Protein AF-A0A2D8K5C8-F1 (afdb_monomer_lite)

Sequence (898 aa):
MTMFRTVSGALTIYAGDPRPVHFPFFDAAGAPQSLSGRSFVFAVRREILTQAIFDPIPMILSNDGYYVTAPITADQATAIYEAGVGYPIVYDVIETTAGASTTRWTGRIAAQPSTALPSDAPPRWIDLPVAELVSDGPVVRVSERGAAGPGVEQRLKDLGDIAEADPALMRDKIREWGGEGGAPFAEAAEAAAQQAAGLVEPVQAIADFGGNAVQSAGRDFSFNPSSFKLQGMQRLVGAVNFKSSWEGTLDELMAAIDDPVAEAQLVDDAPRFVAAVHGAAALGCRLVYDEPIYFRTTADVNCGVNYPAKILYVQCQGDGKIVGAPTLPVQLLYFRNSSTQPGAMSNSVELWLDGVDATTEKVPGDPFSAHDCVYATGFSRKRFIGCKLKVADHYLDATGDSCLFTVGDDVAIIDCEFRGSRDLGVYLSGNAAGNANDSTYLMMANKYYYCRNAWKGSRNSRNIISVGDHLIGCVNGPACPAPSSNWDGMVGFNVVCIGTIFENMVSRCFDTRNSRNWDCSGFIVYGTLGIEKNGNIDPAATVVSLTGTTNSRFQGVVNVTGSHSNNSIIRIAALNSIIGAGNKVDIVATNSNIGYGVLEVAGNDNDISLKCGPDVAIPYSTVGANTRVEWSKNGERGVILGGIDVTPGRVQFGAIRTASTVLTAVPLARMIRVQTSSSVLDMTLPEGRPGDRVGFMKWPGSTDKFVNIRNPAGTTMIRLRDIGDYVWFTCEVAGAWTIENRYLSTFDRLVPDSTIVTASGSLSGTLTGRIIDVQPPSTSTIDAVLWNGAAAGDTAIVRKAAGSGSGAVAVKNGAGTTIQLLRDIGDIIILVSDGANGWSVVSTMTARLSAVVNGRLILQEMTAAQAGTAPAGCQILFIDSVDHVPKRKDSSGAVAVV

Foldseek 3Di:
DDDDDDDADAQEFEALAWAKEKEFEAEQVRHFDAQPPWWKWKFKDFPPDPDGLDDTFTWDAFPVRRMTIGGQHNVNSNSNLVSLVVGWMKMFIWIDDDPDIDGQDIHTHNRDYDPDDRDNDGHDDDRDPPVPPDPPGNYHYRYDNDDDDQDVLRVCCVVVVAVGSDPVSVVVSVVVVVVPPCVVVVVVVVVVVVVVVVPPPPVVVVVVPPPPPPDPDPDDDDDDPPPDDDDDDPDPDAAAEDDAPDPDAPVVVVVLLVDPVSVVVHDACLVVVLVSLLVQQLVQHEYEYEGEHEHAEANANECAPPHPGQERHYEYDHRYEYEYHLNYQAENYEAYDHPPDFQAADQRHEYYYYLYHYEDCNHDADQAGRHEPYEYGRYNAYYAYNYEFEQHQALVSGHHAENYEYEAAHYEHENYEFHHHVHEHYEYEYDPVLPGDAHEYHYEQYEYGRHQEHYEWDRRNAAYEHEQYEYEQYQEYYAFAADPDDRGPHTHHHHEHEAYEAYNYQAEDDHQHLHENYEAEAYEYEEAWQAHPVRHGDLRHEHEEQELYELHEHYYEYEHEDHDLNYEPYEFHYDPNRGYANYEYAYEYAHYQYNEDYHYPGHEHYEYEYEHHQNHNYDYDDQYQAHWYWYHYPNDTWIDGHNQTPGPPPDSEDDEAAAADEDQDAPAPHEHHYAYDPEEHEYEYHQDAAFGKYKYFDAPNHAQHKYFYHFNVRHGPDIAGDHGWMWMWGARHGSDIDTPDTDHPDPPPPADDEDEDAAADEDDLVQFPHEYAYADQEQAEHEHEYDPQHAFFTKYKYFPAGNHYQYWYFYHYNVRHGPDIQGDHGWMWMWGARRPPTIDTPDTDHPVVVPPDPPDDDAEEEALVVDDADPAPDKDWHQHNVPRAIWIAYNVSDIDGD

pLDDT: mean 73.76, std 18.02, range [21.86, 97.5]

Radius of gyration: 41.72 Å; chains: 1; bounding box: 99×87×117 Å

Secondary structure (DSSP, 8-state):
----------EEE-TT--EEEEEEEE-TTSPBPP-TT-EEEEEEEETT-SSBSSSPEEPEEPTTSSEEEEEE-HHHHHHHHHHHHHS-EEEEEEEEETTEEEEEEEEEEEE----SPP--SPPP-----GGG--TTS-B--EE--SPPPPPHHHHHHHTTSSSS--HHHHHHHHHHHHHHHSHHHHHHHHHHHHHHHTTSHHHHHHHHHHTTSSSS-SS-----TTS----S--S---PEEEPPS--S-HHHHHHHHHSHHHHTTS---HHHHHHHHHHHHHTTS-EEE-SEEEESS-EEEE-TTT---SEEEEEE-TT-EEEE-TT--S-SEEEES-SS-TT---TT-EEEEES-EEE-TT----BT-S--SEEEES-SEEEEES-EEES-SSTTS--BSEEEEEESSSEEEES-EEE--SSEEEEEE--TTS-S--EEEEEES-EEES-SEEEEEESSEEEEEEES-EEES-SEEEE-PPPSSSS-S-SSEEEEEES-EEEEESSEEEE-TT-EEEEEEEEEEEEEESB-TTS-B-TT-EEEEEES-BS-EEEEEEEEES--TT-EEEEEE-BTTB-EES-EEEEEESS--EEEEEEESSEES-EEEEEE-TTEEEEEE---TT-EEEEEETTEEEEEETTEE--TTS---PPPB-S-EE-SS--TT-EEEE--SSS-EEEEPP---TT-EEEEEE-TT--S--EEEE-TTS-EEEEE-STT-EEEEEEEETTEEEEEEEE--TTTTS-S-EEEE-SSEE--GGGTTSEEEE--SSSS-EEEEPPTTPPTT-EEEEEE-TT--S--EEEE-TTS-EEEEE-STT-EEEEEE-SSS-EEEEEEE-TTTT---SS---PPEE-TTTSPPPPTT--EEEEETTT--EEEE-TT--EEE-

Structure (mmCIF, N/CA/C/O backbone):
data_AF-A0A2D8K5C8-F1
#
_entry.id   AF-A0A2D8K5C8-F1
#
loop_
_atom_site.group_PDB
_atom_site.id
_atom_site.type_symbol
_atom_site.label_atom_id
_atom_site.label_alt_id
_atom_site.label_comp_id
_atom_site.label_asym_id
_atom_site.label_entity_id
_atom_site.label_seq_id
_atom_site.pdbx_PDB_ins_code
_atom_site.Cartn_x
_atom_site.Cartn_y
_atom_site.Cartn_z
_atom_site.occupancy
_atom_site.B_iso_or_equiv
_atom_site.auth_seq_id
_atom_site.auth_comp_id
_atom_site.auth_asym_id
_atom_site.auth_atom_id
_atom_site.pdbx_PDB_model_num
ATOM 1 N N . MET A 1 1 ? -4.471 -18.049 -25.615 1.00 24.97 1 MET A N 1
ATOM 2 C CA . MET A 1 1 ? -3.842 -19.306 -25.160 1.00 24.97 1 MET A CA 1
ATOM 3 C C . MET A 1 1 ? -2.732 -18.911 -24.200 1.00 24.97 1 MET A C 1
ATOM 5 O O . MET A 1 1 ? -1.665 -18.492 -24.630 1.00 24.97 1 MET A O 1
ATOM 9 N N . THR A 1 2 ? -3.068 -18.821 -22.916 1.00 25.44 2 THR A N 1
ATOM 10 C CA . THR A 1 2 ? -2.286 -18.085 -21.914 1.00 25.44 2 THR A CA 1
ATOM 11 C C . THR A 1 2 ? -1.414 -19.062 -21.137 1.00 25.44 2 THR A C 1
ATOM 13 O O . THR A 1 2 ? -1.906 -20.015 -20.543 1.00 25.44 2 THR A O 1
ATOM 16 N N . MET A 1 3 ? -0.106 -18.835 -21.201 1.00 21.86 3 MET A N 1
ATOM 17 C CA . MET A 1 3 ? 0.929 -19.616 -20.535 1.00 21.86 3 MET A CA 1
ATOM 18 C C . MET A 1 3 ? 0.869 -19.324 -19.023 1.00 21.86 3 MET A C 1
ATOM 20 O O . MET A 1 3 ? 1.181 -18.213 -18.598 1.00 21.86 3 MET A O 1
ATOM 24 N N . PHE A 1 4 ? 0.449 -20.298 -18.212 1.00 24.59 4 PHE A N 1
ATOM 25 C CA . PHE A 1 4 ? 0.515 -20.206 -16.752 1.00 24.59 4 PHE A CA 1
ATOM 26 C C . PHE A 1 4 ? 1.964 -20.404 -16.290 1.00 24.59 4 PHE A C 1
ATOM 28 O O . PHE A 1 4 ? 2.502 -21.508 -16.335 1.00 24.59 4 PHE A O 1
ATOM 35 N N . ARG A 1 5 ? 2.595 -19.328 -15.814 1.00 23.11 5 ARG A N 1
ATOM 36 C CA . ARG A 1 5 ? 3.684 -19.404 -14.833 1.00 23.11 5 ARG A CA 1
ATOM 37 C C . ARG A 1 5 ? 3.127 -18.934 -13.493 1.00 23.11 5 ARG A C 1
ATOM 39 O O . ARG A 1 5 ? 3.076 -17.735 -13.243 1.00 23.11 5 ARG A O 1
ATOM 46 N N . THR A 1 6 ? 2.726 -19.866 -12.635 1.00 27.12 6 THR A N 1
ATOM 47 C CA . THR A 1 6 ? 2.640 -19.606 -11.197 1.00 27.12 6 THR A CA 1
ATOM 48 C C . THR A 1 6 ? 4.044 -19.714 -10.612 1.00 27.12 6 THR A C 1
ATOM 50 O O . THR A 1 6 ? 4.731 -20.728 -10.732 1.00 27.12 6 THR A O 1
ATOM 53 N N . VAL A 1 7 ? 4.500 -18.604 -10.044 1.00 29.55 7 VAL A N 1
ATOM 54 C CA . VAL A 1 7 ? 5.716 -18.509 -9.240 1.00 29.55 7 VAL A CA 1
ATOM 55 C C . VAL A 1 7 ? 5.472 -19.302 -7.948 1.00 29.55 7 VAL A C 1
ATOM 57 O O . VAL A 1 7 ? 4.421 -19.132 -7.343 1.00 29.55 7 VAL A O 1
ATOM 60 N N . SER A 1 8 ? 6.411 -20.186 -7.586 1.00 33.16 8 SER A N 1
ATOM 61 C CA . SER A 1 8 ? 6.579 -20.880 -6.291 1.00 33.16 8 SER A CA 1
ATOM 62 C C . SER A 1 8 ? 5.535 -20.532 -5.215 1.00 33.16 8 SER A C 1
ATOM 64 O O . SER A 1 8 ? 5.677 -19.528 -4.517 1.00 33.16 8 SER A O 1
ATOM 66 N N . GLY A 1 9 ? 4.510 -21.379 -5.078 1.00 43.31 9 GLY A N 1
ATOM 67 C CA . GLY A 1 9 ? 3.399 -21.195 -4.146 1.00 43.31 9 GLY A CA 1
ATOM 68 C C . GLY A 1 9 ? 3.837 -21.259 -2.683 1.00 43.31 9 GLY A C 1
ATOM 69 O O . GLY A 1 9 ? 4.255 -22.309 -2.197 1.00 43.31 9 GLY A O 1
ATOM 70 N N . ALA A 1 10 ? 3.713 -20.141 -1.968 1.00 53.19 10 ALA A N 1
ATOM 71 C CA . ALA A 1 10 ? 3.572 -20.200 -0.521 1.00 53.19 10 ALA A CA 1
ATOM 72 C C . ALA A 1 10 ? 2.235 -20.890 -0.221 1.00 53.19 10 ALA A C 1
ATOM 74 O O . ALA A 1 10 ? 1.214 -20.545 -0.816 1.00 53.19 10 ALA A O 1
ATOM 75 N N . LEU A 1 11 ? 2.247 -21.887 0.663 1.00 59.62 11 LEU A N 1
ATOM 76 C CA . LEU A 1 11 ? 1.015 -22.514 1.122 1.00 59.62 11 LEU A CA 1
ATOM 77 C C . LEU A 1 11 ? 0.259 -21.493 1.982 1.00 59.62 11 LEU A C 1
ATOM 79 O O . LEU A 1 11 ? 0.746 -21.112 3.047 1.00 59.62 11 LEU A O 1
ATOM 83 N N . THR A 1 12 ? -0.899 -21.037 1.501 1.00 60.91 12 THR A N 1
ATOM 84 C CA . THR A 1 12 ? -1.775 -20.109 2.227 1.00 60.91 12 THR A CA 1
ATOM 85 C C . THR A 1 12 ? -2.821 -20.901 3.003 1.00 60.91 12 THR A C 1
ATOM 87 O O . THR A 1 12 ? -3.675 -21.575 2.421 1.00 60.91 12 THR A O 1
ATOM 90 N N . ILE A 1 13 ? -2.753 -20.813 4.328 1.00 64.12 13 ILE A N 1
ATOM 91 C CA . ILE A 1 13 ? -3.708 -21.417 5.261 1.00 64.12 13 ILE A CA 1
ATOM 92 C C . ILE A 1 13 ? -4.340 -20.271 6.044 1.00 64.12 13 ILE A C 1
ATOM 94 O O . ILE A 1 13 ? -3.616 -19.422 6.568 1.00 64.12 13 ILE A O 1
ATOM 98 N N . TYR A 1 14 ? -5.670 -20.231 6.094 1.00 65.44 14 TYR A N 1
ATOM 99 C CA . TYR A 1 14 ? -6.409 -19.244 6.878 1.00 65.44 14 TYR A CA 1
ATOM 100 C C . TYR A 1 14 ? -6.779 -19.842 8.235 1.00 65.44 14 TYR A C 1
ATOM 102 O O . TYR A 1 14 ? -7.126 -21.018 8.314 1.00 65.44 14 TYR A O 1
ATOM 110 N N . ALA A 1 15 ? -6.694 -19.044 9.299 1.00 66.69 15 ALA A N 1
ATOM 111 C CA . ALA A 1 15 ? -7.108 -19.475 10.631 1.00 66.69 15 ALA A CA 1
ATOM 112 C C . ALA A 1 15 ? -8.584 -19.895 10.627 1.00 66.69 15 ALA A C 1
ATOM 114 O O . ALA A 1 15 ? -9.411 -19.218 10.018 1.00 66.69 15 ALA A O 1
ATOM 115 N N . GLY A 1 16 ? -8.907 -21.002 11.296 1.00 66.31 16 GLY A N 1
ATOM 116 C CA . GLY A 1 16 ? -10.279 -21.496 11.399 1.00 66.31 16 GLY A CA 1
ATOM 117 C C . GLY A 1 16 ? -10.916 -21.971 10.088 1.00 66.31 16 GLY A C 1
ATOM 118 O O . GLY A 1 16 ? -12.110 -22.255 10.086 1.00 66.31 16 GLY A O 1
ATOM 119 N N . ASP A 1 17 ? -10.160 -22.067 8.987 1.00 72.06 17 ASP A N 1
ATOM 120 C CA . ASP A 1 17 ? -10.675 -22.530 7.697 1.00 72.06 17 ASP A CA 1
ATOM 121 C C . ASP A 1 17 ? -10.190 -23.958 7.373 1.00 72.06 17 ASP A C 1
ATOM 123 O O . ASP A 1 17 ? -9.057 -24.140 6.901 1.00 72.06 17 ASP A O 1
ATOM 127 N N . PRO A 1 18 ? -11.015 -24.986 7.643 1.00 74.81 18 PRO A N 1
ATOM 128 C CA . PRO A 1 18 ? -10.673 -26.371 7.366 1.00 74.81 18 PRO A CA 1
ATOM 129 C C . PRO A 1 18 ? -10.590 -26.617 5.858 1.00 74.81 18 PRO A C 1
ATOM 131 O O . PRO A 1 18 ? -11.566 -26.452 5.126 1.00 74.81 18 PRO A O 1
ATOM 134 N N . ARG A 1 19 ? -9.430 -27.073 5.377 1.00 75.94 19 ARG A N 1
ATOM 135 C CA . ARG A 1 19 ? -9.182 -27.260 3.940 1.00 75.94 19 ARG A CA 1
ATOM 136 C C . ARG A 1 19 ? -8.263 -28.447 3.641 1.00 75.94 19 ARG A C 1
ATOM 138 O O . ARG A 1 19 ? -7.286 -28.667 4.362 1.00 75.94 19 ARG A O 1
ATOM 145 N N . PRO A 1 20 ? -8.522 -29.195 2.557 1.00 79.25 20 PRO A N 1
ATOM 146 C CA . PRO A 1 20 ? -7.548 -30.127 2.008 1.00 79.25 20 PRO A CA 1
ATOM 147 C C . PRO A 1 20 ? -6.406 -29.363 1.317 1.00 79.25 20 PRO A C 1
ATOM 149 O O . PRO A 1 20 ? -6.640 -28.393 0.596 1.00 79.25 20 PRO A O 1
ATOM 152 N N . VAL A 1 21 ? -5.167 -29.816 1.503 1.00 82.25 21 VAL A N 1
ATOM 153 C CA . VAL A 1 21 ? -4.004 -29.342 0.733 1.00 82.25 21 VAL A CA 1
ATOM 154 C C . VAL A 1 21 ? -3.458 -30.486 -0.103 1.00 82.25 21 VAL A C 1
ATOM 156 O O . VAL A 1 21 ? -3.151 -31.550 0.438 1.00 82.25 21 VAL A O 1
ATOM 159 N N . HIS A 1 22 ? -3.316 -30.264 -1.409 1.00 84.88 22 HIS A N 1
ATOM 160 C CA . HIS A 1 22 ? -2.909 -31.301 -2.356 1.00 84.88 22 HIS A CA 1
ATOM 161 C C . HIS A 1 22 ? -1.425 -31.197 -2.713 1.00 84.88 22 HIS A C 1
ATOM 163 O O . HIS A 1 22 ? -0.927 -30.122 -3.066 1.00 84.88 22 HIS A O 1
ATOM 169 N N . PHE A 1 23 ? -0.740 -32.340 -2.688 1.00 85.38 23 PHE A N 1
ATOM 170 C CA . PHE A 1 23 ? 0.684 -32.466 -2.993 1.00 85.38 23 PHE A CA 1
ATOM 171 C C . PHE A 1 23 ? 0.912 -33.501 -4.101 1.00 85.38 23 PHE A C 1
ATOM 173 O O . PHE A 1 23 ? 1.154 -34.677 -3.817 1.00 85.38 23 PHE A O 1
ATOM 180 N N . PRO A 1 24 ? 0.817 -33.093 -5.378 1.00 85.56 24 PRO A N 1
ATOM 181 C CA . PRO A 1 24 ? 1.280 -33.911 -6.491 1.00 85.56 24 PRO A CA 1
ATOM 182 C C . PRO A 1 24 ? 2.814 -33.933 -6.558 1.00 85.56 24 PRO A C 1
ATOM 184 O O . PRO A 1 24 ? 3.475 -32.890 -6.452 1.00 85.56 24 PRO A O 1
ATOM 187 N N . PHE A 1 25 ? 3.367 -35.126 -6.778 1.00 82.00 25 PHE A N 1
ATOM 188 C CA . PHE A 1 25 ? 4.802 -35.353 -6.944 1.00 82.00 25 PHE A CA 1
ATOM 189 C C . PHE A 1 25 ? 5.130 -35.534 -8.417 1.00 82.00 25 PHE A C 1
ATOM 191 O O . PHE A 1 25 ? 4.508 -36.343 -9.101 1.00 82.00 25 PHE A O 1
ATOM 198 N N . PHE A 1 26 ? 6.130 -34.803 -8.896 1.00 78.75 26 PHE A N 1
ATOM 199 C CA . PHE A 1 26 ? 6.588 -34.876 -10.277 1.00 78.75 26 PHE A CA 1
ATOM 200 C C . PHE A 1 26 ? 8.035 -35.350 -10.335 1.00 78.75 26 PHE A C 1
ATOM 202 O O . PHE A 1 26 ? 8.868 -34.975 -9.502 1.00 78.75 26 PHE A O 1
ATOM 209 N N . ASP A 1 27 ? 8.337 -36.183 -11.323 1.00 72.06 27 ASP A N 1
ATOM 210 C CA . ASP A 1 27 ? 9.700 -36.587 -11.641 1.00 72.06 27 ASP A CA 1
ATOM 211 C C . ASP A 1 27 ? 10.495 -35.451 -12.314 1.00 72.06 27 ASP A C 1
ATOM 213 O O . ASP A 1 27 ? 9.990 -34.352 -12.575 1.00 72.06 27 ASP A O 1
ATOM 217 N N . ALA A 1 28 ? 11.770 -35.715 -12.602 1.00 64.31 28 ALA A N 1
ATOM 218 C CA . ALA A 1 28 ? 12.655 -34.755 -13.256 1.00 64.31 28 ALA A CA 1
ATOM 219 C C . ALA A 1 28 ? 12.221 -34.391 -14.693 1.00 64.31 28 ALA A C 1
ATOM 221 O O . ALA A 1 28 ? 12.616 -33.338 -15.197 1.00 64.31 28 ALA A O 1
ATOM 222 N N . ALA A 1 29 ? 11.418 -35.236 -15.348 1.00 64.19 29 ALA A N 1
ATOM 223 C CA . ALA A 1 29 ? 10.836 -34.980 -16.665 1.00 64.19 29 ALA A CA 1
ATOM 224 C C . ALA A 1 29 ? 9.510 -34.196 -16.580 1.00 64.19 29 ALA A C 1
ATOM 226 O O . ALA A 1 29 ? 8.969 -33.787 -17.608 1.00 64.19 29 ALA A O 1
ATOM 227 N N . GLY A 1 30 ? 9.010 -33.937 -15.367 1.00 64.62 30 GLY A N 1
ATOM 228 C CA . GLY A 1 30 ? 7.751 -33.246 -15.114 1.00 64.62 30 GLY A CA 1
ATOM 229 C C . GLY A 1 30 ? 6.515 -34.144 -15.203 1.00 64.62 30 GLY A C 1
ATOM 230 O O . GLY A 1 30 ? 5.407 -33.609 -15.252 1.00 64.62 30 GLY A O 1
ATOM 231 N N . ALA A 1 31 ? 6.671 -35.472 -15.225 1.00 70.31 31 ALA A N 1
ATOM 232 C CA . ALA A 1 31 ? 5.562 -36.425 -15.202 1.00 70.31 31 ALA A CA 1
ATOM 233 C C . ALA A 1 31 ? 5.139 -36.760 -13.753 1.00 70.31 31 ALA A C 1
ATOM 235 O O . ALA A 1 31 ? 6.000 -36.822 -12.870 1.00 70.31 31 ALA A O 1
ATOM 236 N N . PRO A 1 32 ? 3.833 -36.964 -13.471 1.00 72.94 32 PRO A N 1
ATOM 237 C CA . PRO A 1 32 ? 3.365 -37.385 -12.149 1.00 72.94 32 PRO A CA 1
ATOM 238 C C . PRO A 1 32 ? 3.964 -38.733 -11.720 1.00 72.94 32 PRO A C 1
ATOM 240 O O . PRO A 1 32 ? 3.940 -39.701 -12.480 1.00 72.94 32 PRO A O 1
ATOM 243 N N . GLN A 1 33 ? 4.474 -38.811 -10.491 1.00 76.81 33 GLN A N 1
ATOM 244 C CA . GLN A 1 33 ? 4.996 -40.045 -9.902 1.00 76.81 33 GLN A CA 1
ATOM 245 C C . GLN A 1 33 ? 3.873 -40.864 -9.255 1.00 76.81 33 GLN A C 1
ATOM 247 O O . GLN A 1 33 ? 3.026 -40.302 -8.563 1.00 76.81 33 GLN A O 1
ATOM 252 N N . SER A 1 34 ? 3.903 -42.193 -9.403 1.00 76.50 34 SER A N 1
ATOM 253 C CA . SER A 1 34 ? 3.019 -43.078 -8.631 1.00 76.50 34 SER A CA 1
ATOM 254 C C . SER A 1 34 ? 3.412 -43.071 -7.151 1.00 76.50 34 SER A C 1
ATOM 256 O O . SER A 1 34 ? 4.571 -43.288 -6.781 1.00 76.50 34 SER A O 1
ATOM 258 N N . LEU A 1 35 ? 2.425 -42.825 -6.298 1.00 76.62 35 LEU A N 1
ATOM 259 C CA . LEU A 1 35 ? 2.514 -42.801 -4.841 1.00 76.62 35 LEU A CA 1
ATOM 260 C C . LEU A 1 35 ? 1.792 -43.991 -4.189 1.00 76.62 35 LEU A C 1
ATOM 262 O O . LEU A 1 35 ? 1.805 -44.114 -2.965 1.00 76.62 35 LEU A O 1
ATOM 266 N N . SER A 1 36 ? 1.184 -44.872 -4.989 1.00 72.75 36 SER A N 1
ATOM 267 C CA . SER A 1 36 ? 0.509 -46.088 -4.515 1.00 72.75 36 SER A CA 1
ATOM 268 C C . SER A 1 36 ? 1.415 -46.890 -3.590 1.00 72.75 36 SER A C 1
ATOM 270 O O . SER A 1 36 ? 2.552 -47.136 -3.959 1.00 72.75 36 SER A O 1
ATOM 272 N N . GLY A 1 37 ? 0.928 -47.273 -2.402 1.00 62.00 37 GLY A N 1
ATOM 273 C CA . GLY A 1 37 ? 1.673 -48.040 -1.389 1.00 62.00 37 GLY A CA 1
ATOM 274 C C . GLY A 1 37 ? 2.744 -47.261 -0.608 1.00 62.00 37 GLY A C 1
ATOM 275 O O . GLY A 1 37 ? 3.532 -47.863 0.122 1.00 62.00 37 GLY A O 1
ATOM 276 N N . ARG A 1 38 ? 2.796 -45.933 -0.750 1.00 71.38 38 ARG A N 1
ATOM 277 C CA . ARG A 1 38 ? 3.629 -45.042 0.069 1.00 71.38 38 ARG A CA 1
ATOM 278 C C . ARG A 1 38 ? 2.738 -44.311 1.071 1.00 71.38 38 ARG A C 1
ATOM 280 O O . ARG A 1 38 ? 1.619 -43.926 0.741 1.00 71.38 38 ARG A O 1
ATOM 287 N N . SER A 1 39 ? 3.252 -44.093 2.277 1.00 78.88 39 SER A N 1
ATOM 288 C CA . SER A 1 39 ? 2.553 -43.358 3.332 1.00 78.88 39 SER A CA 1
ATOM 289 C C . SER A 1 39 ? 3.242 -42.028 3.580 1.00 78.88 39 SER A C 1
ATOM 291 O O . SER A 1 39 ? 4.469 -41.935 3.515 1.00 78.88 39 SER A O 1
ATOM 293 N N . PHE A 1 40 ? 2.455 -40.993 3.857 1.00 87.56 40 PHE A N 1
ATOM 294 C CA . PHE A 1 40 ? 2.970 -39.648 4.070 1.00 87.56 40 PHE A CA 1
ATOM 295 C C . PHE A 1 40 ? 2.314 -38.999 5.280 1.00 87.56 40 PHE A C 1
ATOM 297 O O . PHE A 1 40 ? 1.145 -39.242 5.584 1.00 87.56 40 PHE A O 1
ATOM 304 N N . VAL A 1 41 ? 3.075 -38.142 5.952 1.00 90.00 41 VAL A N 1
ATOM 305 C CA . VAL A 1 41 ? 2.572 -37.260 7.001 1.00 90.00 41 VAL A CA 1
ATOM 306 C C . VAL A 1 41 ? 2.961 -35.820 6.699 1.00 90.00 41 VAL A C 1
ATOM 308 O O . VAL A 1 41 ? 4.047 -35.539 6.184 1.00 90.00 41 VAL A O 1
ATOM 311 N N . PHE A 1 42 ? 2.059 -34.911 7.039 1.00 91.56 42 PHE A N 1
ATOM 312 C CA . PHE A 1 42 ? 2.255 -33.476 6.964 1.00 91.56 42 PHE A CA 1
ATOM 313 C C . PHE A 1 42 ? 2.522 -32.948 8.372 1.00 91.56 42 PHE A C 1
ATOM 315 O O . PHE A 1 42 ? 1.663 -33.021 9.251 1.00 91.56 42 PHE A O 1
ATOM 322 N N . ALA A 1 43 ? 3.725 -32.431 8.601 1.00 91.19 43 ALA A N 1
ATOM 323 C CA . ALA A 1 43 ? 4.123 -31.871 9.886 1.00 91.19 43 ALA A CA 1
ATOM 324 C C . ALA A 1 43 ? 4.362 -30.370 9.748 1.00 91.19 43 ALA A C 1
ATOM 326 O O . ALA A 1 43 ? 5.009 -29.931 8.802 1.00 91.19 43 ALA A O 1
ATOM 327 N N . VAL A 1 44 ? 3.881 -29.582 10.707 1.00 90.62 44 VAL A N 1
ATOM 328 C CA . VAL A 1 44 ? 4.123 -28.134 10.751 1.00 90.62 44 VAL A CA 1
ATOM 329 C C . VAL A 1 44 ? 4.917 -27.814 11.998 1.00 90.62 44 VAL A C 1
ATOM 331 O O . VAL A 1 44 ? 4.541 -28.220 13.094 1.00 90.62 44 VAL A O 1
ATOM 334 N N . ARG A 1 45 ? 6.020 -27.087 11.845 1.00 91.69 45 ARG A N 1
ATOM 335 C CA . ARG A 1 45 ? 6.911 -26.717 12.949 1.00 91.69 45 ARG A CA 1
ATOM 336 C C . ARG A 1 45 ? 7.421 -25.296 12.788 1.00 91.69 45 ARG A C 1
ATOM 338 O O . ARG A 1 45 ? 7.429 -24.729 11.697 1.00 91.69 45 ARG A O 1
ATOM 345 N N . ARG A 1 46 ? 7.898 -24.721 13.887 1.00 86.00 46 ARG A N 1
ATOM 346 C CA . ARG A 1 46 ? 8.645 -23.456 13.843 1.00 86.00 46 ARG A CA 1
ATOM 347 C C . ARG A 1 46 ? 9.979 -23.710 13.147 1.00 86.00 46 ARG A C 1
ATOM 349 O O . ARG A 1 46 ? 10.610 -24.723 13.412 1.00 86.00 46 ARG A O 1
ATOM 356 N N . GLU A 1 47 ? 10.431 -22.807 12.284 1.00 82.81 47 GLU A N 1
ATOM 357 C CA . GLU A 1 47 ? 11.651 -22.985 11.477 1.00 82.81 47 GLU A CA 1
ATOM 358 C C . GLU A 1 47 ? 12.880 -23.286 12.351 1.00 82.81 47 GLU A C 1
ATOM 360 O O . GLU A 1 47 ? 13.716 -24.112 11.989 1.00 82.81 47 GLU A O 1
ATOM 365 N N . ILE A 1 48 ? 12.929 -22.674 13.538 1.00 72.75 48 ILE A N 1
ATOM 366 C CA . ILE A 1 48 ? 14.010 -22.807 14.523 1.00 72.75 48 ILE A CA 1
ATOM 367 C C . ILE A 1 48 ? 13.874 -24.018 15.463 1.00 72.75 48 ILE A C 1
ATOM 369 O O . ILE A 1 48 ? 14.797 -24.286 16.228 1.00 72.75 48 ILE A O 1
ATOM 373 N N . LEU A 1 49 ? 12.742 -24.732 15.448 1.00 72.69 49 LEU A N 1
ATOM 374 C CA . LEU A 1 49 ? 12.496 -25.908 16.290 1.00 72.69 49 LEU A CA 1
ATOM 375 C C . LEU A 1 49 ? 12.283 -27.152 15.421 1.00 72.69 49 LEU A C 1
ATOM 377 O O . LEU A 1 49 ? 11.786 -27.086 14.299 1.00 72.69 49 LEU A O 1
ATOM 381 N N . THR A 1 50 ? 12.640 -28.317 15.953 1.00 71.19 50 THR A N 1
ATOM 382 C CA . THR A 1 50 ? 12.365 -29.614 15.313 1.00 71.19 50 THR A CA 1
ATOM 383 C C . THR A 1 50 ? 11.014 -30.199 15.727 1.00 71.19 50 THR A C 1
ATOM 385 O O . THR A 1 50 ? 10.511 -31.097 15.061 1.00 71.19 50 THR A O 1
ATOM 388 N N . GLN A 1 51 ? 10.411 -29.684 16.801 1.00 82.12 51 GLN A N 1
ATOM 389 C CA . GLN A 1 51 ? 9.125 -30.145 17.317 1.00 82.12 51 GLN A CA 1
ATOM 390 C C . GLN A 1 51 ? 7.957 -29.576 16.500 1.00 82.12 51 GLN A C 1
ATOM 392 O O . GLN A 1 51 ? 7.905 -28.370 16.240 1.00 82.12 51 GLN A O 1
ATOM 397 N N . ALA A 1 52 ? 7.016 -30.445 16.126 1.00 86.12 52 ALA A N 1
ATOM 398 C CA . ALA A 1 52 ? 5.784 -30.048 15.458 1.00 86.12 52 ALA A CA 1
ATOM 399 C C . ALA A 1 52 ? 4.857 -29.262 16.405 1.00 86.12 52 ALA A C 1
ATOM 401 O O . ALA A 1 52 ? 4.860 -29.472 17.617 1.00 86.12 52 ALA A O 1
ATOM 402 N N . ILE A 1 53 ? 4.084 -28.332 15.845 1.00 86.81 53 ILE A N 1
ATOM 403 C CA . ILE A 1 53 ? 3.139 -27.471 16.576 1.00 86.81 53 ILE A CA 1
ATOM 404 C C . ILE A 1 53 ? 1.925 -28.279 17.066 1.00 86.81 53 ILE A C 1
ATOM 406 O O . ILE A 1 53 ? 1.359 -27.962 18.105 1.00 86.81 53 ILE A O 1
ATOM 410 N N . PHE A 1 54 ? 1.576 -29.344 16.347 1.00 89.44 54 PHE A N 1
ATOM 411 C CA . PHE A 1 54 ? 0.587 -30.365 16.696 1.00 89.44 54 PHE A CA 1
ATOM 412 C C . PHE A 1 54 ? 1.038 -31.709 16.105 1.00 89.44 54 PHE A C 1
ATOM 414 O O . PHE A 1 54 ? 2.003 -31.756 15.333 1.00 89.44 54 PHE A O 1
ATOM 421 N N . ASP A 1 55 ? 0.355 -32.795 16.466 1.00 89.00 55 ASP A N 1
ATOM 422 C CA . ASP A 1 55 ? 0.672 -34.136 15.968 1.00 89.00 55 ASP A CA 1
ATOM 423 C C . ASP A 1 55 ? 0.623 -34.191 14.426 1.00 89.00 55 ASP A C 1
ATOM 425 O O . ASP A 1 55 ? -0.326 -33.671 13.834 1.00 89.00 55 ASP A O 1
ATOM 429 N N . PRO A 1 56 ? 1.622 -34.796 13.745 1.00 89.31 56 PRO A N 1
ATOM 430 C CA . PRO A 1 56 ? 1.666 -34.844 12.285 1.00 89.31 56 PRO A CA 1
ATOM 431 C C . PRO A 1 56 ? 0.373 -35.387 11.668 1.00 89.31 56 PRO A C 1
ATOM 433 O O . PRO A 1 56 ? -0.135 -36.427 12.083 1.00 89.31 56 PRO A O 1
ATOM 436 N N . ILE A 1 57 ? -0.131 -34.701 10.643 1.00 90.25 57 ILE A N 1
ATOM 437 C CA . ILE A 1 57 ? -1.390 -35.034 9.975 1.00 90.25 57 ILE A CA 1
ATOM 438 C C . ILE A 1 57 ? -1.135 -36.180 8.991 1.00 90.25 57 ILE A C 1
ATOM 440 O O . ILE A 1 57 ? -0.341 -35.999 8.059 1.00 90.25 57 ILE A O 1
ATOM 444 N N . PRO A 1 58 ? -1.797 -37.342 9.133 1.00 88.69 58 PRO A N 1
ATOM 445 C CA . PRO A 1 58 ? -1.743 -38.393 8.126 1.00 88.69 58 PRO A CA 1
ATOM 446 C C . PRO A 1 58 ? -2.297 -37.882 6.796 1.00 88.69 58 PRO A C 1
ATOM 448 O O . PRO A 1 58 ? -3.394 -37.325 6.742 1.00 88.69 58 PRO A O 1
ATOM 451 N N . MET A 1 59 ? -1.537 -38.060 5.720 1.00 89.81 59 MET A N 1
ATOM 452 C CA . MET A 1 59 ? -1.975 -37.654 4.390 1.00 89.81 59 MET A CA 1
ATOM 453 C C . MET A 1 59 ? -2.699 -38.806 3.698 1.00 89.81 59 MET A C 1
ATOM 455 O O . MET A 1 59 ? -2.281 -39.961 3.779 1.00 89.81 59 MET A O 1
ATOM 459 N N . ILE A 1 60 ? -3.775 -38.479 2.992 1.00 86.00 60 ILE A N 1
ATOM 460 C CA . ILE A 1 60 ? -4.631 -39.437 2.294 1.00 86.00 60 ILE A CA 1
ATOM 461 C C . ILE A 1 60 ? -4.183 -39.519 0.835 1.00 86.00 60 ILE A C 1
ATOM 463 O O . ILE A 1 60 ? -4.091 -38.495 0.156 1.00 86.00 60 ILE A O 1
ATOM 467 N N . LEU A 1 61 ? -3.890 -40.729 0.360 1.00 82.06 61 LEU A N 1
ATOM 468 C CA . LEU A 1 61 ? -3.558 -40.996 -1.038 1.00 82.06 61 LEU A CA 1
ATOM 469 C C . LEU A 1 61 ? -4.803 -40.863 -1.924 1.00 82.06 61 LEU A C 1
ATOM 471 O O . LEU A 1 61 ? -5.875 -41.342 -1.558 1.00 82.06 61 LEU A O 1
ATOM 475 N N . SER A 1 62 ? -4.650 -40.227 -3.083 1.00 79.44 62 SER A N 1
ATOM 476 C CA . SER A 1 62 ? -5.704 -40.145 -4.093 1.00 79.44 62 SER A CA 1
ATOM 477 C C . SER A 1 62 ? -6.041 -41.502 -4.706 1.00 79.44 62 SER A C 1
ATOM 479 O O . SER A 1 62 ? -5.192 -42.394 -4.773 1.00 79.44 62 SER A O 1
ATOM 481 N N . ASN A 1 63 ? -7.259 -41.660 -5.228 1.00 72.81 63 ASN A N 1
ATOM 482 C CA . ASN A 1 63 ? -7.668 -42.918 -5.863 1.00 72.81 63 ASN A CA 1
ATOM 483 C C . ASN A 1 63 ? -6.853 -43.246 -7.126 1.00 72.81 63 ASN A C 1
ATOM 485 O O . ASN A 1 63 ? -6.664 -44.418 -7.445 1.00 72.81 63 ASN A O 1
ATOM 489 N N . ASP A 1 64 ? -6.361 -42.231 -7.847 1.00 68.56 64 ASP A N 1
ATOM 490 C CA . ASP A 1 64 ? -5.462 -42.415 -8.996 1.00 68.56 64 ASP A CA 1
ATOM 491 C C . ASP A 1 64 ? -4.001 -42.681 -8.584 1.00 68.56 64 ASP A C 1
ATOM 493 O O . ASP A 1 64 ? -3.183 -43.082 -9.410 1.00 68.56 64 ASP A O 1
ATOM 497 N N . GLY A 1 65 ? -3.683 -42.502 -7.299 1.00 74.06 65 GLY A N 1
ATOM 498 C CA . GLY A 1 65 ? -2.380 -42.765 -6.715 1.00 74.06 65 GLY A CA 1
ATOM 499 C C . GLY A 1 65 ? -1.295 -41.755 -7.085 1.00 74.06 65 GLY A C 1
ATOM 500 O O . GLY A 1 65 ? -0.129 -42.066 -6.866 1.00 74.06 65 GLY A O 1
ATOM 501 N N . TYR A 1 66 ? -1.617 -40.585 -7.645 1.00 77.44 66 TYR A N 1
ATOM 502 C CA . TYR A 1 66 ? -0.617 -39.618 -8.134 1.00 77.44 66 TYR A CA 1
ATOM 503 C C . TYR A 1 66 ? -0.439 -38.370 -7.254 1.00 77.44 66 TYR A C 1
ATOM 505 O O . TYR A 1 66 ? 0.464 -37.560 -7.494 1.00 77.44 66 TYR A O 1
ATOM 513 N N . TYR A 1 67 ? -1.260 -38.193 -6.219 1.00 84.38 67 TYR A N 1
ATOM 514 C CA . TYR A 1 67 ? -1.074 -37.134 -5.230 1.00 84.38 67 TYR A CA 1
ATOM 515 C C . TYR A 1 67 ? -1.531 -37.575 -3.840 1.00 84.38 67 TYR A C 1
ATOM 517 O O . TYR A 1 67 ? -2.265 -38.545 -3.670 1.00 84.38 67 TYR A O 1
ATOM 525 N N . VAL A 1 68 ? -1.071 -36.853 -2.823 1.00 85.50 68 VAL A N 1
ATOM 526 C CA . VAL A 1 68 ? -1.515 -37.035 -1.438 1.00 85.50 68 VAL A CA 1
ATOM 527 C C . VAL A 1 68 ? -2.123 -35.747 -0.911 1.00 85.50 68 VAL A C 1
ATOM 529 O O . VAL A 1 68 ? -1.723 -34.647 -1.301 1.00 85.50 68 VAL A O 1
ATOM 532 N N . THR A 1 69 ? -3.097 -35.884 -0.020 1.00 85.81 69 THR A N 1
ATOM 533 C CA . THR A 1 69 ? -3.873 -34.771 0.524 1.00 85.81 69 THR A CA 1
ATOM 534 C C . THR A 1 69 ? -3.715 -34.698 2.031 1.00 85.81 69 THR A C 1
ATOM 536 O O . THR A 1 69 ? -3.940 -35.687 2.721 1.00 85.81 69 THR A O 1
ATOM 539 N N . ALA A 1 70 ? -3.364 -33.526 2.554 1.00 89.38 70 ALA A N 1
ATOM 540 C CA . ALA A 1 70 ? -3.397 -33.252 3.988 1.00 89.38 70 ALA A CA 1
ATOM 541 C C . ALA A 1 70 ? -4.742 -32.594 4.353 1.00 89.38 70 ALA A C 1
ATOM 543 O O . ALA A 1 70 ? -4.976 -31.460 3.923 1.00 89.38 70 ALA A O 1
ATOM 544 N N . PRO A 1 71 ? -5.637 -33.264 5.104 1.00 87.81 71 PRO A N 1
ATOM 545 C CA . PRO A 1 71 ? -6.866 -32.650 5.597 1.00 87.81 71 PRO A CA 1
ATOM 546 C C . PRO A 1 71 ? -6.555 -31.794 6.830 1.00 87.81 71 PRO A C 1
ATOM 548 O O . PRO A 1 71 ? -6.372 -32.317 7.926 1.00 87.81 71 PRO A O 1
ATOM 551 N N . ILE A 1 72 ? -6.476 -30.476 6.656 1.00 86.06 72 ILE A N 1
ATOM 552 C CA . ILE A 1 72 ? -6.211 -29.552 7.764 1.00 86.06 72 ILE A CA 1
ATOM 553 C C . ILE A 1 72 ? -7.544 -29.179 8.413 1.00 86.06 72 ILE A C 1
ATOM 555 O O . ILE A 1 72 ? -8.434 -28.670 7.731 1.00 86.06 72 ILE A O 1
ATOM 559 N N . THR A 1 73 ? -7.694 -29.430 9.715 1.00 84.62 73 THR A N 1
ATOM 560 C CA . THR A 1 73 ? -8.892 -29.031 10.476 1.00 84.62 73 THR A CA 1
ATOM 561 C C . THR A 1 73 ? -8.880 -27.540 10.820 1.00 84.62 73 THR A C 1
ATOM 563 O O . THR A 1 73 ? -7.836 -26.893 10.757 1.00 84.62 73 THR A O 1
ATOM 566 N N . ALA A 1 74 ? -10.028 -26.992 11.232 1.00 77.56 74 ALA A N 1
ATOM 567 C CA . ALA A 1 74 ? -10.130 -25.603 11.682 1.00 77.56 74 ALA A CA 1
ATOM 568 C C . ALA A 1 74 ? -9.181 -25.316 12.865 1.00 77.56 74 ALA A C 1
ATOM 570 O O . ALA A 1 74 ? -8.446 -24.330 12.840 1.00 77.56 74 ALA A O 1
ATOM 571 N N . ASP A 1 75 ? -9.119 -26.222 13.847 1.00 81.25 75 ASP A N 1
ATOM 572 C CA . ASP A 1 75 ? -8.224 -26.109 15.008 1.00 81.25 75 ASP A CA 1
ATOM 573 C C . ASP A 1 75 ? -6.749 -26.150 14.605 1.00 81.25 75 ASP A C 1
ATOM 575 O O . ASP A 1 75 ? -5.944 -25.347 15.076 1.00 81.25 75 ASP A O 1
ATOM 579 N N . GLN A 1 76 ? -6.382 -27.051 13.690 1.00 87.62 76 GLN A N 1
ATOM 580 C CA . GLN A 1 76 ? -5.017 -27.131 13.176 1.00 87.62 76 GLN A CA 1
ATOM 581 C C . GLN A 1 76 ? -4.664 -25.880 12.373 1.00 87.62 76 GLN A C 1
ATOM 583 O O . GLN A 1 76 ? -3.588 -25.325 12.564 1.00 87.62 76 GLN A O 1
ATOM 588 N N . ALA A 1 77 ? -5.563 -25.388 11.521 1.00 83.56 77 ALA A N 1
ATOM 589 C CA . ALA A 1 77 ? -5.359 -24.161 10.760 1.00 83.56 77 ALA A CA 1
ATOM 590 C C . ALA A 1 77 ? -5.170 -22.942 11.682 1.00 83.56 77 ALA A C 1
ATOM 592 O O . ALA A 1 77 ? -4.283 -22.118 11.448 1.00 83.56 77 ALA A O 1
ATOM 593 N N . THR A 1 78 ? -5.936 -22.871 12.774 1.00 81.81 78 THR A N 1
ATOM 594 C CA . THR A 1 78 ? -5.767 -21.868 13.836 1.00 81.81 78 THR A CA 1
ATOM 595 C C . THR A 1 78 ? -4.421 -22.021 14.543 1.00 81.81 78 THR A C 1
ATOM 597 O O . THR A 1 78 ? -3.691 -21.042 14.658 1.00 81.81 78 THR A O 1
ATOM 600 N N . ALA A 1 79 ? -4.017 -23.237 14.920 1.00 85.38 79 ALA A N 1
ATOM 601 C CA . ALA A 1 79 ? -2.725 -23.486 15.565 1.00 85.38 79 ALA A CA 1
ATOM 602 C C . ALA A 1 79 ? -1.526 -23.141 14.655 1.00 85.38 79 ALA A C 1
ATOM 604 O O . ALA A 1 79 ? -0.524 -22.589 15.119 1.00 85.38 79 ALA A O 1
ATOM 605 N N . ILE A 1 80 ? -1.624 -23.424 13.348 1.00 85.50 80 ILE A N 1
ATOM 606 C CA . ILE A 1 80 ? -0.641 -22.996 12.339 1.00 85.50 80 ILE A CA 1
ATOM 607 C C . ILE A 1 80 ? -0.555 -21.471 12.316 1.00 85.50 80 ILE A C 1
ATOM 609 O O . ILE A 1 80 ? 0.547 -20.923 12.348 1.00 85.50 80 ILE A O 1
ATOM 613 N N . TYR A 1 81 ? -1.699 -20.787 12.263 1.00 81.50 81 TYR A N 1
ATOM 614 C CA . TYR A 1 81 ? -1.749 -19.331 12.240 1.00 81.50 81 TYR A CA 1
ATOM 615 C C . TYR A 1 81 ? -1.142 -18.721 13.508 1.00 81.50 81 TYR A C 1
ATOM 617 O O . TYR A 1 81 ? -0.224 -17.910 13.407 1.00 81.50 81 TYR A O 1
ATOM 625 N N . GLU A 1 82 ? -1.571 -19.154 14.693 1.00 84.12 82 GLU A N 1
ATOM 626 C CA . GLU A 1 82 ? -1.055 -18.661 15.976 1.00 84.12 82 GLU A CA 1
ATOM 627 C C . GLU A 1 82 ? 0.464 -18.834 16.090 1.00 84.12 82 GLU A C 1
ATOM 629 O O . GLU A 1 82 ? 1.179 -17.920 16.511 1.00 84.12 82 GLU A O 1
ATOM 634 N N . ALA A 1 83 ? 0.987 -19.987 15.661 1.00 83.00 83 ALA A N 1
ATOM 635 C CA . ALA A 1 83 ? 2.423 -20.222 15.645 1.00 83.00 83 ALA A CA 1
ATOM 636 C C . ALA A 1 83 ? 3.150 -19.364 14.596 1.00 83.00 83 ALA A C 1
ATOM 638 O O . ALA A 1 83 ? 4.243 -18.868 14.877 1.00 83.00 83 ALA A O 1
ATOM 639 N N . GLY A 1 84 ? 2.548 -19.184 13.417 1.00 77.44 84 GLY A N 1
ATOM 640 C CA . GLY A 1 84 ? 3.092 -18.414 12.299 1.00 77.44 84 GLY A CA 1
ATOM 641 C C . GLY A 1 84 ? 3.087 -16.898 12.503 1.00 77.44 84 GLY A C 1
ATOM 642 O O . GLY A 1 84 ? 3.917 -16.208 11.916 1.00 77.44 84 GLY A O 1
ATOM 643 N N . VAL A 1 85 ? 2.209 -16.379 13.367 1.00 73.12 85 VAL A N 1
ATOM 644 C CA . VAL A 1 85 ? 2.217 -14.971 13.806 1.00 73.12 85 VAL A CA 1
ATOM 645 C C . VAL A 1 85 ? 3.449 -14.673 14.664 1.00 73.12 85 VAL A C 1
ATOM 647 O O . VAL A 1 85 ? 4.040 -13.602 14.550 1.00 73.12 85 VAL A O 1
ATOM 650 N N . GLY A 1 86 ? 3.847 -15.613 15.527 1.00 72.00 86 GLY A N 1
ATOM 651 C CA . GLY A 1 86 ? 4.973 -15.418 16.444 1.00 72.00 86 GLY A CA 1
ATOM 652 C C . GLY A 1 86 ? 6.336 -15.807 15.871 1.00 72.00 86 GLY A C 1
ATOM 653 O O . GLY A 1 86 ? 7.357 -15.265 16.295 1.00 72.00 86 GLY A O 1
ATOM 654 N N . TYR A 1 87 ? 6.376 -16.761 14.939 1.00 78.31 87 TYR A N 1
ATOM 655 C CA . TYR A 1 87 ? 7.617 -17.352 14.443 1.00 78.31 87 TYR A CA 1
ATOM 656 C C . TYR A 1 87 ? 7.505 -17.728 12.963 1.00 78.31 87 TYR A C 1
ATOM 658 O O . TYR A 1 87 ? 6.446 -18.178 12.531 1.00 78.31 87 TYR A O 1
ATOM 666 N N . PRO A 1 88 ? 8.603 -17.667 12.188 1.00 79.75 88 PRO A N 1
ATOM 667 C CA . PRO A 1 88 ? 8.656 -18.331 10.893 1.00 79.75 88 PRO A CA 1
ATOM 668 C C . PRO A 1 88 ? 8.332 -19.817 11.062 1.00 79.75 88 PRO A C 1
ATOM 670 O O . PRO A 1 88 ? 8.924 -20.496 11.907 1.00 79.75 88 PRO A O 1
ATOM 673 N N . ILE A 1 89 ? 7.386 -20.320 10.276 1.00 85.56 89 ILE A N 1
ATOM 674 C CA . ILE A 1 89 ? 6.950 -21.715 10.308 1.00 85.56 89 ILE A CA 1
ATOM 675 C C . ILE A 1 89 ? 7.195 -22.385 8.960 1.00 85.56 89 ILE A C 1
ATOM 677 O O . ILE A 1 89 ? 7.063 -21.791 7.885 1.00 85.56 89 ILE A O 1
ATOM 681 N N . VAL A 1 90 ? 7.563 -23.654 9.034 1.00 87.38 90 VAL A N 1
ATOM 682 C CA . VAL A 1 90 ? 7.778 -24.522 7.883 1.00 87.38 90 VAL A CA 1
ATOM 683 C C . VAL A 1 90 ? 6.865 -25.729 7.997 1.00 87.38 90 VAL A C 1
ATOM 685 O O . VAL A 1 90 ? 6.529 -26.166 9.100 1.00 87.38 90 VAL A O 1
ATOM 688 N N . TYR A 1 91 ? 6.465 -26.259 6.851 1.00 89.31 91 TYR A N 1
ATOM 689 C CA . TYR A 1 91 ? 5.835 -27.563 6.767 1.00 89.31 91 TYR A CA 1
ATOM 690 C C . TYR A 1 91 ? 6.783 -28.548 6.109 1.00 89.31 91 TYR A C 1
ATOM 692 O O . TYR A 1 91 ? 7.470 -28.213 5.142 1.00 89.31 91 TYR A O 1
ATOM 700 N N . ASP A 1 92 ? 6.769 -29.768 6.619 1.00 88.12 92 ASP A N 1
ATOM 701 C CA . ASP A 1 92 ? 7.490 -30.901 6.081 1.00 88.12 92 ASP A CA 1
ATOM 702 C C . ASP A 1 92 ? 6.478 -31.921 5.547 1.00 88.12 92 ASP A C 1
ATOM 704 O O . ASP A 1 92 ? 5.528 -32.297 6.237 1.00 88.12 92 ASP A O 1
ATOM 708 N N . VAL A 1 93 ? 6.692 -32.376 4.313 1.00 88.56 93 VAL A N 1
ATOM 709 C CA . VAL A 1 93 ? 6.024 -33.559 3.758 1.00 88.56 93 VAL A CA 1
ATOM 710 C C . VAL A 1 93 ? 6.983 -34.726 3.926 1.00 88.56 93 VAL A C 1
ATOM 712 O O . VAL A 1 93 ? 8.050 -34.760 3.304 1.00 88.56 93 VAL A O 1
ATOM 715 N N . ILE A 1 94 ? 6.627 -35.661 4.799 1.00 85.81 94 ILE A N 1
ATOM 716 C CA . ILE A 1 94 ? 7.503 -36.747 5.235 1.00 85.81 94 ILE A CA 1
ATOM 717 C C . ILE A 1 94 ? 6.920 -38.064 4.736 1.00 85.81 94 ILE A C 1
ATOM 719 O O . ILE A 1 94 ? 5.801 -38.420 5.088 1.00 85.81 94 ILE A O 1
ATOM 723 N N . GLU A 1 95 ? 7.685 -38.797 3.932 1.00 85.12 95 GLU A N 1
ATOM 724 C CA . GLU A 1 95 ? 7.360 -40.175 3.568 1.00 85.12 95 GLU A CA 1
ATOM 725 C C . GLU A 1 95 ? 7.713 -41.094 4.740 1.00 85.12 95 GLU A C 1
ATOM 727 O O . GLU A 1 95 ? 8.846 -41.075 5.233 1.00 85.12 95 GLU A O 1
ATOM 732 N N . THR A 1 96 ? 6.752 -41.900 5.181 1.00 78.94 96 THR A N 1
ATOM 733 C CA . THR A 1 96 ? 6.913 -42.889 6.245 1.00 78.94 96 THR A CA 1
ATOM 734 C C . THR A 1 96 ? 6.938 -44.290 5.633 1.00 78.94 96 THR A C 1
ATOM 736 O O . THR A 1 96 ? 6.000 -44.732 4.976 1.00 78.94 96 THR A O 1
ATOM 739 N N . THR A 1 97 ? 8.043 -45.008 5.824 1.00 61.47 97 THR A N 1
ATOM 740 C CA . THR A 1 97 ? 8.256 -46.361 5.284 1.00 61.47 97 THR A CA 1
ATOM 741 C C . THR A 1 97 ? 8.795 -47.268 6.373 1.00 61.47 97 THR A C 1
ATOM 743 O O . THR A 1 97 ? 9.926 -47.064 6.797 1.00 61.47 97 THR A O 1
ATOM 746 N N . ALA A 1 98 ? 8.013 -48.261 6.813 1.00 48.62 98 ALA A N 1
ATOM 747 C CA . ALA A 1 98 ? 8.461 -49.417 7.608 1.00 48.62 98 ALA A CA 1
ATOM 748 C C . ALA A 1 98 ? 9.563 -49.130 8.664 1.00 48.62 98 ALA A C 1
ATOM 750 O O . ALA A 1 98 ? 10.555 -49.849 8.750 1.00 48.62 98 ALA A O 1
ATOM 751 N N . GLY A 1 99 ? 9.405 -48.060 9.457 1.00 46.19 99 GLY A N 1
ATOM 752 C CA . GLY A 1 99 ? 10.334 -47.681 10.535 1.00 46.19 99 GLY A CA 1
ATOM 753 C C . GLY A 1 99 ? 11.353 -46.577 10.209 1.00 46.19 99 GLY A C 1
ATOM 754 O O . GLY A 1 99 ? 12.073 -46.150 11.107 1.00 46.19 99 GLY A O 1
ATOM 755 N N . ALA A 1 100 ? 11.393 -46.070 8.976 1.00 47.59 100 ALA A N 1
ATOM 756 C CA . ALA A 1 100 ? 12.195 -44.917 8.567 1.00 47.59 100 ALA A CA 1
ATOM 757 C C . ALA A 1 100 ? 11.311 -43.783 8.020 1.00 47.59 100 ALA A C 1
ATOM 759 O O . ALA A 1 100 ? 10.283 -44.022 7.383 1.00 47.59 100 ALA A O 1
ATOM 760 N N . SER A 1 101 ? 11.728 -42.538 8.255 1.00 74.12 101 SER A N 1
ATOM 761 C CA . SER A 1 101 ? 11.052 -41.329 7.776 1.00 74.12 101 SER A CA 1
ATOM 762 C C . SER A 1 101 ? 11.993 -40.505 6.903 1.00 74.12 101 SER A C 1
ATOM 764 O O . SER A 1 101 ? 13.095 -40.173 7.342 1.00 74.12 101 SER A O 1
ATOM 766 N N . THR A 1 102 ? 11.560 -40.141 5.696 1.00 78.06 102 THR A N 1
ATOM 767 C CA . THR A 1 102 ? 12.327 -39.276 4.785 1.00 78.06 102 THR A CA 1
ATOM 768 C C . THR A 1 102 ? 11.536 -38.013 4.473 1.00 78.06 102 THR A C 1
ATOM 770 O O . THR A 1 102 ? 10.452 -38.086 3.897 1.00 78.06 102 THR A O 1
ATOM 773 N N . THR A 1 103 ? 12.081 -36.840 4.802 1.00 83.12 103 THR A N 1
ATOM 774 C CA . THR A 1 103 ? 11.491 -35.557 4.396 1.00 83.12 103 THR A CA 1
ATOM 775 C C . THR A 1 103 ? 11.659 -35.369 2.891 1.00 83.12 103 THR A C 1
ATOM 777 O O . THR A 1 103 ? 12.779 -35.258 2.395 1.00 83.12 103 THR A O 1
ATOM 780 N N . ARG A 1 104 ? 10.545 -35.349 2.155 1.00 79.88 104 ARG A N 1
ATOM 781 C CA . ARG A 1 104 ? 10.519 -35.184 0.692 1.00 79.88 104 ARG A CA 1
ATOM 782 C C . ARG A 1 104 ? 10.447 -33.723 0.273 1.00 79.88 104 ARG A C 1
ATOM 784 O O . ARG A 1 104 ? 10.940 -33.351 -0.787 1.00 79.88 104 ARG A O 1
ATOM 791 N N . TRP A 1 105 ? 9.831 -32.898 1.110 1.00 84.12 105 TRP A N 1
ATOM 792 C CA . TRP A 1 105 ? 9.670 -31.477 0.861 1.00 84.12 105 TRP A CA 1
ATOM 793 C C . TRP A 1 105 ? 9.644 -30.717 2.175 1.00 84.12 105 TRP A C 1
ATOM 795 O O . TRP A 1 105 ? 8.971 -31.138 3.113 1.00 84.12 105 TRP A O 1
ATOM 805 N N . THR A 1 106 ? 10.324 -29.577 2.199 1.00 82.06 106 THR A N 1
ATOM 806 C CA . THR A 1 106 ? 10.159 -28.566 3.238 1.00 82.06 106 THR A CA 1
ATOM 807 C C . THR A 1 106 ? 9.752 -27.278 2.550 1.00 82.06 106 THR A C 1
ATOM 809 O O . THR A 1 106 ? 10.498 -26.738 1.730 1.00 82.06 106 THR A O 1
ATOM 812 N N . GLY A 1 107 ? 8.565 -26.784 2.876 1.00 80.19 107 GLY A N 1
ATOM 813 C CA . GLY A 1 107 ? 8.070 -25.507 2.389 1.00 80.19 107 GLY A CA 1
ATOM 814 C C . GLY A 1 107 ? 7.875 -24.529 3.534 1.00 80.19 107 GLY A C 1
ATOM 815 O O . GLY A 1 107 ? 7.712 -24.910 4.690 1.00 80.19 107 GLY A O 1
ATOM 816 N N . ARG A 1 108 ? 7.874 -23.237 3.218 1.00 78.44 108 ARG A N 1
ATOM 817 C CA . ARG A 1 108 ? 7.490 -22.203 4.183 1.00 78.44 108 ARG A CA 1
ATOM 818 C C . ARG A 1 108 ? 5.979 -22.016 4.151 1.00 78.44 108 ARG A C 1
ATOM 820 O O . ARG A 1 108 ? 5.393 -21.975 3.067 1.00 78.44 108 ARG A O 1
ATOM 827 N N . ILE A 1 109 ? 5.368 -21.892 5.326 1.00 75.56 109 ILE A N 1
ATOM 828 C CA . ILE A 1 109 ? 3.979 -21.440 5.435 1.00 75.56 109 ILE A CA 1
ATOM 829 C C . ILE A 1 109 ? 4.022 -19.938 5.662 1.00 75.56 109 ILE A C 1
ATOM 831 O O . ILE A 1 109 ? 4.661 -19.458 6.598 1.00 75.56 109 ILE A O 1
ATOM 835 N N . ALA A 1 110 ? 3.336 -19.199 4.799 1.00 68.25 110 ALA A N 1
ATOM 836 C CA . ALA A 1 110 ? 3.037 -17.804 5.060 1.00 68.25 110 ALA A CA 1
ATOM 837 C C . ALA A 1 110 ? 1.680 -17.760 5.766 1.00 68.25 110 ALA A C 1
ATOM 839 O O . ALA A 1 110 ? 0.638 -17.858 5.119 1.00 68.25 110 ALA A O 1
ATOM 840 N N . ALA A 1 111 ? 1.701 -17.664 7.095 1.00 65.88 111 ALA A N 1
ATOM 841 C CA . ALA A 1 111 ? 0.494 -17.391 7.861 1.00 65.88 111 ALA A CA 1
ATOM 842 C C . ALA A 1 111 ? 0.097 -15.930 7.622 1.00 65.88 111 ALA A C 1
ATOM 844 O O . ALA A 1 111 ? 0.892 -15.019 7.856 1.00 65.88 111 ALA A O 1
ATOM 845 N N . GLN A 1 112 ? -1.111 -15.710 7.113 1.00 58.69 112 GLN A N 1
ATOM 846 C CA . GLN A 1 112 ? -1.660 -14.377 6.895 1.00 58.69 112 GLN A CA 1
ATOM 847 C C . GLN A 1 112 ? -3.087 -14.330 7.443 1.00 58.69 112 GLN A C 1
ATOM 849 O O . GLN A 1 112 ? -3.838 -15.290 7.252 1.00 58.69 112 GLN A O 1
ATOM 854 N N . PRO A 1 113 ? -3.473 -13.239 8.122 1.00 54.41 113 PRO A N 1
ATOM 855 C CA . PRO A 1 113 ? -4.855 -13.043 8.526 1.00 54.41 113 PRO A CA 1
ATOM 856 C C . PRO A 1 113 ? -5.757 -12.961 7.287 1.00 54.41 113 PRO A C 1
ATOM 858 O O . PRO A 1 113 ? -5.357 -12.438 6.247 1.00 54.41 113 PRO A O 1
ATOM 861 N N . SER A 1 114 ? -6.974 -13.486 7.398 1.00 51.50 114 SER A N 1
ATOM 862 C CA . SER A 1 114 ? -7.979 -13.495 6.333 1.00 51.50 114 SER A CA 1
ATOM 863 C C . SER A 1 114 ? -9.319 -13.020 6.866 1.00 51.50 114 SER A C 1
ATOM 865 O O . SER A 1 114 ? -9.597 -13.144 8.055 1.00 51.50 114 SER A O 1
ATOM 867 N N . THR A 1 115 ? -10.133 -12.460 5.975 1.00 44.00 115 THR A N 1
ATOM 868 C CA . THR A 1 115 ? -11.495 -11.989 6.251 1.00 44.00 115 THR A CA 1
ATOM 869 C C . THR A 1 115 ? -12.551 -13.086 6.089 1.00 44.00 115 THR A C 1
ATOM 871 O O . THR A 1 115 ? -13.735 -12.823 6.293 1.00 44.00 115 THR A O 1
ATOM 874 N N . ALA A 1 116 ? -12.157 -14.306 5.704 1.00 47.75 116 ALA A N 1
ATOM 875 C CA . ALA A 1 116 ? -13.068 -15.444 5.623 1.00 47.75 116 ALA A CA 1
ATOM 876 C C . ALA A 1 116 ? -13.528 -15.862 7.030 1.00 47.75 116 ALA A C 1
ATOM 878 O O . ALA A 1 116 ? -12.708 -16.022 7.932 1.00 47.75 116 ALA A O 1
ATOM 879 N N . LEU A 1 117 ? -14.840 -16.028 7.213 1.00 41.19 117 LEU A N 1
ATOM 880 C CA . LEU A 1 117 ? -15.408 -16.507 8.473 1.00 41.19 117 LEU A CA 1
ATOM 881 C C . LEU A 1 117 ? -14.948 -17.956 8.725 1.00 41.19 117 LEU A C 1
ATOM 883 O O . LEU A 1 117 ? -15.040 -18.763 7.794 1.00 41.19 117 LEU A O 1
ATOM 887 N N . PRO A 1 118 ? -14.490 -18.304 9.946 1.00 49.34 118 PRO A N 1
ATOM 888 C CA . PRO A 1 118 ? -14.207 -19.685 10.315 1.00 49.34 118 PRO A CA 1
ATOM 889 C C . PRO A 1 118 ? -15.421 -20.562 10.020 1.00 49.34 118 PRO A C 1
ATOM 891 O O . PRO A 1 118 ? -16.556 -20.186 10.324 1.00 49.34 118 PRO A O 1
ATOM 894 N N . SER A 1 119 ? -15.190 -21.714 9.403 1.00 47.06 119 SER A N 1
ATOM 895 C CA . SER A 1 119 ? -16.244 -22.689 9.160 1.00 47.06 119 SER A CA 1
ATOM 896 C C . SER A 1 119 ? -16.070 -23.850 10.124 1.00 47.06 119 SER A C 1
ATOM 898 O O . SER A 1 119 ? -15.038 -24.512 10.110 1.00 47.06 119 SER A O 1
ATOM 900 N N . ASP A 1 120 ? -17.112 -24.155 10.897 1.00 51.53 120 ASP A N 1
ATOM 901 C CA . ASP A 1 120 ? -17.156 -25.362 11.736 1.00 51.53 120 ASP A CA 1
ATOM 902 C C . ASP A 1 120 ? -17.430 -26.637 10.909 1.00 51.53 120 ASP A C 1
ATOM 904 O O . ASP A 1 120 ? -17.603 -27.730 11.452 1.00 51.53 120 ASP A O 1
ATOM 908 N N . ALA A 1 121 ? -17.522 -26.526 9.577 1.00 49.56 121 ALA A N 1
ATOM 909 C CA . ALA A 1 121 ? -17.721 -27.678 8.713 1.00 49.56 121 ALA A CA 1
ATOM 910 C C . ALA A 1 121 ? -16.440 -28.534 8.662 1.00 49.56 121 ALA A C 1
ATOM 912 O O . ALA A 1 121 ? -15.350 -27.987 8.529 1.00 49.56 121 ALA A O 1
ATOM 913 N N . PRO A 1 122 ? -16.524 -29.878 8.699 1.00 55.12 122 PRO A N 1
ATOM 914 C CA . PRO A 1 122 ? -15.348 -30.713 8.466 1.00 55.12 122 PRO A CA 1
ATOM 915 C C . PRO A 1 122 ? -14.759 -30.410 7.077 1.00 55.12 122 PRO A C 1
ATOM 917 O O . PRO A 1 122 ? -15.528 -30.040 6.180 1.00 55.12 122 PRO A O 1
ATOM 920 N N . PRO A 1 123 ? -13.439 -30.593 6.861 1.00 53.97 123 PRO A N 1
ATOM 921 C CA . PRO A 1 123 ? -12.831 -30.391 5.550 1.00 53.97 123 PRO A CA 1
ATOM 922 C C . PRO A 1 123 ? -13.625 -31.167 4.496 1.00 53.97 123 PRO A C 1
ATOM 924 O O . PRO A 1 123 ? -13.737 -32.389 4.574 1.00 53.97 123 PRO A O 1
ATOM 927 N N . ARG A 1 124 ? -14.223 -30.463 3.533 1.00 52.50 124 ARG A N 1
ATOM 928 C CA . ARG A 1 124 ? -14.933 -31.093 2.415 1.00 52.50 124 ARG A CA 1
ATOM 929 C C . ARG A 1 124 ? -13.975 -31.166 1.241 1.00 52.50 124 ARG A C 1
ATOM 931 O O . ARG A 1 124 ? -13.427 -30.144 0.839 1.00 52.50 124 ARG A O 1
ATOM 938 N N . TRP A 1 125 ? -13.774 -32.355 0.687 1.00 61.16 125 TRP A N 1
ATOM 939 C CA . TRP A 1 125 ? -12.978 -32.520 -0.523 1.00 61.16 125 TRP A CA 1
ATOM 940 C C . TRP A 1 125 ? -13.668 -33.450 -1.508 1.00 61.16 125 TRP A C 1
ATOM 942 O O . TRP A 1 125 ? -14.460 -34.316 -1.137 1.00 61.16 125 TRP A O 1
ATOM 952 N N . ILE A 1 126 ? -13.350 -33.232 -2.777 1.00 53.19 126 ILE A N 1
ATOM 953 C CA . ILE A 1 126 ? -13.694 -34.110 -3.886 1.00 53.19 126 ILE A CA 1
ATOM 954 C C . ILE A 1 126 ? -12.354 -34.633 -4.393 1.00 53.19 126 ILE A C 1
ATOM 956 O O . ILE A 1 126 ? -11.464 -33.839 -4.690 1.00 53.19 126 ILE A O 1
ATOM 960 N N . ASP A 1 127 ? -12.185 -35.953 -4.424 1.00 58.78 127 ASP A N 1
ATOM 961 C CA . ASP A 1 127 ? -11.003 -36.564 -5.029 1.00 58.78 127 ASP A CA 1
ATOM 962 C C . ASP A 1 127 ? -11.092 -36.392 -6.551 1.00 58.78 127 ASP A C 1
ATOM 964 O O . ASP A 1 127 ? -12.019 -36.904 -7.182 1.00 58.78 127 ASP A O 1
ATOM 968 N N . LEU A 1 128 ? -10.169 -35.616 -7.118 1.00 60.12 128 LEU A N 1
ATOM 969 C CA . LEU A 1 128 ? -10.083 -35.338 -8.551 1.00 60.12 128 LEU A CA 1
ATOM 970 C C . LEU A 1 128 ? -8.786 -35.933 -9.105 1.00 60.12 128 LEU A C 1
ATOM 972 O O . LEU A 1 128 ? -7.756 -35.833 -8.440 1.00 60.12 128 LEU A O 1
ATOM 976 N N . PRO A 1 129 ? -8.779 -36.506 -10.321 1.00 64.38 129 PRO A N 1
ATOM 977 C CA . PRO A 1 129 ? -7.546 -36.997 -10.925 1.00 64.38 129 PRO A CA 1
ATOM 978 C C . PRO A 1 129 ? -6.539 -35.854 -11.131 1.00 64.38 129 PRO A C 1
ATOM 980 O O . PRO A 1 129 ? -6.927 -34.708 -11.368 1.00 64.38 129 PRO A O 1
ATOM 983 N N . VAL A 1 130 ? -5.233 -36.148 -11.107 1.00 69.56 130 VAL A N 1
ATOM 984 C CA . VAL A 1 130 ? -4.169 -35.112 -11.166 1.00 69.56 130 VAL A CA 1
ATOM 985 C C . VAL A 1 130 ? -4.285 -34.172 -12.372 1.00 69.56 130 VAL A C 1
ATOM 987 O O . VAL A 1 130 ? -3.925 -32.998 -12.277 1.00 69.56 130 VAL A O 1
ATOM 990 N N . ALA A 1 131 ? -4.808 -34.660 -13.498 1.00 52.78 131 ALA A N 1
ATOM 991 C CA . ALA A 1 131 ? -5.033 -33.857 -14.701 1.00 52.78 131 ALA A CA 1
ATOM 992 C C . ALA A 1 131 ? -6.160 -32.808 -14.554 1.00 52.78 131 ALA A C 1
ATOM 994 O O . ALA A 1 131 ? -6.182 -31.838 -15.310 1.00 52.78 131 ALA A O 1
ATOM 995 N N . GLU A 1 132 ? -7.067 -32.985 -13.590 1.00 45.91 132 GLU A N 1
ATOM 996 C CA . GLU A 1 132 ? -8.271 -32.172 -13.367 1.00 45.91 132 GLU A CA 1
ATOM 997 C C . GLU A 1 132 ? -8.196 -31.298 -12.104 1.00 45.91 132 GLU A C 1
ATOM 999 O O . GLU A 1 132 ? -9.160 -30.609 -11.778 1.00 45.91 132 GLU A O 1
ATOM 1004 N N . LEU A 1 133 ? -7.054 -31.263 -11.406 1.00 57.59 133 LEU A N 1
ATOM 1005 C CA . LEU A 1 133 ? -6.807 -30.322 -10.305 1.00 57.59 133 LEU A CA 1
ATOM 1006 C C . LEU A 1 133 ? -6.751 -28.872 -10.847 1.00 57.59 133 LEU A C 1
ATOM 1008 O O . LEU A 1 133 ? -5.682 -28.336 -11.154 1.00 57.59 133 LEU A O 1
ATOM 1012 N N . VAL A 1 134 ? -7.921 -28.243 -11.013 1.00 46.59 134 VAL A N 1
ATOM 1013 C CA . VAL A 1 134 ? -8.106 -26.835 -11.415 1.00 46.59 134 VAL A CA 1
ATOM 1014 C C . VAL A 1 134 ? -7.772 -25.900 -10.239 1.00 46.59 134 VAL A C 1
ATOM 1016 O O . VAL A 1 134 ? -7.901 -26.272 -9.078 1.00 46.59 134 VAL A O 1
ATOM 1019 N N . SER A 1 135 ? -7.312 -24.681 -10.547 1.00 44.00 135 SER A N 1
ATOM 1020 C CA . SER A 1 135 ? -6.680 -23.680 -9.664 1.00 44.00 135 SER A CA 1
ATOM 1021 C C . SER A 1 135 ? -7.524 -23.097 -8.516 1.00 44.00 135 SER A C 1
ATOM 1023 O O . SER A 1 135 ? -7.231 -21.987 -8.078 1.00 44.00 135 SER A O 1
ATOM 1025 N N . ASP A 1 136 ? -8.556 -23.790 -8.046 1.00 39.91 136 ASP A N 1
ATOM 1026 C CA . ASP A 1 136 ? -9.477 -23.298 -7.010 1.00 39.91 136 ASP A CA 1
ATOM 1027 C C . ASP A 1 136 ? -9.156 -23.839 -5.599 1.00 39.91 136 ASP A C 1
ATOM 1029 O O . ASP A 1 136 ? -9.865 -23.556 -4.639 1.00 39.91 136 ASP A O 1
ATOM 1033 N N . GLY A 1 137 ? -8.058 -24.596 -5.450 1.00 55.16 137 GLY A N 1
ATOM 1034 C CA . GLY A 1 137 ? -7.563 -25.107 -4.166 1.00 55.16 137 GLY A CA 1
ATOM 1035 C C . GLY A 1 137 ? -6.052 -24.899 -3.961 1.00 55.16 137 GLY A C 1
ATOM 1036 O O . GLY A 1 137 ? -5.314 -24.672 -4.926 1.00 55.16 137 GLY A O 1
ATOM 1037 N N . PRO A 1 138 ? -5.549 -24.974 -2.712 1.00 65.44 138 PRO A N 1
ATOM 1038 C CA . PRO A 1 138 ? -4.123 -24.861 -2.417 1.00 65.44 138 PRO A CA 1
ATOM 1039 C C . PRO A 1 138 ? -3.372 -26.114 -2.899 1.00 65.44 138 PRO A C 1
ATOM 1041 O O . PRO A 1 138 ? -3.360 -27.154 -2.239 1.00 65.44 138 PRO A O 1
ATOM 1044 N N . VAL A 1 139 ? -2.728 -26.010 -4.064 1.00 68.44 139 VAL A N 1
ATOM 1045 C CA . VAL A 1 139 ? -1.893 -27.074 -4.645 1.00 68.44 139 VAL A CA 1
ATOM 1046 C C . VAL A 1 139 ? -0.416 -26.713 -4.510 1.00 68.44 139 VAL A C 1
ATOM 1048 O O . VAL A 1 139 ? 0.029 -25.678 -5.014 1.00 68.44 139 VAL A O 1
ATOM 1051 N N . VAL A 1 140 ? 0.370 -27.600 -3.899 1.00 70.81 140 VAL A N 1
ATOM 1052 C CA . VAL A 1 140 ? 1.832 -27.477 -3.815 1.00 70.81 140 VAL A CA 1
ATOM 1053 C C . VAL A 1 140 ? 2.473 -28.540 -4.697 1.00 70.81 140 VAL A C 1
ATOM 1055 O O . VAL A 1 140 ? 2.417 -29.730 -4.404 1.00 70.81 140 VAL A O 1
ATOM 1058 N N . ARG A 1 141 ? 3.125 -28.111 -5.781 1.00 73.31 141 ARG A N 1
ATOM 1059 C CA . ARG A 1 141 ? 3.844 -29.027 -6.676 1.00 73.31 141 ARG A CA 1
ATOM 1060 C C . ARG A 1 141 ? 5.211 -29.372 -6.097 1.00 73.31 141 ARG A C 1
ATOM 1062 O O . ARG A 1 141 ? 6.061 -28.489 -5.979 1.00 73.31 141 ARG A O 1
ATOM 1069 N N . VAL A 1 142 ? 5.441 -30.651 -5.808 1.00 70.81 142 VAL A N 1
ATOM 1070 C CA . VAL A 1 142 ? 6.743 -31.158 -5.361 1.00 70.81 142 VAL A CA 1
ATOM 1071 C C . VAL A 1 142 ? 7.482 -31.719 -6.575 1.00 70.81 142 VAL A C 1
ATOM 1073 O O . VAL A 1 142 ? 7.090 -32.742 -7.130 1.00 70.81 142 VAL A O 1
ATOM 1076 N N . SER A 1 143 ? 8.529 -31.023 -7.028 1.00 73.19 143 SER A N 1
ATOM 1077 C CA . SER A 1 143 ? 9.388 -31.481 -8.130 1.00 73.19 143 SER A CA 1
ATOM 1078 C C . SER A 1 143 ? 10.717 -31.973 -7.574 1.00 73.19 143 SER A C 1
ATOM 1080 O O . SER A 1 143 ? 11.489 -31.203 -6.997 1.00 73.19 143 SER A O 1
ATOM 1082 N N . GLU A 1 144 ? 10.982 -33.262 -7.743 1.00 63.06 144 GLU A N 1
ATOM 1083 C CA . GLU A 1 144 ? 12.191 -33.898 -7.234 1.00 63.06 144 GLU A CA 1
ATOM 1084 C C . GLU A 1 144 ? 13.270 -33.923 -8.322 1.00 63.06 144 GLU A C 1
ATOM 1086 O O . GLU A 1 144 ? 13.062 -34.428 -9.422 1.00 63.06 144 GLU A O 1
ATOM 1091 N N . ARG A 1 145 ? 14.452 -33.368 -8.022 1.00 46.81 145 ARG A N 1
ATOM 1092 C CA . ARG A 1 145 ? 15.592 -33.315 -8.962 1.00 46.81 145 ARG A CA 1
ATOM 1093 C C . ARG A 1 145 ? 16.466 -34.582 -8.955 1.00 46.81 145 ARG A C 1
ATOM 1095 O O . ARG A 1 145 ? 17.552 -34.566 -9.528 1.00 46.81 145 ARG A O 1
ATOM 1102 N N . GLY A 1 146 ? 16.034 -35.644 -8.278 1.00 48.28 146 GLY A N 1
ATOM 1103 C CA . GLY A 1 146 ? 16.773 -36.901 -8.115 1.00 48.28 146 GLY A CA 1
ATOM 1104 C C . GLY A 1 146 ? 16.131 -38.072 -8.861 1.00 48.28 146 GLY A C 1
ATOM 1105 O O . GLY A 1 146 ? 14.993 -37.975 -9.312 1.00 48.28 146 GLY A O 1
ATOM 1106 N N . ALA A 1 147 ? 16.871 -39.179 -8.988 1.00 41.88 147 ALA A N 1
ATOM 1107 C CA . ALA A 1 147 ? 16.338 -40.425 -9.536 1.00 41.88 147 ALA A CA 1
ATOM 1108 C C . ALA A 1 147 ? 15.126 -40.893 -8.714 1.00 41.88 147 ALA A C 1
ATOM 1110 O O . ALA A 1 147 ? 15.145 -40.789 -7.485 1.00 41.88 147 ALA A O 1
ATOM 1111 N N . ALA A 1 148 ? 14.090 -41.388 -9.402 1.00 47.22 148 ALA A N 1
ATOM 1112 C CA . ALA A 1 148 ? 12.883 -41.926 -8.787 1.00 47.22 148 ALA A CA 1
ATOM 1113 C C . ALA A 1 148 ? 13.264 -42.881 -7.645 1.00 47.22 148 ALA A C 1
ATOM 1115 O O . ALA A 1 148 ? 14.042 -43.816 -7.844 1.00 47.22 148 ALA A O 1
ATOM 1116 N N . GLY A 1 149 ? 12.746 -42.631 -6.438 1.00 49.28 149 GLY A N 1
ATOM 1117 C CA . GLY A 1 149 ? 12.823 -43.639 -5.383 1.00 49.28 149 GLY A CA 1
ATOM 1118 C C . GLY A 1 149 ? 12.174 -44.931 -5.895 1.00 49.28 149 GLY A C 1
ATOM 1119 O O . GLY A 1 149 ? 11.257 -44.833 -6.712 1.00 49.28 149 GLY A O 1
ATOM 1120 N N . PRO A 1 150 ? 12.626 -46.122 -5.463 1.00 52.81 150 PRO A N 1
ATOM 1121 C CA . PRO A 1 150 ? 12.071 -47.375 -5.962 1.00 52.81 150 PRO A CA 1
ATOM 1122 C C . PRO A 1 150 ? 10.552 -47.352 -5.771 1.00 52.81 150 PRO A C 1
ATOM 1124 O O . PRO A 1 150 ? 10.082 -47.164 -4.640 1.00 52.81 150 PRO A O 1
ATOM 1127 N N . GLY A 1 151 ? 9.821 -47.460 -6.887 1.00 54.88 151 GLY A N 1
ATOM 1128 C CA . GLY A 1 151 ? 8.361 -47.522 -6.917 1.00 54.88 151 GLY A CA 1
ATOM 1129 C C . GLY A 1 151 ? 7.858 -48.708 -6.104 1.00 54.88 151 GLY A C 1
ATOM 1130 O O . GLY A 1 151 ? 8.631 -49.596 -5.738 1.00 54.88 151 GLY A O 1
ATOM 1131 N N . VAL A 1 152 ? 6.576 -48.734 -5.759 1.00 56.66 152 VAL A N 1
ATOM 1132 C CA . VAL A 1 152 ? 6.050 -49.805 -4.900 1.00 56.66 152 VAL A CA 1
ATOM 1133 C C . VAL A 1 152 ? 6.079 -51.153 -5.595 1.00 56.66 152 VAL A C 1
ATOM 1135 O O . VAL A 1 152 ? 6.376 -52.148 -4.950 1.00 56.66 152 VAL A O 1
ATOM 1138 N N . GLU A 1 153 ? 5.943 -51.183 -6.911 1.00 62.72 153 GLU A N 1
ATOM 1139 C CA . GLU A 1 153 ? 6.235 -52.347 -7.735 1.00 62.72 153 GLU A CA 1
ATOM 1140 C C . GLU A 1 153 ? 7.687 -52.835 -7.566 1.00 62.72 153 GLU A C 1
ATOM 1142 O O . GLU A 1 153 ? 7.936 -54.029 -7.423 1.00 62.72 153 GLU A O 1
ATOM 1147 N N . GLN A 1 154 ? 8.656 -51.922 -7.472 1.00 62.06 154 GLN A N 1
ATOM 1148 C CA . GLN A 1 154 ? 10.054 -52.276 -7.234 1.00 62.06 154 GLN A CA 1
ATOM 1149 C C . GLN A 1 154 ? 10.275 -52.747 -5.790 1.00 62.06 154 GLN A C 1
ATOM 1151 O O . GLN A 1 154 ? 10.964 -53.736 -5.582 1.00 62.06 154 GLN A O 1
ATOM 1156 N N . ARG A 1 155 ? 9.639 -52.116 -4.796 1.00 63.62 155 ARG A N 1
ATOM 1157 C CA . ARG A 1 155 ? 9.737 -52.530 -3.384 1.00 63.62 155 ARG A CA 1
ATOM 1158 C C . ARG A 1 155 ? 9.065 -53.877 -3.124 1.00 63.62 155 ARG A C 1
ATOM 1160 O O . ARG A 1 155 ? 9.629 -54.689 -2.407 1.00 63.62 155 ARG A O 1
ATOM 1167 N N . LEU A 1 156 ? 7.898 -54.135 -3.714 1.00 66.81 156 LEU A N 1
ATOM 1168 C CA . LEU A 1 156 ? 7.204 -55.423 -3.619 1.00 66.81 156 LEU A CA 1
ATOM 1169 C C . LEU A 1 156 ? 7.991 -56.527 -4.329 1.00 66.81 156 LEU A C 1
ATOM 1171 O O . LEU A 1 156 ? 8.047 -57.647 -3.831 1.00 66.81 156 LEU A O 1
ATOM 1175 N N . LYS A 1 157 ? 8.648 -56.209 -5.453 1.00 68.25 157 LYS A N 1
ATOM 1176 C CA . LYS A 1 157 ? 9.600 -57.123 -6.091 1.00 68.25 157 LYS A CA 1
ATOM 1177 C C . LYS A 1 157 ? 10.782 -57.420 -5.172 1.00 68.25 157 LYS A C 1
ATOM 1179 O O . LYS A 1 157 ? 11.145 -58.578 -4.993 1.00 68.25 157 LYS A O 1
ATOM 1184 N N . ASP A 1 158 ? 11.368 -56.385 -4.580 1.00 65.62 158 ASP A N 1
ATOM 1185 C CA . ASP A 1 158 ? 12.532 -56.510 -3.699 1.00 65.62 158 ASP A CA 1
ATOM 1186 C C . ASP A 1 158 ? 12.186 -57.235 -2.378 1.00 65.62 158 ASP A C 1
ATOM 1188 O O . ASP A 1 158 ? 13.050 -57.886 -1.792 1.00 65.62 158 ASP A O 1
ATOM 1192 N N . LEU A 1 159 ? 10.921 -57.178 -1.937 1.00 69.81 159 LEU A N 1
ATOM 1193 C CA . LEU A 1 159 ? 10.359 -57.955 -0.820 1.00 69.81 159 LEU A CA 1
ATOM 1194 C C . LEU A 1 159 ? 9.973 -59.395 -1.208 1.00 69.81 159 LEU A C 1
ATOM 1196 O O . LEU A 1 159 ? 9.727 -60.216 -0.327 1.00 69.81 159 LEU A O 1
ATOM 1200 N N . GLY A 1 160 ? 9.945 -59.719 -2.505 1.00 73.81 160 GLY A N 1
ATOM 1201 C CA . GLY A 1 160 ? 9.537 -61.026 -3.030 1.00 73.81 160 GLY A CA 1
ATOM 1202 C C . GLY A 1 160 ? 8.022 -61.252 -3.090 1.00 73.81 160 GLY A C 1
ATOM 1203 O O . GLY A 1 160 ? 7.592 -62.360 -3.405 1.00 73.81 160 GLY A O 1
ATOM 1204 N N . ASP A 1 161 ? 7.216 -60.223 -2.818 1.00 75.19 161 ASP A N 1
ATOM 1205 C CA . ASP A 1 161 ? 5.749 -60.289 -2.821 1.00 75.19 161 ASP A CA 1
ATOM 1206 C C . ASP A 1 161 ? 5.156 -60.299 -4.237 1.00 75.19 161 ASP A C 1
ATOM 1208 O O . ASP A 1 161 ? 4.045 -60.792 -4.444 1.00 75.19 161 ASP A O 1
ATOM 1212 N N . ILE A 1 162 ? 5.898 -59.779 -5.221 1.00 72.62 162 ILE A N 1
ATOM 1213 C CA . ILE A 1 162 ? 5.596 -59.904 -6.652 1.00 72.62 162 ILE A CA 1
ATOM 1214 C C . ILE A 1 162 ? 6.860 -60.306 -7.422 1.00 72.62 162 ILE A C 1
ATOM 1216 O O . ILE A 1 162 ? 7.975 -59.974 -7.030 1.00 72.62 162 ILE A O 1
ATOM 1220 N N . ALA A 1 163 ? 6.705 -61.039 -8.526 1.00 68.25 163 ALA A N 1
ATOM 1221 C CA . ALA A 1 163 ? 7.842 -61.618 -9.252 1.00 68.25 163 ALA A CA 1
ATOM 1222 C C . ALA A 1 163 ? 8.700 -60.572 -9.993 1.00 68.25 163 ALA A C 1
ATOM 1224 O O . ALA A 1 163 ? 9.903 -60.755 -10.192 1.00 68.25 163 ALA A O 1
ATOM 1225 N N . GLU A 1 164 ? 8.090 -59.465 -10.403 1.00 69.69 164 GLU A N 1
ATOM 1226 C CA . GLU A 1 164 ? 8.747 -58.376 -11.110 1.00 69.69 164 GLU A CA 1
ATOM 1227 C C . GLU A 1 164 ? 8.061 -57.041 -10.819 1.00 69.69 164 GLU A C 1
ATOM 1229 O O . GLU A 1 164 ? 6.936 -57.003 -10.328 1.00 69.69 164 GLU A O 1
ATOM 1234 N N . ALA A 1 165 ? 8.771 -55.945 -11.089 1.00 67.00 165 ALA A N 1
ATOM 1235 C CA . ALA A 1 165 ? 8.336 -54.591 -10.783 1.00 67.00 165 ALA A CA 1
ATOM 1236 C C . ALA A 1 165 ? 7.301 -54.134 -11.823 1.00 67.00 165 ALA A C 1
ATOM 1238 O O . ALA A 1 165 ? 7.598 -53.325 -12.699 1.00 67.00 165 ALA A O 1
ATOM 1239 N N . ASP A 1 166 ? 6.104 -54.717 -11.735 1.00 70.25 166 ASP A N 1
ATOM 1240 C CA . ASP A 1 166 ? 4.962 -54.473 -12.612 1.00 70.25 166 ASP A CA 1
ATOM 1241 C C . ASP A 1 166 ? 3.797 -53.816 -11.830 1.00 70.25 166 ASP A C 1
ATOM 1243 O O . ASP A 1 166 ? 3.279 -54.399 -10.868 1.00 70.25 166 ASP A O 1
ATOM 1247 N N . PRO A 1 167 ? 3.331 -52.621 -12.245 1.00 57.38 167 PRO A N 1
ATOM 1248 C CA . PRO A 1 167 ? 2.152 -51.958 -11.683 1.00 57.38 167 PRO A CA 1
ATOM 1249 C C . PRO A 1 167 ? 0.847 -52.776 -11.721 1.00 57.38 167 PRO A C 1
ATOM 1251 O O . PRO A 1 167 ? -0.069 -52.506 -10.938 1.00 57.38 167 PRO A O 1
ATOM 1254 N N . ALA A 1 168 ? 0.700 -53.741 -12.634 1.00 64.88 168 ALA A N 1
ATOM 1255 C CA . ALA A 1 168 ? -0.433 -54.669 -12.645 1.00 64.88 168 ALA A CA 1
ATOM 1256 C C . ALA A 1 168 ? -0.357 -55.643 -11.461 1.00 64.88 168 ALA A C 1
ATOM 1258 O O . ALA A 1 168 ? -1.294 -55.700 -10.667 1.00 64.88 168 ALA A O 1
ATOM 1259 N N . LEU A 1 169 ? 0.793 -56.295 -11.274 1.00 63.16 169 LEU A N 1
ATOM 1260 C CA . LEU A 1 169 ? 1.033 -57.216 -10.157 1.00 63.16 169 LEU A CA 1
ATOM 1261 C C . LEU A 1 169 ? 0.941 -56.508 -8.796 1.00 63.16 169 LEU A C 1
ATOM 1263 O O . LEU A 1 169 ? 0.382 -57.051 -7.845 1.00 63.16 169 LEU A O 1
ATOM 1267 N N . MET A 1 170 ? 1.422 -55.262 -8.710 1.00 69.94 170 MET A N 1
ATOM 1268 C CA . MET A 1 170 ? 1.258 -54.413 -7.525 1.00 69.94 170 MET A CA 1
ATOM 1269 C C . MET A 1 170 ? -0.223 -54.191 -7.178 1.00 69.94 170 MET A C 1
ATOM 1271 O O . MET A 1 170 ? -0.611 -54.324 -6.017 1.00 69.94 170 MET A O 1
ATOM 1275 N N . ARG A 1 171 ? -1.060 -53.834 -8.163 1.00 58.47 171 ARG A N 1
ATOM 1276 C CA . ARG A 1 171 ? -2.492 -53.580 -7.930 1.00 58.47 171 ARG A CA 1
ATOM 1277 C C . ARG A 1 171 ? -3.222 -54.829 -7.455 1.00 58.47 171 ARG A C 1
ATOM 1279 O O . ARG A 1 171 ? -4.048 -54.721 -6.552 1.00 58.47 171 ARG A O 1
ATOM 1286 N N . ASP A 1 172 ? -2.888 -55.988 -8.011 1.00 68.06 172 ASP A N 1
ATOM 1287 C CA . ASP A 1 172 ? -3.469 -57.262 -7.587 1.00 68.06 172 ASP A CA 1
ATOM 1288 C C . ASP A 1 172 ? -3.096 -57.587 -6.131 1.00 68.06 172 ASP A C 1
ATOM 1290 O O . ASP A 1 172 ? -3.972 -57.941 -5.339 1.00 68.06 172 ASP A O 1
ATOM 1294 N N . LYS A 1 173 ? -1.839 -57.342 -5.733 1.00 63.53 173 LYS A N 1
ATOM 1295 C CA . LYS A 1 173 ? -1.368 -57.553 -4.354 1.00 63.53 173 LYS A CA 1
ATOM 1296 C C . LYS A 1 173 ? -1.995 -56.591 -3.341 1.00 63.53 173 LYS A C 1
ATOM 1298 O O . LYS A 1 173 ? -2.388 -56.996 -2.250 1.00 63.53 173 LYS A O 1
ATOM 1303 N N . ILE A 1 174 ? -2.150 -55.317 -3.702 1.00 57.31 174 ILE A N 1
ATOM 1304 C CA . ILE A 1 174 ? -2.821 -54.320 -2.848 1.00 57.31 174 ILE A CA 1
ATOM 1305 C C . ILE A 1 174 ? -4.304 -54.676 -2.657 1.00 57.31 174 ILE A C 1
ATOM 1307 O O . ILE A 1 174 ? -4.853 -54.486 -1.571 1.00 57.31 174 ILE A O 1
ATOM 1311 N N . ARG A 1 175 ? -4.954 -55.230 -3.687 1.00 59.62 175 ARG A N 1
ATOM 1312 C CA . ARG A 1 175 ? -6.352 -55.677 -3.621 1.00 59.62 175 ARG A CA 1
ATOM 1313 C C . ARG A 1 175 ? -6.531 -56.899 -2.719 1.00 59.62 175 ARG A C 1
ATOM 1315 O O . ARG A 1 175 ? -7.524 -56.967 -2.002 1.00 59.62 175 ARG A O 1
ATOM 1322 N N . GLU A 1 176 ? -5.564 -57.815 -2.731 1.00 65.88 176 GLU A N 1
ATOM 1323 C CA . GLU A 1 176 ? -5.482 -58.953 -1.807 1.00 65.88 176 GLU A CA 1
ATOM 1324 C C . GLU A 1 176 ? -5.393 -58.471 -0.346 1.00 65.88 176 GLU A C 1
ATOM 1326 O O . GLU A 1 176 ? -6.190 -58.888 0.491 1.00 65.88 176 GLU A O 1
ATOM 1331 N N . TRP A 1 177 ? -4.515 -57.506 -0.044 1.00 54.66 177 TRP A N 1
ATOM 1332 C CA . TRP A 1 177 ? -4.355 -56.959 1.313 1.00 54.66 177 TRP A CA 1
ATOM 1333 C C . TRP A 1 177 ? -5.536 -56.105 1.800 1.00 54.66 177 TRP A C 1
ATOM 1335 O O . TRP A 1 177 ? -5.867 -56.122 2.987 1.00 54.66 177 TRP A O 1
ATOM 1345 N N . GLY A 1 178 ? -6.199 -55.374 0.900 1.00 41.88 178 GLY A N 1
ATOM 1346 C CA . GLY A 1 178 ? -7.372 -54.556 1.228 1.00 41.88 178 GLY A CA 1
ATOM 1347 C C . GLY A 1 178 ? -8.626 -55.366 1.581 1.00 41.88 178 GLY A C 1
ATOM 1348 O O . GLY A 1 178 ? -9.498 -54.855 2.282 1.00 41.88 178 GLY A O 1
ATOM 1349 N N . GLY A 1 179 ? -8.715 -56.624 1.133 1.00 44.81 179 GLY A N 1
ATOM 1350 C CA . GLY A 1 179 ? -9.851 -57.507 1.411 1.00 44.81 179 GLY A CA 1
ATOM 1351 C C . GLY A 1 179 ? -9.874 -58.084 2.830 1.00 44.81 179 GLY A C 1
ATOM 1352 O O . GLY A 1 179 ? -10.953 -58.303 3.373 1.00 44.81 179 GLY A O 1
ATOM 1353 N N . GLU A 1 180 ? -8.711 -58.294 3.455 1.00 46.16 180 GLU A N 1
ATOM 1354 C CA . GLU A 1 180 ? -8.611 -58.991 4.750 1.00 46.16 180 GLU A CA 1
ATOM 1355 C C . GLU A 1 180 ? -8.402 -58.049 5.954 1.00 46.16 180 GLU A C 1
ATOM 1357 O O . GLU A 1 180 ? -8.768 -58.396 7.075 1.00 46.16 180 GLU A O 1
ATOM 1362 N N . GLY A 1 181 ? -7.880 -56.831 5.752 1.00 42.91 181 GLY A N 1
ATOM 1363 C CA . GLY A 1 181 ? -7.548 -55.907 6.852 1.00 42.91 181 GLY A CA 1
ATOM 1364 C C . GLY A 1 181 ? -8.683 -55.002 7.361 1.00 42.91 181 GLY A C 1
ATOM 1365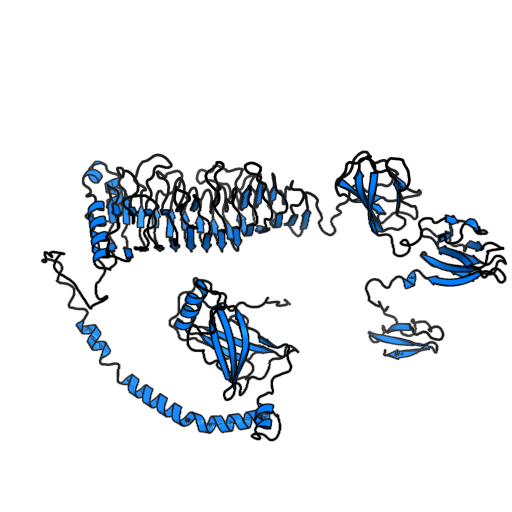 O O . GLY A 1 181 ? -8.590 -54.476 8.469 1.00 42.91 181 GLY A O 1
ATOM 1366 N N . GLY A 1 182 ? -9.745 -54.786 6.572 1.00 37.88 182 GLY A N 1
ATOM 1367 C CA . GLY A 1 182 ? -10.772 -53.766 6.853 1.00 37.88 182 GLY A CA 1
ATOM 1368 C C . GLY A 1 182 ? -12.002 -54.238 7.639 1.00 37.88 182 GLY A C 1
ATOM 1369 O O . GLY A 1 182 ? -12.691 -53.419 8.248 1.00 37.88 182 GLY A O 1
ATOM 1370 N N . ALA A 1 183 ? -12.278 -55.544 7.659 1.00 42.59 183 ALA A N 1
ATOM 1371 C CA . ALA A 1 183 ? -13.495 -56.099 8.260 1.00 42.59 183 ALA A CA 1
ATOM 1372 C C . ALA A 1 183 ? -13.659 -55.808 9.774 1.00 42.59 183 ALA A C 1
ATOM 1374 O O . ALA A 1 183 ? -14.752 -55.405 10.173 1.00 42.59 183 ALA A O 1
ATOM 1375 N N . PRO A 1 184 ? -12.610 -55.893 10.621 1.00 44.19 184 PRO A N 1
ATOM 1376 C CA . PRO A 1 184 ? -12.767 -55.677 12.065 1.00 44.19 184 PRO A CA 1
ATOM 1377 C C . PRO A 1 184 ? -13.079 -54.219 12.444 1.00 44.19 184 PRO A C 1
ATOM 1379 O O . PRO A 1 184 ? -13.684 -53.954 13.481 1.00 44.19 184 PRO A O 1
ATOM 1382 N N . PHE A 1 185 ? -12.662 -53.256 11.615 1.00 43.00 185 PHE A N 1
ATOM 1383 C CA . PHE A 1 185 ? -12.836 -51.825 11.888 1.00 43.00 185 PHE A CA 1
ATOM 1384 C C . PHE A 1 185 ? -14.215 -51.309 11.463 1.00 43.00 185 PHE A C 1
ATOM 1386 O O . PHE A 1 185 ? -14.741 -50.394 12.095 1.00 43.00 185 PHE A O 1
ATOM 1393 N N . ALA A 1 186 ? -14.819 -51.920 10.440 1.00 41.81 186 ALA A N 1
ATOM 1394 C CA . ALA A 1 186 ? -16.192 -51.632 10.035 1.00 41.81 186 ALA A CA 1
ATOM 1395 C C . ALA A 1 186 ? -17.197 -52.077 11.114 1.00 41.81 186 ALA A C 1
ATOM 1397 O O . ALA A 1 186 ? -18.067 -51.296 11.496 1.00 41.81 186 ALA A O 1
ATOM 1398 N N . GLU A 1 187 ? -17.011 -53.270 11.689 1.00 45.62 187 GLU A N 1
ATOM 1399 C CA . GLU A 1 187 ? -17.857 -53.770 12.785 1.00 45.62 187 GLU A CA 1
ATOM 1400 C C . GLU A 1 187 ? -17.724 -52.918 14.063 1.00 45.62 187 GLU A C 1
ATOM 1402 O O . GLU A 1 187 ? -18.718 -52.630 14.733 1.00 45.62 187 GLU A O 1
ATOM 1407 N N . ALA A 1 188 ? -16.515 -52.440 14.385 1.00 42.72 188 ALA A N 1
ATOM 1408 C CA . ALA A 1 188 ? -16.286 -51.560 15.534 1.00 42.72 188 ALA A CA 1
ATOM 1409 C C . ALA A 1 188 ? -16.908 -50.159 15.356 1.00 42.72 188 ALA A C 1
ATOM 1411 O O . ALA A 1 188 ? -17.407 -49.574 16.321 1.00 42.72 188 ALA A O 1
ATOM 1412 N N . ALA A 1 189 ? -16.909 -49.625 14.131 1.00 38.50 189 ALA A N 1
ATOM 1413 C CA . ALA A 1 189 ? -17.520 -48.334 13.816 1.00 38.50 189 ALA A CA 1
ATOM 1414 C C . ALA A 1 189 ? -19.057 -48.389 13.876 1.00 38.50 189 ALA A C 1
ATOM 1416 O O . ALA A 1 189 ? -19.693 -47.451 14.360 1.00 38.50 189 ALA A O 1
ATOM 1417 N N . GLU A 1 190 ? -19.657 -49.501 13.451 1.00 40.31 190 GLU A N 1
ATOM 1418 C CA . GLU A 1 190 ? -21.109 -49.698 13.484 1.00 40.31 190 GLU A CA 1
ATOM 1419 C C . GLU A 1 190 ? -21.626 -49.901 14.922 1.00 40.31 190 GLU A C 1
ATOM 1421 O O . GLU A 1 190 ? -22.658 -49.340 15.305 1.00 40.31 190 GLU A O 1
ATOM 1426 N N . ALA A 1 191 ? -20.845 -50.577 15.773 1.00 44.75 191 ALA A N 1
ATOM 1427 C CA . ALA A 1 191 ? -21.116 -50.679 17.209 1.00 44.75 191 ALA A CA 1
ATOM 1428 C C . ALA A 1 191 ? -21.015 -49.320 17.935 1.00 44.75 191 ALA A C 1
ATOM 1430 O O . ALA A 1 191 ? -21.855 -49.004 18.782 1.00 44.75 191 ALA A O 1
ATOM 1431 N N . ALA A 1 192 ? -20.035 -48.479 17.581 1.00 40.94 192 ALA A N 1
ATOM 1432 C CA . ALA A 1 192 ? -19.876 -47.137 18.151 1.00 40.94 192 ALA A CA 1
ATOM 1433 C C . ALA A 1 192 ? -21.004 -46.176 17.727 1.00 40.94 192 ALA A C 1
ATOM 1435 O O . ALA A 1 192 ? -21.475 -45.370 18.534 1.00 40.94 192 ALA A O 1
ATOM 1436 N N . ALA A 1 193 ? -21.495 -46.298 16.490 1.00 37.22 193 ALA A N 1
ATOM 1437 C CA . ALA A 1 193 ? -22.628 -45.519 15.990 1.00 37.22 193 ALA A CA 1
ATOM 1438 C C . ALA A 1 193 ? -23.942 -45.856 16.723 1.00 37.22 193 ALA A C 1
ATOM 1440 O O . ALA A 1 193 ? -24.715 -44.955 17.054 1.00 37.22 193 ALA A O 1
ATOM 1441 N N . GLN A 1 194 ? -24.174 -47.132 17.054 1.00 42.75 194 GLN A N 1
ATOM 1442 C CA . GLN A 1 194 ? -25.334 -47.549 17.856 1.00 42.75 194 GLN A CA 1
ATOM 1443 C C . GLN A 1 194 ? -25.248 -47.065 19.313 1.00 42.75 194 GLN A C 1
ATOM 1445 O O . GLN A 1 194 ? -26.270 -46.732 19.913 1.00 42.75 194 GLN A O 1
ATOM 1450 N N . GLN A 1 195 ? -24.039 -46.957 19.869 1.00 40.16 195 GLN A N 1
ATOM 1451 C CA . GLN A 1 195 ? -23.814 -46.442 21.223 1.00 40.16 195 GLN A CA 1
ATOM 1452 C C . GLN A 1 195 ? -24.022 -44.919 21.315 1.00 40.16 195 GLN A C 1
ATOM 1454 O O . GLN A 1 195 ? -24.568 -44.428 22.303 1.00 40.16 195 GLN A O 1
ATOM 1459 N N . ALA A 1 196 ? -23.655 -44.175 20.266 1.00 37.47 196 ALA A N 1
ATOM 1460 C CA . ALA A 1 196 ? -23.867 -42.730 20.170 1.00 37.47 196 ALA A CA 1
ATOM 1461 C C . ALA A 1 196 ? -25.354 -42.347 20.032 1.00 37.47 196 ALA A C 1
ATOM 1463 O O . ALA A 1 196 ? -25.783 -41.333 20.581 1.00 37.47 196 ALA A O 1
ATOM 1464 N N . ALA A 1 197 ? -26.165 -43.181 19.371 1.00 38.25 197 ALA A N 1
ATOM 1465 C CA . ALA A 1 197 ? -27.606 -42.955 19.235 1.00 38.25 197 ALA A CA 1
ATOM 1466 C C . ALA A 1 197 ? -28.376 -43.065 20.571 1.00 38.25 197 ALA A C 1
ATOM 1468 O O . ALA A 1 197 ? -29.438 -42.464 20.716 1.00 38.25 197 ALA A O 1
ATOM 1469 N N . GLY A 1 198 ? -27.835 -43.779 21.567 1.00 39.28 198 GLY A N 1
ATOM 1470 C CA . GLY A 1 198 ? -28.440 -43.935 22.898 1.00 39.28 198 GLY A CA 1
ATOM 1471 C C . GLY A 1 198 ? -28.157 -42.800 23.896 1.00 39.28 198 GLY A C 1
ATOM 1472 O O . GLY A 1 198 ? -28.701 -42.819 24.996 1.00 39.28 198 GLY A O 1
ATOM 1473 N N . LEU A 1 199 ? -27.317 -41.816 23.546 1.00 36.75 199 LEU A N 1
ATOM 1474 C CA . LEU A 1 199 ? -26.849 -40.753 24.457 1.00 36.75 199 LEU A CA 1
ATOM 1475 C C . LEU A 1 199 ? -27.553 -39.395 24.264 1.00 36.75 199 LEU A C 1
ATOM 1477 O O . LEU A 1 199 ? -27.157 -38.407 24.880 1.00 36.75 199 LEU A O 1
ATOM 1481 N N . VAL A 1 200 ? -28.600 -39.331 23.436 1.00 35.59 200 VAL A N 1
ATOM 1482 C CA . VAL A 1 200 ? -29.294 -38.075 23.086 1.00 35.59 200 VAL A CA 1
ATOM 1483 C C . VAL A 1 200 ? -30.322 -37.632 24.149 1.00 35.59 200 VAL A C 1
ATOM 1485 O O . VAL A 1 200 ? -30.607 -36.444 24.256 1.00 35.59 200 VAL A O 1
ATOM 1488 N N . GLU A 1 201 ? -30.828 -38.523 25.008 1.00 33.38 201 GLU A N 1
ATOM 1489 C CA . GLU A 1 201 ? -31.846 -38.154 26.017 1.00 33.38 201 GLU A CA 1
ATOM 1490 C C . GLU A 1 201 ? -31.348 -37.387 27.273 1.00 33.38 201 GLU A C 1
ATOM 1492 O O . GLU A 1 201 ? -32.095 -36.537 27.759 1.00 33.38 201 GLU A O 1
ATOM 1497 N N . PRO A 1 202 ? -30.125 -37.568 27.822 1.00 31.38 202 PRO A N 1
ATOM 1498 C CA . PRO A 1 202 ? -29.732 -36.882 29.066 1.00 31.38 202 PRO A CA 1
ATOM 1499 C C . PRO A 1 202 ? -29.293 -35.418 28.897 1.00 31.38 202 PRO A C 1
ATOM 1501 O O . PRO A 1 202 ? -29.316 -34.657 29.864 1.00 31.38 202 PRO A O 1
ATOM 1504 N N . VAL A 1 203 ? -28.882 -35.003 27.692 1.00 36.66 203 VAL A N 1
ATOM 1505 C CA . VAL A 1 203 ? -28.376 -33.636 27.439 1.00 36.66 203 VAL A CA 1
ATOM 1506 C C . VAL A 1 203 ? -29.523 -32.620 27.365 1.00 36.66 203 VAL A C 1
ATOM 1508 O O . VAL A 1 203 ? -29.362 -31.479 27.799 1.00 36.66 203 VAL A O 1
ATOM 1511 N N . GLN A 1 204 ? -30.714 -33.051 26.937 1.00 31.48 204 GLN A N 1
ATOM 1512 C CA . GLN A 1 204 ? -31.915 -32.211 26.923 1.00 31.48 204 GLN A CA 1
ATOM 1513 C C . GLN A 1 204 ? -32.388 -31.854 28.350 1.00 31.48 204 GLN A C 1
ATOM 1515 O O . GLN A 1 204 ? -32.821 -30.732 28.595 1.00 31.48 204 GLN A O 1
ATOM 1520 N N . ALA A 1 205 ? -32.205 -32.751 29.329 1.00 31.09 205 ALA A N 1
ATOM 1521 C CA . ALA A 1 205 ? -32.620 -32.525 30.719 1.00 31.09 205 ALA A CA 1
ATOM 1522 C C . ALA A 1 205 ? -31.761 -31.486 31.478 1.00 31.09 205 ALA A C 1
ATOM 1524 O O . ALA A 1 205 ? -32.212 -30.923 32.477 1.00 31.09 205 ALA A O 1
ATOM 1525 N N . ILE A 1 206 ? -30.533 -31.208 31.018 1.00 33.69 206 ILE A N 1
ATOM 1526 C CA . ILE A 1 206 ? -29.628 -30.222 31.642 1.00 33.69 206 ILE A CA 1
ATOM 1527 C C . ILE A 1 206 ? -29.948 -28.797 31.162 1.00 33.69 206 ILE A C 1
ATOM 1529 O O . ILE A 1 206 ? -29.834 -27.847 31.940 1.00 33.69 206 ILE A O 1
ATOM 1533 N N . ALA A 1 207 ? -30.414 -28.645 29.918 1.00 35.09 207 ALA A N 1
ATOM 1534 C CA . ALA A 1 207 ? -30.860 -27.358 29.384 1.00 35.09 207 ALA A CA 1
ATOM 1535 C C . ALA A 1 207 ? -32.141 -26.851 30.080 1.00 35.09 207 ALA A C 1
ATOM 1537 O O . ALA A 1 207 ? -32.255 -25.657 30.360 1.00 35.09 207 ALA A O 1
ATOM 1538 N N . ASP A 1 208 ? -33.049 -27.757 30.458 1.00 31.31 208 ASP A N 1
ATOM 1539 C CA . ASP A 1 208 ? -34.345 -27.396 31.050 1.00 31.31 208 ASP A CA 1
ATOM 1540 C C . ASP A 1 208 ? -34.269 -26.982 32.539 1.00 31.31 208 ASP A C 1
ATOM 1542 O O . ASP A 1 208 ? -35.149 -26.270 33.027 1.00 31.31 208 ASP A O 1
ATOM 1546 N N . PHE A 1 209 ? -33.207 -27.351 33.273 1.00 30.88 209 PHE A N 1
ATOM 1547 C CA . PHE A 1 209 ? -33.055 -27.003 34.700 1.00 30.88 209 PHE A CA 1
ATOM 1548 C C . PHE A 1 209 ? -32.267 -25.705 34.966 1.00 30.88 209 PHE A C 1
ATOM 1550 O O . PHE A 1 209 ? -32.450 -25.083 36.013 1.00 30.88 209 PHE A O 1
ATOM 1557 N N . GLY A 1 210 ? -31.402 -25.268 34.042 1.00 30.86 210 GLY A N 1
ATOM 1558 C CA . GLY A 1 210 ? -30.524 -24.102 34.240 1.00 30.86 210 GLY A CA 1
ATOM 1559 C C . GLY A 1 210 ? -31.133 -22.748 33.855 1.00 30.86 210 GLY A C 1
ATOM 1560 O O . GLY A 1 210 ? -30.713 -21.716 34.378 1.00 30.86 210 GLY A O 1
ATOM 1561 N N . GLY A 1 211 ? -32.135 -22.736 32.969 1.00 29.58 211 GLY A N 1
ATOM 1562 C CA . GLY A 1 211 ? -32.712 -21.503 32.414 1.00 29.58 211 GLY A CA 1
ATOM 1563 C C . GLY A 1 211 ? -33.636 -20.719 33.355 1.00 29.58 211 GLY A C 1
ATOM 1564 O O . GLY A 1 211 ? -33.822 -19.523 33.160 1.00 29.58 211 GLY A O 1
ATOM 1565 N N . ASN A 1 212 ? -34.183 -21.347 34.403 1.00 27.98 212 ASN A N 1
ATOM 1566 C CA . ASN A 1 212 ? -35.259 -20.757 35.218 1.00 27.98 212 ASN A CA 1
ATOM 1567 C C . ASN A 1 212 ? -34.833 -20.224 36.604 1.00 27.98 212 ASN A C 1
ATOM 1569 O O . ASN A 1 212 ? -35.691 -19.798 37.373 1.00 27.98 212 ASN A O 1
ATOM 1573 N N . ALA A 1 213 ? -33.538 -20.212 36.951 1.00 30.03 213 ALA A N 1
ATOM 1574 C CA . ALA A 1 213 ? -33.083 -19.843 38.304 1.00 30.03 213 ALA A CA 1
ATOM 1575 C C . ALA A 1 213 ? -32.451 -18.439 38.443 1.00 30.03 213 ALA A C 1
ATOM 1577 O O . ALA A 1 213 ? -32.143 -18.025 39.560 1.00 30.03 213 ALA A O 1
ATOM 1578 N N . VAL A 1 214 ? -32.261 -17.677 37.357 1.00 32.97 214 VAL A N 1
ATOM 1579 C CA . VAL A 1 214 ? -31.499 -16.406 37.387 1.00 32.97 214 VAL A CA 1
ATOM 1580 C C . VAL A 1 214 ? -32.327 -15.219 36.879 1.00 32.97 214 VAL A C 1
ATOM 1582 O O . VAL A 1 214 ? -31.914 -14.485 35.989 1.00 32.97 214 VAL A O 1
ATOM 1585 N N . GLN A 1 215 ? -33.516 -15.006 37.449 1.00 28.95 215 GLN A N 1
ATOM 1586 C CA . GLN A 1 215 ? -34.291 -13.769 37.235 1.00 28.95 215 GLN A CA 1
ATOM 1587 C C . GLN A 1 215 ? -34.733 -13.054 38.527 1.00 28.95 215 GLN A C 1
ATOM 1589 O O . GLN A 1 215 ? -35.495 -12.096 38.458 1.00 28.95 215 GLN A O 1
ATOM 1594 N N . SER A 1 216 ? -34.246 -13.430 39.718 1.00 29.50 216 SER A N 1
ATOM 1595 C CA . SER A 1 216 ? -34.826 -12.897 40.970 1.00 29.50 216 SER A CA 1
ATOM 1596 C C . SER A 1 216 ? -33.855 -12.543 42.107 1.00 29.50 216 SER A C 1
ATOM 1598 O O . SER A 1 216 ? -34.229 -12.674 43.269 1.00 29.50 216 SER A O 1
ATOM 1600 N N . ALA A 1 217 ? -32.632 -12.075 41.833 1.00 28.53 217 ALA A N 1
ATOM 1601 C CA . ALA A 1 217 ? -31.662 -11.762 42.903 1.00 28.53 217 ALA A CA 1
ATOM 1602 C C . ALA A 1 217 ? -31.133 -10.313 42.919 1.00 28.53 217 ALA A C 1
ATOM 1604 O O . ALA A 1 217 ? -30.123 -10.031 43.554 1.00 28.53 217 ALA A O 1
ATOM 1605 N N . GLY A 1 218 ? -31.803 -9.379 42.238 1.00 28.30 218 GLY A N 1
ATOM 1606 C CA . GLY A 1 218 ? -31.309 -8.009 42.055 1.00 28.30 218 GLY A CA 1
ATOM 1607 C C . GLY A 1 218 ? -31.727 -6.963 43.097 1.00 28.30 218 GLY A C 1
ATOM 1608 O O . GLY A 1 218 ? -31.522 -5.785 42.822 1.00 28.30 218 GLY A O 1
ATOM 1609 N N . ARG A 1 219 ? -32.348 -7.318 44.238 1.00 25.16 219 ARG A N 1
ATOM 1610 C CA . ARG A 1 219 ? -32.943 -6.298 45.134 1.00 25.16 219 ARG A CA 1
ATOM 1611 C C . ARG A 1 219 ? -32.341 -6.097 46.527 1.00 25.16 219 ARG A C 1
ATOM 1613 O O . ARG A 1 219 ? -32.467 -4.983 47.007 1.00 25.16 219 ARG A O 1
ATOM 1620 N N . ASP A 1 220 ? -31.643 -7.051 47.149 1.00 28.27 220 ASP A N 1
ATOM 1621 C CA . ASP A 1 220 ? -31.300 -6.909 48.582 1.00 28.27 220 ASP A CA 1
ATOM 1622 C C . ASP A 1 220 ? -29.971 -7.564 49.006 1.00 28.27 220 ASP A C 1
ATOM 1624 O O . ASP A 1 220 ? -29.976 -8.520 49.777 1.00 28.27 220 ASP A O 1
ATOM 1628 N N . PHE A 1 221 ? -28.808 -7.054 48.579 1.00 26.95 221 PHE A N 1
ATOM 1629 C CA . PHE A 1 221 ? -27.548 -7.435 49.242 1.00 26.95 221 PHE A CA 1
ATOM 1630 C C . PHE A 1 221 ? -26.535 -6.288 49.359 1.00 26.95 221 PHE A C 1
ATOM 1632 O O . PHE A 1 221 ? -25.935 -5.849 48.382 1.00 26.95 221 PHE A O 1
ATOM 1639 N N . SER A 1 222 ? -26.280 -5.857 50.598 1.00 25.25 222 SER A N 1
ATOM 1640 C CA . SER A 1 222 ? -25.107 -5.067 50.983 1.00 25.25 222 SER A CA 1
ATOM 1641 C C . SER A 1 222 ? -23.909 -6.001 51.211 1.00 25.25 222 SER A C 1
ATOM 1643 O O . SER A 1 222 ? -23.926 -6.782 52.164 1.00 25.25 222 SER A O 1
ATOM 1645 N N . PHE A 1 223 ? -22.864 -5.934 50.381 1.00 33.81 223 PHE A N 1
ATOM 1646 C CA . PHE A 1 223 ? -21.640 -6.733 50.559 1.00 33.81 223 PHE A CA 1
ATOM 1647 C C . PHE A 1 223 ? -20.446 -5.883 51.020 1.00 33.81 223 PHE A C 1
ATOM 1649 O O . PHE A 1 223 ? -20.151 -4.835 50.452 1.00 33.81 223 PHE A O 1
ATOM 1656 N N . ASN A 1 224 ? -19.739 -6.366 52.051 1.00 27.83 224 ASN A N 1
ATOM 1657 C CA . ASN A 1 224 ? -18.478 -5.808 52.547 1.00 27.83 224 ASN A CA 1
ATOM 1658 C C . ASN A 1 224 ? -17.288 -6.503 51.831 1.00 27.83 224 ASN A C 1
ATOM 1660 O O . ASN A 1 224 ? -17.132 -7.714 51.997 1.00 27.83 224 ASN A O 1
ATOM 1664 N N . PRO A 1 225 ? -16.434 -5.788 51.070 1.00 31.92 225 PRO A N 1
ATOM 1665 C CA . PRO A 1 225 ? -15.421 -6.386 50.181 1.00 31.92 225 PRO A CA 1
ATOM 1666 C C . PRO A 1 225 ? -14.214 -7.041 50.873 1.00 31.92 225 PRO A C 1
ATOM 1668 O O . PRO A 1 225 ? -13.368 -7.633 50.209 1.00 31.92 225 PRO A O 1
ATOM 1671 N N . SER A 1 226 ? -14.076 -6.906 52.193 1.00 29.98 226 SER A N 1
ATOM 1672 C CA . SER A 1 226 ? -12.829 -7.231 52.902 1.00 29.98 226 SER A CA 1
ATOM 1673 C C . SER A 1 226 ? -12.708 -8.681 53.396 1.00 29.98 226 SER A C 1
ATOM 1675 O O . SER A 1 226 ? -11.638 -9.069 53.866 1.00 29.98 226 SER A O 1
ATOM 1677 N N . SER A 1 227 ? -13.756 -9.505 53.280 1.00 25.98 227 SER A N 1
ATOM 1678 C CA . SER A 1 227 ? -13.805 -10.829 53.924 1.00 25.98 227 SER A CA 1
ATOM 1679 C C . SER A 1 227 ? -13.874 -12.040 52.987 1.00 25.98 227 SER A C 1
ATOM 1681 O O . SER A 1 227 ? -13.832 -13.166 53.481 1.00 25.98 227 SER A O 1
ATOM 1683 N N . PHE A 1 228 ? -13.931 -11.870 51.661 1.00 29.77 228 PHE A N 1
ATOM 1684 C CA . PHE A 1 228 ? -14.116 -13.004 50.746 1.00 29.77 228 PHE A CA 1
ATOM 1685 C C . PHE A 1 228 ? -12.876 -13.291 49.891 1.00 29.77 228 PHE A C 1
ATOM 1687 O O . PHE A 1 228 ? -12.528 -12.539 48.985 1.00 29.77 228 PHE A O 1
ATOM 1694 N N . LYS A 1 229 ? -12.217 -14.424 50.161 1.00 29.22 229 LYS A N 1
ATOM 1695 C CA . LYS A 1 229 ? -11.247 -15.048 49.252 1.00 29.22 229 LYS A CA 1
ATOM 1696 C C . LYS A 1 229 ? -11.906 -16.262 48.602 1.00 29.22 229 LYS A C 1
ATOM 1698 O O . LYS A 1 229 ? -11.977 -17.321 49.216 1.00 29.22 229 LYS A O 1
ATOM 1703 N N . LEU A 1 230 ? -12.354 -16.123 47.356 1.00 30.84 230 LEU A N 1
ATOM 1704 C CA . LEU A 1 230 ? -12.724 -17.269 46.524 1.00 30.84 230 LEU A CA 1
ATOM 1705 C C . LEU A 1 230 ? -11.447 -17.927 45.993 1.00 30.84 230 LEU A C 1
ATOM 1707 O O . LEU A 1 230 ? -10.856 -17.482 45.012 1.00 30.84 230 LEU A O 1
ATOM 1711 N N . GLN A 1 231 ? -11.005 -18.985 46.669 1.00 28.19 231 GLN A N 1
ATOM 1712 C CA . GLN A 1 231 ? -10.087 -19.960 46.088 1.00 28.19 231 GLN A CA 1
ATOM 1713 C C . GLN A 1 231 ? -10.917 -21.032 45.373 1.00 28.19 231 GLN A C 1
ATOM 1715 O O . GLN A 1 231 ? -11.760 -21.669 45.995 1.00 28.19 231 GLN A O 1
ATOM 1720 N N . GLY A 1 232 ? -10.665 -21.247 44.078 1.00 27.44 232 GLY A N 1
ATOM 1721 C CA . GLY A 1 232 ? -11.016 -22.511 43.417 1.00 27.44 232 GLY A CA 1
ATOM 1722 C C . GLY A 1 232 ? -12.199 -22.542 42.443 1.00 27.44 232 GLY A C 1
ATOM 1723 O O . GLY A 1 232 ? -12.506 -23.622 41.958 1.00 27.44 232 GLY A O 1
ATOM 1724 N N . MET A 1 233 ? -12.824 -21.418 42.076 1.00 26.98 233 MET A N 1
ATOM 1725 C CA . MET A 1 233 ? -13.769 -21.379 40.944 1.00 26.98 233 MET A CA 1
ATOM 1726 C C . MET A 1 233 ? -13.383 -20.269 39.967 1.00 26.98 233 MET A C 1
ATOM 1728 O O . MET A 1 233 ? -13.700 -19.103 40.189 1.00 26.98 233 MET A O 1
ATOM 1732 N N . GLN A 1 234 ? -12.689 -20.610 38.881 1.00 32.03 234 GLN A N 1
ATOM 1733 C CA . GLN A 1 234 ? -12.503 -19.680 37.770 1.00 32.03 234 GLN A CA 1
ATOM 1734 C C . GLN A 1 234 ? -13.616 -19.867 36.732 1.00 32.03 234 GLN A C 1
ATOM 1736 O O . GLN A 1 234 ? -13.686 -20.890 36.062 1.00 32.03 234 GLN A O 1
ATOM 1741 N N . ARG A 1 235 ? -14.402 -18.787 36.595 1.00 34.31 235 ARG A N 1
ATOM 1742 C CA . ARG A 1 235 ? -15.245 -18.382 35.454 1.00 34.31 235 ARG A CA 1
ATOM 1743 C C . ARG A 1 235 ? -16.618 -19.046 35.294 1.00 34.31 235 ARG A C 1
ATOM 1745 O O . ARG A 1 235 ? -16.942 -19.602 34.257 1.00 34.31 235 ARG A O 1
ATOM 1752 N N . LEU A 1 236 ? -17.474 -18.812 36.286 1.00 33.09 236 LEU A N 1
ATOM 1753 C CA . LEU A 1 236 ? -18.938 -18.752 36.127 1.00 33.09 236 LEU A CA 1
ATOM 1754 C C . LEU A 1 236 ? -19.473 -17.385 36.608 1.00 33.09 236 LEU A C 1
ATOM 1756 O O . LEU A 1 236 ? -20.577 -17.271 37.125 1.00 33.09 236 LEU A O 1
ATOM 1760 N N . VAL A 1 237 ? -18.644 -16.339 36.501 1.00 42.19 237 VAL A N 1
ATOM 1761 C CA . VAL A 1 237 ? -19.002 -14.965 36.879 1.00 42.19 237 VAL A CA 1
ATOM 1762 C C . VAL A 1 237 ? -19.351 -14.220 35.595 1.00 42.19 237 VAL A C 1
ATOM 1764 O O . VAL A 1 237 ? -18.508 -14.105 34.705 1.00 42.19 237 VAL A O 1
ATOM 1767 N N . GLY A 1 238 ? -20.612 -13.794 35.487 1.00 57.56 238 GLY A N 1
ATOM 1768 C CA . GLY A 1 238 ? -21.137 -13.028 34.358 1.00 57.56 238 GLY A CA 1
ATOM 1769 C C . GLY A 1 238 ? -20.465 -11.661 34.184 1.00 57.56 238 GLY A C 1
ATOM 1770 O O . GLY A 1 238 ? -19.555 -11.289 34.922 1.00 57.56 238 GLY A O 1
ATOM 1771 N N . ALA A 1 239 ? -20.910 -10.912 33.177 1.00 72.56 239 ALA A N 1
ATOM 1772 C CA . ALA A 1 239 ? -20.519 -9.516 33.011 1.00 72.56 239 ALA A CA 1
ATOM 1773 C C . ALA A 1 239 ? -21.075 -8.650 34.153 1.00 72.56 239 ALA A C 1
ATOM 1775 O O . ALA A 1 239 ? -22.153 -8.932 34.680 1.00 72.56 239 ALA A O 1
ATOM 1776 N N . VAL A 1 240 ? -20.370 -7.574 34.503 1.00 81.25 240 VAL A N 1
ATOM 1777 C CA . VAL A 1 240 ? -20.966 -6.467 35.262 1.00 81.25 240 VAL A CA 1
ATOM 1778 C C . VAL A 1 240 ? -21.647 -5.557 34.252 1.00 81.25 240 VAL A C 1
ATOM 1780 O O . VAL A 1 240 ? -20.967 -5.006 33.394 1.00 81.25 240 VAL A O 1
ATOM 1783 N N . ASN A 1 241 ? -22.966 -5.399 34.346 1.00 87.25 241 ASN A N 1
ATOM 1784 C CA . ASN A 1 241 ? -23.706 -4.468 33.495 1.00 87.25 241 ASN A CA 1
ATOM 1785 C C . ASN A 1 241 ? -23.758 -3.090 34.166 1.00 87.25 241 ASN A C 1
ATOM 1787 O O . ASN A 1 241 ? -24.179 -2.972 35.320 1.00 87.25 241 ASN A O 1
ATOM 1791 N N . PHE A 1 242 ? -23.308 -2.060 33.460 1.00 92.31 242 PHE A N 1
ATOM 1792 C CA . PHE A 1 242 ? -23.460 -0.670 33.856 1.00 92.31 242 PHE A CA 1
ATOM 1793 C C . PHE A 1 242 ? -24.840 -0.177 33.432 1.00 92.31 242 PHE A C 1
ATOM 1795 O O . PHE A 1 242 ? -25.192 -0.286 32.264 1.00 92.31 242 PHE A O 1
ATOM 1802 N N . LYS A 1 243 ? -25.589 0.389 34.380 1.00 91.00 243 LYS A N 1
ATOM 1803 C CA . LYS A 1 243 ? -26.878 1.029 34.119 1.00 91.00 243 LYS A CA 1
ATOM 1804 C C . LYS A 1 243 ? -26.702 2.545 34.152 1.00 91.00 243 LYS A C 1
ATOM 1806 O O . LYS A 1 243 ? -26.201 3.063 35.159 1.00 91.00 243 LYS A O 1
ATOM 1811 N N . SER A 1 244 ? -27.105 3.238 33.090 1.00 91.81 244 SER A N 1
ATOM 1812 C CA . SER A 1 244 ? -27.023 4.699 33.041 1.00 91.81 244 SER A CA 1
ATOM 1813 C C . SER A 1 244 ? -28.019 5.342 34.013 1.00 91.81 244 SER A C 1
ATOM 1815 O O . SER A 1 244 ? -29.018 4.745 34.419 1.00 91.81 244 SER A O 1
ATOM 1817 N N . SER A 1 245 ? -27.755 6.587 34.422 1.00 93.31 245 SER A N 1
ATOM 1818 C CA . SER A 1 245 ? -28.821 7.437 34.981 1.00 93.31 245 SER A CA 1
ATOM 1819 C C . SER A 1 245 ? -29.873 7.867 33.962 1.00 93.31 245 SER A C 1
ATOM 1821 O O . SER A 1 245 ? -30.941 8.317 34.372 1.00 93.31 245 SER A O 1
ATOM 1823 N N . TRP A 1 246 ? -29.558 7.815 32.671 1.00 93.38 246 TRP A N 1
ATOM 1824 C CA . TRP A 1 246 ? -30.475 8.168 31.602 1.00 93.38 246 TRP A CA 1
ATOM 1825 C C . TRP A 1 246 ? -31.298 6.944 31.201 1.00 93.38 246 TRP A C 1
ATOM 1827 O O . TRP A 1 246 ? -30.741 5.907 30.863 1.00 93.38 246 TRP A O 1
ATOM 1837 N N . GLU A 1 247 ? -32.624 7.065 31.238 1.00 89.31 247 GLU A N 1
ATOM 1838 C CA . GLU A 1 247 ? -33.544 5.971 30.878 1.00 89.31 247 GLU A CA 1
ATOM 1839 C C . GLU A 1 247 ? -34.189 6.165 29.492 1.00 89.31 247 GLU A C 1
ATOM 1841 O O . GLU A 1 247 ? -34.988 5.335 29.060 1.00 89.31 247 GLU A O 1
ATOM 1846 N N . GLY A 1 248 ? -33.883 7.273 28.808 1.00 88.81 248 GLY A N 1
ATOM 1847 C CA . GLY A 1 248 ? -34.408 7.587 27.479 1.00 88.81 248 GLY A CA 1
ATOM 1848 C C . GLY A 1 248 ? -33.542 7.044 26.340 1.00 88.81 248 GLY A C 1
ATOM 1849 O O . GLY A 1 248 ? -32.502 6.416 26.536 1.00 88.81 248 GLY A O 1
ATOM 1850 N N . THR A 1 249 ? -33.947 7.352 25.115 1.00 93.19 249 THR A N 1
ATOM 1851 C CA . THR A 1 249 ? -33.193 7.024 23.898 1.00 93.19 249 THR A CA 1
ATOM 1852 C C . THR A 1 249 ? -31.966 7.924 23.720 1.00 93.19 249 THR A C 1
ATOM 1854 O O . THR A 1 249 ? -31.838 8.973 24.360 1.00 93.19 249 THR A O 1
ATOM 1857 N N . LEU A 1 250 ? -31.059 7.533 22.819 1.00 92.06 250 LEU A N 1
ATOM 1858 C CA . LEU A 1 250 ? -29.907 8.356 22.446 1.00 92.06 250 LEU A CA 1
ATOM 1859 C C . LEU A 1 250 ? -30.341 9.702 21.845 1.00 92.06 250 LEU A C 1
ATOM 1861 O O . LEU A 1 250 ? -29.774 10.730 22.199 1.00 92.06 250 LEU A O 1
ATOM 1865 N N . ASP A 1 251 ? -31.351 9.712 20.976 1.00 93.25 251 ASP A N 1
ATOM 1866 C CA . ASP A 1 251 ? -31.833 10.940 20.332 1.00 93.25 251 ASP A CA 1
ATOM 1867 C C . ASP A 1 251 ? -32.406 11.929 21.355 1.00 93.25 251 ASP A C 1
ATOM 1869 O O . ASP A 1 251 ? -32.138 13.129 21.285 1.00 93.25 251 ASP A O 1
ATOM 1873 N N . GLU A 1 252 ? -33.141 11.426 22.349 1.00 94.38 252 GLU A N 1
ATOM 1874 C CA . GLU A 1 252 ? -33.648 12.244 23.452 1.00 94.38 252 GLU A CA 1
ATOM 1875 C C . GLU A 1 252 ? -32.509 12.774 24.334 1.00 94.38 252 GLU A C 1
ATOM 1877 O O . GLU A 1 252 ? -32.558 13.937 24.737 1.00 94.38 252 GLU A O 1
ATOM 1882 N N . LEU A 1 253 ? -31.462 11.973 24.592 1.00 94.69 253 LEU A N 1
ATOM 1883 C CA . LEU A 1 253 ? -30.274 12.438 25.319 1.00 94.69 253 LEU A CA 1
ATOM 1884 C C . LEU A 1 253 ? -29.573 13.564 24.553 1.00 94.69 253 LEU A C 1
ATOM 1886 O O . LEU A 1 253 ? -29.256 14.605 25.123 1.00 94.69 253 LEU A O 1
ATOM 1890 N N . MET A 1 254 ? -29.352 13.374 23.252 1.00 93.44 254 MET A N 1
ATOM 1891 C CA . MET A 1 254 ? -28.698 14.363 22.394 1.00 93.44 254 MET A CA 1
ATOM 1892 C C . MET A 1 254 ? -29.501 15.666 22.319 1.00 93.44 254 MET A C 1
ATOM 1894 O O . MET A 1 254 ? -28.912 16.744 22.387 1.00 93.44 254 MET A O 1
ATOM 1898 N N . ALA A 1 255 ? -30.833 15.579 22.249 1.00 93.56 255 ALA A N 1
ATOM 1899 C CA . ALA A 1 255 ? -31.715 16.742 22.297 1.00 93.56 255 ALA A CA 1
ATOM 1900 C C . ALA A 1 255 ? -31.680 17.450 23.663 1.00 93.56 255 ALA A C 1
ATOM 1902 O O . ALA A 1 255 ? -31.676 18.678 23.713 1.00 93.56 255 ALA A O 1
ATOM 1903 N N . ALA A 1 256 ? -31.617 16.696 24.766 1.00 93.94 256 ALA A N 1
ATOM 1904 C CA . ALA A 1 256 ? -31.495 17.260 26.110 1.00 93.94 256 ALA A CA 1
ATOM 1905 C C . ALA A 1 256 ? -30.156 17.985 26.320 1.00 93.94 256 ALA A C 1
ATOM 1907 O O . ALA A 1 256 ? -30.116 18.996 27.012 1.00 93.94 256 ALA A O 1
ATOM 1908 N N . ILE A 1 257 ? -29.070 17.509 25.703 1.00 93.62 257 ILE A N 1
ATOM 1909 C CA . ILE A 1 257 ? -27.757 18.171 25.752 1.00 93.62 257 ILE A CA 1
ATOM 1910 C C . ILE A 1 257 ? -27.770 19.522 25.016 1.00 93.62 257 ILE A C 1
ATOM 1912 O O . ILE A 1 257 ? -27.083 20.453 25.435 1.00 93.62 257 ILE A O 1
ATOM 1916 N N . ASP A 1 258 ? -28.553 19.645 23.942 1.00 90.94 258 ASP A N 1
ATOM 1917 C CA . ASP A 1 258 ? -28.667 20.887 23.164 1.00 90.94 258 ASP A CA 1
ATOM 1918 C C . ASP A 1 258 ? -29.511 21.975 23.862 1.00 90.94 258 ASP A C 1
ATOM 1920 O O . ASP A 1 258 ? -29.422 23.149 23.493 1.00 90.94 258 ASP A O 1
ATOM 1924 N N . ASP A 1 259 ? -30.303 21.620 24.880 1.00 92.00 259 ASP A N 1
ATOM 1925 C CA . ASP A 1 259 ? -31.039 22.564 25.729 1.00 92.00 259 ASP A CA 1
ATOM 1926 C C . ASP A 1 259 ? -30.268 22.822 27.041 1.00 92.00 259 ASP A C 1
ATOM 1928 O O . ASP A 1 259 ? -30.219 21.945 27.904 1.00 92.00 259 ASP A O 1
ATOM 1932 N N . PRO A 1 260 ? -29.726 24.036 27.272 1.00 87.81 260 PRO A N 1
ATOM 1933 C CA . PRO A 1 260 ? -28.966 24.353 28.484 1.00 87.81 260 PRO A CA 1
ATOM 1934 C C . PRO A 1 260 ? -29.718 24.112 29.801 1.00 87.81 260 PRO A C 1
ATOM 1936 O O . PRO A 1 260 ? -29.092 23.879 30.836 1.00 87.81 260 PRO A O 1
ATOM 1939 N N . VAL A 1 261 ? -31.052 24.205 29.801 1.00 90.12 261 VAL A N 1
ATOM 1940 C CA . VAL A 1 261 ? -31.867 23.961 31.001 1.00 90.12 261 VAL A CA 1
ATOM 1941 C C . VAL A 1 261 ? -32.008 22.464 31.258 1.00 90.12 261 VAL A C 1
ATOM 1943 O O . VAL A 1 261 ? -31.932 22.042 32.414 1.00 90.12 261 VAL A O 1
ATOM 1946 N N . ALA A 1 262 ? -32.196 21.668 30.203 1.00 90.50 262 ALA A N 1
ATOM 1947 C CA . ALA A 1 262 ? -32.291 20.216 30.302 1.00 90.50 262 ALA A CA 1
ATOM 1948 C C . ALA A 1 262 ? -30.922 19.581 30.595 1.00 90.50 262 ALA A C 1
ATOM 1950 O O . ALA A 1 262 ? -30.829 18.737 31.487 1.00 90.50 262 ALA A O 1
ATOM 1951 N N . GLU A 1 263 ? -29.848 20.045 29.946 1.00 92.31 263 GLU A N 1
ATOM 1952 C CA . GLU A 1 263 ? -28.474 19.590 30.191 1.00 92.31 263 GLU A CA 1
ATOM 1953 C C . GLU A 1 263 ? -28.104 19.733 31.664 1.00 92.31 263 GLU A C 1
ATOM 1955 O O . GLU A 1 263 ? -27.581 18.791 32.261 1.00 92.31 263 GLU A O 1
ATOM 1960 N N . ALA A 1 264 ? -28.435 20.869 32.286 1.00 88.94 264 ALA A N 1
ATOM 1961 C CA . ALA A 1 264 ? -28.124 21.124 33.689 1.00 88.94 264 ALA A CA 1
ATOM 1962 C C . ALA A 1 264 ? -28.735 20.076 34.642 1.00 88.94 264 ALA A C 1
ATOM 1964 O O . ALA A 1 264 ? -28.192 19.855 35.730 1.00 88.94 264 ALA A O 1
ATOM 1965 N N . GLN A 1 265 ? -29.828 19.419 34.235 1.00 91.81 265 GLN A N 1
ATOM 1966 C CA . GLN A 1 265 ? -30.531 18.383 35.000 1.00 91.81 265 GLN A CA 1
ATOM 1967 C C . GLN A 1 265 ? -29.993 16.966 34.756 1.00 91.81 265 GLN A C 1
ATOM 1969 O O . GLN A 1 265 ? -30.293 16.071 35.550 1.00 91.81 265 GLN A O 1
ATOM 1974 N N . LEU A 1 266 ? -29.197 16.748 33.704 1.00 94.94 266 LEU A N 1
ATOM 1975 C CA . LEU A 1 266 ? -28.578 15.452 33.434 1.00 94.94 266 LEU A CA 1
ATOM 1976 C C . LEU A 1 266 ? -27.570 15.097 34.534 1.00 94.94 266 LEU A C 1
ATOM 1978 O O . LEU A 1 266 ? -26.807 15.941 35.019 1.00 94.94 266 LEU A O 1
ATOM 1982 N N . VAL A 1 267 ? -27.560 13.824 34.927 1.00 95.44 267 VAL A N 1
ATOM 1983 C CA . VAL A 1 267 ? -26.642 13.312 35.947 1.00 95.44 267 VAL A CA 1
ATOM 1984 C C . VAL A 1 267 ? -25.362 12.835 35.273 1.00 95.44 267 VAL A C 1
ATOM 1986 O O . VAL A 1 267 ? -25.403 12.034 34.346 1.00 95.44 267 VAL A O 1
ATOM 1989 N N . ASP A 1 268 ? -24.219 13.292 35.777 1.00 96.25 268 ASP A N 1
ATOM 1990 C CA . ASP A 1 268 ? -22.912 12.830 35.319 1.00 96.25 268 ASP A CA 1
ATOM 1991 C C . ASP A 1 268 ? -22.680 11.363 35.727 1.00 96.25 268 ASP A C 1
ATOM 1993 O O . ASP A 1 268 ? -22.611 11.016 36.914 1.00 96.25 268 ASP A O 1
ATOM 1997 N N . ASP A 1 269 ? -22.600 10.473 34.742 1.00 96.94 269 ASP A N 1
ATOM 1998 C CA . ASP A 1 269 ? -22.328 9.049 34.931 1.00 96.94 269 ASP A CA 1
ATOM 1999 C C . ASP A 1 269 ? -20.830 8.754 35.125 1.00 96.94 269 ASP A C 1
ATOM 2001 O O . ASP A 1 269 ? -20.497 7.668 35.607 1.00 96.94 269 ASP A O 1
ATOM 2005 N N . ALA A 1 270 ? -19.914 9.689 34.827 1.00 95.81 270 ALA A N 1
ATOM 2006 C CA . ALA A 1 270 ? -18.474 9.404 34.785 1.00 95.81 270 ALA A CA 1
ATOM 2007 C C . ALA A 1 270 ? -17.917 8.793 36.092 1.00 95.81 270 ALA A C 1
ATOM 2009 O O . ALA A 1 270 ? -17.264 7.745 36.023 1.00 95.81 270 ALA A O 1
ATOM 2010 N N . PRO A 1 271 ? -18.215 9.317 37.302 1.00 94.94 271 PRO A N 1
ATOM 2011 C CA . PRO A 1 271 ? -17.734 8.706 38.546 1.00 94.94 271 PRO A CA 1
ATOM 2012 C C . PRO A 1 271 ? -18.294 7.297 38.797 1.00 94.94 271 PRO A C 1
ATOM 2014 O O . PRO A 1 271 ? -17.590 6.431 39.323 1.00 94.94 271 PRO A O 1
ATOM 2017 N N . ARG A 1 272 ? -19.557 7.050 38.415 1.00 94.06 272 ARG A N 1
ATOM 2018 C CA . ARG A 1 272 ? -20.207 5.736 38.555 1.00 94.06 272 ARG A CA 1
ATOM 2019 C C . ARG A 1 272 ? -19.616 4.733 37.577 1.00 94.06 272 ARG A C 1
ATOM 2021 O O . ARG A 1 272 ? -19.360 3.593 37.961 1.00 94.06 272 ARG A O 1
ATOM 2028 N N . PHE A 1 273 ? -19.349 5.169 36.351 1.00 95.50 273 PHE A N 1
ATOM 2029 C CA . PHE A 1 273 ? -18.704 4.355 35.333 1.00 95.50 273 PHE A CA 1
ATOM 2030 C C . PHE A 1 273 ? -17.298 3.937 35.770 1.00 95.50 273 PHE A C 1
ATOM 2032 O O . PHE A 1 273 ? -16.989 2.749 35.769 1.00 95.50 273 PHE A O 1
ATOM 2039 N N . VAL A 1 274 ? -16.472 4.873 36.256 1.00 93.19 274 VAL A N 1
ATOM 2040 C CA . VAL A 1 274 ? -15.127 4.569 36.786 1.00 93.19 274 VAL A CA 1
ATOM 2041 C C . VAL A 1 274 ? -15.193 3.544 37.925 1.00 93.19 274 VAL A C 1
ATOM 2043 O O . VAL A 1 274 ? -14.426 2.578 37.940 1.00 93.19 274 VAL A O 1
ATOM 2046 N N . ALA A 1 275 ? -16.126 3.708 38.867 1.00 88.94 275 ALA A N 1
ATOM 2047 C CA . ALA A 1 275 ? -16.316 2.749 39.954 1.00 88.94 275 ALA A CA 1
ATOM 2048 C C . ALA A 1 275 ? -16.722 1.355 39.439 1.00 88.94 275 ALA A C 1
ATOM 2050 O O . ALA A 1 275 ? -16.205 0.348 39.928 1.00 88.94 275 ALA A O 1
ATOM 2051 N N . ALA A 1 276 ? -17.596 1.290 38.431 1.00 89.31 276 ALA A N 1
ATOM 2052 C CA . ALA A 1 276 ? -18.032 0.040 37.818 1.00 89.31 276 ALA A CA 1
ATOM 2053 C C . ALA A 1 276 ? -16.899 -0.659 37.051 1.00 89.31 276 ALA A C 1
ATOM 2055 O O . ALA A 1 276 ? -16.724 -1.867 37.207 1.00 89.31 276 ALA A O 1
ATOM 2056 N N . VAL A 1 277 ? -16.074 0.090 36.309 1.00 91.00 277 VAL A N 1
ATOM 2057 C CA . VAL A 1 277 ? -14.858 -0.434 35.664 1.00 91.00 277 VAL A CA 1
ATOM 2058 C C . VAL A 1 277 ? -13.938 -1.057 36.712 1.00 91.00 277 VAL A C 1
ATOM 2060 O O . VAL A 1 277 ? -13.508 -2.203 36.562 1.00 91.00 277 VAL A O 1
ATOM 2063 N N . HIS A 1 278 ? -13.671 -0.336 37.806 1.00 85.62 278 HIS A N 1
ATOM 2064 C CA . HIS A 1 278 ? -12.811 -0.847 38.867 1.00 85.62 278 HIS A CA 1
ATOM 2065 C C . HIS A 1 278 ? -13.387 -2.095 39.548 1.00 85.62 278 HIS A C 1
ATOM 2067 O O . HIS A 1 278 ? -12.626 -3.011 39.868 1.00 85.62 278 HIS A O 1
ATOM 2073 N N . GLY A 1 279 ? -14.706 -2.144 39.751 1.00 82.06 279 GLY A N 1
ATOM 2074 C CA . GLY A 1 279 ? -15.405 -3.302 40.305 1.00 82.06 279 GLY A CA 1
ATOM 2075 C C . GLY A 1 279 ? -15.343 -4.524 39.388 1.00 82.06 279 GLY A C 1
ATOM 2076 O O . GLY A 1 279 ? -14.975 -5.608 39.841 1.00 82.06 279 GLY A O 1
ATOM 2077 N N . ALA A 1 280 ? -15.629 -4.352 38.095 1.00 83.94 280 ALA A N 1
ATOM 2078 C CA . ALA A 1 280 ? -15.597 -5.428 37.105 1.00 83.94 280 ALA A CA 1
ATOM 2079 C C . ALA A 1 280 ? -14.205 -6.061 37.000 1.00 83.94 280 ALA A C 1
ATOM 2081 O O . ALA A 1 280 ? -14.056 -7.285 37.088 1.00 83.94 280 ALA A O 1
ATOM 2082 N N . ALA A 1 281 ? -13.168 -5.229 36.908 1.00 81.81 281 ALA A N 1
ATOM 2083 C CA . ALA A 1 281 ? -11.804 -5.722 36.821 1.00 81.81 281 ALA A CA 1
ATOM 2084 C C . ALA A 1 281 ? -11.308 -6.335 38.148 1.00 81.81 281 ALA A C 1
ATOM 2086 O O . ALA A 1 281 ? -10.625 -7.359 38.106 1.00 81.81 281 ALA A O 1
ATOM 2087 N N . ALA A 1 282 ? -11.728 -5.841 39.322 1.00 78.31 282 ALA A N 1
ATOM 2088 C CA . ALA A 1 282 ? -11.454 -6.513 40.602 1.00 78.31 282 ALA A CA 1
ATOM 2089 C C . ALA A 1 282 ? -12.079 -7.922 40.688 1.00 78.31 282 ALA A C 1
ATOM 2091 O O . ALA A 1 282 ? -11.499 -8.817 41.302 1.00 78.31 282 ALA A O 1
ATOM 2092 N N . LEU A 1 283 ? -13.228 -8.133 40.040 1.00 76.19 283 LEU A N 1
ATOM 2093 C CA . LEU A 1 283 ? -13.893 -9.436 39.917 1.00 76.19 283 LEU A CA 1
ATOM 2094 C C . LEU A 1 283 ? -13.318 -10.314 38.790 1.00 76.19 283 LEU A C 1
ATOM 2096 O O . LEU A 1 283 ? -13.690 -11.481 38.668 1.00 76.19 283 LEU A O 1
ATOM 2100 N N . GLY A 1 284 ? -12.413 -9.782 37.962 1.00 75.88 284 GLY A N 1
ATOM 2101 C CA . GLY A 1 284 ? -11.852 -10.488 36.810 1.00 75.88 284 GLY A CA 1
ATOM 2102 C C . GLY A 1 284 ? -12.861 -10.740 35.684 1.00 75.88 284 GLY A C 1
ATOM 2103 O O . GLY A 1 284 ? -12.724 -11.726 34.954 1.00 75.88 284 GLY A O 1
ATOM 2104 N N . CYS A 1 285 ? -13.870 -9.877 35.555 1.00 81.38 285 CYS A N 1
ATOM 2105 C CA . CYS A 1 285 ? -14.927 -9.945 34.545 1.00 81.38 285 CYS A CA 1
ATOM 2106 C C . CYS A 1 285 ? -14.967 -8.662 33.693 1.00 81.38 285 CYS A C 1
ATOM 2108 O O . CYS A 1 285 ? -14.282 -7.682 33.991 1.00 81.38 285 CYS A O 1
ATOM 2110 N N . ARG A 1 286 ? -15.747 -8.680 32.608 1.00 86.75 286 ARG A N 1
ATOM 2111 C CA . ARG A 1 286 ? -15.948 -7.510 31.738 1.00 86.75 286 ARG A CA 1
ATOM 2112 C C . ARG A 1 286 ? -17.005 -6.567 32.308 1.00 86.75 286 ARG A C 1
ATOM 2114 O O . ARG A 1 286 ? -18.007 -7.037 32.852 1.00 86.75 286 ARG A O 1
ATOM 2121 N N . LEU A 1 287 ? -16.800 -5.265 32.124 1.00 92.62 287 LEU A N 1
ATOM 2122 C CA . LEU A 1 287 ? -17.870 -4.276 32.214 1.00 92.62 287 LEU A CA 1
ATOM 2123 C C . LEU A 1 287 ? -18.610 -4.241 30.874 1.00 92.62 287 LEU A C 1
ATOM 2125 O O . LEU A 1 287 ? -17.959 -4.129 29.840 1.00 92.62 287 LEU A O 1
ATOM 2129 N N . VAL A 1 288 ? -19.934 -4.327 30.891 1.00 91.00 288 VAL A N 1
ATOM 2130 C CA . VAL A 1 288 ? -20.806 -4.187 29.718 1.00 91.00 288 VAL A CA 1
ATOM 2131 C C . VAL A 1 288 ? -21.715 -2.983 29.931 1.00 91.00 288 VAL A C 1
ATOM 2133 O O . VAL A 1 288 ? -22.217 -2.795 31.034 1.00 91.00 288 VAL A O 1
ATOM 2136 N N . TYR A 1 289 ? -21.937 -2.183 28.897 1.00 91.81 289 TYR A N 1
ATOM 2137 C CA . TYR A 1 289 ? -23.004 -1.185 28.865 1.00 91.81 289 TYR A CA 1
ATOM 2138 C C . TYR A 1 289 ? -23.746 -1.257 27.531 1.00 91.81 289 TYR A C 1
ATOM 2140 O O . TYR A 1 289 ? -23.142 -1.564 26.503 1.00 91.81 289 TYR A O 1
ATOM 2148 N N . ASP A 1 290 ? -25.046 -0.996 27.557 1.00 90.25 290 ASP A N 1
ATOM 2149 C CA . ASP A 1 290 ? -25.940 -1.069 26.398 1.00 90.25 290 ASP A CA 1
ATOM 2150 C C . ASP A 1 290 ? -26.913 0.116 26.286 1.00 90.25 290 ASP A C 1
ATOM 2152 O O . ASP A 1 290 ? -27.674 0.210 25.325 1.00 90.25 290 ASP A O 1
ATOM 2156 N N . GLU A 1 291 ? -26.837 1.055 27.228 1.00 90.75 291 GLU A N 1
ATOM 2157 C CA . GLU A 1 291 ? -27.644 2.274 27.284 1.00 90.75 291 GLU A CA 1
ATOM 2158 C C . GLU A 1 291 ? -26.796 3.517 26.930 1.00 90.75 291 GLU A C 1
ATOM 2160 O O . GLU A 1 291 ? -25.566 3.494 27.077 1.00 90.75 291 GLU A O 1
ATOM 2165 N N . PRO A 1 292 ? -27.411 4.626 26.474 1.00 95.00 292 PRO A N 1
ATOM 2166 C CA . PRO A 1 292 ? -26.738 5.917 26.349 1.00 95.00 292 PRO A CA 1
ATOM 2167 C C . PRO A 1 292 ? -26.263 6.436 27.712 1.00 95.00 292 PRO A C 1
ATOM 2169 O O . PRO A 1 292 ? -27.006 6.395 28.684 1.00 95.00 292 PRO A O 1
ATOM 2172 N N . ILE A 1 293 ? -25.041 6.961 27.782 1.00 95.69 293 ILE A N 1
ATOM 2173 C CA . ILE A 1 293 ? -24.381 7.404 29.015 1.00 95.69 293 ILE A CA 1
ATOM 2174 C C . ILE A 1 293 ? -23.931 8.854 28.853 1.00 95.69 293 ILE A C 1
ATOM 2176 O O . ILE A 1 293 ? -23.297 9.206 27.857 1.00 95.69 293 ILE A O 1
ATOM 2180 N N . TYR A 1 294 ? -24.198 9.686 29.859 1.00 96.94 294 TYR A N 1
ATOM 2181 C CA . TYR A 1 294 ? -23.842 11.104 29.843 1.00 96.94 294 TYR A CA 1
ATOM 2182 C C . TYR A 1 294 ? -22.663 11.429 30.762 1.00 96.94 294 TYR A C 1
ATOM 2184 O O . TYR A 1 294 ? -22.753 11.219 31.972 1.00 96.94 294 TYR A O 1
ATOM 2192 N N . PHE A 1 295 ? -21.580 11.994 30.218 1.00 96.31 295 PHE A N 1
ATOM 2193 C CA . PHE A 1 295 ? -20.408 12.419 30.993 1.00 96.31 295 PHE A CA 1
ATOM 2194 C C . PHE A 1 295 ? -20.224 13.935 30.966 1.00 96.31 295 PHE A C 1
ATOM 2196 O O . PHE A 1 295 ? -19.925 14.524 29.926 1.00 96.31 295 PHE A O 1
ATOM 2203 N N . ARG A 1 296 ? -20.309 14.558 32.144 1.00 93.81 296 ARG A N 1
ATOM 2204 C CA . ARG A 1 296 ? -19.947 15.970 32.352 1.00 93.81 296 ARG A CA 1
ATOM 2205 C C . ARG A 1 296 ? -18.478 16.139 32.722 1.00 93.81 296 ARG A C 1
ATOM 2207 O O . ARG A 1 296 ? -17.864 17.153 32.399 1.00 93.81 296 ARG A O 1
ATOM 2214 N N . THR A 1 297 ? -17.904 15.141 33.381 1.00 94.19 297 THR A N 1
ATOM 2215 C CA . THR A 1 297 ? -16.489 15.106 33.750 1.00 94.19 297 THR A CA 1
ATOM 2216 C C . THR A 1 297 ? -15.764 13.961 33.049 1.00 94.19 297 THR A C 1
ATOM 2218 O O . THR A 1 297 ? -16.375 13.027 32.538 1.00 94.19 297 THR A O 1
ATOM 2221 N N . THR A 1 298 ? -14.435 14.036 32.999 1.00 93.25 298 THR A N 1
ATOM 2222 C CA . THR A 1 298 ? -13.605 12.951 32.468 1.00 93.25 298 THR A CA 1
ATOM 2223 C C . THR A 1 298 ? -13.748 11.693 33.320 1.00 93.25 298 THR A C 1
ATOM 2225 O O . THR A 1 298 ? -13.516 11.725 34.531 1.00 93.25 298 THR A O 1
ATOM 2228 N N . ALA A 1 299 ? -14.022 10.558 32.680 1.00 95.12 299 ALA A N 1
ATOM 2229 C CA . ALA A 1 299 ? -13.922 9.250 33.315 1.00 95.12 299 ALA A CA 1
ATOM 2230 C C . ALA A 1 299 ? -12.442 8.827 33.411 1.00 95.12 299 ALA A C 1
ATOM 2232 O O . ALA A 1 299 ? -11.904 8.165 32.522 1.00 95.12 299 ALA A O 1
ATOM 2233 N N . ASP A 1 300 ? -11.770 9.254 34.486 1.00 92.19 300 ASP A N 1
ATOM 2234 C CA . ASP A 1 300 ? -10.364 8.934 34.783 1.00 92.19 300 ASP A CA 1
ATOM 2235 C C . ASP A 1 300 ? -10.239 7.577 35.492 1.00 92.19 300 ASP A C 1
ATOM 2237 O O . ASP A 1 300 ? -10.444 7.442 36.702 1.00 92.19 300 ASP A O 1
ATOM 2241 N N . VAL A 1 301 ? -9.899 6.556 34.711 1.00 90.38 301 VAL A N 1
ATOM 2242 C CA . VAL A 1 301 ? -9.678 5.181 35.150 1.00 90.38 301 VAL A CA 1
ATOM 2243 C C . VAL A 1 301 ? -8.182 4.960 35.366 1.00 90.38 301 VAL A C 1
ATOM 2245 O O . VAL A 1 301 ? -7.404 4.808 34.417 1.00 90.38 301 VAL A O 1
ATOM 2248 N N . ASN A 1 302 ? -7.774 4.900 36.634 1.00 86.50 302 ASN A N 1
ATOM 2249 C CA . ASN A 1 302 ? -6.376 4.752 37.029 1.00 86.50 302 ASN A CA 1
ATOM 2250 C C . ASN A 1 302 ? -6.109 3.415 37.733 1.00 86.50 302 ASN A C 1
ATOM 2252 O O . ASN A 1 302 ? -6.517 3.210 38.875 1.00 86.50 302 ASN A O 1
ATOM 2256 N N . CYS A 1 303 ? -5.346 2.541 37.074 1.00 76.88 303 CYS A N 1
ATOM 2257 C CA . CYS A 1 303 ? -4.992 1.217 37.585 1.00 76.88 303 CYS A CA 1
ATOM 2258 C C . CYS A 1 303 ? -3.764 1.211 38.518 1.00 76.88 303 CYS A C 1
ATOM 2260 O O . CYS A 1 303 ? -3.541 0.218 39.180 1.00 76.88 303 CYS A O 1
ATOM 2262 N N . GLY A 1 304 ? -2.980 2.286 38.670 1.00 66.06 304 GLY A N 1
ATOM 2263 C CA . GLY A 1 304 ? -1.892 2.363 39.670 1.00 66.06 304 GLY A CA 1
ATOM 2264 C C . GLY A 1 304 ? -0.934 1.145 39.794 1.00 66.06 304 GLY A C 1
ATOM 2265 O O . GLY A 1 304 ? -0.852 0.272 38.940 1.00 66.06 304 GLY A O 1
ATOM 2266 N N . VAL A 1 305 ? -0.155 1.082 40.884 1.00 56.31 305 VAL A N 1
ATOM 2267 C CA . VAL A 1 305 ? 0.854 0.011 41.114 1.00 56.31 305 VAL A CA 1
ATOM 2268 C C . VAL A 1 305 ? 0.284 -1.189 41.895 1.00 56.31 305 VAL A C 1
ATOM 2270 O O . VAL A 1 305 ? 0.877 -2.261 41.916 1.00 56.31 305 VAL A O 1
ATOM 2273 N N . ASN A 1 306 ? -0.883 -1.022 42.528 1.00 55.34 306 ASN A N 1
ATOM 2274 C CA . ASN A 1 306 ? -1.463 -1.983 43.480 1.00 55.34 306 ASN A CA 1
ATOM 2275 C C . ASN A 1 306 ? -2.768 -2.631 42.986 1.00 55.34 306 ASN A C 1
ATOM 2277 O O . ASN A 1 306 ? -3.527 -3.172 43.791 1.00 55.34 306 ASN A O 1
ATOM 2281 N N . TYR A 1 307 ? -3.071 -2.544 41.692 1.00 65.12 307 TYR A N 1
ATOM 2282 C CA . TYR A 1 307 ? -4.319 -3.075 41.155 1.00 65.12 307 TYR A CA 1
ATOM 2283 C C . TYR A 1 307 ? -4.193 -4.572 40.851 1.00 65.12 307 TYR A C 1
ATOM 2285 O O . TYR A 1 307 ? -3.273 -4.978 40.142 1.00 65.12 307 TYR A O 1
ATOM 2293 N N . PRO A 1 308 ? -5.076 -5.416 41.419 1.00 58.53 308 PRO A N 1
ATOM 2294 C CA . PRO A 1 308 ? -4.908 -6.868 41.390 1.00 58.53 308 PRO A CA 1
ATOM 2295 C C . PRO A 1 308 ? -5.320 -7.512 40.058 1.00 58.53 308 PRO A C 1
ATOM 2297 O O . PRO A 1 308 ? -5.036 -8.692 39.842 1.00 58.53 308 PRO A O 1
ATOM 2300 N N . ALA A 1 309 ? -6.005 -6.779 39.175 1.00 64.75 309 ALA A N 1
ATOM 2301 C CA . ALA A 1 309 ? -6.502 -7.317 37.915 1.00 64.75 309 ALA A CA 1
ATOM 2302 C C . ALA A 1 309 ? -5.397 -7.390 36.854 1.00 64.75 309 ALA A C 1
ATOM 2304 O O . ALA A 1 309 ? -4.626 -6.451 36.682 1.00 64.75 309 ALA A O 1
ATOM 2305 N N . LYS A 1 310 ? -5.373 -8.485 36.087 1.00 74.81 310 LYS A N 1
ATOM 2306 C CA . LYS A 1 310 ? -4.479 -8.630 34.924 1.00 74.81 310 LYS A CA 1
ATOM 2307 C C . LYS A 1 310 ? -5.014 -7.943 33.664 1.00 74.81 310 LYS A C 1
ATOM 2309 O O . LYS A 1 310 ? -4.235 -7.621 32.774 1.00 74.81 310 LYS A O 1
ATOM 2314 N N . ILE A 1 311 ? -6.332 -7.759 33.575 1.00 82.38 311 ILE A N 1
ATOM 2315 C CA . ILE A 1 311 ? -7.018 -7.233 32.391 1.00 82.38 311 ILE A CA 1
ATOM 2316 C C . ILE A 1 311 ? -8.112 -6.268 32.844 1.00 82.38 311 ILE A C 1
ATOM 2318 O O . ILE A 1 311 ? -8.915 -6.611 33.714 1.00 82.38 311 ILE A O 1
ATOM 2322 N N . LEU A 1 312 ? -8.152 -5.093 32.223 1.00 89.50 312 LEU A N 1
ATOM 2323 C CA . LEU A 1 312 ? -9.277 -4.169 32.259 1.00 89.50 312 LEU A CA 1
ATOM 2324 C C . LEU A 1 312 ? -10.061 -4.318 30.957 1.00 89.50 312 LEU A C 1
ATOM 2326 O O . LEU A 1 312 ? -9.515 -4.053 29.889 1.00 89.50 312 LEU A O 1
ATOM 2330 N N . TYR A 1 313 ? -11.318 -4.756 31.050 1.00 91.69 313 TYR A N 1
ATOM 2331 C CA . TYR A 1 313 ? -12.163 -5.043 29.890 1.00 91.69 313 TYR A CA 1
ATOM 2332 C C . TYR A 1 313 ? -13.461 -4.237 29.965 1.00 91.69 313 TYR A C 1
ATOM 2334 O O . TYR A 1 313 ? -14.265 -4.447 30.877 1.00 91.69 313 TYR A O 1
ATOM 2342 N N . VAL A 1 314 ? -13.684 -3.373 28.975 1.00 95.38 314 VAL A N 1
ATOM 2343 C CA . VAL A 1 314 ? -14.939 -2.635 28.774 1.00 95.38 314 VAL A CA 1
ATOM 2344 C C . VAL A 1 314 ? -15.544 -3.025 27.431 1.00 95.38 314 VAL A C 1
ATOM 2346 O O . VAL A 1 314 ? -14.847 -3.015 26.419 1.00 95.38 314 VAL A O 1
ATOM 2349 N N . GLN A 1 315 ? -16.831 -3.359 27.436 1.00 93.69 315 GLN A N 1
ATOM 2350 C CA . GLN A 1 315 ? -17.598 -3.738 26.260 1.00 93.69 315 GLN A CA 1
ATOM 2351 C C . GLN A 1 315 ? -18.849 -2.869 26.115 1.00 93.69 315 GLN A C 1
ATOM 2353 O O . GLN A 1 315 ? -19.570 -2.663 27.090 1.00 93.69 315 GLN A O 1
ATOM 2358 N N . CYS A 1 316 ? -19.141 -2.431 24.897 1.00 90.19 316 CYS A N 1
ATOM 2359 C CA . CYS A 1 316 ? -20.450 -1.895 24.538 1.00 90.19 316 CYS A CA 1
ATOM 2360 C C . CYS A 1 316 ? -21.290 -2.961 23.827 1.00 90.19 316 CYS A C 1
ATOM 2362 O O . CYS A 1 316 ? -20.762 -3.743 23.034 1.00 90.19 316 CYS A O 1
ATOM 2364 N N . GLN A 1 317 ? -22.594 -2.987 24.081 1.00 85.44 317 GLN A N 1
ATOM 2365 C CA . GLN A 1 317 ? -23.568 -3.814 23.365 1.00 85.44 317 GLN A CA 1
ATOM 2366 C C . GLN A 1 317 ? -24.741 -2.953 22.886 1.00 85.44 317 GLN A C 1
ATOM 2368 O O . GLN A 1 317 ? -24.963 -1.865 23.404 1.00 85.44 317 GLN A O 1
ATOM 2373 N N . GLY A 1 318 ? -25.491 -3.437 21.893 1.00 80.88 318 GLY A N 1
ATOM 2374 C CA . GLY A 1 318 ? -26.700 -2.759 21.417 1.00 80.88 318 GLY A CA 1
ATOM 2375 C C . GLY A 1 318 ? -26.466 -1.296 21.022 1.00 80.88 318 GLY A C 1
ATOM 2376 O O . GLY A 1 318 ? -25.531 -0.998 20.279 1.00 80.88 318 GLY A O 1
ATOM 2377 N N . ASP A 1 319 ? -27.319 -0.413 21.543 1.00 77.50 319 ASP A N 1
ATOM 2378 C CA . ASP A 1 319 ? -27.341 1.027 21.249 1.00 77.50 319 ASP A CA 1
ATOM 2379 C C . ASP A 1 319 ? -26.575 1.865 22.293 1.00 77.50 319 ASP A C 1
ATOM 2381 O O . ASP A 1 319 ? -26.731 3.089 22.361 1.00 77.50 319 ASP A O 1
ATOM 2385 N N . GLY A 1 320 ? -25.747 1.217 23.121 1.00 89.50 320 GLY A N 1
ATOM 2386 C CA . GLY A 1 320 ? -24.957 1.891 24.142 1.00 89.50 320 GLY A CA 1
ATOM 2387 C C . GLY A 1 320 ? -24.022 2.932 23.532 1.00 89.50 320 GLY A C 1
ATOM 2388 O O . GLY A 1 320 ? -23.348 2.676 22.535 1.00 89.50 320 GLY A O 1
ATOM 2389 N N . LYS A 1 321 ? -23.959 4.128 24.127 1.00 95.94 321 LYS A N 1
ATOM 2390 C CA . LYS A 1 321 ? -23.074 5.199 23.646 1.00 95.94 321 LYS A CA 1
ATOM 2391 C C . LYS A 1 321 ? -22.721 6.191 24.738 1.00 95.94 321 LYS A C 1
ATOM 2393 O O . LYS A 1 321 ? -23.602 6.689 25.426 1.00 95.94 321 LYS A O 1
ATOM 2398 N N . ILE A 1 322 ? -21.442 6.530 24.862 1.00 97.50 322 ILE A N 1
ATOM 2399 C CA . ILE A 1 322 ? -20.958 7.519 25.832 1.00 97.50 322 ILE A CA 1
ATOM 2400 C C . ILE A 1 322 ? -20.886 8.894 25.164 1.00 97.50 322 ILE A C 1
ATOM 2402 O O . ILE A 1 322 ? -20.205 9.064 24.153 1.00 97.50 322 ILE A O 1
ATOM 2406 N N . VAL A 1 323 ? -21.559 9.889 25.735 1.00 96.06 323 VAL A N 1
ATOM 2407 C CA . VAL A 1 323 ? -21.651 11.245 25.183 1.00 96.06 323 VAL A CA 1
ATOM 2408 C C . VAL A 1 323 ? -21.017 12.252 26.140 1.00 96.06 323 VAL A C 1
ATOM 2410 O O . VAL A 1 323 ? -21.376 12.321 27.317 1.00 96.06 323 VAL A O 1
ATOM 2413 N N . GLY A 1 324 ? -20.072 13.041 25.629 1.00 94.00 324 GLY A N 1
ATOM 2414 C CA . GLY A 1 324 ? -19.444 14.139 26.359 1.00 94.00 324 GLY A CA 1
ATOM 2415 C C . GLY A 1 324 ? -20.298 15.406 26.390 1.00 94.00 324 GLY A C 1
ATOM 2416 O O . GLY A 1 324 ? -20.841 15.831 25.372 1.00 94.00 324 GLY A O 1
ATOM 2417 N N . ALA A 1 325 ? -20.372 16.031 27.560 1.00 91.69 325 ALA A N 1
ATOM 2418 C CA . ALA A 1 325 ? -21.049 17.300 27.787 1.00 91.69 325 ALA A CA 1
ATOM 2419 C C . ALA A 1 325 ? -20.372 18.491 27.089 1.00 91.69 325 ALA A C 1
ATOM 2421 O O . ALA A 1 325 ? -19.144 18.529 27.005 1.00 91.69 325 ALA A O 1
ATOM 2422 N N . PRO A 1 326 ? -21.114 19.573 26.794 1.00 89.25 326 PRO A N 1
ATOM 2423 C CA . PRO A 1 326 ? -20.533 20.853 26.390 1.00 89.25 326 PRO A CA 1
ATOM 2424 C C . PRO A 1 326 ? -19.595 21.493 27.426 1.00 89.25 326 PRO A C 1
ATOM 2426 O O . PRO A 1 326 ? -18.915 22.474 27.147 1.00 89.25 326 PRO A O 1
ATOM 2429 N N . THR A 1 327 ? -19.568 20.978 28.653 1.00 88.06 327 THR A N 1
ATOM 2430 C CA . THR A 1 327 ? -18.692 21.459 29.730 1.00 88.06 327 THR A CA 1
ATOM 2431 C C . THR A 1 327 ? -17.542 20.497 30.041 1.00 88.06 327 THR A C 1
ATOM 2433 O O . THR A 1 327 ? -16.811 20.725 31.007 1.00 88.06 327 THR A O 1
ATOM 2436 N N . LEU A 1 328 ? -17.354 19.443 29.233 1.00 88.44 328 LEU A N 1
ATOM 2437 C CA . LEU A 1 328 ? -16.279 18.467 29.413 1.00 88.44 328 LEU A CA 1
ATOM 2438 C C . LEU A 1 328 ? -14.905 19.169 29.370 1.00 88.44 328 LEU A C 1
ATOM 2440 O O . LEU A 1 328 ? -14.588 19.838 28.387 1.00 88.44 328 LEU A O 1
ATOM 2444 N N . PRO A 1 329 ? -14.054 19.018 30.402 1.00 84.19 329 PRO A N 1
ATOM 2445 C CA . PRO A 1 329 ? -12.835 19.815 30.513 1.00 84.19 329 PRO A CA 1
ATOM 2446 C C . PRO A 1 329 ? -11.694 19.348 29.599 1.00 84.19 329 PRO A C 1
ATOM 2448 O O . PRO A 1 329 ? -10.892 20.176 29.178 1.00 84.19 329 PRO A O 1
ATOM 2451 N N . VAL A 1 330 ? -11.585 18.040 29.333 1.00 85.25 330 VAL A N 1
ATOM 2452 C CA . VAL A 1 330 ? -10.500 17.412 28.547 1.00 85.25 330 VAL A CA 1
ATOM 2453 C C . VAL A 1 330 ? -11.026 16.146 27.842 1.00 85.25 330 VAL A C 1
ATOM 2455 O O . VAL A 1 330 ? -12.115 16.191 27.274 1.00 85.25 330 VAL A O 1
ATOM 2458 N N . GLN A 1 331 ? -10.282 15.034 27.879 1.00 89.31 331 GLN A N 1
ATOM 2459 C CA . GLN A 1 331 ? -10.661 13.714 27.369 1.00 89.31 331 GLN A CA 1
ATOM 2460 C C . GLN A 1 331 ? -11.960 13.206 27.999 1.00 89.31 331 GLN A C 1
ATOM 2462 O O . GLN A 1 331 ? -12.211 13.415 29.189 1.00 89.31 331 GLN A O 1
ATOM 2467 N N . LEU A 1 332 ? -12.737 12.458 27.221 1.00 93.62 332 LEU A N 1
ATOM 2468 C CA . LEU A 1 332 ? -13.954 11.799 27.686 1.00 93.62 332 LEU A CA 1
ATOM 2469 C C . LEU A 1 332 ? -13.622 10.565 28.537 1.00 93.62 332 LEU A C 1
ATOM 2471 O O . LEU A 1 332 ? -13.991 10.495 29.710 1.00 93.62 332 LEU A O 1
ATOM 2475 N N . LEU A 1 333 ? -12.862 9.626 27.967 1.00 95.44 333 LEU A N 1
ATOM 2476 C CA . LEU A 1 333 ? -12.362 8.428 28.641 1.00 95.44 333 LEU A CA 1
ATOM 2477 C C . LEU A 1 333 ? -10.844 8.515 28.796 1.00 95.44 333 LEU A C 1
ATOM 2479 O O . LEU A 1 333 ? -10.119 8.546 27.800 1.00 95.44 333 LEU A O 1
ATOM 2483 N N . TYR A 1 334 ? -10.347 8.500 30.033 1.00 93.06 334 TYR A N 1
ATOM 2484 C CA . TYR A 1 334 ? -8.911 8.516 30.305 1.00 93.06 334 TYR A CA 1
ATOM 2485 C C . TYR A 1 334 ? -8.484 7.258 31.059 1.00 93.06 334 TYR A C 1
ATOM 2487 O O . TYR A 1 334 ? -8.696 7.130 32.259 1.00 93.06 334 TYR A O 1
ATOM 2495 N N . PHE A 1 335 ? -7.842 6.331 30.351 1.00 90.94 335 PHE A N 1
ATOM 2496 C CA . PHE A 1 335 ? -7.286 5.106 30.914 1.00 90.94 335 PHE A CA 1
ATOM 2497 C C . PHE A 1 335 ? -5.783 5.256 31.148 1.00 90.94 335 PHE A C 1
ATOM 2499 O O . PHE A 1 335 ? -5.003 5.499 30.219 1.00 90.94 335 PHE A O 1
ATOM 2506 N N . ARG A 1 336 ? -5.341 5.024 32.385 1.00 85.69 336 ARG A N 1
ATOM 2507 C CA . ARG A 1 336 ? -3.917 5.042 32.738 1.00 85.69 336 ARG A CA 1
ATOM 2508 C C . ARG A 1 336 ? -3.535 3.958 33.736 1.00 85.69 336 ARG A C 1
ATOM 2510 O O . ARG A 1 336 ? -4.230 3.720 34.714 1.00 85.69 336 ARG A O 1
ATOM 2517 N N . ASN A 1 337 ? -2.376 3.339 33.522 1.00 79.25 337 ASN A N 1
ATOM 2518 C CA . ASN A 1 337 ? -1.815 2.333 34.438 1.00 79.25 337 ASN A CA 1
ATOM 2519 C C . ASN A 1 337 ? -0.708 2.882 35.364 1.00 79.25 337 ASN A C 1
ATOM 2521 O O . ASN A 1 337 ? -0.003 2.131 36.030 1.00 79.25 337 ASN A O 1
ATOM 2525 N N . SER A 1 338 ? -0.498 4.200 35.385 1.00 68.50 338 SER A N 1
ATOM 2526 C CA . SER A 1 338 ? 0.465 4.849 36.277 1.00 68.50 338 SER A CA 1
ATOM 2527 C C . SER A 1 338 ? -0.073 6.192 36.752 1.00 68.50 338 SER A C 1
ATOM 2529 O O . SER A 1 338 ? -0.585 6.990 35.964 1.00 68.50 338 SER A O 1
ATOM 2531 N N . SER A 1 339 ? 0.060 6.445 38.055 1.00 57.72 339 SER A N 1
ATOM 2532 C CA . SER A 1 339 ? -0.317 7.710 38.686 1.00 57.72 339 SER A CA 1
ATOM 2533 C C . SER A 1 339 ? 0.793 8.762 38.638 1.00 57.72 339 SER A C 1
ATOM 2535 O O . SER A 1 339 ? 0.496 9.943 38.800 1.00 57.72 339 SER A O 1
ATOM 2537 N N . THR A 1 340 ? 2.054 8.361 38.436 1.00 49.81 340 THR A N 1
ATOM 2538 C CA . THR A 1 340 ? 3.222 9.231 38.654 1.00 49.81 340 THR A CA 1
ATOM 2539 C C . THR A 1 340 ? 3.814 9.821 37.380 1.00 49.81 340 THR A C 1
ATOM 2541 O O . THR A 1 340 ? 4.377 10.910 37.456 1.00 49.81 340 THR A O 1
ATOM 2544 N N . GLN A 1 341 ? 3.673 9.175 36.215 1.00 51.88 341 GLN A N 1
ATOM 2545 C CA . GLN A 1 341 ? 4.100 9.736 34.924 1.00 51.88 341 GLN A CA 1
ATOM 2546 C C . GLN A 1 341 ? 3.247 9.209 33.753 1.00 51.88 341 GLN A C 1
ATOM 2548 O O . GLN A 1 341 ? 3.177 7.990 33.562 1.00 51.88 341 GLN A O 1
ATOM 2553 N N . PRO A 1 342 ? 2.654 10.090 32.920 1.00 48.75 342 PRO A N 1
ATOM 2554 C CA . PRO A 1 342 ? 2.115 9.705 31.616 1.00 48.75 342 PRO A CA 1
ATOM 2555 C C . PRO A 1 342 ? 3.220 9.047 30.774 1.00 48.75 342 PRO A C 1
ATOM 2557 O O . PRO A 1 342 ? 4.277 9.639 30.569 1.00 48.75 342 PRO A O 1
ATOM 2560 N N . GLY A 1 343 ? 3.001 7.818 30.300 1.00 50.75 343 GLY A N 1
ATOM 2561 C CA . GLY A 1 343 ? 3.950 7.113 29.425 1.00 50.75 343 GLY A CA 1
ATOM 2562 C C . GLY A 1 343 ? 5.022 6.250 30.108 1.00 50.75 343 GLY A C 1
ATOM 2563 O O . GLY A 1 343 ? 5.842 5.664 29.402 1.00 50.75 343 GLY A O 1
ATOM 2564 N N . ALA A 1 344 ? 5.024 6.111 31.439 1.00 53.41 344 ALA A N 1
ATOM 2565 C CA . ALA A 1 344 ? 5.809 5.066 32.104 1.00 53.41 344 ALA A CA 1
ATOM 2566 C C . ALA A 1 344 ? 5.075 3.717 31.985 1.00 53.41 344 ALA A C 1
ATOM 2568 O O . ALA A 1 344 ? 3.968 3.568 32.506 1.00 53.41 344 ALA A O 1
ATOM 2569 N N . MET A 1 345 ? 5.664 2.751 31.272 1.00 53.25 345 MET A N 1
ATOM 2570 C CA . MET A 1 345 ? 5.085 1.412 31.124 1.00 53.25 345 MET A CA 1
ATOM 2571 C C . MET A 1 345 ? 5.057 0.693 32.474 1.00 53.25 345 MET A C 1
ATOM 2573 O O . MET A 1 345 ? 6.085 0.558 33.137 1.00 53.25 345 MET A O 1
ATOM 2577 N N . SER A 1 346 ? 3.879 0.214 32.864 1.00 53.94 346 SER A N 1
ATOM 2578 C CA . SER A 1 346 ? 3.709 -0.728 33.964 1.00 53.94 346 SER A CA 1
ATOM 2579 C C . SER A 1 346 ? 3.367 -2.091 33.363 1.00 53.94 346 SER A C 1
ATOM 2581 O O . SER A 1 346 ? 2.368 -2.244 32.659 1.00 53.94 346 SER A O 1
ATOM 2583 N N . ASN A 1 347 ? 4.227 -3.083 33.608 1.00 55.75 347 ASN A N 1
ATOM 2584 C CA . ASN A 1 347 ? 4.201 -4.399 32.954 1.00 55.75 347 ASN A CA 1
ATOM 2585 C C . ASN A 1 347 ? 3.058 -5.328 33.429 1.00 55.75 347 ASN A C 1
ATOM 2587 O O . ASN A 1 347 ? 3.104 -6.525 33.156 1.00 55.75 347 ASN A O 1
ATOM 2591 N N . SER A 1 348 ? 2.071 -4.831 34.183 1.00 69.88 348 SER A N 1
ATOM 2592 C CA . SER A 1 348 ? 1.144 -5.682 34.945 1.00 69.88 348 SER A CA 1
ATOM 2593 C C . SER A 1 348 ? -0.289 -5.777 34.410 1.00 69.88 348 SER A C 1
ATOM 2595 O O . SER A 1 348 ? -0.943 -6.776 34.707 1.00 69.88 348 SER A O 1
ATOM 2597 N N . VAL A 1 349 ? -0.783 -4.792 33.645 1.00 79.94 349 VAL A N 1
ATOM 2598 C CA . VAL A 1 349 ? -2.209 -4.704 33.265 1.00 79.94 349 VAL A CA 1
ATOM 2599 C C . VAL A 1 349 ? -2.387 -4.485 31.765 1.00 79.94 349 VAL A C 1
ATOM 2601 O O . VAL A 1 349 ? -1.789 -3.571 31.187 1.00 79.94 349 VAL A O 1
ATOM 2604 N N . GLU A 1 350 ? -3.258 -5.292 31.159 1.00 86.50 350 GLU A N 1
ATOM 2605 C CA . GLU A 1 350 ? -3.737 -5.123 29.784 1.00 86.50 350 GLU A CA 1
ATOM 2606 C C . GLU A 1 350 ? -5.040 -4.304 29.732 1.00 86.50 350 GLU A C 1
ATOM 2608 O O . GLU A 1 350 ? -5.889 -4.430 30.615 1.00 86.50 350 GLU A O 1
ATOM 2613 N N . LEU A 1 351 ? -5.228 -3.512 28.672 1.00 91.25 351 LEU A N 1
ATOM 2614 C CA . LEU A 1 351 ? -6.459 -2.760 28.393 1.00 91.25 351 LEU A CA 1
ATOM 2615 C C . LEU A 1 351 ? -7.173 -3.322 27.160 1.00 91.25 351 LEU A C 1
ATOM 2617 O O . LEU A 1 351 ? -6.567 -3.417 26.092 1.00 91.25 351 LEU A O 1
ATOM 2621 N N . TRP A 1 352 ? -8.454 -3.648 27.307 1.00 93.69 352 TRP A N 1
ATOM 2622 C CA . TRP A 1 352 ? -9.326 -4.156 26.251 1.00 93.69 352 TRP A CA 1
ATOM 2623 C C . TRP A 1 352 ? -10.596 -3.300 26.189 1.00 93.69 352 TRP A C 1
ATOM 2625 O O . TRP A 1 352 ? -11.379 -3.275 27.140 1.00 93.69 352 TRP A O 1
ATOM 2635 N N . LEU A 1 353 ? -10.783 -2.594 25.076 1.00 96.94 353 LEU A N 1
ATOM 2636 C CA . LEU A 1 353 ? -12.003 -1.861 24.744 1.00 96.94 353 LEU A CA 1
ATOM 2637 C C . LEU A 1 353 ? -12.643 -2.536 23.527 1.00 96.94 353 LEU A C 1
ATOM 2639 O O . LEU A 1 353 ? -12.017 -2.590 22.468 1.00 96.94 353 LEU A O 1
ATOM 2643 N N . ASP A 1 354 ? -13.851 -3.068 23.698 1.00 92.12 354 ASP A N 1
ATOM 2644 C CA . ASP A 1 354 ? -14.587 -3.829 22.681 1.00 92.12 354 ASP A CA 1
ATOM 2645 C C . ASP A 1 354 ? -15.938 -3.167 22.376 1.00 92.12 354 ASP A C 1
ATOM 2647 O O . ASP A 1 354 ? -16.743 -2.925 23.274 1.00 92.12 354 ASP A O 1
ATOM 2651 N N . GLY A 1 355 ? -16.180 -2.817 21.118 1.00 90.12 355 GLY A N 1
ATOM 2652 C CA . GLY A 1 355 ? -17.418 -2.182 20.669 1.00 90.12 355 GLY A CA 1
ATOM 2653 C C . GLY A 1 355 ? -17.660 -0.769 21.207 1.00 90.12 355 GLY A C 1
ATOM 2654 O O . GLY A 1 355 ? -18.707 -0.206 20.916 1.00 90.12 355 GLY A O 1
ATOM 2655 N N . VAL A 1 356 ? -16.743 -0.193 21.998 1.00 97.12 356 VAL A N 1
ATOM 2656 C CA . VAL A 1 356 ? -16.949 1.082 22.711 1.00 97.12 356 VAL A CA 1
ATOM 2657 C C . VAL A 1 356 ? -17.356 2.189 21.739 1.00 97.12 356 VAL A C 1
ATOM 2659 O O . VAL A 1 356 ? -16.544 2.622 20.919 1.00 97.12 356 VAL A O 1
ATOM 2662 N N . ASP A 1 357 ? -18.602 2.653 21.854 1.00 97.12 357 ASP A N 1
ATOM 2663 C CA . ASP A 1 357 ? -19.129 3.813 21.133 1.00 97.12 357 ASP A CA 1
ATOM 2664 C C . ASP A 1 357 ? -19.071 5.049 22.037 1.00 97.12 357 ASP A C 1
ATOM 2666 O O . ASP A 1 357 ? -19.626 5.057 23.145 1.00 97.12 357 ASP A O 1
ATOM 2670 N N . ALA A 1 358 ? -18.346 6.074 21.593 1.00 96.38 358 ALA A N 1
ATOM 2671 C CA . ALA A 1 358 ? -18.140 7.298 22.349 1.00 96.38 358 ALA A CA 1
ATOM 2672 C C . ALA A 1 358 ? -18.052 8.528 21.438 1.00 96.38 358 ALA A C 1
ATOM 2674 O O . ALA A 1 358 ? -17.480 8.482 20.343 1.00 96.38 358 ALA A O 1
ATOM 2675 N N . THR A 1 359 ? -18.584 9.659 21.904 1.00 94.25 359 THR A N 1
ATOM 2676 C CA . THR A 1 359 ? -18.539 10.912 21.151 1.00 94.25 359 THR A CA 1
ATOM 2677 C C . THR A 1 359 ? -18.292 12.153 21.997 1.00 94.25 359 THR A C 1
ATOM 2679 O O . THR A 1 359 ? -18.830 12.306 23.094 1.00 94.25 359 THR A O 1
ATOM 2682 N N . THR A 1 360 ? -17.498 13.066 21.440 1.00 92.25 360 THR A N 1
ATOM 2683 C CA . THR A 1 360 ? -17.246 14.413 21.967 1.00 92.25 360 THR A CA 1
ATOM 2684 C C . THR A 1 360 ? -17.874 15.509 21.097 1.00 92.25 360 THR A C 1
ATOM 2686 O O . THR A 1 360 ? -17.533 16.675 21.244 1.00 92.25 360 THR A O 1
ATOM 2689 N N . GLU A 1 361 ? -18.840 15.179 20.230 1.00 90.12 361 GLU A N 1
ATOM 2690 C CA . GLU A 1 361 ? -19.400 16.117 19.235 1.00 90.12 361 GLU A CA 1
ATOM 2691 C C . GLU A 1 361 ? -20.128 17.338 19.797 1.00 90.12 361 GLU A C 1
ATOM 2693 O O . GLU A 1 361 ? -20.334 18.320 19.087 1.00 90.12 361 GLU A O 1
ATOM 2698 N N . LYS A 1 362 ? -20.513 17.289 21.072 1.00 88.75 362 LYS A N 1
ATOM 2699 C CA . LYS A 1 362 ? -21.146 18.405 21.780 1.00 88.75 362 LYS A CA 1
ATOM 2700 C C . LYS A 1 362 ? -20.156 19.229 22.606 1.00 88.75 362 LYS A C 1
ATOM 2702 O O . LYS A 1 362 ? -20.553 20.245 23.167 1.00 88.75 362 LYS A O 1
ATOM 2707 N N . VAL A 1 363 ? -18.888 18.817 22.685 1.00 86.19 363 VAL A N 1
ATOM 2708 C CA . VAL A 1 363 ? -17.848 19.487 23.476 1.00 86.19 363 VAL A CA 1
ATOM 2709 C C . VAL A 1 363 ? -17.318 20.693 22.688 1.00 86.19 363 VAL A C 1
ATOM 2711 O O . VAL A 1 363 ? -16.668 20.500 21.663 1.00 86.19 363 VAL A O 1
ATOM 2714 N N . PRO A 1 364 ? -17.553 21.944 23.114 1.00 77.44 364 PRO A N 1
ATOM 2715 C CA . PRO A 1 364 ? -16.973 23.117 22.479 1.00 77.44 364 PRO A CA 1
ATOM 2716 C C . PRO A 1 364 ? -15.468 23.176 22.757 1.00 77.44 364 PRO A C 1
ATOM 2718 O O . PRO A 1 364 ? -14.991 22.712 23.788 1.00 77.44 364 PRO A O 1
ATOM 2721 N N . GLY A 1 365 ? -14.707 23.813 21.873 1.00 69.56 365 GLY A N 1
ATOM 2722 C CA . GLY A 1 365 ? -13.278 23.996 22.091 1.00 69.56 365 GLY A CA 1
ATOM 2723 C C . GLY A 1 365 ? -12.572 24.603 20.892 1.00 69.56 365 GLY A C 1
ATOM 2724 O O . GLY A 1 365 ? -13.146 24.752 19.816 1.00 69.56 365 GLY A O 1
ATOM 2725 N N . ASP A 1 366 ? -11.303 24.942 21.080 1.00 66.25 366 ASP A N 1
ATOM 2726 C CA . ASP A 1 366 ? -10.439 25.340 19.976 1.00 66.25 366 ASP A CA 1
ATOM 2727 C C . ASP A 1 366 ? -9.898 24.105 19.238 1.00 66.25 366 ASP A C 1
ATOM 2729 O O . ASP A 1 366 ? -9.777 23.023 19.828 1.00 66.25 366 ASP A O 1
ATOM 2733 N N . PRO A 1 367 ? -9.505 24.244 17.959 1.00 58.56 367 PRO A N 1
ATOM 2734 C CA . PRO A 1 367 ? -8.699 23.235 17.284 1.00 58.56 367 PRO A CA 1
ATOM 2735 C C . PRO A 1 367 ? -7.502 22.832 18.165 1.00 58.56 367 PRO A C 1
ATOM 2737 O O . PRO A 1 367 ? -6.793 23.718 18.640 1.00 58.56 367 PRO A O 1
ATOM 2740 N N . PHE A 1 368 ? -7.259 21.527 18.350 1.00 62.59 368 PHE A N 1
ATOM 2741 C CA . PHE A 1 368 ? -6.145 20.967 19.148 1.00 62.59 368 PHE A CA 1
ATOM 2742 C C . PHE A 1 368 ? -6.274 21.053 20.679 1.00 62.59 368 PHE A C 1
ATOM 2744 O O . PHE A 1 368 ? -5.299 20.838 21.400 1.00 62.59 368 PHE A O 1
ATOM 2751 N N . SER A 1 369 ? -7.461 21.354 21.199 1.00 71.62 369 SER A N 1
ATOM 2752 C CA . SER A 1 369 ? -7.772 21.099 22.608 1.00 71.62 369 SER A CA 1
ATOM 2753 C C . SER A 1 369 ? -7.784 19.585 22.874 1.00 71.62 369 SER A C 1
ATOM 2755 O O . SER A 1 369 ? -8.245 18.813 22.039 1.00 71.62 369 SER A O 1
ATOM 2757 N N . ALA A 1 370 ? -7.247 19.137 24.014 1.00 70.12 370 ALA A N 1
ATOM 2758 C CA . ALA A 1 370 ? -7.158 17.715 24.369 1.00 70.12 370 ALA A CA 1
ATOM 2759 C C . ALA A 1 370 ? -8.534 17.158 24.791 1.00 70.12 370 ALA A C 1
ATOM 2761 O O . ALA A 1 370 ? -8.757 16.851 25.960 1.00 70.12 370 ALA A O 1
ATOM 2762 N N . HIS A 1 371 ? -9.477 17.116 23.850 1.00 80.62 371 HIS A N 1
ATOM 2763 C CA . HIS A 1 371 ? -10.817 16.543 23.995 1.00 80.62 371 HIS A CA 1
ATOM 2764 C C . HIS A 1 371 ? -10.909 15.217 23.238 1.00 80.62 371 HIS A C 1
ATOM 2766 O O . HIS A 1 371 ? -11.760 15.035 22.364 1.00 80.62 371 HIS A O 1
ATOM 2772 N N . ASP A 1 372 ? -9.999 14.293 23.555 1.00 87.88 372 ASP A N 1
ATOM 2773 C CA . ASP A 1 372 ? -9.997 12.974 22.931 1.00 87.88 372 ASP A CA 1
ATOM 2774 C C . ASP A 1 372 ? -11.204 12.145 23.396 1.00 87.88 372 ASP A C 1
ATOM 2776 O O . ASP A 1 372 ? -11.586 12.194 24.572 1.00 87.88 372 ASP A O 1
ATOM 2780 N N . CYS A 1 373 ? -11.792 11.326 22.514 1.00 94.00 373 CYS A N 1
ATOM 2781 C CA . CYS A 1 373 ? -12.811 10.364 22.958 1.00 94.00 373 CYS A CA 1
ATOM 2782 C C . CYS A 1 373 ? -12.180 9.337 23.909 1.00 94.00 373 CYS A C 1
ATOM 2784 O O . CYS A 1 373 ? -12.739 9.032 24.962 1.00 94.00 373 CYS A O 1
ATOM 2786 N N . VAL A 1 374 ? -10.995 8.829 23.556 1.00 95.38 374 VAL A N 1
ATOM 2787 C CA . VAL A 1 374 ? -10.233 7.879 24.372 1.00 95.38 374 VAL A CA 1
ATOM 2788 C C . VAL A 1 374 ? -8.771 8.293 24.444 1.00 95.38 374 VAL A C 1
ATOM 2790 O O . VAL A 1 374 ? -8.101 8.415 23.422 1.00 95.38 374 VAL A O 1
ATOM 2793 N N . TYR A 1 375 ? -8.252 8.399 25.663 1.00 92.25 375 TYR A N 1
ATOM 2794 C CA . TYR A 1 375 ? -6.831 8.550 25.949 1.00 92.25 375 TYR A CA 1
ATOM 2795 C C . TYR A 1 375 ? -6.342 7.338 26.749 1.00 92.25 375 TYR A C 1
ATOM 2797 O O . TYR A 1 375 ? -6.825 7.093 27.854 1.00 92.25 375 TYR A O 1
ATOM 2805 N N . ALA A 1 376 ? -5.366 6.584 26.236 1.00 89.81 376 ALA A N 1
ATOM 2806 C CA . ALA A 1 376 ? -4.879 5.352 26.864 1.00 89.81 376 ALA A CA 1
ATOM 2807 C C . ALA A 1 376 ? -3.346 5.300 27.003 1.00 89.81 376 ALA A C 1
ATOM 2809 O O . ALA A 1 376 ? -2.603 5.354 26.021 1.00 89.81 376 ALA A O 1
ATOM 2810 N N . THR A 1 377 ? -2.839 5.120 28.229 1.00 84.50 377 THR A N 1
ATOM 2811 C CA . THR A 1 377 ? -1.387 5.134 28.500 1.00 84.50 377 THR A CA 1
ATOM 2812 C C . THR A 1 377 ? -0.942 4.187 29.622 1.00 84.50 377 THR A C 1
ATOM 2814 O O . THR A 1 377 ? -1.692 3.862 30.538 1.00 84.50 377 THR A O 1
ATOM 2817 N N . GLY A 1 378 ? 0.311 3.728 29.566 1.00 78.31 378 GLY A N 1
ATOM 2818 C CA . GLY A 1 378 ? 0.966 2.968 30.644 1.00 78.31 378 GLY A CA 1
ATOM 2819 C C . GLY A 1 378 ? 0.635 1.470 30.734 1.00 78.31 378 GLY A C 1
ATOM 2820 O O . GLY A 1 378 ? 1.260 0.772 31.529 1.00 78.31 378 GLY A O 1
ATOM 2821 N N . PHE A 1 379 ? -0.308 0.960 29.938 1.00 81.25 379 PHE A N 1
ATOM 2822 C CA . PHE A 1 379 ? -0.649 -0.472 29.884 1.00 81.25 379 PHE A CA 1
ATOM 2823 C C . PHE A 1 379 ? 0.384 -1.290 29.106 1.00 81.25 379 PHE A C 1
ATOM 2825 O O . PHE A 1 379 ? 0.924 -0.783 28.116 1.00 81.25 379 PHE A O 1
ATOM 2832 N N . SER A 1 380 ? 0.583 -2.550 29.515 1.00 77.88 380 SER A N 1
ATOM 2833 C CA . SER A 1 380 ? 1.501 -3.507 28.873 1.00 77.88 380 SER A CA 1
ATOM 2834 C C . SER A 1 380 ? 1.032 -3.948 27.488 1.00 77.88 380 SER A C 1
ATOM 2836 O O . SER A 1 380 ? 1.852 -4.244 26.627 1.00 77.88 380 SER A O 1
ATOM 2838 N N . ARG A 1 381 ? -0.288 -3.976 27.286 1.00 82.06 381 ARG A N 1
ATOM 2839 C CA . ARG A 1 381 ? -0.961 -4.293 26.028 1.00 82.06 381 ARG A CA 1
ATOM 2840 C C . ARG A 1 381 ? -2.243 -3.489 25.923 1.00 82.06 381 ARG A C 1
ATOM 2842 O O . ARG A 1 381 ? -2.934 -3.303 26.928 1.00 82.06 381 ARG A O 1
ATOM 2849 N N . LYS A 1 382 ? -2.575 -3.036 24.716 1.00 89.25 382 LYS A N 1
ATOM 2850 C CA . LYS A 1 382 ? -3.829 -2.319 24.443 1.00 89.25 382 LYS A CA 1
ATOM 2851 C C . LYS A 1 382 ? -4.526 -2.934 23.236 1.00 89.25 382 LYS A C 1
ATOM 2853 O O . LYS A 1 382 ? -3.886 -3.188 22.211 1.00 89.25 382 LYS A O 1
ATOM 2858 N N . ARG A 1 383 ? -5.821 -3.194 23.370 1.00 91.56 383 ARG A N 1
ATOM 2859 C CA . ARG A 1 383 ? -6.698 -3.714 22.321 1.00 91.56 383 ARG A CA 1
ATOM 2860 C C . ARG A 1 383 ? -7.915 -2.808 22.215 1.00 91.56 383 ARG A C 1
ATOM 2862 O O . ARG A 1 383 ? -8.626 -2.624 23.197 1.00 91.56 383 ARG A O 1
ATOM 2869 N N . PHE A 1 384 ? -8.115 -2.249 21.032 1.00 96.12 384 PHE A N 1
ATOM 2870 C CA . PHE A 1 384 ? -9.303 -1.495 20.651 1.00 96.12 384 PHE A CA 1
ATOM 2871 C C . PHE A 1 384 ? -9.941 -2.273 19.506 1.00 96.12 384 PHE A C 1
ATOM 2873 O O . PHE A 1 384 ? -9.303 -2.430 18.466 1.00 96.12 384 PHE A O 1
ATOM 2880 N N . ILE A 1 385 ? -11.122 -2.838 19.729 1.00 90.69 385 ILE A N 1
ATOM 2881 C CA . ILE A 1 385 ? -11.785 -3.745 18.789 1.00 90.69 385 ILE A CA 1
ATOM 2882 C C . ILE A 1 385 ? -13.199 -3.224 18.566 1.00 90.69 385 ILE A C 1
ATOM 2884 O O . ILE A 1 385 ? -13.907 -2.996 19.539 1.00 90.69 385 ILE A O 1
ATOM 2888 N N . GLY A 1 386 ? -13.619 -2.995 17.322 1.00 86.94 386 GLY A N 1
ATOM 2889 C CA . GLY A 1 386 ? -15.004 -2.604 17.031 1.00 86.94 386 GLY A CA 1
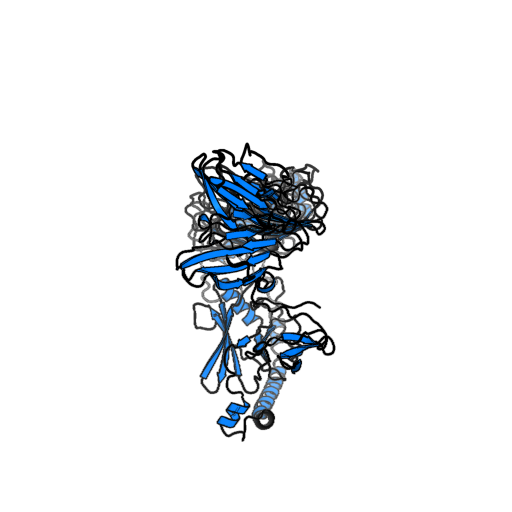ATOM 2890 C C . GLY A 1 386 ? -15.428 -1.233 17.582 1.00 86.94 386 GLY A C 1
ATOM 2891 O O . GLY A 1 386 ? -16.620 -0.931 17.602 1.00 86.94 386 GLY A O 1
ATOM 2892 N N . CYS A 1 387 ? -14.499 -0.413 18.088 1.00 96.44 387 CYS A N 1
ATOM 2893 C CA . CYS A 1 387 ? -14.832 0.857 18.735 1.00 96.44 387 CYS A CA 1
ATOM 2894 C C . CYS A 1 387 ? -15.311 1.893 17.713 1.00 96.44 387 CYS A C 1
ATOM 2896 O O . CYS A 1 387 ? -14.743 2.002 16.629 1.00 96.44 387 CYS A O 1
ATOM 2898 N N . LYS A 1 388 ? -16.285 2.725 18.087 1.00 97.00 388 LYS A N 1
ATOM 2899 C CA . LYS A 1 388 ? -16.805 3.824 17.263 1.00 97.00 388 LYS A CA 1
ATOM 2900 C C . LYS A 1 388 ? -16.570 5.146 17.980 1.00 97.00 388 LYS A C 1
ATOM 2902 O O . LYS A 1 388 ? -17.239 5.460 18.957 1.00 97.00 388 LYS A O 1
ATOM 2907 N N . LEU A 1 389 ? -15.590 5.917 17.523 1.00 97.31 389 LEU A N 1
ATOM 2908 C CA . LEU A 1 389 ? -15.160 7.148 18.184 1.00 97.31 389 LEU A CA 1
ATOM 2909 C C . LEU A 1 389 ? -15.407 8.352 17.274 1.00 97.31 389 LEU A C 1
ATOM 2911 O O . LEU A 1 389 ? -14.794 8.489 16.209 1.00 97.31 389 LEU A O 1
ATOM 2915 N N . LYS A 1 390 ? -16.302 9.244 17.701 1.00 94.19 390 LYS A N 1
ATOM 2916 C CA . LYS A 1 390 ? -16.737 10.406 16.915 1.00 94.19 390 LYS A CA 1
ATOM 2917 C C . LYS A 1 390 ? -16.413 11.712 17.630 1.00 94.19 390 LYS A C 1
ATOM 2919 O O . LYS A 1 390 ? -16.998 12.004 18.669 1.00 94.19 390 LYS A O 1
ATOM 2924 N N . VAL A 1 391 ? -15.575 12.544 17.018 1.00 91.44 391 VAL A N 1
ATOM 2925 C CA . VAL A 1 391 ? -15.352 13.923 17.487 1.00 91.44 391 VAL A CA 1
ATOM 2926 C C . VAL A 1 391 ? -16.333 14.883 16.824 1.00 91.44 391 VAL A C 1
ATOM 2928 O O . VAL A 1 391 ? -16.883 15.741 17.487 1.00 91.44 391 VAL A O 1
ATOM 2931 N N . ALA A 1 392 ? -16.592 14.734 15.527 1.00 89.62 392 ALA A N 1
ATOM 2932 C CA . ALA A 1 392 ? -17.594 15.509 14.792 1.00 89.62 392 ALA A CA 1
ATOM 2933 C C . ALA A 1 392 ? -18.003 14.740 13.531 1.00 89.62 392 ALA A C 1
ATOM 2935 O O . ALA A 1 392 ? -17.487 13.654 13.281 1.00 89.62 392 ALA A O 1
ATOM 2936 N N . ASP A 1 393 ? -18.888 15.287 12.698 1.00 90.00 393 ASP A N 1
ATOM 2937 C CA . ASP A 1 393 ? -19.165 14.710 11.372 1.00 90.00 393 ASP A CA 1
ATOM 2938 C C . ASP A 1 393 ? -18.064 15.009 10.344 1.00 90.00 393 ASP A C 1
ATOM 2940 O O . ASP A 1 393 ? -17.912 14.277 9.364 1.00 90.00 393 ASP A O 1
ATOM 2944 N N . HIS A 1 394 ? -17.287 16.075 10.556 1.00 90.12 394 HIS A N 1
ATOM 2945 C CA . HIS A 1 394 ? -16.210 16.503 9.669 1.00 90.12 394 HIS A CA 1
ATOM 2946 C C . HIS A 1 394 ? -15.129 17.257 10.450 1.00 90.12 394 HIS A C 1
ATOM 2948 O O . HIS A 1 394 ? -15.447 18.063 11.319 1.00 90.12 394 HIS A O 1
ATOM 2954 N N . TYR A 1 395 ? -13.853 17.103 10.081 1.00 88.06 395 TYR A N 1
ATOM 2955 C CA . TYR A 1 395 ? -12.733 17.803 10.734 1.00 88.06 395 TYR A CA 1
ATOM 2956 C C . TYR A 1 395 ? -12.811 19.339 10.681 1.00 88.06 395 TYR A C 1
ATOM 2958 O O . TYR A 1 395 ? -12.026 20.017 11.339 1.00 88.06 395 TYR A O 1
ATOM 2966 N N . LEU A 1 396 ? -13.676 19.921 9.845 1.00 85.31 396 LEU A N 1
ATOM 2967 C CA . LEU A 1 396 ? -13.895 21.377 9.814 1.00 85.31 396 LEU A CA 1
ATOM 2968 C C . LEU A 1 396 ? -14.814 21.845 10.938 1.00 85.31 396 LEU A C 1
ATOM 2970 O O . LEU A 1 396 ? -14.660 22.974 11.392 1.00 85.31 396 LEU A O 1
ATOM 2974 N N . ASP A 1 397 ? -15.689 20.956 11.392 1.00 83.19 397 ASP A N 1
ATOM 2975 C CA . ASP A 1 397 ? -16.713 21.216 12.400 1.00 83.19 397 ASP A CA 1
ATOM 2976 C C . ASP A 1 397 ? -16.230 20.793 13.800 1.00 83.19 397 ASP A C 1
ATOM 2978 O O . ASP A 1 397 ? -16.943 20.922 14.786 1.00 83.19 397 ASP A O 1
ATOM 2982 N N . ALA A 1 398 ? -15.011 20.258 13.874 1.00 78.06 398 ALA A N 1
ATOM 2983 C CA . ALA A 1 398 ? -14.487 19.549 15.022 1.00 78.06 398 ALA A CA 1
ATOM 2984 C C . ALA A 1 398 ? -13.696 20.423 15.989 1.00 78.06 398 ALA A C 1
ATOM 2986 O O . ALA A 1 398 ? -12.830 21.215 15.596 1.00 78.06 398 ALA A O 1
ATOM 2987 N N . THR A 1 399 ? -13.931 20.154 17.264 1.00 70.44 399 THR A N 1
ATOM 2988 C CA . THR A 1 399 ? -13.308 20.756 18.436 1.00 70.44 399 THR A CA 1
ATOM 2989 C C . THR A 1 399 ? -12.642 19.623 19.224 1.00 70.44 399 THR A C 1
ATOM 2991 O O . THR A 1 399 ? -13.303 18.742 19.760 1.00 70.44 399 THR A O 1
ATOM 2994 N N . GLY A 1 400 ? -11.309 19.549 19.189 1.00 66.88 400 GLY A N 1
ATOM 2995 C CA . GLY A 1 400 ? -10.557 18.430 19.775 1.00 66.88 400 GLY A CA 1
ATOM 2996 C C . GLY A 1 400 ? -9.259 18.098 19.033 1.00 66.88 400 GLY A C 1
ATOM 2997 O O . GLY A 1 400 ? -8.990 18.657 17.966 1.00 66.88 400 GLY A O 1
ATOM 2998 N N . ASP A 1 401 ? -8.448 17.209 19.608 1.00 75.88 401 ASP A N 1
ATOM 2999 C CA . ASP A 1 401 ? -7.168 16.747 19.055 1.00 75.88 401 ASP A CA 1
ATOM 3000 C C . ASP A 1 401 ? -7.369 15.448 18.257 1.00 75.88 401 ASP A C 1
ATOM 3002 O O . ASP A 1 401 ? -7.286 15.459 17.023 1.00 75.88 401 ASP A O 1
ATOM 3006 N N . SER A 1 402 ? -7.734 14.349 18.930 1.00 88.50 402 SER A N 1
ATOM 3007 C CA . SER A 1 402 ? -7.870 13.032 18.308 1.00 88.50 402 SER A CA 1
ATOM 3008 C C . SER A 1 402 ? -9.108 12.232 18.720 1.00 88.50 402 SER A C 1
ATOM 3010 O O . SER A 1 402 ? -9.738 12.502 19.733 1.00 88.50 402 SER A O 1
ATOM 3012 N N . CYS A 1 403 ? -9.505 11.220 17.937 1.00 94.50 403 CYS A N 1
ATOM 3013 C CA . CYS A 1 403 ? -10.523 10.278 18.423 1.00 94.50 403 CYS A CA 1
ATOM 3014 C C . CYS A 1 403 ? -9.901 9.340 19.472 1.00 94.50 403 CYS A C 1
ATOM 3016 O O . CYS A 1 403 ? -10.452 9.153 20.556 1.00 94.50 403 CYS A O 1
ATOM 3018 N N . LEU A 1 404 ? -8.738 8.770 19.146 1.00 95.06 404 LEU A N 1
A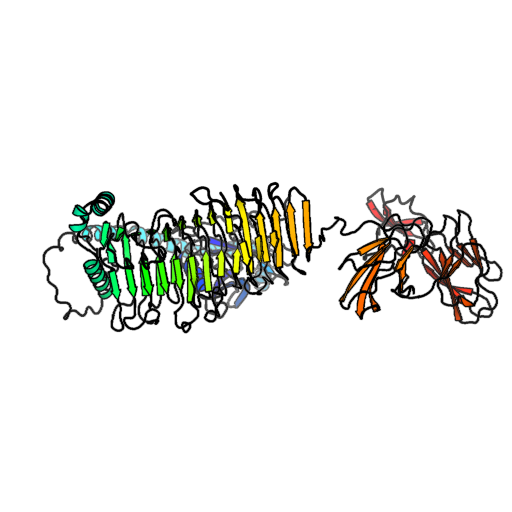TOM 3019 C CA . LEU A 1 404 ? -7.975 7.879 20.013 1.00 95.06 404 LEU A CA 1
ATOM 3020 C C . LEU A 1 404 ? -6.536 8.370 20.162 1.00 95.06 404 LEU A C 1
ATOM 3022 O O . LEU A 1 404 ? -5.774 8.352 19.197 1.00 95.06 404 LEU A O 1
ATOM 3026 N N . PHE A 1 405 ? -6.135 8.673 21.392 1.00 90.88 405 PHE A N 1
ATOM 3027 C CA . PHE A 1 405 ? -4.748 8.912 21.761 1.00 90.88 405 PHE A CA 1
ATOM 3028 C C . PHE A 1 405 ? -4.185 7.703 22.508 1.00 90.88 405 PHE A C 1
ATOM 3030 O O . PHE A 1 405 ? -4.706 7.302 23.552 1.00 90.88 405 PHE A O 1
ATOM 3037 N N . THR A 1 406 ? -3.093 7.119 22.013 1.00 88.50 406 THR A N 1
ATOM 3038 C CA . THR A 1 406 ? -2.479 5.945 22.647 1.00 88.50 406 THR A CA 1
ATOM 3039 C C . THR A 1 406 ? -0.959 6.041 22.723 1.00 88.50 406 THR A C 1
ATOM 3041 O O . THR A 1 406 ? -0.292 6.539 21.813 1.00 88.50 406 THR A O 1
ATOM 3044 N N . VAL A 1 407 ? -0.412 5.559 23.847 1.00 80.75 407 VAL A N 1
ATOM 3045 C CA . VAL A 1 407 ? 1.031 5.559 24.130 1.00 80.75 407 VAL A CA 1
ATOM 3046 C C . VAL A 1 407 ? 1.555 4.170 24.466 1.00 80.75 407 VAL A C 1
ATOM 3048 O O . VAL A 1 407 ? 1.028 3.503 25.364 1.00 80.75 407 VAL A O 1
ATOM 3051 N N . GLY A 1 408 ? 2.673 3.792 23.848 1.00 71.06 408 GLY A N 1
ATOM 3052 C CA . GLY A 1 408 ? 3.489 2.633 24.227 1.00 71.06 408 GLY A CA 1
ATOM 3053 C C . GLY A 1 408 ? 3.427 1.473 23.236 1.00 71.06 408 GLY A C 1
ATOM 3054 O O . GLY A 1 408 ? 3.028 1.646 22.088 1.00 71.06 408 GLY A O 1
ATOM 3055 N N . ASP A 1 409 ? 3.841 0.296 23.698 1.00 72.19 409 ASP A N 1
ATOM 3056 C CA . ASP A 1 409 ? 4.109 -0.866 22.844 1.00 72.19 409 ASP A CA 1
ATOM 3057 C C . ASP A 1 409 ? 2.935 -1.868 22.882 1.00 72.19 409 ASP A C 1
ATOM 3059 O O . ASP A 1 409 ? 2.089 -1.804 23.780 1.00 72.19 409 ASP A O 1
ATOM 3063 N N . ASP A 1 410 ? 2.870 -2.779 21.902 1.00 78.69 410 ASP A N 1
ATOM 3064 C CA . ASP A 1 410 ? 1.823 -3.810 21.764 1.00 78.69 410 ASP A CA 1
ATOM 3065 C C . ASP A 1 410 ? 0.393 -3.231 21.763 1.00 78.69 410 ASP A C 1
ATOM 3067 O O . ASP A 1 410 ? -0.479 -3.576 22.574 1.00 78.69 410 ASP A O 1
ATOM 3071 N N . VAL A 1 411 ? 0.153 -2.318 20.821 1.00 86.44 411 VAL A N 1
ATOM 3072 C CA . VAL A 1 411 ? -1.157 -1.705 20.585 1.00 86.44 411 VAL A CA 1
ATOM 3073 C C . VAL A 1 411 ? -1.787 -2.307 19.333 1.00 86.44 411 VAL A C 1
ATOM 3075 O O . VAL A 1 411 ? -1.197 -2.240 18.256 1.00 86.44 411 VAL A O 1
ATOM 3078 N N . ALA A 1 412 ? -3.003 -2.844 19.461 1.00 85.56 412 ALA A N 1
ATOM 3079 C CA . ALA A 1 412 ? -3.808 -3.272 18.319 1.00 85.56 412 ALA A CA 1
ATOM 3080 C C . ALA A 1 412 ? -5.129 -2.498 18.254 1.00 85.56 412 ALA A C 1
ATOM 3082 O O . ALA A 1 412 ? -5.815 -2.351 19.268 1.00 85.56 412 ALA A O 1
ATOM 3083 N N . ILE A 1 413 ? -5.461 -2.019 17.058 1.00 91.75 413 ILE A N 1
ATOM 3084 C CA . ILE A 1 413 ? -6.660 -1.247 16.731 1.00 91.75 413 ILE A CA 1
ATOM 3085 C C . ILE A 1 413 ? -7.320 -1.943 15.539 1.00 91.75 413 ILE A C 1
ATOM 3087 O O . ILE A 1 413 ? -6.756 -1.958 14.443 1.00 91.75 413 ILE A O 1
ATOM 3091 N N . ILE A 1 414 ? -8.454 -2.594 15.768 1.00 83.88 414 ILE A N 1
ATOM 3092 C CA . ILE A 1 414 ? -9.039 -3.557 14.834 1.00 83.88 414 ILE A CA 1
ATOM 3093 C C . ILE A 1 414 ? -10.520 -3.246 14.640 1.00 83.88 414 ILE A C 1
ATOM 3095 O O . ILE A 1 414 ? -11.258 -3.172 15.617 1.00 83.88 414 ILE A O 1
ATOM 3099 N N . ASP A 1 415 ? -10.956 -3.125 13.388 1.00 85.06 415 ASP A N 1
ATOM 3100 C CA . ASP A 1 415 ? -12.366 -2.921 13.020 1.00 85.06 415 ASP A CA 1
ATOM 3101 C C . ASP A 1 415 ? -13.011 -1.700 13.711 1.00 85.06 415 ASP A C 1
ATOM 3103 O O . ASP A 1 415 ? -14.194 -1.687 14.035 1.00 85.06 415 ASP A O 1
ATOM 3107 N N . CYS A 1 416 ? -12.220 -0.658 13.983 1.00 93.19 416 CYS A N 1
ATOM 3108 C CA . CYS A 1 416 ? -12.706 0.564 14.618 1.00 93.19 416 CYS A CA 1
ATOM 3109 C C . CYS A 1 416 ? -13.159 1.605 13.583 1.00 93.19 416 CYS A C 1
ATOM 3111 O O . CYS A 1 416 ? -12.608 1.699 12.484 1.00 93.19 416 CYS A O 1
ATOM 3113 N N . GLU A 1 417 ? -14.104 2.462 13.967 1.00 96.88 417 GLU A N 1
ATOM 3114 C CA . GLU A 1 417 ? -14.521 3.654 13.230 1.00 96.88 417 GLU A CA 1
ATOM 3115 C C . GLU A 1 417 ? -14.053 4.929 13.945 1.00 96.88 417 GLU A C 1
ATOM 3117 O O . GLU A 1 417 ? -14.326 5.135 15.126 1.00 96.88 417 GLU A O 1
ATOM 3122 N N . PHE A 1 418 ? -13.395 5.818 13.203 1.00 97.50 418 PHE A N 1
ATOM 3123 C CA . PHE A 1 418 ? -12.957 7.134 13.667 1.00 97.50 418 PHE A CA 1
ATOM 3124 C C . PHE A 1 418 ? -13.561 8.219 12.785 1.00 97.50 418 PHE A C 1
ATOM 3126 O O . PHE A 1 418 ? -13.458 8.143 11.556 1.00 97.50 418 PHE A O 1
ATOM 3133 N N . ARG A 1 419 ? -14.169 9.247 13.384 1.00 95.00 419 ARG A N 1
ATOM 3134 C CA . ARG A 1 419 ? -14.904 10.262 12.618 1.00 95.00 419 ARG A CA 1
ATOM 3135 C C . ARG A 1 419 ? -14.622 11.696 13.051 1.00 95.00 419 ARG A C 1
ATOM 3137 O O . ARG A 1 419 ? -14.719 12.048 14.228 1.00 95.00 419 ARG A O 1
ATOM 3144 N N . GLY A 1 420 ? -14.334 12.520 12.045 1.00 90.31 420 GLY A N 1
ATOM 3145 C CA . GLY A 1 420 ? -14.385 13.974 12.117 1.00 90.31 420 GLY A CA 1
ATOM 3146 C C . GLY A 1 420 ? -13.328 14.617 12.998 1.00 90.31 420 GLY A C 1
ATOM 3147 O O . GLY A 1 420 ? -13.568 15.702 13.490 1.00 90.31 420 GLY A O 1
ATOM 3148 N N . SER A 1 421 ? -12.174 13.999 13.236 1.00 88.94 421 SER A N 1
ATOM 3149 C CA . SER A 1 421 ? -11.149 14.611 14.092 1.00 88.94 421 SER A CA 1
ATOM 3150 C C . SER A 1 421 ? -10.398 15.773 13.413 1.00 88.94 421 SER A C 1
ATOM 3152 O O . SER A 1 421 ? -10.008 15.666 12.242 1.00 88.94 421 SER A O 1
ATOM 3154 N N . ARG A 1 422 ? -10.161 16.870 14.159 1.00 85.56 422 ARG A N 1
ATOM 3155 C CA . ARG A 1 422 ? -9.497 18.103 13.684 1.00 85.56 422 ARG A CA 1
ATOM 3156 C C . ARG A 1 422 ? -7.996 17.949 13.476 1.00 85.56 422 ARG A C 1
ATOM 3158 O O . ARG A 1 422 ? -7.485 18.571 12.540 1.00 85.56 422 ARG A O 1
ATOM 3165 N N . ASP A 1 423 ? -7.291 17.185 14.310 1.00 82.44 423 ASP A N 1
ATOM 3166 C CA . ASP A 1 423 ? -5.903 16.805 14.030 1.00 82.44 423 ASP A CA 1
ATOM 3167 C C . ASP A 1 423 ? -5.876 15.426 13.381 1.00 82.44 423 ASP A C 1
ATOM 3169 O O . ASP A 1 423 ? -5.463 15.290 12.227 1.00 82.44 423 ASP A O 1
ATOM 3173 N N . LEU A 1 424 ? -6.350 14.396 14.082 1.00 89.00 424 LEU A N 1
ATOM 3174 C CA . LEU A 1 424 ? -6.130 13.018 13.642 1.00 89.00 424 LEU A CA 1
ATOM 3175 C C . LEU A 1 424 ? -7.095 11.985 14.234 1.00 89.00 424 LEU A C 1
ATOM 3177 O O . LEU A 1 424 ? -7.502 12.088 15.383 1.00 89.00 424 LEU A O 1
ATOM 3181 N N . GLY A 1 425 ? -7.468 10.961 13.466 1.00 92.69 425 GLY A N 1
ATOM 3182 C CA . GLY A 1 425 ? -8.301 9.867 13.976 1.00 92.69 425 GLY A CA 1
ATOM 3183 C C . GLY A 1 425 ? -7.595 9.108 15.100 1.00 92.69 425 GLY A C 1
ATOM 3184 O O . GLY A 1 425 ? -8.138 8.974 16.193 1.00 92.69 425 GLY A O 1
ATOM 3185 N N . VAL A 1 426 ? -6.351 8.683 14.858 1.00 93.50 426 VAL A N 1
ATOM 3186 C CA . VAL A 1 426 ? -5.541 7.949 15.844 1.00 93.50 426 VAL A CA 1
ATOM 3187 C C . VAL A 1 426 ? -4.157 8.574 16.038 1.00 93.50 426 VAL A C 1
ATOM 3189 O O . VAL A 1 426 ? -3.375 8.680 15.086 1.00 93.50 426 VAL A O 1
ATOM 3192 N N . TYR A 1 427 ? -3.834 8.931 17.285 1.00 89.12 427 TYR A N 1
ATOM 3193 C CA . TYR A 1 427 ? -2.516 9.405 17.710 1.00 89.12 427 TYR A CA 1
ATOM 3194 C C . TYR A 1 427 ? -1.679 8.232 18.203 1.00 89.12 427 TYR A C 1
ATOM 3196 O O . TYR A 1 427 ? -1.946 7.672 19.268 1.00 89.12 427 TYR A O 1
ATOM 3204 N N . LEU A 1 428 ? -0.627 7.896 17.459 1.00 86.19 428 LEU A N 1
ATOM 3205 C CA . LEU A 1 428 ? 0.360 6.896 17.852 1.00 86.19 428 LEU A CA 1
ATOM 3206 C C . LEU A 1 428 ? 1.580 7.634 18.411 1.00 86.19 428 LEU A C 1
ATOM 3208 O O . LEU A 1 428 ? 2.309 8.305 17.674 1.00 86.19 428 LEU A O 1
ATOM 3212 N N . SER A 1 429 ? 1.794 7.562 19.723 1.00 79.31 429 SER A N 1
ATOM 3213 C CA . SER A 1 429 ? 2.904 8.254 20.384 1.00 79.31 429 SER A CA 1
ATOM 3214 C C . SER A 1 429 ? 3.772 7.279 21.166 1.00 79.31 429 SER A C 1
ATOM 3216 O O . SER A 1 429 ? 3.278 6.551 22.018 1.00 79.31 429 SER A O 1
ATOM 3218 N N . GLY A 1 430 ? 5.092 7.326 21.000 1.00 71.19 430 GLY A N 1
ATOM 3219 C CA . GLY A 1 430 ? 5.975 6.814 22.053 1.00 71.19 430 GLY A CA 1
ATOM 3220 C C . GLY A 1 430 ? 6.060 7.790 23.237 1.00 71.19 430 GLY A C 1
ATOM 3221 O O . GLY A 1 430 ? 5.372 8.818 23.289 1.00 71.19 430 GLY A O 1
ATOM 3222 N N . ASN A 1 431 ? 6.896 7.471 24.228 1.00 64.06 431 ASN A N 1
ATOM 3223 C CA . ASN A 1 431 ? 7.064 8.299 25.428 1.00 64.06 431 ASN A CA 1
ATOM 3224 C C . ASN A 1 431 ? 7.747 9.648 25.099 1.00 64.06 431 ASN A C 1
ATOM 3226 O O . ASN A 1 431 ? 8.744 9.689 24.381 1.00 64.06 431 ASN A O 1
ATOM 3230 N N . ALA A 1 432 ? 7.250 10.744 25.687 1.00 55.78 432 ALA A N 1
ATOM 3231 C CA . ALA A 1 432 ? 7.800 12.099 25.578 1.00 55.78 432 ALA A CA 1
ATOM 3232 C C . ALA A 1 432 ? 9.275 12.232 26.005 1.00 55.78 432 ALA A C 1
ATOM 3234 O O . ALA A 1 432 ? 9.958 13.141 25.543 1.00 55.78 432 ALA A O 1
ATOM 3235 N N . ALA A 1 433 ? 9.781 11.327 26.849 1.00 55.66 433 ALA A N 1
ATOM 3236 C CA . ALA A 1 433 ? 11.191 11.294 27.238 1.00 55.66 433 ALA A CA 1
ATOM 3237 C C . ALA A 1 433 ? 12.119 10.674 26.173 1.00 55.66 433 ALA A C 1
ATOM 3239 O O . ALA A 1 433 ? 13.328 10.692 26.359 1.00 55.66 433 ALA A O 1
ATOM 3240 N N . GLY A 1 434 ? 11.582 10.074 25.100 1.00 50.06 434 GLY A N 1
ATOM 3241 C CA . GLY A 1 434 ? 12.369 9.368 24.076 1.00 50.06 434 GLY A CA 1
ATOM 3242 C C . GLY A 1 434 ? 12.953 8.019 24.526 1.00 50.06 434 GLY A C 1
ATOM 3243 O O . GLY A 1 434 ? 13.608 7.346 23.738 1.00 50.06 434 GLY A O 1
ATOM 3244 N N . ASN A 1 435 ? 12.683 7.608 25.770 1.00 50.31 435 ASN A N 1
ATOM 3245 C CA . ASN A 1 435 ? 13.304 6.454 26.432 1.00 50.31 435 ASN A CA 1
ATOM 3246 C C . ASN A 1 435 ? 12.495 5.150 26.323 1.00 50.31 435 ASN A C 1
ATOM 3248 O O . ASN A 1 435 ? 12.940 4.120 26.823 1.00 50.31 435 ASN A O 1
ATOM 3252 N N . ALA A 1 436 ? 11.286 5.191 25.754 1.00 49.25 436 ALA A N 1
ATOM 3253 C CA . ALA A 1 436 ? 10.515 3.974 25.526 1.00 49.25 436 ALA A CA 1
ATOM 3254 C C . ALA A 1 436 ? 11.122 3.194 24.353 1.00 49.25 436 ALA A C 1
ATOM 3256 O O . ALA A 1 436 ? 11.453 3.780 23.319 1.00 49.25 436 ALA A O 1
ATOM 3257 N N . ASN A 1 437 ? 11.271 1.886 24.567 1.00 52.31 437 ASN A N 1
ATOM 3258 C CA . ASN A 1 437 ? 11.624 0.907 23.549 1.00 52.31 437 ASN A CA 1
ATOM 3259 C C . ASN A 1 437 ? 10.631 0.983 22.375 1.00 52.31 437 ASN A C 1
ATOM 3261 O O . ASN A 1 437 ? 9.534 1.505 22.508 1.00 52.31 437 ASN A O 1
ATOM 3265 N N . ASP A 1 438 ? 11.073 0.529 21.211 1.00 59.00 438 ASP A N 1
ATOM 3266 C CA . ASP A 1 438 ? 10.399 0.578 19.912 1.00 59.00 438 ASP A CA 1
ATOM 3267 C C . ASP A 1 438 ? 8.865 0.410 19.952 1.00 59.00 438 ASP A C 1
ATOM 3269 O O . ASP A 1 438 ? 8.360 -0.714 19.918 1.00 59.00 438 ASP A O 1
ATOM 3273 N N . SER A 1 439 ? 8.110 1.517 19.931 1.00 69.94 439 SER A N 1
ATOM 3274 C CA . SER A 1 439 ? 6.648 1.427 19.943 1.00 69.94 439 SER A CA 1
ATOM 3275 C C . SER A 1 439 ? 6.102 0.801 18.670 1.00 69.94 439 SER A C 1
ATOM 3277 O O . SER A 1 439 ? 6.460 1.197 17.552 1.00 69.94 439 SER A O 1
ATOM 3279 N N . THR A 1 440 ? 5.270 -0.221 18.884 1.00 76.19 440 THR A N 1
ATOM 3280 C CA . THR A 1 440 ? 4.740 -1.131 17.871 1.00 76.19 440 THR A CA 1
ATOM 3281 C C . THR A 1 440 ? 3.223 -1.056 17.813 1.00 76.19 440 THR A C 1
ATOM 3283 O O . THR A 1 440 ? 2.538 -1.156 18.834 1.00 76.19 440 THR A O 1
ATOM 3286 N N . TYR A 1 441 ? 2.704 -0.884 16.600 1.00 84.31 441 TYR A N 1
ATOM 3287 C CA . TYR A 1 441 ? 1.283 -0.661 16.360 1.00 84.31 441 TYR A CA 1
ATOM 3288 C C . TYR A 1 441 ? 0.774 -1.575 15.254 1.00 84.31 441 TYR A C 1
ATOM 3290 O O . TYR A 1 441 ? 1.384 -1.665 14.187 1.00 84.31 441 TYR A O 1
ATOM 3298 N N . LEU A 1 442 ? -0.368 -2.211 15.505 1.00 83.00 442 LEU A N 1
ATOM 3299 C CA . LEU A 1 442 ? -1.136 -2.972 14.531 1.00 83.00 442 LEU A CA 1
ATOM 3300 C C . LEU A 1 442 ? -2.497 -2.301 14.327 1.00 83.00 442 LEU A C 1
ATOM 3302 O O . LEU A 1 442 ? -3.272 -2.156 15.269 1.00 83.00 442 LEU A O 1
ATOM 3306 N N . MET A 1 443 ? -2.791 -1.911 13.095 1.00 86.00 443 MET A N 1
ATOM 3307 C CA . MET A 1 443 ? -4.069 -1.362 12.658 1.00 86.00 443 MET A CA 1
ATOM 3308 C C . MET A 1 443 ? -4.641 -2.288 11.591 1.00 86.00 443 MET A C 1
ATOM 3310 O O . MET A 1 443 ? -3.949 -2.625 10.630 1.00 86.00 443 MET A O 1
ATOM 3314 N N . MET A 1 444 ? -5.871 -2.758 11.774 1.00 74.75 444 MET A N 1
ATOM 3315 C CA . MET A 1 444 ? -6.510 -3.672 10.833 1.00 74.75 444 MET A CA 1
ATOM 3316 C C . MET A 1 444 ? -7.970 -3.308 10.596 1.00 74.75 444 MET A C 1
ATOM 3318 O O . MET A 1 444 ? -8.734 -3.187 11.549 1.00 74.75 444 MET A O 1
ATOM 3322 N N . ALA A 1 445 ? -8.363 -3.222 9.327 1.00 79.06 445 ALA A N 1
ATOM 3323 C CA . ALA A 1 445 ? -9.743 -3.040 8.884 1.00 79.06 445 ALA A CA 1
ATOM 3324 C C . ALA A 1 445 ? -10.458 -1.821 9.499 1.00 79.06 445 ALA A C 1
ATOM 3326 O O . ALA A 1 445 ? -11.679 -1.819 9.633 1.00 79.06 445 ALA A O 1
ATOM 3327 N N . ASN A 1 446 ? -9.721 -0.773 9.874 1.00 87.69 446 ASN A N 1
ATOM 3328 C CA . ASN A 1 446 ? -10.318 0.413 10.479 1.00 87.69 446 ASN A CA 1
ATOM 3329 C C . ASN A 1 446 ? -10.907 1.339 9.419 1.00 87.69 446 ASN A C 1
ATOM 3331 O O . ASN A 1 446 ? -10.428 1.404 8.284 1.00 87.69 446 ASN A O 1
ATOM 3335 N N . LYS A 1 447 ? -11.908 2.123 9.812 1.00 91.38 447 LYS A N 1
ATOM 3336 C CA . LYS A 1 447 ? -12.546 3.127 8.963 1.00 91.38 447 LYS A CA 1
ATOM 3337 C C . LYS A 1 447 ? -12.319 4.524 9.513 1.00 91.38 447 LYS A C 1
ATOM 3339 O O . LYS A 1 447 ? -12.560 4.791 10.687 1.00 91.38 447 LYS A O 1
ATOM 3344 N N . TYR A 1 448 ? -11.893 5.428 8.643 1.00 97.12 448 TYR A N 1
ATOM 3345 C CA . TYR A 1 448 ? -11.646 6.826 8.975 1.00 97.12 448 TYR A CA 1
ATOM 3346 C C . TYR A 1 448 ? -12.531 7.702 8.105 1.00 97.12 448 TYR A C 1
ATOM 3348 O O . TYR A 1 448 ? -12.413 7.672 6.883 1.00 97.12 448 TYR A O 1
ATOM 3356 N N . TYR A 1 449 ? -13.384 8.504 8.727 1.00 94.44 449 TYR A N 1
ATOM 3357 C CA . TYR A 1 449 ? -14.325 9.369 8.030 1.00 94.44 449 TYR A CA 1
ATOM 3358 C C . TYR A 1 449 ? -14.011 10.823 8.325 1.00 94.44 449 TYR A C 1
ATOM 3360 O O . TYR A 1 449 ? -14.133 11.276 9.464 1.00 94.44 449 TYR A O 1
ATOM 3368 N N . TYR A 1 450 ? -13.650 11.570 7.286 1.00 92.75 450 TYR A N 1
ATOM 3369 C CA . TYR A 1 450 ? -13.502 13.021 7.345 1.00 92.75 450 TYR A CA 1
ATOM 3370 C C . TYR A 1 450 ? -12.587 13.497 8.479 1.00 92.75 450 TYR A C 1
ATOM 3372 O O . TYR A 1 450 ? -12.849 14.520 9.110 1.00 92.75 450 TYR A O 1
ATOM 3380 N N . CYS A 1 451 ? -11.519 12.750 8.760 1.00 92.19 451 CYS A N 1
ATOM 3381 C CA . CYS A 1 451 ? -10.472 13.166 9.686 1.00 92.19 451 CYS A CA 1
ATOM 3382 C C . CYS A 1 451 ? -9.442 14.023 8.945 1.00 92.19 451 CYS A C 1
ATOM 3384 O O . CYS A 1 451 ? -9.150 13.787 7.768 1.00 92.19 451 CYS A O 1
ATOM 3386 N N . ARG A 1 452 ? -8.824 14.995 9.621 1.00 89.00 452 ARG A N 1
ATOM 3387 C CA . ARG A 1 452 ? -7.738 15.757 8.991 1.00 89.00 452 ARG A CA 1
ATOM 3388 C C . ARG A 1 452 ? -6.546 14.852 8.681 1.00 89.00 452 ARG A C 1
ATOM 3390 O O . ARG A 1 452 ? -6.082 14.829 7.550 1.00 89.00 452 ARG A O 1
ATOM 3397 N N . ASN A 1 453 ? -6.079 14.060 9.634 1.00 89.44 453 ASN A N 1
ATOM 3398 C CA . ASN A 1 453 ? -5.182 12.941 9.357 1.00 89.44 453 ASN A CA 1
ATOM 3399 C C . ASN A 1 453 ? -5.868 11.643 9.802 1.00 89.44 453 ASN A C 1
ATOM 3401 O O . ASN A 1 453 ? -6.515 11.622 10.844 1.00 89.44 453 ASN A O 1
ATOM 3405 N N . ALA A 1 454 ? -5.762 10.552 9.048 1.00 92.00 454 ALA A N 1
ATOM 3406 C CA . ALA A 1 454 ? -6.348 9.283 9.492 1.00 92.00 454 ALA A CA 1
ATOM 3407 C C . ALA A 1 454 ? -5.661 8.792 10.774 1.00 92.00 454 ALA A C 1
ATOM 3409 O O . ALA A 1 454 ? -6.285 8.674 11.828 1.00 92.00 454 ALA A O 1
ATOM 3410 N N . TRP A 1 455 ? -4.344 8.620 10.708 1.00 91.88 455 TRP A N 1
ATOM 3411 C CA . TRP A 1 455 ? -3.517 8.329 11.867 1.00 91.88 455 TRP A CA 1
ATOM 3412 C C . TRP A 1 455 ? -2.123 8.913 11.693 1.00 91.88 455 TRP A C 1
ATOM 3414 O O . TRP A 1 455 ? -1.652 9.124 10.568 1.00 91.88 455 TRP A O 1
ATOM 3424 N N . LYS A 1 456 ? -1.463 9.184 12.822 1.00 86.94 456 LYS A N 1
ATOM 3425 C CA . LYS A 1 456 ? -0.124 9.769 12.830 1.00 86.94 456 LYS A CA 1
ATOM 3426 C C . LYS A 1 456 ? 0.804 9.101 13.833 1.00 86.94 456 LYS A C 1
ATOM 3428 O O . LYS A 1 456 ? 0.476 9.011 15.012 1.00 86.94 456 LYS A O 1
ATOM 3433 N N . GLY A 1 457 ? 1.988 8.713 13.360 1.00 81.38 457 GLY A N 1
ATOM 3434 C CA . GLY A 1 457 ? 3.113 8.298 14.199 1.00 81.38 457 GLY A CA 1
ATOM 3435 C C . GLY A 1 457 ? 3.920 9.490 14.711 1.00 81.38 457 GLY A C 1
ATOM 3436 O O . GLY A 1 457 ? 4.259 10.391 13.944 1.00 81.38 457 GLY A O 1
ATOM 3437 N N . SER A 1 458 ? 4.254 9.492 16.001 1.00 76.56 458 SER A N 1
ATOM 3438 C CA . SER A 1 458 ? 5.056 10.528 16.666 1.00 76.56 458 SER A CA 1
ATOM 3439 C C . SER A 1 458 ? 5.973 9.925 17.741 1.00 76.56 458 SER A C 1
ATOM 3441 O O . SER A 1 458 ? 5.742 8.800 18.196 1.00 76.56 458 SER A O 1
ATOM 3443 N N . ARG A 1 459 ? 7.019 10.660 18.150 1.00 72.44 459 ARG A N 1
ATOM 3444 C CA . ARG A 1 459 ? 7.893 10.367 19.309 1.00 72.44 459 ARG A CA 1
ATOM 3445 C C . ARG A 1 459 ? 8.368 8.902 19.387 1.00 72.44 459 ARG A C 1
ATOM 3447 O O . ARG A 1 459 ? 7.930 8.171 20.260 1.00 72.44 459 ARG A O 1
ATOM 3454 N N . ASN A 1 460 ? 9.255 8.459 18.491 1.00 69.38 460 ASN A N 1
ATOM 3455 C CA . ASN A 1 460 ? 9.782 7.074 18.427 1.00 69.38 460 ASN A CA 1
ATOM 3456 C C . ASN A 1 460 ? 8.761 5.958 18.104 1.00 69.38 460 ASN A C 1
ATOM 3458 O O . ASN A 1 460 ? 9.014 4.789 18.392 1.00 69.38 460 ASN A O 1
ATOM 3462 N N . SER A 1 461 ? 7.644 6.279 17.448 1.00 73.12 461 SER A N 1
ATOM 3463 C CA . SER A 1 461 ? 6.798 5.257 16.814 1.00 73.12 461 SER A CA 1
ATOM 3464 C C . SER A 1 461 ? 7.545 4.631 15.629 1.00 73.12 461 SER A C 1
ATOM 3466 O O . SER A 1 461 ? 7.643 5.252 14.566 1.00 73.12 461 SER A O 1
ATOM 3468 N N . ARG A 1 462 ? 8.121 3.439 15.832 1.00 71.19 462 ARG A N 1
ATOM 3469 C CA . ARG A 1 462 ? 8.982 2.771 14.844 1.00 71.19 462 ARG A CA 1
ATOM 3470 C C . ARG A 1 462 ? 8.170 1.837 13.959 1.00 71.19 462 ARG A C 1
ATOM 3472 O O . ARG A 1 462 ? 7.909 2.194 12.815 1.00 71.19 462 ARG A O 1
ATOM 3479 N N . ASN A 1 463 ? 7.737 0.697 14.500 1.00 77.75 463 ASN A N 1
ATOM 3480 C CA . ASN A 1 463 ? 7.151 -0.377 13.701 1.00 77.75 463 ASN A CA 1
ATOM 3481 C C . ASN A 1 463 ? 5.629 -0.244 13.654 1.00 77.75 463 ASN A C 1
ATOM 3483 O O . ASN A 1 463 ? 4.948 -0.397 14.668 1.00 77.75 463 ASN A O 1
ATOM 3487 N N . ILE A 1 464 ? 5.094 0.035 12.473 1.00 82.81 464 ILE A N 1
ATOM 3488 C CA . ILE A 1 464 ? 3.662 0.261 12.281 1.00 82.81 464 ILE A CA 1
ATOM 3489 C C . ILE A 1 464 ? 3.183 -0.665 11.172 1.00 82.81 464 ILE A C 1
ATOM 3491 O O . ILE A 1 464 ? 3.755 -0.664 10.085 1.00 82.81 464 ILE A O 1
ATOM 3495 N N . ILE A 1 465 ? 2.137 -1.441 11.435 1.00 81.75 465 ILE A N 1
ATOM 3496 C CA . ILE A 1 465 ? 1.490 -2.307 10.451 1.00 81.75 465 ILE A CA 1
ATOM 3497 C C . ILE A 1 465 ? 0.033 -1.861 10.319 1.00 81.75 465 ILE A C 1
ATOM 3499 O O . ILE A 1 465 ? -0.689 -1.838 11.308 1.00 81.75 465 ILE A O 1
ATOM 3503 N N . SER A 1 466 ? -0.387 -1.511 9.107 1.00 82.88 466 SER A N 1
ATOM 3504 C CA . SER A 1 466 ? -1.759 -1.166 8.720 1.00 82.88 466 SER A CA 1
ATOM 3505 C C . SER A 1 466 ? -2.231 -2.145 7.644 1.00 82.88 466 SER A C 1
ATOM 3507 O O . SER A 1 466 ? -1.545 -2.337 6.638 1.00 82.88 466 SER A O 1
ATOM 3509 N N . VAL A 1 467 ? -3.381 -2.790 7.837 1.00 75.31 467 VAL A N 1
ATOM 3510 C CA . VAL A 1 467 ? -3.924 -3.777 6.889 1.00 75.31 467 VAL A CA 1
ATOM 3511 C C . VAL A 1 467 ? -5.401 -3.510 6.633 1.00 75.31 467 VAL A C 1
ATOM 3513 O O . VAL A 1 467 ? -6.218 -3.621 7.538 1.00 75.31 467 VAL A O 1
ATOM 3516 N N . GLY A 1 468 ? -5.760 -3.210 5.388 1.00 67.12 468 GLY A N 1
ATOM 3517 C CA . GLY A 1 468 ? -7.154 -3.089 4.957 1.00 67.12 468 GLY A CA 1
ATOM 3518 C C . GLY A 1 468 ? -7.902 -1.875 5.512 1.00 67.12 468 GLY A C 1
ATOM 3519 O O . GLY A 1 468 ? -9.128 -1.873 5.487 1.00 67.12 468 GLY A O 1
ATOM 3520 N N . ASP A 1 469 ? -7.201 -0.860 6.025 1.00 82.31 469 ASP A N 1
ATOM 3521 C CA . ASP A 1 469 ? -7.848 0.366 6.503 1.00 82.31 469 ASP A CA 1
ATOM 3522 C C . ASP A 1 469 ? -8.523 1.120 5.340 1.00 82.31 469 ASP A C 1
ATOM 3524 O O . ASP A 1 469 ? -7.964 1.221 4.243 1.00 82.31 469 ASP A O 1
ATOM 3528 N N . HIS A 1 470 ? -9.705 1.691 5.584 1.00 89.50 470 HIS A N 1
ATOM 3529 C CA . HIS A 1 470 ? -10.484 2.466 4.614 1.00 89.50 470 HIS A CA 1
ATOM 3530 C C . HIS A 1 470 ? -10.640 3.913 5.078 1.00 89.50 470 HIS A C 1
ATOM 3532 O O . HIS A 1 470 ? -11.177 4.202 6.145 1.00 89.50 470 HIS A O 1
ATOM 3538 N N . LEU A 1 471 ? -10.135 4.840 4.277 1.00 95.62 471 LEU A N 1
ATOM 3539 C CA . LEU A 1 471 ? -10.084 6.260 4.580 1.00 95.62 471 LEU A CA 1
ATOM 3540 C C . LEU A 1 471 ? -10.975 7.016 3.601 1.00 95.62 471 LEU A C 1
ATOM 3542 O O . LEU A 1 471 ? -10.754 6.952 2.394 1.00 95.62 471 LEU A O 1
ATOM 3546 N N . ILE A 1 472 ? -11.964 7.737 4.122 1.00 93.00 472 ILE A N 1
ATOM 3547 C CA . ILE A 1 472 ? -13.039 8.360 3.349 1.00 93.00 472 ILE A CA 1
ATOM 3548 C C . ILE A 1 472 ? -13.075 9.851 3.669 1.00 93.00 472 ILE A C 1
ATOM 3550 O O . ILE A 1 472 ? -13.375 10.251 4.794 1.00 93.00 472 ILE A O 1
ATOM 3554 N N . GLY A 1 473 ? -12.780 10.695 2.681 1.00 90.31 473 GLY A N 1
ATOM 3555 C CA . GLY A 1 473 ? -12.864 12.148 2.840 1.00 90.31 473 GLY A CA 1
ATOM 3556 C C . GLY A 1 473 ? -11.805 12.749 3.767 1.00 90.31 473 GLY A C 1
ATOM 3557 O O . GLY A 1 473 ? -11.976 13.872 4.241 1.00 90.31 473 GLY A O 1
ATOM 3558 N N . CYS A 1 474 ? -10.737 12.011 4.078 1.00 93.62 474 CYS A N 1
ATOM 3559 C CA . CYS A 1 474 ? -9.667 12.490 4.951 1.00 93.62 474 CYS A CA 1
ATOM 3560 C C . CYS A 1 474 ? -8.747 13.485 4.224 1.00 93.62 474 CYS A C 1
ATOM 3562 O O . CYS A 1 474 ? -8.552 13.393 3.006 1.00 93.62 474 CYS A O 1
ATOM 3564 N N . VAL A 1 475 ? -8.119 14.414 4.961 1.00 91.62 475 VAL A N 1
ATOM 3565 C CA . VAL A 1 475 ? -7.153 15.343 4.340 1.00 91.62 475 VAL A CA 1
ATOM 3566 C C . VAL A 1 475 ? -5.846 14.644 4.022 1.00 91.62 475 VAL A C 1
ATOM 3568 O O . VAL A 1 475 ? -5.414 14.637 2.869 1.00 91.62 475 VAL A O 1
ATOM 3571 N N . ASN A 1 476 ? -5.239 14.009 5.015 1.00 91.62 476 ASN A N 1
ATOM 3572 C CA . ASN A 1 476 ? -4.116 13.107 4.823 1.00 91.62 476 ASN A CA 1
ATOM 3573 C C . ASN A 1 476 ? -4.482 11.710 5.335 1.00 91.62 476 ASN A C 1
ATOM 3575 O O . ASN A 1 476 ? -5.214 11.565 6.316 1.00 91.62 476 ASN A O 1
ATOM 3579 N N . GLY A 1 477 ? -3.965 10.678 4.676 1.00 92.12 477 GLY A N 1
ATOM 3580 C CA . GLY A 1 477 ? -4.040 9.311 5.171 1.00 92.12 477 GLY A CA 1
ATOM 3581 C C . GLY A 1 477 ? -2.976 9.011 6.227 1.00 92.12 477 GLY A C 1
ATOM 3582 O O . GLY A 1 477 ? -2.787 9.833 7.127 1.00 92.12 477 GLY A O 1
ATOM 3583 N N . PRO A 1 478 ? -2.288 7.856 6.154 1.00 90.19 478 PRO A N 1
ATOM 3584 C CA . PRO A 1 478 ? -1.116 7.570 6.976 1.00 90.19 478 PRO A CA 1
ATOM 3585 C C . PRO A 1 478 ? -0.071 8.689 6.938 1.00 90.19 478 PRO A C 1
ATOM 3587 O O . PRO A 1 478 ? 0.426 9.041 5.861 1.00 90.19 478 PRO A O 1
ATOM 3590 N N . ALA A 1 479 ? 0.290 9.215 8.112 1.00 84.12 479 ALA A N 1
ATOM 3591 C CA . ALA A 1 479 ? 1.272 10.287 8.242 1.00 84.12 479 ALA A CA 1
ATOM 3592 C C . ALA A 1 479 ? 2.332 9.976 9.314 1.00 84.12 479 ALA A C 1
ATOM 3594 O O . ALA A 1 479 ? 2.023 9.874 10.497 1.00 84.12 479 ALA A O 1
ATOM 3595 N N . CYS A 1 480 ? 3.613 9.919 8.940 1.00 76.12 480 CYS A N 1
ATOM 3596 C CA . CYS A 1 480 ? 4.718 9.882 9.917 1.00 76.12 480 CYS A CA 1
ATOM 3597 C C . CYS A 1 480 ? 5.762 10.968 9.626 1.00 76.12 480 CYS A C 1
ATOM 3599 O O . CYS A 1 480 ? 6.923 10.637 9.382 1.00 76.12 480 CYS A O 1
ATOM 3601 N N . PRO A 1 481 ? 5.384 12.263 9.606 1.00 69.00 481 PRO A N 1
ATOM 3602 C CA . PRO A 1 481 ? 6.347 13.323 9.371 1.00 69.00 481 PRO A CA 1
ATOM 3603 C C . PRO A 1 481 ? 7.352 13.387 10.528 1.00 69.00 481 PRO A C 1
ATOM 3605 O O . PRO A 1 481 ? 6.957 13.692 11.653 1.00 69.00 481 PRO A O 1
ATOM 3608 N N . ALA A 1 482 ? 8.641 13.140 10.275 1.00 58.62 482 ALA A N 1
ATOM 3609 C CA . ALA A 1 482 ? 9.665 13.380 11.295 1.00 58.62 482 ALA A CA 1
ATOM 3610 C C . ALA A 1 482 ? 9.834 14.904 11.505 1.00 58.62 482 ALA A C 1
ATOM 3612 O O . ALA A 1 482 ? 10.102 15.615 10.525 1.00 58.62 482 ALA A O 1
ATOM 3613 N N . PRO A 1 483 ? 9.662 15.435 12.733 1.00 56.09 483 PRO A N 1
ATOM 3614 C CA . PRO A 1 483 ? 9.771 16.867 13.004 1.00 56.09 483 PRO A CA 1
ATOM 3615 C C . PRO A 1 483 ? 11.138 17.456 12.644 1.00 56.09 483 PRO A C 1
ATOM 3617 O O . PRO A 1 483 ? 12.180 16.809 12.711 1.00 56.09 483 PRO A O 1
ATOM 3620 N N . SER A 1 484 ? 11.128 18.735 12.273 1.00 49.62 484 SER A N 1
ATOM 3621 C CA . SER A 1 484 ? 12.277 19.486 11.759 1.00 49.62 484 SER A CA 1
ATOM 3622 C C . SER A 1 484 ? 13.273 19.974 12.824 1.00 49.62 484 SER A C 1
ATOM 3624 O O . SER A 1 484 ? 14.124 20.799 12.502 1.00 49.62 484 SER A O 1
ATOM 3626 N N . SER A 1 485 ? 13.193 19.531 14.083 1.00 46.16 485 SER A N 1
ATOM 3627 C CA . SER A 1 485 ? 14.048 20.070 15.152 1.00 46.16 485 SER A CA 1
ATOM 3628 C C . SER A 1 485 ? 14.335 19.071 16.274 1.00 46.16 485 SER A C 1
ATOM 3630 O O . SER A 1 485 ? 13.453 18.754 17.062 1.00 46.16 485 SER A O 1
ATOM 3632 N N . ASN A 1 486 ? 15.601 18.662 16.374 1.00 43.69 486 ASN A N 1
ATOM 3633 C CA . ASN A 1 486 ? 16.360 18.234 17.562 1.00 43.69 486 ASN A CA 1
ATOM 3634 C C . ASN A 1 486 ? 15.798 17.165 18.532 1.00 43.69 486 ASN A C 1
ATOM 3636 O O . ASN A 1 486 ? 16.519 16.819 19.462 1.00 43.69 486 ASN A O 1
ATOM 3640 N N . TRP A 1 487 ? 14.595 16.615 18.344 1.00 45.34 487 TRP A N 1
ATOM 3641 C CA . TRP A 1 487 ? 13.980 15.651 19.277 1.00 45.34 487 TRP A CA 1
ATOM 3642 C C . TRP A 1 487 ? 13.661 14.271 18.669 1.00 45.34 487 TRP A C 1
ATOM 3644 O O . TRP A 1 487 ? 13.239 13.377 19.395 1.00 45.34 487 TRP A O 1
ATOM 3654 N N . ASP A 1 488 ? 13.912 14.037 17.376 1.00 43.03 488 ASP A N 1
ATOM 3655 C CA . ASP A 1 488 ? 13.284 12.923 16.649 1.00 43.03 488 ASP A CA 1
ATOM 3656 C C . ASP A 1 488 ? 14.253 12.075 15.825 1.00 43.03 488 ASP A C 1
ATOM 3658 O O . ASP A 1 488 ? 14.431 12.257 14.622 1.00 43.03 488 ASP A O 1
ATOM 3662 N N . GLY A 1 489 ? 14.852 11.080 16.475 1.00 48.34 489 GLY A N 1
ATOM 3663 C CA . GLY A 1 489 ? 15.683 10.095 15.788 1.00 48.34 489 GLY A CA 1
ATOM 3664 C C . GLY A 1 489 ? 14.910 9.004 15.036 1.00 48.34 489 GLY A C 1
ATOM 3665 O O . GLY A 1 489 ? 15.525 8.336 14.211 1.00 48.34 489 GLY A O 1
ATOM 3666 N N . MET A 1 490 ? 13.616 8.761 15.318 1.00 54.53 490 MET A N 1
ATOM 3667 C CA . MET A 1 490 ? 12.994 7.462 14.983 1.00 54.53 490 MET A CA 1
ATOM 3668 C C . MET A 1 490 ? 11.480 7.465 14.635 1.00 54.53 490 MET A C 1
ATOM 3670 O O . MET A 1 490 ? 10.790 6.506 14.976 1.00 54.53 490 MET A O 1
ATOM 3674 N N . VAL A 1 491 ? 10.907 8.502 14.009 1.00 64.88 491 VAL A N 1
ATOM 3675 C CA . VAL A 1 491 ? 9.468 8.485 13.636 1.00 64.88 491 VAL A CA 1
ATOM 3676 C C . VAL A 1 491 ? 9.259 7.814 12.270 1.00 64.88 491 VAL A C 1
ATOM 3678 O O . VAL A 1 491 ? 9.833 8.254 11.276 1.00 64.88 491 VAL A O 1
ATOM 3681 N N . GLY A 1 492 ? 8.448 6.748 12.220 1.00 61.19 492 GLY A N 1
ATOM 3682 C CA . GLY A 1 492 ? 8.110 6.022 10.988 1.00 61.19 492 GLY A CA 1
ATOM 3683 C C . GLY A 1 492 ? 9.281 5.218 10.419 1.00 61.19 492 GLY A C 1
ATOM 3684 O O . GLY A 1 492 ? 9.730 5.484 9.304 1.00 61.19 492 GLY A O 1
ATOM 3685 N N . PHE A 1 493 ? 9.800 4.268 11.202 1.00 65.31 493 PHE A N 1
ATOM 3686 C CA . PHE A 1 493 ? 10.883 3.363 10.808 1.00 65.31 493 PHE A CA 1
ATOM 3687 C C . PHE A 1 493 ? 10.335 1.945 10.697 1.00 65.31 493 PHE A C 1
ATOM 3689 O O . PHE A 1 493 ? 10.188 1.278 11.714 1.00 65.31 493 PHE A O 1
ATOM 3696 N N . ASN A 1 494 ? 10.124 1.475 9.467 1.00 76.38 494 ASN A N 1
ATOM 3697 C CA . ASN A 1 494 ? 9.439 0.215 9.146 1.00 76.38 494 ASN A CA 1
ATOM 3698 C C . ASN A 1 494 ? 7.920 0.358 9.284 1.00 76.38 494 ASN A C 1
ATOM 3700 O O . ASN A 1 494 ? 7.303 -0.058 10.266 1.00 76.38 494 ASN A O 1
ATOM 3704 N N . VAL A 1 495 ? 7.322 0.970 8.267 1.00 82.12 495 VAL A N 1
ATOM 3705 C CA . VAL A 1 495 ? 5.871 1.111 8.169 1.00 82.12 495 VAL A CA 1
ATOM 3706 C C . VAL A 1 495 ? 5.375 0.199 7.063 1.00 82.12 495 VAL A C 1
ATOM 3708 O O . VAL A 1 495 ? 5.823 0.310 5.928 1.00 82.12 495 VAL A O 1
ATOM 3711 N N . VAL A 1 496 ? 4.453 -0.698 7.375 1.00 82.81 496 VAL A N 1
ATOM 3712 C CA . VAL A 1 496 ? 3.855 -1.620 6.412 1.00 82.81 496 VAL A CA 1
ATOM 3713 C C . VAL A 1 496 ? 2.388 -1.257 6.253 1.00 82.81 496 VAL A C 1
ATOM 3715 O O . VAL A 1 496 ? 1.656 -1.258 7.238 1.00 82.81 496 VAL A O 1
ATOM 3718 N N . CYS A 1 497 ? 1.953 -0.965 5.029 1.00 82.25 497 CYS A N 1
ATOM 3719 C CA . CYS A 1 497 ? 0.545 -0.706 4.719 1.00 82.25 497 CYS A CA 1
ATOM 3720 C C . CYS A 1 497 ? 0.081 -1.649 3.606 1.00 82.25 497 CYS A C 1
ATOM 3722 O O . CYS A 1 497 ? 0.577 -1.580 2.482 1.00 82.25 497 CYS A O 1
ATOM 3724 N N . ILE A 1 498 ? -0.870 -2.533 3.888 1.00 72.94 498 ILE A N 1
ATOM 3725 C CA . ILE A 1 498 ? -1.346 -3.535 2.926 1.00 72.94 498 ILE A CA 1
ATOM 3726 C C . ILE A 1 498 ? -2.823 -3.302 2.652 1.00 72.94 498 ILE A C 1
ATOM 3728 O O . ILE A 1 498 ? -3.628 -3.273 3.576 1.00 72.94 498 ILE A O 1
ATOM 3732 N N . GLY A 1 499 ? -3.197 -3.165 1.382 1.00 69.31 499 GLY A N 1
ATOM 3733 C CA . GLY A 1 499 ? -4.604 -3.123 0.985 1.00 69.31 499 GLY A CA 1
ATOM 3734 C C . GLY A 1 499 ? -5.372 -1.892 1.472 1.00 69.31 499 GLY A C 1
ATOM 3735 O O . GLY A 1 499 ? -6.590 -1.958 1.575 1.00 69.31 499 GLY A O 1
ATOM 3736 N N . THR A 1 500 ? -4.692 -0.788 1.803 1.00 81.00 500 THR A N 1
ATOM 3737 C CA . THR A 1 500 ? -5.355 0.449 2.243 1.00 81.00 500 THR A CA 1
ATOM 3738 C C . THR A 1 500 ? -6.232 1.018 1.128 1.00 81.00 500 THR A C 1
ATOM 3740 O O . THR A 1 500 ? -5.792 1.141 -0.019 1.00 81.00 500 THR A O 1
ATOM 3743 N N . ILE A 1 501 ? -7.456 1.402 1.470 1.00 85.19 501 ILE A N 1
ATOM 3744 C CA . ILE A 1 501 ? -8.423 1.988 0.547 1.00 85.19 501 ILE A CA 1
ATOM 3745 C C . ILE A 1 501 ? -8.558 3.477 0.855 1.00 85.19 501 ILE A C 1
ATOM 3747 O O . ILE A 1 501 ? -8.819 3.869 1.988 1.00 85.19 501 ILE A O 1
ATOM 3751 N N . PHE A 1 502 ? -8.410 4.307 -0.168 1.00 93.44 502 PHE A N 1
ATOM 3752 C CA . PHE A 1 502 ? -8.550 5.753 -0.098 1.00 93.44 502 PHE A CA 1
ATOM 3753 C C . PHE A 1 502 ? -9.704 6.195 -0.990 1.00 93.44 502 PHE A C 1
ATOM 3755 O O . PHE A 1 502 ? -9.705 5.935 -2.193 1.00 93.44 502 PHE A O 1
ATOM 3762 N N . GLU A 1 503 ? -10.657 6.904 -0.408 1.00 91.12 503 GLU A N 1
ATOM 3763 C CA . GLU A 1 503 ? -11.830 7.428 -1.088 1.00 91.12 503 GLU A CA 1
ATOM 3764 C C . GLU A 1 503 ? -11.931 8.938 -0.857 1.00 91.12 503 GLU A C 1
ATOM 3766 O O . GLU A 1 503 ? -11.947 9.399 0.283 1.00 91.12 503 GLU A O 1
ATOM 3771 N N . ASN A 1 504 ? -12.051 9.714 -1.939 1.00 90.44 504 ASN A N 1
ATOM 3772 C CA . ASN A 1 504 ? -12.313 11.161 -1.883 1.00 90.44 504 ASN A CA 1
ATOM 3773 C C . ASN A 1 504 ? -11.291 11.946 -1.030 1.00 90.44 504 ASN A C 1
ATOM 3775 O O . ASN A 1 504 ? -11.657 12.766 -0.191 1.00 90.44 504 ASN A O 1
ATOM 3779 N N . MET A 1 505 ? -9.997 11.670 -1.206 1.00 93.06 505 MET A N 1
ATOM 3780 C CA . MET A 1 505 ? -8.934 12.271 -0.391 1.00 93.06 505 MET A CA 1
ATOM 3781 C C . MET A 1 505 ? -8.699 13.748 -0.735 1.00 93.06 505 MET A C 1
ATOM 3783 O O . MET A 1 505 ? -8.601 14.118 -1.907 1.00 93.06 505 MET A O 1
ATOM 3787 N N . VAL A 1 506 ? -8.509 14.600 0.278 1.00 92.00 506 VAL A N 1
ATOM 3788 C CA . VAL A 1 506 ? -8.336 16.049 0.042 1.00 92.00 506 VAL A CA 1
ATOM 3789 C C . VAL A 1 506 ? -6.894 16.415 -0.307 1.00 92.00 506 VAL A C 1
ATOM 3791 O O . VAL A 1 506 ? -6.687 17.199 -1.220 1.00 92.00 506 VAL A O 1
ATOM 3794 N N . SER A 1 507 ? -5.885 15.865 0.378 1.00 92.00 507 SER A N 1
ATOM 3795 C CA . SER A 1 507 ? -4.479 16.264 0.196 1.00 92.00 507 SER A CA 1
ATOM 3796 C C . SER A 1 507 ? -3.561 15.084 -0.115 1.00 92.00 507 SER A C 1
ATOM 3798 O O . SER A 1 507 ? -3.053 14.983 -1.229 1.00 92.00 507 SER A O 1
ATOM 3800 N N . ARG A 1 508 ? -3.310 14.176 0.834 1.00 92.62 508 ARG A N 1
ATOM 3801 C CA . ARG A 1 508 ? -2.327 13.089 0.653 1.00 92.62 508 ARG A CA 1
ATOM 3802 C C . ARG A 1 508 ? -2.921 11.736 0.979 1.00 92.62 508 ARG A C 1
ATOM 3804 O O . ARG A 1 508 ? -3.481 11.574 2.054 1.00 92.62 508 ARG A O 1
ATOM 3811 N N . CYS A 1 509 ? -2.743 10.740 0.111 1.00 94.69 509 CYS A N 1
ATOM 3812 C CA . CYS A 1 509 ? -3.051 9.361 0.509 1.00 94.69 509 CYS A CA 1
ATOM 3813 C C . CYS A 1 509 ? -1.951 8.849 1.449 1.00 94.69 509 CYS A C 1
ATOM 3815 O O . CYS A 1 509 ? -2.246 8.448 2.565 1.00 94.69 509 CYS A O 1
ATOM 3817 N N . PHE A 1 510 ? -0.681 8.991 1.062 1.00 94.12 510 PHE A N 1
ATOM 3818 C CA . PHE A 1 510 ? 0.470 8.713 1.926 1.00 94.12 510 PHE A CA 1
ATOM 3819 C C . PHE A 1 510 ? 1.314 9.970 2.150 1.00 94.12 510 PHE A C 1
ATOM 3821 O O . PHE A 1 510 ? 1.796 10.583 1.191 1.00 94.12 510 PHE A O 1
ATOM 3828 N N . ASP A 1 511 ? 1.532 10.328 3.419 1.00 88.62 511 ASP A N 1
ATOM 3829 C CA . ASP A 1 511 ? 2.406 11.426 3.834 1.00 88.62 511 ASP A CA 1
ATOM 3830 C C . ASP A 1 511 ? 3.636 10.906 4.594 1.00 88.62 511 ASP A C 1
ATOM 3832 O O . ASP A 1 511 ? 3.658 10.760 5.818 1.00 88.62 511 ASP A O 1
ATOM 3836 N N . THR A 1 512 ? 4.695 10.632 3.836 1.00 86.50 512 THR A N 1
ATOM 3837 C CA . THR A 1 512 ? 5.893 9.929 4.315 1.00 86.50 512 THR A CA 1
ATOM 3838 C C . THR A 1 512 ? 7.042 10.888 4.620 1.00 86.50 512 THR A C 1
ATOM 3840 O O . THR A 1 512 ? 8.214 10.492 4.626 1.00 86.50 512 THR A O 1
ATOM 3843 N N . ARG A 1 513 ? 6.737 12.174 4.828 1.00 80.75 513 ARG A N 1
ATOM 3844 C CA . ARG A 1 513 ? 7.730 13.244 4.977 1.00 80.75 513 ARG A CA 1
ATOM 3845 C C . ARG A 1 513 ? 8.851 12.880 5.960 1.00 80.75 513 ARG A C 1
ATOM 3847 O O . ARG A 1 513 ? 8.597 12.646 7.132 1.00 80.75 513 ARG A O 1
ATOM 3854 N N . ASN A 1 514 ? 10.099 12.867 5.491 1.00 76.75 514 ASN A N 1
ATOM 3855 C CA . ASN A 1 514 ? 11.291 12.627 6.318 1.00 76.75 514 ASN A CA 1
ATOM 3856 C C . ASN A 1 514 ? 11.267 11.300 7.120 1.00 76.75 514 ASN A C 1
ATOM 3858 O O . ASN A 1 514 ? 11.800 11.214 8.223 1.00 76.75 514 ASN A O 1
ATOM 3862 N N . SER A 1 515 ? 10.638 10.263 6.563 1.00 79.62 515 SER A N 1
ATOM 3863 C CA . SER A 1 515 ? 10.573 8.908 7.135 1.00 79.62 515 SER A CA 1
ATOM 3864 C C . SER A 1 515 ? 11.217 7.875 6.196 1.00 79.62 515 SER A C 1
ATOM 3866 O O . SER A 1 515 ? 11.663 8.223 5.097 1.00 79.62 515 SER A O 1
ATOM 3868 N N . ARG A 1 516 ? 11.341 6.609 6.617 1.00 80.50 516 ARG A N 1
ATOM 3869 C CA . ARG A 1 516 ? 12.077 5.593 5.842 1.00 80.50 516 ARG A CA 1
ATOM 3870 C C . ARG A 1 516 ? 11.512 4.184 5.998 1.00 80.50 516 ARG A C 1
ATOM 3872 O O . ARG A 1 516 ? 10.854 3.888 6.990 1.00 80.50 516 ARG A O 1
ATOM 3879 N N . ASN A 1 517 ? 11.848 3.305 5.055 1.00 81.19 517 ASN A N 1
ATOM 3880 C CA . ASN A 1 517 ? 11.455 1.891 5.062 1.00 81.19 517 ASN A CA 1
ATOM 3881 C C . ASN A 1 517 ? 9.930 1.685 5.099 1.00 81.19 517 ASN A C 1
ATOM 3883 O O . ASN A 1 517 ? 9.430 0.881 5.886 1.00 81.19 517 ASN A O 1
ATOM 3887 N N . TRP A 1 518 ? 9.177 2.424 4.285 1.00 87.75 518 TRP A N 1
ATOM 3888 C CA . TRP A 1 518 ? 7.771 2.084 4.074 1.00 87.75 518 TRP A CA 1
ATOM 3889 C C . TRP A 1 518 ? 7.664 0.911 3.100 1.00 87.75 518 TRP A C 1
ATOM 3891 O O . TRP A 1 518 ? 8.361 0.903 2.092 1.00 87.75 518 TRP A O 1
ATOM 3901 N N . ASP A 1 519 ? 6.786 -0.049 3.360 1.00 83.75 519 ASP A N 1
ATOM 3902 C CA . ASP A 1 519 ? 6.390 -1.092 2.414 1.00 83.75 519 ASP A CA 1
ATOM 3903 C C . ASP A 1 519 ? 4.871 -1.077 2.267 1.00 83.75 519 ASP A C 1
ATOM 3905 O O . ASP A 1 519 ? 4.119 -1.610 3.085 1.00 83.75 519 ASP A O 1
ATOM 3909 N N . CYS A 1 520 ? 4.416 -0.369 1.241 1.00 86.00 520 CYS A N 1
ATOM 3910 C CA . CYS A 1 520 ? 3.008 -0.181 0.946 1.00 86.00 520 CYS A CA 1
ATOM 3911 C C . CYS A 1 520 ? 2.639 -0.995 -0.288 1.00 86.00 520 CYS A C 1
ATOM 3913 O O . CYS A 1 520 ? 3.200 -0.772 -1.362 1.00 86.00 520 CYS A O 1
ATOM 3915 N N . SER A 1 521 ? 1.677 -1.906 -0.170 1.00 71.88 521 SER A N 1
ATOM 3916 C CA . SER A 1 521 ? 1.270 -2.767 -1.281 1.00 71.88 521 SER A CA 1
ATOM 3917 C C . SER A 1 521 ? -0.240 -2.941 -1.378 1.00 71.88 521 SER A C 1
ATOM 3919 O O . SER A 1 521 ? -0.958 -2.944 -0.382 1.00 71.88 521 SER A O 1
ATOM 3921 N N . GLY A 1 522 ? -0.731 -3.070 -2.611 1.00 65.88 522 GLY A N 1
ATOM 3922 C CA . GLY A 1 522 ? -2.139 -3.330 -2.895 1.00 65.88 522 GLY A CA 1
ATOM 3923 C C . GLY A 1 522 ? -3.095 -2.195 -2.521 1.00 65.88 522 GLY A C 1
ATOM 3924 O O . GLY A 1 522 ? -4.285 -2.459 -2.392 1.00 65.88 522 GLY A O 1
ATOM 3925 N N . PHE A 1 523 ? -2.620 -0.957 -2.335 1.00 83.31 523 PHE A N 1
ATOM 3926 C CA . PHE A 1 523 ? -3.525 0.146 -2.009 1.00 83.31 523 PHE A CA 1
ATOM 3927 C C . PHE A 1 523 ? -4.411 0.520 -3.203 1.00 83.31 523 PHE A C 1
ATOM 3929 O O . PHE A 1 523 ? -4.003 0.402 -4.364 1.00 83.31 523 PHE A O 1
ATOM 3936 N N . ILE A 1 524 ? -5.614 1.010 -2.919 1.00 80.75 524 ILE A N 1
ATOM 3937 C CA . ILE A 1 524 ? -6.588 1.448 -3.922 1.00 80.75 524 ILE A CA 1
ATOM 3938 C C . ILE A 1 524 ? -6.982 2.883 -3.608 1.00 80.75 524 ILE A C 1
ATOM 3940 O O . ILE A 1 524 ? -7.321 3.195 -2.473 1.00 80.75 524 ILE A O 1
ATOM 3944 N N . VAL A 1 525 ? -6.957 3.757 -4.609 1.00 89.06 525 VAL A N 1
ATOM 3945 C CA . VAL A 1 525 ? -7.368 5.157 -4.470 1.00 89.06 525 VAL A CA 1
ATOM 3946 C C . VAL A 1 525 ? -8.449 5.447 -5.494 1.00 89.06 525 VAL A C 1
ATOM 3948 O O . VAL A 1 525 ? -8.207 5.272 -6.691 1.00 89.06 525 VAL A O 1
ATOM 3951 N N . TYR A 1 526 ? -9.619 5.902 -5.052 1.00 86.44 526 TYR A N 1
ATOM 3952 C CA . TYR A 1 526 ? -10.715 6.258 -5.946 1.00 86.44 526 TYR A CA 1
ATOM 3953 C C . TYR A 1 526 ? -11.522 7.482 -5.498 1.00 86.44 526 TYR A C 1
ATOM 3955 O O . TYR A 1 526 ? -11.360 7.999 -4.393 1.00 86.44 526 TYR A O 1
ATOM 3963 N N . GLY A 1 527 ? -12.394 7.960 -6.389 1.00 87.12 527 GLY A N 1
ATOM 3964 C CA . GLY A 1 527 ? -13.270 9.103 -6.132 1.00 87.12 527 GLY A CA 1
ATOM 3965 C C . GLY A 1 527 ? -12.632 10.421 -6.565 1.00 87.12 527 GLY A C 1
ATOM 3966 O O . GLY A 1 527 ? -12.134 10.528 -7.690 1.00 87.12 527 GLY A O 1
ATOM 3967 N N . THR A 1 528 ? -12.661 11.434 -5.704 1.00 89.25 528 THR A N 1
ATOM 3968 C CA . THR A 1 528 ? -11.978 12.716 -5.933 1.00 89.25 528 THR A CA 1
ATOM 3969 C C . THR A 1 528 ? -10.594 12.762 -5.278 1.00 89.25 528 THR A C 1
ATOM 3971 O O . THR A 1 528 ? -10.333 12.093 -4.279 1.00 89.25 528 THR A O 1
ATOM 3974 N N . LEU A 1 529 ? -9.684 13.556 -5.850 1.00 91.56 529 LEU A N 1
ATOM 3975 C CA . LEU A 1 529 ? -8.413 13.922 -5.217 1.00 91.56 529 LEU A CA 1
ATOM 3976 C C . LEU A 1 529 ? -8.228 15.435 -5.298 1.00 91.56 529 LEU A C 1
ATOM 3978 O O . LEU A 1 529 ? -8.316 15.998 -6.388 1.00 91.56 529 LEU A O 1
ATOM 3982 N N . GLY A 1 530 ? -7.897 16.077 -4.178 1.00 90.50 530 GLY A N 1
ATOM 3983 C CA . GLY A 1 530 ? -7.609 17.514 -4.174 1.00 90.50 530 GLY A CA 1
ATOM 3984 C C . GLY A 1 530 ? -8.821 18.403 -3.928 1.00 90.50 530 GLY A C 1
ATOM 3985 O O . GLY A 1 530 ? -8.669 19.614 -4.022 1.00 90.50 530 GLY A O 1
ATOM 3986 N N . ILE A 1 531 ? -9.998 17.839 -3.639 1.00 88.19 531 ILE A N 1
ATOM 3987 C CA . ILE A 1 531 ? -11.237 18.595 -3.409 1.00 88.19 531 ILE A CA 1
ATOM 3988 C C . ILE A 1 531 ? -11.684 18.402 -1.960 1.00 88.19 531 ILE A C 1
ATOM 3990 O O . ILE A 1 531 ? -11.958 17.284 -1.530 1.00 88.19 531 ILE A O 1
ATOM 3994 N N . GLU A 1 532 ? -11.782 19.499 -1.218 1.00 85.12 532 GLU A N 1
ATOM 3995 C CA . GLU A 1 532 ? -12.357 19.549 0.127 1.00 85.12 532 GLU A CA 1
ATOM 3996 C C . GLU A 1 532 ? -13.898 19.565 0.060 1.00 85.12 532 GLU A C 1
ATOM 3998 O O . GLU A 1 532 ? -14.487 19.984 -0.937 1.00 85.12 532 GLU A O 1
ATOM 4003 N N . LYS A 1 533 ? -14.586 19.162 1.139 1.00 81.12 533 LYS A N 1
ATOM 4004 C CA . LYS A 1 533 ? -16.064 19.135 1.218 1.00 81.12 533 LYS A CA 1
ATOM 4005 C C . LYS A 1 533 ? -16.731 20.476 0.870 1.00 81.12 533 LYS A C 1
ATOM 4007 O O . LYS A 1 533 ? -17.837 20.491 0.341 1.00 81.12 533 LYS A O 1
ATOM 4012 N N . ASN A 1 534 ? -16.074 21.597 1.164 1.00 82.56 534 ASN A N 1
ATOM 4013 C CA . ASN A 1 534 ? -16.556 22.952 0.863 1.00 82.56 534 ASN A CA 1
ATOM 4014 C C . ASN A 1 534 ? -16.266 23.408 -0.587 1.00 82.56 534 ASN A C 1
ATOM 4016 O O . ASN A 1 534 ? -16.591 24.539 -0.940 1.00 82.56 534 ASN A O 1
ATOM 4020 N N . GLY A 1 535 ? -15.655 22.557 -1.419 1.00 83.81 535 GLY A N 1
ATOM 4021 C CA . GLY A 1 535 ? -15.272 22.862 -2.798 1.00 83.81 535 GLY A CA 1
ATOM 4022 C C . GLY A 1 535 ? -13.897 23.515 -2.959 1.00 83.81 535 GLY A C 1
ATOM 4023 O O . GLY A 1 535 ? -13.482 23.753 -4.094 1.00 83.81 535 GLY A O 1
ATOM 4024 N N . ASN A 1 536 ? -13.169 23.790 -1.870 1.00 87.31 536 ASN A N 1
ATOM 4025 C CA . ASN A 1 536 ? -11.790 24.265 -1.959 1.00 87.31 536 ASN A CA 1
ATOM 4026 C C . ASN A 1 536 ? -10.899 23.211 -2.612 1.00 87.31 536 ASN A C 1
ATOM 4028 O O . ASN A 1 536 ? -11.063 22.008 -2.401 1.00 87.31 536 ASN A O 1
ATOM 4032 N N . ILE A 1 537 ? -9.915 23.687 -3.371 1.00 86.88 537 ILE A N 1
ATOM 4033 C CA . ILE A 1 537 ? -8.969 22.833 -4.079 1.00 86.88 537 ILE A CA 1
ATOM 4034 C C . ILE A 1 537 ? -7.609 22.899 -3.385 1.00 86.88 537 ILE A C 1
ATOM 4036 O O . ILE A 1 537 ? -7.080 23.992 -3.178 1.00 86.88 537 ILE A O 1
ATOM 4040 N N . ASP A 1 538 ? -7.014 21.744 -3.080 1.00 90.06 538 ASP A N 1
ATOM 4041 C CA . ASP A 1 538 ? -5.609 21.646 -2.682 1.00 90.06 538 ASP A CA 1
ATOM 4042 C C . ASP A 1 538 ? -4.723 21.451 -3.930 1.00 90.06 538 ASP A C 1
ATOM 4044 O O . ASP A 1 538 ? -4.631 20.342 -4.476 1.00 90.06 538 ASP A O 1
ATOM 4048 N N . PRO A 1 539 ? -4.010 22.499 -4.390 1.00 86.12 539 PRO A N 1
ATOM 4049 C CA . PRO A 1 539 ? -3.179 22.420 -5.589 1.00 86.12 539 PRO A CA 1
ATOM 4050 C C . PRO A 1 539 ? -1.933 21.541 -5.403 1.00 86.12 539 PRO A C 1
ATOM 4052 O O . PRO A 1 539 ? -1.240 21.245 -6.377 1.00 86.12 539 PRO A O 1
ATOM 4055 N N . ALA A 1 540 ? -1.607 21.146 -4.171 1.00 85.69 540 ALA A N 1
ATOM 4056 C CA . ALA A 1 540 ? -0.471 20.297 -3.843 1.00 85.69 540 ALA A CA 1
ATOM 4057 C C . ALA A 1 540 ? -0.876 18.854 -3.502 1.00 85.69 540 ALA A C 1
ATOM 4059 O O . ALA A 1 540 ? 0.001 18.070 -3.123 1.00 85.69 540 ALA A O 1
ATOM 4060 N N . ALA A 1 541 ? -2.158 18.491 -3.656 1.00 92.44 541 ALA A N 1
ATOM 4061 C CA . ALA A 1 541 ? -2.625 17.141 -3.362 1.00 92.44 541 ALA A CA 1
ATOM 4062 C C . ALA A 1 541 ? -1.904 16.094 -4.221 1.00 92.44 541 ALA A C 1
ATOM 4064 O O . ALA A 1 541 ? -1.617 16.307 -5.408 1.00 92.44 541 ALA A O 1
ATOM 4065 N N . THR A 1 542 ? -1.589 14.960 -3.607 1.00 93.81 542 THR A N 1
ATOM 4066 C CA . THR A 1 542 ? -0.853 13.878 -4.243 1.00 93.81 542 THR A CA 1
ATOM 4067 C C . THR A 1 542 ? -1.204 12.525 -3.646 1.00 93.81 542 THR A C 1
ATOM 4069 O O . THR A 1 542 ? -1.509 12.425 -2.462 1.00 93.81 542 THR A O 1
ATOM 4072 N N . VAL A 1 543 ? -1.144 11.456 -4.440 1.00 94.38 543 VAL A N 1
ATOM 4073 C CA . VAL A 1 543 ? -1.375 10.111 -3.896 1.00 94.38 543 VAL A CA 1
ATOM 4074 C C . VAL A 1 543 ? -0.214 9.711 -2.982 1.00 94.38 543 VAL A C 1
ATOM 4076 O O . VAL A 1 543 ? -0.425 9.468 -1.796 1.00 94.38 543 VAL A O 1
ATOM 4079 N N . VAL A 1 544 ? 1.018 9.711 -3.494 1.00 94.69 544 VAL A N 1
ATOM 4080 C CA . VAL A 1 544 ? 2.218 9.354 -2.722 1.00 94.69 544 VAL A CA 1
ATOM 4081 C C . VAL A 1 544 ? 3.163 10.552 -2.627 1.00 94.69 544 VAL A C 1
ATOM 4083 O O . VAL A 1 544 ? 3.702 11.006 -3.638 1.00 94.69 544 VAL A O 1
ATOM 4086 N N . SER A 1 545 ? 3.395 11.052 -1.408 1.00 91.56 545 SER A N 1
ATOM 4087 C CA . SER A 1 545 ? 4.310 12.170 -1.136 1.00 91.56 545 SER A CA 1
ATOM 4088 C C . SER A 1 545 ? 5.659 11.697 -0.578 1.00 91.56 545 SER A C 1
ATOM 4090 O O . SER A 1 545 ? 5.851 11.675 0.636 1.00 91.56 545 SER A O 1
ATOM 4092 N N . LEU A 1 546 ? 6.634 11.444 -1.454 1.00 89.75 546 LEU A N 1
ATOM 4093 C CA . LEU A 1 546 ? 8.016 11.063 -1.123 1.00 89.75 546 LEU A CA 1
ATOM 4094 C C . LEU A 1 546 ? 8.902 12.291 -0.859 1.00 89.75 546 LEU A C 1
ATOM 4096 O O . LEU A 1 546 ? 9.823 12.606 -1.615 1.00 89.75 546 LEU A O 1
ATOM 4100 N N . THR A 1 547 ? 8.612 13.023 0.211 1.00 86.62 547 THR A N 1
ATOM 4101 C CA . THR A 1 547 ? 9.346 14.253 0.545 1.00 86.62 547 THR A CA 1
ATOM 4102 C C . THR A 1 547 ? 10.415 13.959 1.608 1.00 86.62 547 THR A C 1
ATOM 4104 O O . THR A 1 547 ? 10.092 13.802 2.783 1.00 86.62 547 THR A O 1
ATOM 4107 N N . GLY A 1 548 ? 11.687 13.848 1.212 1.00 80.69 548 GLY A N 1
ATOM 4108 C CA . GLY A 1 548 ? 12.784 13.407 2.095 1.00 80.69 548 GLY A CA 1
ATOM 4109 C C . GLY A 1 548 ? 12.683 11.940 2.544 1.00 80.69 548 GLY A C 1
ATOM 4110 O O . GLY A 1 548 ? 13.293 11.550 3.534 1.00 80.69 548 GLY A O 1
ATOM 4111 N N . THR A 1 549 ? 11.877 11.135 1.848 1.00 85.31 549 THR A N 1
ATOM 4112 C CA . THR A 1 549 ? 11.625 9.722 2.167 1.00 85.31 549 THR A CA 1
ATOM 4113 C C . THR A 1 549 ? 12.691 8.819 1.557 1.00 85.31 549 THR A C 1
ATOM 4115 O O . THR A 1 549 ? 13.089 9.037 0.412 1.00 85.31 549 THR A O 1
ATOM 4118 N N . THR A 1 550 ? 13.138 7.789 2.278 1.00 83.25 550 THR A N 1
ATOM 4119 C CA . THR A 1 550 ? 14.167 6.861 1.769 1.00 83.25 550 THR A CA 1
ATOM 4120 C C . THR A 1 550 ? 13.784 5.388 1.878 1.00 83.25 550 THR A C 1
ATOM 4122 O O . THR A 1 550 ? 12.983 5.006 2.736 1.00 83.25 550 THR A O 1
ATOM 4125 N N . ASN A 1 551 ? 14.368 4.555 1.007 1.00 82.69 551 ASN A N 1
ATOM 4126 C CA . ASN A 1 551 ? 14.265 3.085 1.029 1.00 82.69 551 ASN A CA 1
ATOM 4127 C C . ASN A 1 551 ? 12.829 2.551 1.124 1.00 82.69 551 ASN A C 1
ATOM 4129 O O . ASN A 1 551 ? 12.568 1.581 1.831 1.00 82.69 551 ASN A O 1
ATOM 4133 N N . SER A 1 552 ? 11.883 3.215 0.466 1.00 86.25 552 SER A N 1
ATOM 4134 C CA . SER A 1 552 ? 10.463 2.900 0.611 1.00 86.25 552 SER A CA 1
ATOM 4135 C C . SER A 1 552 ? 9.864 2.324 -0.665 1.00 86.25 552 SER A C 1
ATOM 4137 O O . SER A 1 552 ? 10.277 2.682 -1.766 1.00 86.25 552 SER A O 1
ATOM 4139 N N . ARG A 1 553 ? 8.878 1.439 -0.526 1.00 85.25 553 ARG A N 1
ATOM 4140 C CA . ARG A 1 553 ? 8.158 0.780 -1.609 1.00 85.25 553 ARG A CA 1
ATOM 4141 C C . ARG A 1 553 ? 6.678 1.147 -1.581 1.00 85.25 553 ARG A C 1
ATOM 4143 O O . ARG A 1 553 ? 6.052 1.086 -0.530 1.00 85.25 553 ARG A O 1
ATOM 4150 N N . PHE A 1 554 ? 6.118 1.476 -2.742 1.00 93.38 554 PHE A N 1
ATOM 4151 C CA . PHE A 1 554 ? 4.691 1.764 -2.907 1.00 93.38 554 PHE A CA 1
ATOM 4152 C C . PHE A 1 554 ? 4.135 1.033 -4.121 1.00 93.38 554 PHE A C 1
ATOM 4154 O O . PHE A 1 554 ? 4.650 1.197 -5.223 1.00 93.38 554 PHE A O 1
ATOM 4161 N N . GLN A 1 555 ? 3.071 0.259 -3.933 1.00 85.25 555 GLN A N 1
ATOM 4162 C CA . GLN A 1 555 ? 2.364 -0.426 -5.005 1.00 85.25 555 GLN A CA 1
ATOM 4163 C C . GLN A 1 555 ? 0.851 -0.278 -4.863 1.00 85.25 555 GLN A C 1
ATOM 4165 O O . GLN A 1 555 ? 0.297 -0.629 -3.820 1.00 85.25 555 GLN A O 1
ATOM 4170 N N . GLY A 1 556 ? 0.173 0.164 -5.924 1.00 78.44 556 GLY A N 1
ATOM 4171 C CA . GLY A 1 556 ? -1.280 0.313 -5.875 1.00 78.44 556 GLY A CA 1
ATOM 4172 C C . GLY A 1 556 ? -1.957 0.731 -7.175 1.00 78.44 556 GLY A C 1
ATOM 4173 O O . GLY A 1 556 ? -1.329 0.909 -8.221 1.00 78.44 556 GLY A O 1
ATOM 4174 N N . VAL A 1 557 ? -3.277 0.876 -7.089 1.00 80.06 557 VAL A N 1
ATOM 4175 C CA . VAL A 1 557 ? -4.159 1.264 -8.193 1.00 80.06 557 VAL A CA 1
ATOM 4176 C C . VAL A 1 557 ? -4.815 2.603 -7.875 1.00 80.06 557 VAL A C 1
ATOM 4178 O O . VAL A 1 557 ? -5.288 2.825 -6.764 1.00 80.06 557 VAL A O 1
ATOM 4181 N N . VAL A 1 558 ? -4.856 3.499 -8.859 1.00 87.12 558 VAL A N 1
ATOM 4182 C CA . VAL A 1 558 ? -5.407 4.852 -8.720 1.00 87.12 558 VAL A CA 1
ATOM 4183 C C . VAL A 1 558 ? -6.463 5.101 -9.796 1.00 87.12 558 VAL A C 1
ATOM 4185 O O . VAL A 1 558 ? -6.249 4.844 -10.980 1.00 87.12 558 VAL A O 1
ATOM 4188 N N . ASN A 1 559 ? -7.610 5.629 -9.394 1.00 86.50 559 ASN A N 1
ATOM 4189 C CA . ASN A 1 559 ? -8.694 6.019 -10.286 1.00 86.50 559 ASN A CA 1
ATOM 4190 C C . ASN A 1 559 ? -9.435 7.231 -9.709 1.00 86.50 559 ASN A C 1
ATOM 4192 O O . ASN A 1 559 ? -10.449 7.076 -9.031 1.00 86.50 559 ASN A O 1
ATOM 4196 N N . VAL A 1 560 ? -8.912 8.434 -9.945 1.00 85.12 560 VAL A N 1
ATOM 4197 C CA . VAL A 1 560 ? -9.451 9.657 -9.331 1.00 85.12 560 VAL A CA 1
ATOM 4198 C C . VAL A 1 560 ? -9.801 10.738 -10.342 1.00 85.12 560 VAL A C 1
ATOM 4200 O O . VAL A 1 560 ? -9.148 10.907 -11.371 1.00 85.12 560 VAL A O 1
ATOM 4203 N N . THR A 1 561 ? -10.817 11.521 -10.011 1.00 82.06 561 THR A N 1
ATOM 4204 C CA . THR A 1 561 ? -11.304 12.647 -10.814 1.00 82.06 561 THR A CA 1
ATOM 4205 C C . THR A 1 561 ? -11.213 13.963 -10.037 1.00 82.06 561 THR A C 1
ATOM 4207 O O . THR A 1 561 ? -10.900 13.979 -8.846 1.00 82.06 561 THR A O 1
ATOM 4210 N N . GLY A 1 562 ? -11.461 15.085 -10.720 1.00 61.94 562 GLY A N 1
ATOM 4211 C CA . GLY A 1 562 ? -11.612 16.390 -10.067 1.00 61.94 562 GLY A CA 1
ATOM 4212 C C . GLY A 1 562 ? -10.318 17.048 -9.577 1.00 61.94 562 GLY A C 1
ATOM 4213 O O . GLY A 1 562 ? -10.379 17.924 -8.726 1.00 61.94 562 GLY A O 1
ATOM 4214 N N . SER A 1 563 ? -9.151 16.665 -10.091 1.00 67.94 563 SER A N 1
ATOM 4215 C CA . SER A 1 563 ? -7.900 17.264 -9.624 1.00 67.94 563 SER A CA 1
ATOM 4216 C C . SER A 1 563 ? -7.518 18.554 -10.376 1.00 67.94 563 SER A C 1
ATOM 4218 O O . SER A 1 563 ? -7.929 18.808 -11.510 1.00 67.94 563 SER A O 1
ATOM 4220 N N . HIS A 1 564 ? -6.706 19.380 -9.728 1.00 80.81 564 HIS A N 1
ATOM 4221 C CA . HIS A 1 564 ? -5.992 20.528 -10.274 1.00 80.81 564 HIS A CA 1
ATOM 4222 C C . HIS A 1 564 ? -4.813 20.097 -11.161 1.00 80.81 564 HIS A C 1
ATOM 4224 O O . HIS A 1 564 ? -4.168 19.066 -10.956 1.00 80.81 564 HIS A O 1
ATOM 4230 N N . SER A 1 565 ? -4.402 20.985 -12.067 1.00 81.88 565 SER A N 1
ATOM 4231 C CA . SER A 1 565 ? -3.238 20.808 -12.950 1.00 81.88 565 SER A CA 1
ATOM 4232 C C . SER A 1 565 ? -1.896 20.572 -12.240 1.00 81.88 565 SER A C 1
ATOM 4234 O O . SER A 1 565 ? -0.938 20.162 -12.885 1.00 81.88 565 SER A O 1
ATOM 4236 N N . ASN A 1 566 ? -1.815 20.817 -10.929 1.00 85.88 566 ASN A N 1
ATOM 4237 C CA . ASN A 1 566 ? -0.599 20.658 -10.124 1.00 85.88 566 ASN A CA 1
ATOM 4238 C C . ASN A 1 566 ? -0.650 19.425 -9.213 1.00 85.88 566 ASN A C 1
ATOM 4240 O O . ASN A 1 566 ? 0.337 19.123 -8.534 1.00 85.88 566 ASN A O 1
ATOM 4244 N N . ASN A 1 567 ? -1.773 18.705 -9.197 1.00 91.62 567 ASN A N 1
ATOM 4245 C CA . ASN A 1 567 ? -1.863 17.453 -8.470 1.00 91.62 567 ASN A CA 1
ATOM 4246 C C . ASN A 1 567 ? -1.027 16.377 -9.152 1.00 91.62 567 ASN A C 1
ATOM 4248 O O . ASN A 1 567 ? -0.797 16.410 -10.364 1.00 91.62 567 ASN A O 1
ATOM 4252 N N . SER A 1 568 ? -0.557 15.429 -8.349 1.00 93.12 568 SER A N 1
ATOM 4253 C CA . SER A 1 568 ? 0.382 14.407 -8.802 1.00 93.12 568 SER A CA 1
ATOM 4254 C C . SER A 1 568 ? 0.036 13.026 -8.265 1.00 93.12 568 SER A C 1
ATOM 4256 O O . SER A 1 568 ? -0.331 12.887 -7.100 1.00 93.12 568 SER A O 1
ATOM 4258 N N . ILE A 1 569 ? 0.223 11.971 -9.058 1.00 94.19 569 ILE A N 1
ATOM 4259 C CA . ILE A 1 569 ? 0.163 10.605 -8.513 1.00 94.19 569 ILE A CA 1
ATOM 4260 C C . ILE A 1 569 ? 1.342 10.420 -7.552 1.00 94.19 569 ILE A C 1
ATOM 4262 O O . ILE A 1 569 ? 1.153 10.061 -6.395 1.00 94.19 569 ILE A O 1
ATOM 4266 N N . ILE A 1 570 ? 2.548 10.765 -7.995 1.00 94.00 570 ILE A N 1
ATOM 4267 C CA . ILE A 1 570 ? 3.764 10.681 -7.186 1.00 94.00 570 ILE A CA 1
ATOM 4268 C C . ILE A 1 570 ? 4.394 12.064 -7.111 1.00 94.00 570 ILE A C 1
ATOM 4270 O O . ILE A 1 570 ? 4.661 12.683 -8.143 1.00 94.00 570 ILE A O 1
ATOM 4274 N N . ARG A 1 571 ? 4.671 12.537 -5.896 1.00 92.50 571 ARG A N 1
ATOM 4275 C CA . ARG A 1 571 ? 5.470 13.740 -5.657 1.00 92.50 571 ARG A CA 1
ATOM 4276 C C . ARG A 1 571 ? 6.771 13.375 -4.965 1.00 92.50 571 ARG A C 1
ATOM 4278 O O . ARG A 1 571 ? 6.738 12.738 -3.917 1.00 92.50 571 ARG A O 1
ATOM 4285 N N . ILE A 1 572 ? 7.894 13.828 -5.512 1.00 90.19 572 ILE A N 1
ATOM 4286 C CA . ILE A 1 572 ? 9.221 13.657 -4.910 1.00 90.19 572 ILE A CA 1
ATOM 4287 C C . ILE A 1 572 ? 9.805 15.038 -4.640 1.00 90.19 572 ILE A C 1
ATOM 4289 O O . ILE A 1 572 ? 9.877 15.880 -5.536 1.00 90.19 572 ILE A O 1
ATOM 4293 N N . ALA A 1 573 ? 10.185 15.298 -3.397 1.00 85.88 573 ALA A N 1
ATOM 4294 C CA . ALA A 1 573 ? 10.737 16.586 -3.000 1.00 85.88 573 ALA A CA 1
ATOM 4295 C C . ALA A 1 573 ? 11.784 16.427 -1.895 1.00 85.88 573 ALA A C 1
ATOM 4297 O O . ALA A 1 573 ? 11.857 15.402 -1.214 1.00 85.88 573 ALA A O 1
ATOM 4298 N N . ALA A 1 574 ? 12.577 17.475 -1.689 1.00 79.81 574 ALA A N 1
ATOM 4299 C CA . ALA A 1 574 ? 13.452 17.576 -0.534 1.00 79.81 574 ALA A CA 1
ATOM 4300 C C . ALA A 1 574 ? 12.714 18.232 0.641 1.00 79.81 574 ALA A C 1
ATOM 4302 O O . ALA A 1 574 ? 11.899 19.135 0.445 1.00 79.81 574 ALA A O 1
ATOM 4303 N N . LEU A 1 575 ? 13.042 17.815 1.863 1.00 75.06 575 LEU A N 1
ATOM 4304 C CA . LEU A 1 575 ? 12.663 18.513 3.094 1.00 75.06 575 LEU A CA 1
ATOM 4305 C C . LEU A 1 575 ? 13.928 18.758 3.913 1.00 75.06 575 LEU A C 1
ATOM 4307 O O . LEU A 1 575 ? 14.662 17.815 4.180 1.00 75.06 575 LEU A O 1
ATOM 4311 N N . ASN A 1 576 ? 14.201 20.005 4.308 1.00 69.69 576 ASN A N 1
ATOM 4312 C CA . ASN A 1 576 ? 15.394 20.362 5.093 1.00 69.69 576 ASN A CA 1
ATOM 4313 C C . ASN A 1 576 ? 16.711 19.824 4.490 1.00 69.69 576 ASN A C 1
ATOM 4315 O O . ASN A 1 576 ? 17.551 19.282 5.203 1.00 69.69 576 ASN A O 1
ATOM 4319 N N . SER A 1 577 ? 16.866 19.927 3.165 1.00 67.75 577 SER A N 1
ATOM 4320 C CA . SER A 1 577 ? 18.007 19.393 2.395 1.00 67.75 577 SER A CA 1
ATOM 4321 C C . SER A 1 577 ? 18.125 17.861 2.338 1.00 67.75 577 SER A C 1
ATOM 4323 O O . SER A 1 577 ? 19.032 17.353 1.683 1.00 67.75 577 SER A O 1
ATOM 4325 N N . ILE A 1 578 ? 17.207 17.113 2.956 1.00 69.62 578 ILE A N 1
ATOM 4326 C CA . ILE A 1 578 ? 17.132 15.654 2.839 1.00 69.62 578 ILE A CA 1
ATOM 4327 C C . ILE A 1 578 ? 16.380 15.324 1.552 1.00 69.62 578 ILE A C 1
ATOM 4329 O O . ILE A 1 578 ? 15.202 15.656 1.402 1.00 69.62 578 ILE A O 1
ATOM 4333 N N . ILE A 1 579 ? 17.082 14.698 0.611 1.00 72.31 579 ILE A N 1
ATOM 4334 C CA . ILE A 1 579 ? 16.556 14.309 -0.699 1.00 72.31 579 ILE A CA 1
ATOM 4335 C C . ILE A 1 579 ? 15.937 12.913 -0.590 1.00 72.31 579 ILE A C 1
ATOM 4337 O O . ILE A 1 579 ? 16.508 12.028 0.045 1.00 72.31 579 ILE A O 1
ATOM 4341 N N . GLY A 1 580 ? 14.774 12.710 -1.213 1.00 72.56 580 GLY A N 1
ATOM 4342 C CA . GLY A 1 580 ? 14.176 11.380 -1.294 1.00 72.56 580 GLY A CA 1
ATOM 4343 C C . GLY A 1 580 ? 14.977 10.458 -2.218 1.00 72.56 580 GLY A C 1
ATOM 4344 O O . GLY A 1 580 ? 15.208 10.818 -3.378 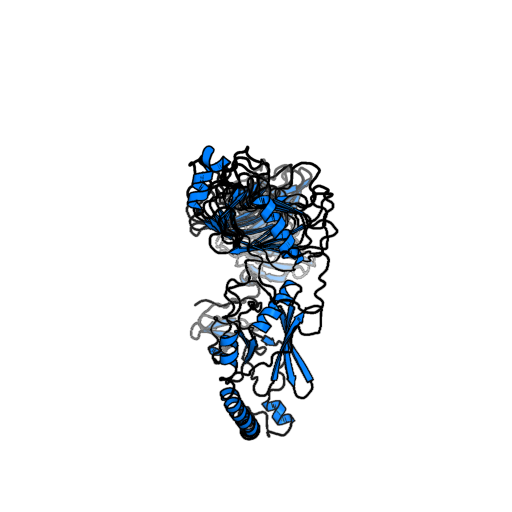1.00 72.56 580 GLY A O 1
ATOM 4345 N N . ALA A 1 581 ? 15.397 9.292 -1.713 1.00 78.56 581 ALA A N 1
ATOM 4346 C CA . ALA A 1 581 ? 16.258 8.368 -2.453 1.00 78.56 581 ALA A CA 1
ATOM 4347 C C . ALA A 1 581 ? 16.050 6.882 -2.140 1.00 78.56 581 ALA A C 1
ATOM 4349 O O . ALA A 1 581 ? 15.642 6.508 -1.039 1.00 78.56 581 ALA A O 1
ATOM 4350 N N . GLY A 1 582 ? 16.355 6.021 -3.116 1.00 77.44 582 GLY A N 1
ATOM 4351 C CA . GLY A 1 582 ? 16.227 4.568 -2.983 1.00 77.44 582 GLY A CA 1
ATOM 4352 C C . GLY A 1 582 ? 14.779 4.079 -2.920 1.00 77.44 582 GLY A C 1
ATOM 4353 O O . GLY A 1 582 ? 14.529 2.964 -2.462 1.00 77.44 582 GLY A O 1
ATOM 4354 N N . ASN A 1 583 ? 13.812 4.907 -3.329 1.00 86.62 583 ASN A N 1
ATOM 4355 C CA . ASN A 1 583 ? 12.402 4.533 -3.304 1.00 86.62 583 ASN A CA 1
ATOM 4356 C C . ASN A 1 583 ? 12.017 3.747 -4.560 1.00 86.62 583 ASN A C 1
ATOM 4358 O O . ASN A 1 583 ? 12.535 4.004 -5.646 1.00 86.62 583 ASN A O 1
ATOM 4362 N N . LYS A 1 584 ? 11.079 2.812 -4.409 1.00 87.50 584 LYS A N 1
ATOM 4363 C CA . LYS A 1 584 ? 10.517 1.983 -5.476 1.00 87.50 584 LYS A CA 1
ATOM 4364 C C . LYS A 1 584 ? 9.011 2.179 -5.547 1.00 87.50 584 LYS A C 1
ATOM 4366 O O . LYS A 1 584 ? 8.317 1.949 -4.562 1.00 87.50 584 LYS A O 1
ATOM 4371 N N . VAL A 1 585 ? 8.482 2.574 -6.693 1.00 91.75 585 VAL A N 1
ATOM 4372 C CA . VAL A 1 585 ? 7.043 2.822 -6.844 1.00 91.75 585 VAL A CA 1
ATOM 4373 C C . VAL A 1 585 ? 6.511 2.077 -8.060 1.00 91.75 585 VAL A C 1
ATOM 4375 O O . VAL A 1 585 ? 7.119 2.150 -9.115 1.00 91.75 585 VAL A O 1
ATOM 4378 N N . ASP A 1 586 ? 5.389 1.375 -7.925 1.00 85.88 586 ASP A N 1
ATOM 4379 C CA . ASP A 1 586 ? 4.679 0.692 -9.014 1.00 85.88 586 ASP A CA 1
ATOM 4380 C C . ASP A 1 586 ? 3.180 1.012 -8.936 1.00 85.88 586 ASP A C 1
ATOM 4382 O O . ASP A 1 586 ? 2.456 0.485 -8.089 1.00 85.88 586 ASP A O 1
ATOM 4386 N N . ILE A 1 587 ? 2.709 1.934 -9.776 1.00 89.56 587 ILE A N 1
ATOM 4387 C CA . ILE A 1 587 ? 1.324 2.413 -9.728 1.00 89.56 587 ILE A CA 1
ATOM 4388 C C . ILE A 1 587 ? 0.621 2.232 -11.069 1.00 89.56 587 ILE A C 1
ATOM 4390 O O . ILE A 1 587 ? 1.123 2.595 -12.135 1.00 89.56 587 ILE A O 1
ATOM 4394 N N . VAL A 1 588 ? -0.618 1.749 -11.002 1.00 84.06 588 VAL A N 1
ATOM 4395 C CA . VAL A 1 588 ? -1.529 1.664 -12.143 1.00 84.06 588 VAL A CA 1
ATOM 4396 C C . VAL A 1 588 ? -2.649 2.690 -11.982 1.00 84.06 588 VAL A C 1
ATO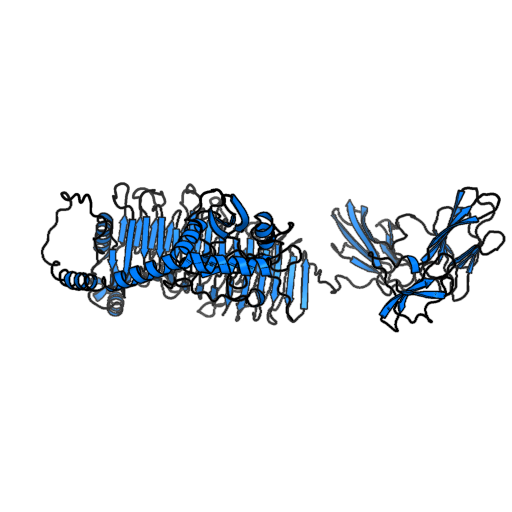M 4398 O O . VAL A 1 588 ? -3.555 2.514 -11.178 1.00 84.06 588 VAL A O 1
ATOM 4401 N N . ALA A 1 589 ? -2.613 3.754 -12.773 1.00 85.00 589 ALA A N 1
ATOM 4402 C CA . ALA A 1 589 ? -3.585 4.838 -12.778 1.00 85.00 589 ALA A CA 1
ATOM 4403 C C . ALA A 1 589 ? -4.394 4.859 -14.083 1.00 85.00 589 ALA A C 1
ATOM 4405 O O . ALA A 1 589 ? -3.969 5.492 -15.037 1.00 85.00 589 ALA A O 1
ATOM 4406 N N . THR A 1 590 ? -5.528 4.156 -14.176 1.00 68.75 590 THR A N 1
ATOM 4407 C CA . THR A 1 590 ? -6.174 3.848 -15.477 1.00 68.75 590 THR A CA 1
ATOM 4408 C C . THR A 1 590 ? -7.145 4.902 -16.012 1.00 68.75 590 THR A C 1
ATOM 4410 O O . THR A 1 590 ? -7.199 5.064 -17.226 1.00 68.75 590 THR A O 1
ATOM 4413 N N . ASN A 1 591 ? -7.855 5.633 -15.147 1.00 72.12 591 ASN A N 1
ATOM 4414 C CA . ASN A 1 591 ? -8.896 6.611 -15.519 1.00 72.12 591 ASN A CA 1
ATOM 4415 C C . ASN A 1 591 ? -8.765 7.925 -14.725 1.00 72.12 591 ASN A C 1
ATOM 4417 O O . ASN A 1 591 ? -9.753 8.557 -14.360 1.00 72.12 591 ASN A O 1
ATOM 4421 N N . SER A 1 592 ? -7.530 8.313 -14.401 1.00 78.50 592 SER A N 1
ATOM 4422 C CA . SER A 1 592 ? -7.286 9.463 -13.534 1.00 78.50 592 SER A CA 1
ATOM 4423 C C . SER A 1 592 ? -7.152 10.767 -14.320 1.00 78.50 592 SER A C 1
ATOM 4425 O O . SER A 1 592 ? -6.261 10.874 -15.163 1.00 78.50 592 SER A O 1
ATOM 4427 N N . ASN A 1 593 ? -7.958 11.778 -13.985 1.00 83.88 593 ASN A N 1
ATOM 4428 C CA . ASN A 1 593 ? -7.766 13.155 -14.453 1.00 83.88 593 ASN A CA 1
ATOM 4429 C C . ASN A 1 593 ? -6.838 13.876 -13.469 1.00 83.88 593 ASN A C 1
ATOM 4431 O O . ASN A 1 593 ? -7.306 14.453 -12.484 1.00 83.88 593 ASN A O 1
ATOM 4435 N N . ILE A 1 594 ? -5.527 13.753 -13.702 1.00 86.38 594 ILE A N 1
ATOM 4436 C CA . ILE A 1 594 ? -4.453 14.314 -12.870 1.00 86.38 594 ILE A CA 1
ATOM 4437 C C . ILE A 1 594 ? -3.463 15.109 -13.717 1.00 86.38 594 ILE A C 1
ATOM 4439 O O . ILE A 1 594 ? -3.081 14.684 -14.805 1.00 86.38 594 ILE A O 1
ATOM 4443 N N . GLY A 1 595 ? -2.994 16.243 -13.185 1.00 87.12 595 GLY A N 1
ATOM 4444 C CA . GLY A 1 595 ? -1.936 17.046 -13.797 1.00 87.12 595 GLY A CA 1
ATOM 4445 C C . GLY A 1 595 ? -0.662 16.249 -14.092 1.00 87.12 595 GLY A C 1
ATOM 4446 O O . GLY A 1 595 ? -0.269 16.118 -15.249 1.00 87.12 595 GLY A O 1
ATOM 4447 N N . TYR A 1 596 ? -0.034 15.680 -13.062 1.00 91.44 596 TYR A N 1
ATOM 4448 C CA . TYR A 1 596 ? 1.232 14.954 -13.181 1.00 91.44 596 TYR A CA 1
ATOM 4449 C C . TYR A 1 596 ? 1.117 13.474 -12.792 1.00 91.44 596 TYR A C 1
ATOM 4451 O O . TYR A 1 596 ? 0.572 13.122 -11.748 1.00 91.44 596 TYR A O 1
ATOM 4459 N N . GLY A 1 597 ? 1.722 12.588 -13.580 1.00 91.56 597 GLY A N 1
ATOM 4460 C CA . GLY A 1 597 ? 2.020 11.230 -13.133 1.00 91.56 597 GLY A CA 1
ATOM 4461 C C . GLY A 1 597 ? 3.103 11.262 -12.056 1.00 91.56 597 GLY A C 1
ATOM 4462 O O . GLY A 1 597 ? 2.834 11.011 -10.883 1.00 91.56 597 GLY A O 1
ATOM 4463 N N . VAL A 1 598 ? 4.308 11.682 -12.438 1.00 91.88 598 VAL A N 1
ATOM 4464 C CA . VAL A 1 598 ? 5.410 11.978 -11.508 1.00 91.88 598 VAL A CA 1
ATOM 4465 C C . VAL A 1 598 ? 5.718 13.472 -11.517 1.00 91.88 598 VAL A C 1
ATOM 4467 O O . VAL A 1 598 ? 5.937 14.047 -12.582 1.00 91.88 598 VAL A O 1
ATOM 4470 N N . LEU A 1 599 ? 5.789 14.087 -10.337 1.00 91.19 599 LEU A N 1
ATOM 4471 C CA . LEU A 1 599 ? 6.302 15.439 -10.129 1.00 91.19 599 LEU A CA 1
ATOM 4472 C C . LEU A 1 599 ? 7.480 15.396 -9.151 1.00 91.19 599 LEU A C 1
ATOM 4474 O O . LEU A 1 599 ? 7.295 15.351 -7.933 1.00 91.19 599 LEU A O 1
ATOM 4478 N N . GLU A 1 600 ? 8.697 15.420 -9.678 1.00 87.12 600 GLU A N 1
ATOM 4479 C CA . GLU A 1 600 ? 9.921 15.482 -8.885 1.00 87.12 600 GLU A CA 1
ATOM 4480 C C . GLU A 1 600 ? 10.482 16.909 -8.898 1.00 87.12 600 GLU A C 1
ATOM 4482 O O . GLU A 1 600 ? 10.864 17.450 -9.933 1.00 87.12 600 GLU A O 1
ATOM 4487 N N . VAL A 1 601 ? 10.518 17.516 -7.713 1.00 86.19 601 VAL A N 1
ATOM 4488 C CA . VAL A 1 601 ? 11.113 18.833 -7.442 1.00 86.19 601 VAL A CA 1
ATOM 4489 C C . VAL A 1 601 ? 12.561 18.684 -6.973 1.00 86.19 601 VAL A C 1
ATOM 4491 O O . VAL A 1 601 ? 13.399 19.528 -7.270 1.00 86.19 601 VAL A O 1
ATOM 4494 N N . ALA A 1 602 ? 12.851 17.615 -6.227 1.00 79.88 602 ALA A N 1
ATOM 4495 C CA . ALA A 1 602 ? 14.195 17.206 -5.830 1.00 79.88 602 ALA A CA 1
ATOM 4496 C C . ALA A 1 602 ? 14.161 15.730 -5.408 1.00 79.88 602 ALA A C 1
ATOM 4498 O O . ALA A 1 602 ? 13.344 15.357 -4.569 1.00 79.88 602 ALA A O 1
ATOM 4499 N N . GLY A 1 603 ? 15.047 14.909 -5.968 1.00 77.06 603 GLY A N 1
ATOM 4500 C CA . GLY A 1 603 ? 15.103 13.460 -5.755 1.00 77.06 603 GLY A CA 1
ATOM 4501 C C . GLY A 1 603 ? 16.390 12.874 -6.335 1.00 77.06 603 GLY A C 1
ATOM 4502 O O . GLY A 1 603 ? 17.058 13.533 -7.134 1.00 77.06 603 GLY A O 1
ATOM 4503 N N . ASN A 1 604 ? 16.773 11.667 -5.917 1.00 76.19 604 ASN A N 1
ATOM 4504 C CA . ASN A 1 604 ? 17.826 10.900 -6.586 1.00 76.19 604 ASN A CA 1
ATOM 4505 C C . ASN A 1 604 ? 17.633 9.392 -6.391 1.00 76.19 604 ASN A C 1
ATOM 4507 O O . ASN A 1 604 ? 17.058 8.986 -5.393 1.00 76.19 604 ASN A O 1
ATOM 4511 N N . ASP A 1 605 ? 18.145 8.563 -7.302 1.00 79.69 605 ASP A N 1
ATOM 4512 C CA . ASP A 1 605 ? 18.175 7.094 -7.157 1.00 79.69 605 ASP A CA 1
ATOM 4513 C C . ASP A 1 605 ? 16.802 6.455 -6.838 1.00 79.69 605 ASP A C 1
ATOM 4515 O O . ASP A 1 605 ? 16.706 5.508 -6.055 1.00 79.69 605 ASP A O 1
ATOM 4519 N N . ASN A 1 606 ? 15.719 6.991 -7.405 1.00 81.12 606 ASN A N 1
ATOM 4520 C CA . ASN A 1 606 ? 14.373 6.423 -7.275 1.00 81.12 606 ASN A CA 1
ATOM 4521 C C . ASN A 1 606 ? 14.029 5.577 -8.510 1.00 81.12 606 ASN A C 1
ATOM 4523 O O . ASN A 1 606 ? 14.432 5.926 -9.615 1.00 81.12 606 ASN A O 1
ATOM 4527 N N . ASP A 1 607 ? 13.265 4.499 -8.340 1.00 81.75 607 ASP A N 1
ATOM 4528 C CA . ASP A 1 607 ? 12.792 3.632 -9.427 1.00 81.75 607 ASP A CA 1
ATOM 4529 C C . ASP A 1 607 ? 11.261 3.612 -9.448 1.00 81.75 607 ASP A C 1
ATOM 4531 O O . ASP A 1 607 ? 10.614 3.192 -8.488 1.00 81.75 607 ASP A O 1
ATOM 4535 N N . ILE A 1 608 ? 10.671 4.118 -10.523 1.00 90.38 608 ILE A N 1
ATOM 4536 C CA . ILE A 1 608 ? 9.231 4.343 -10.636 1.00 90.38 608 ILE A CA 1
ATOM 4537 C C . ILE A 1 608 ? 8.711 3.614 -11.868 1.00 90.38 608 ILE A C 1
ATOM 4539 O O . ILE A 1 608 ? 9.214 3.826 -12.965 1.00 90.38 608 ILE A O 1
ATOM 4543 N N . SER A 1 609 ? 7.663 2.816 -11.701 1.00 86.25 609 SER A N 1
ATOM 4544 C CA . SER A 1 609 ? 6.855 2.232 -12.765 1.00 86.25 609 SER A CA 1
ATOM 4545 C C . SER A 1 609 ? 5.438 2.796 -12.684 1.00 86.25 609 SER A C 1
ATOM 4547 O O . SER A 1 609 ? 4.809 2.777 -11.624 1.00 86.25 609 SER A O 1
ATOM 4549 N N . LEU A 1 610 ? 4.940 3.357 -13.786 1.00 89.75 610 LEU A N 1
ATOM 4550 C CA . LEU A 1 610 ? 3.660 4.058 -13.813 1.00 89.75 610 LEU A CA 1
ATOM 4551 C C . LEU A 1 610 ? 2.843 3.734 -15.068 1.00 89.75 610 LEU A C 1
ATOM 4553 O O . LEU A 1 610 ? 3.191 4.101 -16.188 1.00 89.75 610 LEU A O 1
ATOM 4557 N N . LYS A 1 611 ? 1.678 3.113 -14.908 1.00 85.06 611 LYS A N 1
ATOM 4558 C CA . LYS A 1 611 ? 0.716 2.942 -16.005 1.00 85.06 611 LYS A CA 1
ATOM 4559 C C . LYS A 1 611 ? -0.365 4.013 -15.922 1.00 85.06 611 LYS A C 1
ATOM 4561 O O . LYS A 1 611 ? -1.263 3.895 -15.104 1.00 85.06 611 LYS A O 1
ATOM 4566 N N . CYS A 1 612 ? -0.291 5.028 -16.771 1.00 83.00 612 CYS A N 1
ATOM 4567 C CA . CYS A 1 612 ? -1.217 6.154 -16.842 1.00 83.00 612 CYS A CA 1
ATOM 4568 C C . CYS A 1 612 ? -2.383 5.922 -17.814 1.00 83.00 612 CYS A C 1
ATOM 4570 O O . CYS A 1 612 ? -2.229 5.355 -18.899 1.00 83.00 612 CYS A O 1
ATOM 4572 N N . GLY A 1 613 ? -3.534 6.471 -17.448 1.00 78.38 613 GLY A N 1
ATOM 4573 C CA . GLY A 1 613 ? -4.709 6.651 -18.281 1.00 78.38 613 GLY A CA 1
ATOM 4574 C C . GLY A 1 613 ? -4.562 7.840 -19.230 1.00 78.38 613 GLY A C 1
ATOM 4575 O O . GLY A 1 613 ? -3.607 8.618 -19.116 1.00 78.38 613 GLY A O 1
ATOM 4576 N N . PRO A 1 614 ? -5.508 8.008 -20.169 1.00 76.81 614 PRO A N 1
ATOM 4577 C CA . PRO A 1 614 ? -5.466 9.072 -21.172 1.00 76.81 614 PRO A CA 1
ATOM 4578 C C . PRO A 1 614 ? -5.426 10.483 -20.570 1.00 76.81 614 PRO A C 1
ATOM 4580 O O . PRO A 1 614 ? -4.756 11.358 -21.127 1.00 76.81 614 PRO A O 1
ATOM 4583 N N . ASP A 1 615 ? -6.053 10.672 -19.410 1.00 83.06 615 ASP A N 1
ATOM 4584 C CA . ASP A 1 615 ? -6.308 11.986 -18.810 1.00 83.06 615 ASP A CA 1
ATOM 4585 C C . ASP A 1 615 ? -5.214 12.463 -17.838 1.00 83.06 615 ASP A C 1
ATOM 4587 O O . ASP A 1 615 ? -5.329 13.530 -17.240 1.00 83.06 615 ASP A O 1
ATOM 4591 N N . VAL A 1 616 ? -4.106 11.721 -17.710 1.00 85.12 616 VAL A N 1
ATOM 4592 C CA . VAL A 1 616 ? -2.916 12.207 -16.992 1.00 85.12 616 VAL A CA 1
ATOM 4593 C C . VAL A 1 616 ? -2.163 13.194 -17.885 1.00 85.12 616 VAL A C 1
ATOM 4595 O O . VAL A 1 616 ? -1.525 12.764 -18.849 1.00 85.12 616 VAL A O 1
ATOM 4598 N N . ALA A 1 617 ? -2.222 14.499 -17.609 1.00 85.69 617 ALA A N 1
ATOM 4599 C CA . ALA A 1 617 ? -1.750 15.529 -18.544 1.00 85.69 617 ALA A CA 1
ATOM 4600 C C . ALA A 1 617 ? -0.246 15.411 -18.855 1.00 85.69 617 ALA A C 1
ATOM 4602 O O . ALA A 1 617 ? 0.143 15.366 -20.024 1.00 85.69 617 ALA A O 1
ATOM 4603 N N . ILE A 1 618 ? 0.588 15.292 -17.822 1.00 86.56 618 ILE A N 1
ATOM 4604 C CA . ILE A 1 618 ? 2.045 15.169 -17.920 1.00 86.56 618 ILE A CA 1
ATOM 4605 C C . ILE A 1 618 ? 2.464 13.849 -17.256 1.00 86.56 618 ILE A C 1
ATOM 4607 O O . ILE A 1 618 ? 2.401 13.745 -16.033 1.00 86.56 618 ILE A O 1
ATOM 4611 N N . PRO A 1 619 ? 2.906 12.819 -18.006 1.00 83.88 619 PRO A N 1
ATOM 4612 C CA . PRO A 1 619 ? 3.264 11.525 -17.417 1.00 83.88 619 PRO A CA 1
ATOM 4613 C C . PRO A 1 619 ? 4.394 11.616 -16.380 1.00 83.88 619 PRO A C 1
ATOM 4615 O O . PRO A 1 619 ? 4.362 10.909 -15.375 1.00 83.88 619 PRO A O 1
ATOM 4618 N N . TYR A 1 620 ? 5.366 12.508 -16.589 1.00 86.38 620 TYR A N 1
ATOM 4619 C CA . TYR A 1 620 ? 6.479 12.730 -15.669 1.00 86.38 620 TYR A CA 1
ATOM 4620 C C . TYR A 1 620 ? 7.075 14.141 -15.809 1.00 86.38 620 TYR A C 1
ATOM 4622 O O . TYR A 1 620 ? 7.056 14.740 -16.882 1.00 86.38 620 TYR A O 1
ATOM 4630 N N . SER A 1 621 ? 7.660 14.633 -14.720 1.00 86.75 621 SER A N 1
ATOM 4631 C CA . SER A 1 621 ? 8.579 15.768 -14.650 1.00 86.75 621 SER A CA 1
ATOM 4632 C C . SER A 1 621 ? 9.662 15.408 -13.637 1.00 86.75 621 SER A C 1
ATOM 4634 O O . SER A 1 621 ? 9.354 15.229 -12.458 1.00 86.75 621 SER A O 1
ATOM 4636 N N . THR A 1 622 ? 10.899 15.221 -14.102 1.00 78.19 622 THR A N 1
ATOM 4637 C CA . THR A 1 622 ? 12.020 14.722 -13.288 1.00 78.19 622 THR A CA 1
ATOM 4638 C C . THR A 1 622 ? 13.225 15.643 -13.369 1.00 78.19 622 THR A C 1
ATOM 4640 O O . THR A 1 622 ? 13.578 16.090 -14.461 1.00 78.19 622 THR A O 1
ATOM 4643 N N . VAL A 1 623 ? 13.877 15.875 -12.231 1.00 74.81 623 VAL A N 1
ATOM 4644 C CA . VAL A 1 623 ? 15.092 16.702 -12.104 1.00 74.81 623 VAL A CA 1
ATOM 4645 C C . VAL A 1 623 ? 16.254 15.961 -11.435 1.00 74.81 623 VAL A C 1
ATOM 4647 O O . VAL A 1 623 ? 17.383 16.444 -11.475 1.00 74.81 623 VAL A O 1
ATOM 4650 N N . GLY A 1 624 ? 15.996 14.809 -10.807 1.00 66.62 624 GLY A N 1
ATOM 4651 C CA . GLY A 1 624 ? 17.008 13.996 -10.139 1.00 66.62 624 GLY A CA 1
ATOM 4652 C C . GLY A 1 624 ? 17.922 13.303 -11.140 1.00 66.62 624 GLY A C 1
ATOM 4653 O O . GLY A 1 624 ? 17.439 12.777 -12.137 1.00 66.62 624 GLY A O 1
ATOM 4654 N N . ALA A 1 625 ? 19.231 13.276 -10.876 1.00 64.94 625 ALA A N 1
ATOM 4655 C CA . ALA A 1 625 ? 20.240 12.788 -11.824 1.00 64.94 625 ALA A CA 1
ATOM 4656 C C . ALA A 1 625 ? 20.150 11.277 -12.114 1.00 64.94 625 ALA A C 1
ATOM 4658 O O . ALA A 1 625 ? 20.492 10.850 -13.214 1.00 64.94 625 ALA A O 1
ATOM 4659 N N . ASN A 1 626 ? 19.649 10.483 -11.161 1.00 70.12 626 ASN A N 1
ATOM 4660 C CA . ASN A 1 626 ? 19.553 9.022 -11.273 1.00 70.12 626 ASN A CA 1
ATOM 4661 C C . ASN A 1 626 ? 18.131 8.474 -11.068 1.00 70.12 626 ASN A C 1
ATOM 4663 O O . ASN A 1 626 ? 17.953 7.265 -10.937 1.00 70.12 626 ASN A O 1
ATOM 4667 N N . THR A 1 627 ? 17.108 9.330 -11.015 1.00 78.31 627 THR A N 1
ATOM 4668 C CA . THR A 1 627 ? 15.721 8.857 -10.915 1.00 78.31 627 THR A CA 1
ATOM 4669 C C . THR A 1 627 ? 15.309 8.197 -12.232 1.00 78.31 627 THR A C 1
ATOM 4671 O O . THR A 1 627 ? 15.412 8.804 -13.303 1.00 78.31 627 THR A O 1
ATOM 4674 N N . ARG A 1 628 ? 14.851 6.945 -12.151 1.00 79.88 628 ARG A N 1
ATOM 4675 C CA . ARG A 1 628 ? 14.323 6.147 -13.255 1.00 79.88 628 ARG A CA 1
ATOM 4676 C C . ARG A 1 628 ? 12.798 6.144 -13.218 1.00 79.88 628 ARG A C 1
ATOM 4678 O O . ARG A 1 628 ? 12.206 5.830 -12.191 1.00 79.88 628 ARG A O 1
ATOM 4685 N N . VAL A 1 629 ? 12.165 6.458 -14.346 1.00 85.12 629 VAL A N 1
ATOM 4686 C CA . VAL A 1 629 ? 10.705 6.427 -14.512 1.00 85.12 629 VAL A CA 1
ATOM 4687 C C . VAL A 1 629 ? 10.343 5.626 -15.753 1.00 85.12 629 VAL A C 1
ATOM 4689 O O . VAL A 1 629 ? 10.494 6.100 -16.875 1.00 85.12 629 VAL A O 1
ATOM 4692 N N . GLU A 1 630 ? 9.836 4.419 -15.561 1.00 82.38 630 GLU A N 1
ATOM 4693 C CA . GLU A 1 630 ? 9.129 3.652 -16.578 1.00 82.38 630 GLU A CA 1
ATOM 4694 C C . GLU A 1 630 ? 7.663 4.046 -16.570 1.00 82.38 630 GLU A C 1
ATOM 4696 O O . GLU A 1 630 ? 7.016 4.046 -15.526 1.00 82.38 630 GLU A O 1
ATOM 4701 N N . TRP A 1 631 ? 7.107 4.368 -17.730 1.00 83.31 631 TRP A N 1
ATOM 4702 C CA . TRP A 1 631 ? 5.703 4.714 -17.820 1.00 83.31 631 TRP A CA 1
ATOM 4703 C C . TRP A 1 631 ? 5.028 4.149 -19.061 1.00 83.31 631 TRP A C 1
ATOM 4705 O O . TRP A 1 631 ? 5.661 3.812 -20.059 1.00 83.31 631 TRP A O 1
ATOM 4715 N N . SER A 1 632 ? 3.705 4.036 -19.009 1.00 80.44 632 SER A N 1
ATOM 4716 C CA . SER A 1 632 ? 2.893 3.742 -20.188 1.00 80.44 632 SER A CA 1
ATOM 4717 C C . SER A 1 632 ? 1.613 4.561 -20.193 1.00 80.44 632 SER A C 1
ATOM 4719 O O . SER A 1 632 ? 1.017 4.754 -19.142 1.00 80.44 632 SER A O 1
ATOM 4721 N N . LYS A 1 633 ? 1.198 5.066 -21.356 1.00 81.06 633 LYS A N 1
ATOM 4722 C CA . LYS A 1 633 ? -0.024 5.865 -21.538 1.00 81.06 633 LYS A CA 1
ATOM 4723 C C . LYS A 1 633 ? -0.558 5.662 -22.950 1.00 81.06 633 LYS A C 1
ATOM 4725 O O . LYS A 1 633 ? 0.202 5.786 -23.894 1.00 81.06 633 LYS A O 1
ATOM 4730 N N . ASN A 1 634 ? -1.846 5.374 -23.138 1.00 76.81 634 ASN A N 1
ATOM 4731 C CA . ASN A 1 634 ? -2.458 5.269 -24.480 1.00 76.81 634 ASN A CA 1
ATOM 4732 C C . ASN A 1 634 ? -1.692 4.357 -25.470 1.00 76.81 634 ASN A C 1
ATOM 4734 O O . ASN A 1 634 ? -1.540 4.684 -26.643 1.00 76.81 634 ASN A O 1
ATOM 4738 N N . GLY A 1 635 ? -1.165 3.223 -24.990 1.00 65.31 635 GLY A N 1
ATOM 4739 C CA . GLY A 1 635 ? -0.362 2.291 -25.800 1.00 65.31 635 GLY A CA 1
ATOM 4740 C C . GLY A 1 635 ? 1.094 2.721 -26.024 1.00 65.31 635 GLY A C 1
ATOM 4741 O O . GLY A 1 635 ? 1.919 1.901 -26.421 1.00 65.31 635 GLY A O 1
ATOM 4742 N N . GLU A 1 636 ? 1.436 3.963 -25.697 1.00 68.06 636 GLU A N 1
ATOM 4743 C CA . GLU A 1 636 ? 2.804 4.448 -25.598 1.00 68.06 636 GLU A CA 1
ATOM 4744 C C . GLU A 1 636 ? 3.472 3.885 -24.347 1.00 68.06 636 GLU A C 1
ATOM 4746 O O . GLU A 1 636 ? 2.850 3.773 -23.288 1.00 68.06 636 GLU A O 1
ATOM 4751 N N . ARG A 1 637 ? 4.746 3.526 -24.466 1.00 72.75 637 ARG A N 1
ATOM 4752 C CA . ARG A 1 637 ? 5.601 3.163 -23.337 1.00 72.75 637 ARG A CA 1
ATOM 4753 C C . ARG A 1 637 ? 6.826 4.045 -23.391 1.00 72.75 637 ARG A C 1
ATOM 4755 O O . ARG A 1 637 ? 7.356 4.235 -24.483 1.00 72.75 637 ARG A O 1
ATOM 4762 N N . GLY A 1 638 ? 7.255 4.540 -22.240 1.00 68.69 638 GLY A N 1
ATOM 4763 C CA . GLY A 1 638 ? 8.456 5.333 -22.106 1.00 68.69 638 GLY A CA 1
ATOM 4764 C C . GLY A 1 638 ? 9.309 4.911 -20.919 1.00 68.69 638 GLY A C 1
ATOM 4765 O O . GLY A 1 638 ? 8.809 4.331 -19.961 1.00 68.69 638 GLY A O 1
ATOM 4766 N N . VAL A 1 639 ? 10.606 5.179 -20.989 1.00 70.25 639 VAL A N 1
ATOM 4767 C CA . VAL A 1 639 ? 11.534 5.006 -19.868 1.00 70.25 639 VAL A CA 1
ATOM 4768 C C . VAL A 1 639 ? 12.391 6.253 -19.794 1.00 70.25 639 VAL A C 1
ATOM 4770 O O . VAL A 1 639 ? 12.943 6.656 -20.805 1.00 70.25 639 VAL A O 1
ATOM 4773 N N . ILE A 1 640 ? 12.510 6.861 -18.621 1.00 73.56 640 ILE A N 1
ATOM 4774 C CA . ILE A 1 640 ? 13.314 8.056 -18.354 1.00 73.56 640 ILE A CA 1
ATOM 4775 C C . ILE A 1 640 ? 14.373 7.692 -17.315 1.00 73.56 640 ILE A C 1
ATOM 4777 O O . ILE A 1 640 ? 14.063 6.971 -16.372 1.00 73.56 640 ILE A O 1
ATOM 4781 N N . LEU A 1 641 ? 15.597 8.191 -17.459 1.00 72.12 641 LEU A N 1
ATOM 4782 C CA . LEU A 1 641 ? 16.651 8.112 -16.449 1.00 72.12 641 LEU A CA 1
ATOM 4783 C C . LEU A 1 641 ? 17.328 9.475 -16.336 1.00 72.12 641 LEU A C 1
ATOM 4785 O O . LEU A 1 641 ? 17.858 9.981 -17.323 1.00 72.12 641 LEU A O 1
ATOM 4789 N N . GLY A 1 642 ? 17.313 10.085 -15.155 1.00 63.97 642 GLY A N 1
ATOM 4790 C CA . GLY A 1 642 ? 18.031 11.342 -14.950 1.00 63.97 642 GLY A CA 1
ATOM 4791 C C . GLY A 1 642 ? 17.434 12.547 -15.685 1.00 63.97 642 GLY A C 1
ATOM 4792 O O . GLY A 1 642 ? 18.170 13.423 -16.132 1.00 63.97 642 GLY A O 1
ATOM 4793 N N . GLY A 1 643 ? 16.120 12.544 -15.943 1.00 61.75 643 GLY A N 1
ATOM 4794 C CA . GLY A 1 643 ? 15.479 13.504 -16.854 1.00 61.75 643 GLY A CA 1
ATOM 4795 C C . GLY A 1 643 ? 15.733 13.248 -18.342 1.00 61.75 643 GLY A C 1
ATOM 4796 O O . GLY A 1 643 ? 15.300 14.036 -19.185 1.00 61.75 643 GLY A O 1
ATOM 4797 N N . ILE A 1 644 ? 16.402 12.147 -18.689 1.00 55.56 644 ILE A N 1
ATOM 4798 C CA . ILE A 1 644 ? 16.708 11.764 -20.066 1.00 55.56 644 ILE A CA 1
ATOM 4799 C C . ILE A 1 644 ? 15.755 10.647 -20.497 1.00 55.56 644 ILE A C 1
ATOM 4801 O O . ILE A 1 644 ? 15.754 9.573 -19.907 1.00 55.56 644 ILE A O 1
ATOM 4805 N N . ASP A 1 645 ? 14.962 10.870 -21.545 1.00 56.16 645 ASP A N 1
ATOM 4806 C CA . ASP A 1 645 ? 14.140 9.817 -22.154 1.00 56.16 645 ASP A CA 1
ATOM 4807 C C . ASP A 1 645 ? 15.042 8.745 -22.769 1.00 56.16 645 ASP A C 1
ATOM 4809 O O . ASP A 1 645 ? 15.779 9.076 -23.677 1.00 56.16 645 ASP A O 1
ATOM 4813 N N . VAL A 1 646 ? 15.038 7.511 -22.259 1.00 55.38 646 VAL A N 1
ATOM 4814 C CA . VAL A 1 646 ? 15.778 6.307 -22.705 1.00 55.38 646 VAL A CA 1
ATOM 4815 C C . VAL A 1 646 ? 14.844 5.257 -23.349 1.00 55.38 646 VAL A C 1
ATOM 4817 O O . VAL A 1 646 ? 15.195 4.079 -23.444 1.00 55.38 646 VAL A O 1
ATOM 4820 N N . THR A 1 647 ? 13.637 5.639 -23.771 1.00 45.78 647 THR A N 1
ATOM 4821 C CA . THR A 1 647 ? 12.616 4.714 -24.287 1.00 45.78 647 THR A CA 1
ATOM 4822 C C . THR A 1 647 ? 13.117 3.872 -25.475 1.00 45.78 647 THR A C 1
ATOM 4824 O O . THR A 1 647 ? 13.545 4.434 -26.487 1.00 45.78 647 THR A O 1
ATOM 4827 N N . PRO A 1 648 ? 12.992 2.528 -25.438 1.00 40.38 648 PRO A N 1
ATOM 4828 C CA . PRO A 1 648 ? 13.410 1.668 -26.544 1.00 40.38 648 PRO A CA 1
ATOM 4829 C C . PRO A 1 648 ? 12.724 2.033 -27.869 1.00 40.38 648 PRO A C 1
ATOM 4831 O O . PRO A 1 648 ? 11.499 2.077 -27.961 1.00 40.38 648 PRO A O 1
ATOM 4834 N N . GLY A 1 649 ? 13.513 2.298 -28.913 1.00 37.44 649 GLY A N 1
ATOM 4835 C CA . GLY A 1 649 ? 13.012 2.643 -30.251 1.00 37.44 649 GLY A CA 1
ATOM 4836 C C . GLY A 1 649 ? 12.571 4.100 -30.425 1.00 37.44 649 GLY A C 1
ATOM 4837 O O . GLY A 1 649 ? 12.426 4.551 -31.563 1.00 37.44 649 GLY A O 1
ATOM 4838 N N . ARG A 1 650 ? 12.437 4.872 -29.338 1.00 38.53 650 ARG A N 1
ATOM 4839 C CA . ARG A 1 650 ? 12.359 6.328 -29.433 1.00 38.53 650 ARG A CA 1
ATOM 4840 C C . ARG A 1 650 ? 13.755 6.900 -29.397 1.00 38.53 650 ARG A C 1
ATOM 4842 O O . ARG A 1 650 ? 14.627 6.536 -28.616 1.00 38.53 650 ARG A O 1
ATOM 4849 N N . VAL A 1 651 ? 13.981 7.761 -30.363 1.00 38.34 651 VAL A N 1
ATOM 4850 C CA . VAL A 1 651 ? 15.293 8.261 -30.703 1.00 38.34 651 VAL A CA 1
ATOM 4851 C C . VAL A 1 651 ? 15.715 9.260 -29.616 1.00 38.34 651 VAL A C 1
ATOM 4853 O O . VAL A 1 651 ? 15.313 10.415 -29.653 1.00 38.34 651 VAL A O 1
ATOM 4856 N N . GLN A 1 652 ? 16.604 8.827 -28.715 1.00 42.41 652 GLN A N 1
ATOM 4857 C CA . GLN A 1 652 ? 17.367 9.625 -27.737 1.00 42.41 652 GLN A CA 1
ATOM 4858 C C . GLN A 1 652 ? 18.261 10.737 -28.315 1.00 42.41 652 GLN A C 1
ATOM 4860 O O . GLN A 1 652 ? 19.187 11.232 -27.670 1.00 42.41 652 GLN A O 1
ATOM 4865 N N . PHE A 1 653 ? 18.078 11.089 -29.579 1.00 45.03 653 PHE A N 1
ATOM 4866 C CA . PHE A 1 653 ? 19.151 11.657 -30.366 1.00 45.03 653 PHE A CA 1
ATOM 4867 C C . PHE A 1 653 ? 18.783 13.058 -30.846 1.00 45.03 653 PHE A C 1
ATOM 4869 O O . PHE A 1 653 ? 17.735 13.274 -31.456 1.00 45.03 653 PHE A O 1
ATOM 4876 N N . GLY A 1 654 ? 19.701 14.005 -30.647 1.00 52.94 654 GLY A N 1
ATOM 4877 C CA . GLY A 1 654 ? 19.621 15.328 -31.267 1.00 52.94 654 GLY A CA 1
ATOM 4878 C C . GLY A 1 654 ? 19.596 15.256 -32.801 1.00 52.94 654 GLY A C 1
ATOM 4879 O O . GLY A 1 654 ? 19.753 14.184 -33.398 1.00 52.94 654 GLY A O 1
ATOM 4880 N N . ALA A 1 655 ? 19.394 16.408 -33.447 1.00 54.69 655 ALA A N 1
ATOM 4881 C CA . ALA A 1 655 ? 19.441 16.533 -34.904 1.00 54.69 655 ALA A CA 1
ATOM 4882 C C . ALA A 1 655 ? 20.714 15.886 -35.484 1.00 54.69 655 ALA A C 1
ATOM 4884 O O . ALA A 1 655 ? 21.800 16.005 -34.913 1.00 54.69 655 ALA A O 1
ATOM 4885 N N . ILE A 1 656 ? 20.565 15.187 -36.610 1.00 71.50 656 ILE A N 1
ATOM 4886 C CA . ILE A 1 656 ? 21.679 14.544 -37.309 1.00 71.50 656 ILE A CA 1
ATOM 4887 C C . ILE A 1 656 ? 22.586 15.640 -37.875 1.00 71.50 656 ILE A C 1
ATOM 4889 O O . ILE A 1 656 ? 22.135 16.508 -38.622 1.00 71.50 656 ILE A O 1
ATOM 4893 N N . ARG A 1 657 ? 23.867 15.614 -37.512 1.00 78.62 657 ARG A N 1
ATOM 4894 C CA . ARG A 1 657 ? 24.874 16.542 -38.030 1.00 78.62 657 ARG A CA 1
ATOM 4895 C C . ARG A 1 657 ? 25.344 16.056 -39.395 1.00 78.62 657 ARG A C 1
ATOM 4897 O O . ARG A 1 657 ? 25.875 14.958 -39.503 1.00 78.62 657 ARG A O 1
ATOM 4904 N N . THR A 1 658 ? 25.180 16.885 -40.417 1.00 82.06 658 THR A N 1
ATOM 4905 C CA . THR A 1 658 ? 25.601 16.586 -41.797 1.00 82.06 658 THR A CA 1
ATOM 4906 C C . THR A 1 658 ? 26.806 17.409 -42.259 1.00 82.06 658 THR A C 1
ATOM 4908 O O . THR A 1 658 ? 27.219 17.311 -43.411 1.00 82.06 658 THR A O 1
ATOM 4911 N N . ALA A 1 659 ? 27.383 18.211 -41.360 1.00 82.88 659 ALA A N 1
ATOM 4912 C CA . ALA A 1 659 ? 28.525 19.080 -41.617 1.00 82.88 659 ALA A CA 1
ATOM 4913 C C . ALA A 1 659 ? 29.511 19.057 -40.439 1.00 82.88 659 ALA A C 1
ATOM 4915 O O . ALA A 1 659 ? 29.113 18.826 -39.290 1.00 82.88 659 ALA A O 1
ATOM 4916 N N . SER A 1 660 ? 30.788 19.325 -40.727 1.00 87.06 660 SER A N 1
ATOM 4917 C CA . SER A 1 660 ? 31.842 19.429 -39.717 1.00 87.06 660 SER A CA 1
ATOM 4918 C C . SER A 1 660 ? 31.473 20.506 -38.704 1.00 87.06 660 SER A C 1
ATOM 4920 O O . SER A 1 660 ? 30.966 21.565 -39.073 1.00 87.06 660 SER A O 1
ATOM 4922 N N . THR A 1 661 ? 31.681 20.232 -37.422 1.00 84.19 661 THR A N 1
ATOM 4923 C CA . THR A 1 661 ? 31.214 21.099 -36.340 1.00 84.19 661 THR A CA 1
ATOM 4924 C C . THR A 1 661 ? 32.239 21.144 -35.214 1.00 84.19 661 THR A C 1
ATOM 4926 O O . THR A 1 661 ? 32.696 20.106 -34.737 1.00 84.19 661 THR A O 1
ATOM 4929 N N . VAL A 1 662 ? 32.538 22.352 -34.733 1.00 87.94 662 VAL A N 1
ATOM 4930 C CA . VAL A 1 662 ? 33.206 22.561 -33.444 1.00 87.94 662 VAL A CA 1
ATOM 4931 C C . VAL A 1 662 ? 32.126 22.716 -32.383 1.00 87.94 662 VAL A C 1
ATOM 4933 O O . VAL A 1 662 ? 31.283 23.609 -32.473 1.00 87.94 662 VAL A O 1
ATOM 4936 N N . LEU A 1 663 ? 32.103 21.814 -31.409 1.00 81.00 663 LEU A N 1
ATOM 4937 C CA . LEU A 1 663 ? 31.157 21.888 -30.306 1.00 81.00 663 LEU A CA 1
ATOM 4938 C C . LEU A 1 663 ? 31.603 22.982 -29.336 1.00 81.00 663 LEU A C 1
ATOM 4940 O O . LEU A 1 663 ? 32.754 23.021 -28.918 1.00 81.00 663 LEU A O 1
ATOM 4944 N N . THR A 1 664 ? 30.678 23.865 -28.970 1.00 76.62 664 THR A N 1
ATOM 4945 C CA . THR A 1 664 ? 30.936 24.976 -28.041 1.00 76.62 664 THR A CA 1
ATOM 4946 C C . THR A 1 664 ? 30.573 24.642 -26.592 1.00 76.62 664 THR A C 1
ATOM 4948 O O . THR A 1 664 ? 31.016 25.331 -25.681 1.00 76.62 664 THR A O 1
ATOM 4951 N N . ALA A 1 665 ? 29.789 23.583 -26.364 1.00 71.00 665 ALA A N 1
ATOM 4952 C CA . ALA A 1 665 ? 29.390 23.097 -25.044 1.00 71.00 665 ALA A CA 1
ATOM 4953 C C . ALA A 1 665 ? 29.129 21.581 -25.066 1.00 71.00 665 ALA A C 1
ATOM 4955 O O . ALA A 1 665 ? 28.850 21.013 -26.127 1.00 71.00 665 ALA A O 1
ATOM 4956 N N . VAL A 1 666 ? 29.197 20.935 -23.897 1.00 61.34 666 VAL A N 1
ATOM 4957 C CA . VAL A 1 666 ? 28.939 19.494 -23.740 1.00 61.34 666 VAL A CA 1
ATOM 4958 C C . VAL A 1 666 ? 27.430 19.237 -23.624 1.00 61.34 666 VAL A C 1
ATOM 4960 O O . VAL A 1 666 ? 26.800 19.713 -22.678 1.00 61.34 666 VAL A O 1
ATOM 4963 N N . PRO A 1 667 ? 26.815 18.467 -24.540 1.00 55.66 667 PRO A N 1
ATOM 4964 C CA . PRO A 1 667 ? 25.468 17.957 -24.339 1.00 55.66 667 PRO A CA 1
ATOM 4965 C C . PRO A 1 667 ? 25.535 16.773 -23.364 1.00 55.66 667 PRO A C 1
ATOM 4967 O O . PRO A 1 667 ? 25.875 15.662 -23.763 1.00 55.66 667 PRO A O 1
ATOM 4970 N N . LEU A 1 668 ? 25.249 17.030 -22.086 1.00 49.75 668 LEU A N 1
ATOM 4971 C CA . LEU A 1 668 ? 25.410 16.072 -20.983 1.00 49.75 668 LEU A CA 1
ATOM 4972 C C . LEU A 1 668 ? 24.833 14.684 -21.319 1.00 49.75 668 LEU A C 1
ATOM 4974 O O . LEU A 1 668 ? 23.633 14.556 -21.564 1.00 49.75 668 LEU A O 1
ATOM 4978 N N . ALA A 1 669 ? 25.703 13.665 -21.338 1.00 52.75 669 ALA A N 1
ATOM 4979 C CA . ALA A 1 669 ? 25.370 12.249 -21.541 1.00 52.75 669 ALA A CA 1
ATOM 4980 C C . ALA A 1 669 ? 24.575 11.931 -22.827 1.00 52.75 669 ALA A C 1
ATOM 4982 O O . ALA A 1 669 ? 23.807 10.970 -22.869 1.00 52.75 669 ALA A O 1
ATOM 4983 N N . ARG A 1 670 ? 24.755 12.716 -23.902 1.00 60.19 670 ARG A N 1
ATOM 4984 C CA . ARG A 1 670 ? 24.070 12.493 -25.190 1.00 60.19 670 ARG A CA 1
ATOM 4985 C C . ARG A 1 670 ? 24.976 11.880 -26.251 1.00 60.19 670 ARG A C 1
ATOM 4987 O O . ARG A 1 670 ? 26.170 12.170 -26.318 1.00 60.19 670 ARG A O 1
ATOM 4994 N N . MET A 1 671 ? 24.359 11.117 -27.153 1.00 69.62 671 MET A N 1
ATOM 4995 C CA . MET A 1 671 ? 24.987 10.623 -28.377 1.00 69.62 671 MET A CA 1
ATOM 4996 C C . MET A 1 671 ? 24.652 11.532 -29.568 1.00 69.62 671 MET A C 1
ATOM 4998 O O . MET A 1 671 ? 23.488 11.725 -29.929 1.00 69.62 671 MET A O 1
ATOM 5002 N N . ILE A 1 672 ? 25.681 12.098 -30.196 1.00 79.56 672 ILE A N 1
ATOM 5003 C CA . ILE A 1 672 ? 25.579 12.939 -31.388 1.00 79.56 672 ILE A CA 1
ATOM 5004 C C . ILE A 1 672 ? 25.611 12.050 -32.629 1.00 79.56 672 ILE A C 1
ATOM 5006 O O . ILE A 1 672 ? 26.567 11.313 -32.871 1.00 79.56 672 ILE A O 1
ATOM 5010 N N . ARG A 1 673 ? 24.567 12.157 -33.449 1.00 78.75 673 ARG A N 1
ATOM 5011 C CA . ARG A 1 673 ? 24.488 11.469 -34.739 1.00 78.75 673 ARG A CA 1
ATOM 5012 C C . ARG A 1 673 ? 25.169 12.294 -35.807 1.00 78.75 673 ARG A C 1
ATOM 5014 O O . ARG A 1 673 ? 24.871 13.482 -35.942 1.00 78.75 673 ARG A O 1
ATOM 5021 N N . VAL A 1 674 ? 26.021 11.652 -36.588 1.00 81.75 674 VAL A N 1
ATOM 5022 C CA . VAL A 1 674 ? 26.732 12.290 -37.692 1.00 81.75 674 VAL A CA 1
ATOM 5023 C C . VAL A 1 674 ? 26.466 11.503 -38.966 1.00 81.75 674 VAL A C 1
ATOM 5025 O O . VAL A 1 674 ? 26.595 10.280 -38.976 1.00 81.75 674 VAL A O 1
ATOM 5028 N N . GLN A 1 675 ? 26.066 12.201 -40.025 1.00 84.31 675 GLN A N 1
ATOM 5029 C CA . GLN A 1 675 ? 25.748 11.620 -41.321 1.00 84.31 675 GLN A CA 1
ATOM 5030 C C . GLN A 1 675 ? 26.567 12.292 -42.415 1.00 84.31 675 GLN A C 1
ATOM 5032 O O . GLN A 1 675 ? 26.356 13.456 -42.742 1.00 84.31 675 GLN A O 1
ATOM 5037 N N . THR A 1 676 ? 27.502 11.551 -42.997 1.00 77.88 676 THR A N 1
ATOM 5038 C CA . THR A 1 676 ? 28.332 12.054 -44.094 1.00 77.88 676 THR A CA 1
ATOM 5039 C C . THR A 1 676 ? 27.555 12.041 -45.410 1.00 77.88 676 THR A C 1
ATOM 5041 O O . THR A 1 676 ? 26.793 11.110 -45.670 1.00 77.88 676 THR A O 1
ATOM 5044 N N . SER A 1 677 ? 27.770 13.054 -46.255 1.00 76.38 677 SER A N 1
ATOM 5045 C CA . SER A 1 677 ? 27.241 13.122 -47.624 1.00 76.38 677 SER A CA 1
ATOM 5046 C C . SER A 1 677 ? 28.351 12.871 -48.654 1.00 76.38 677 SER A C 1
ATOM 5048 O O . SER A 1 677 ? 28.561 11.740 -49.052 1.00 76.38 677 SER A O 1
ATOM 5050 N N . SER A 1 678 ? 29.137 13.859 -49.069 1.00 73.50 678 SER A N 1
ATOM 5051 C CA . SER A 1 678 ? 30.212 13.668 -50.064 1.00 73.50 678 SER A CA 1
ATOM 5052 C C . SER A 1 678 ? 31.627 13.802 -49.497 1.00 73.50 678 SER A C 1
ATOM 5054 O O . SER A 1 678 ? 32.588 13.404 -50.157 1.00 73.50 678 SER A O 1
ATOM 5056 N N . SER A 1 679 ? 31.774 14.313 -48.273 1.00 78.31 679 SER A N 1
ATOM 5057 C CA . SER A 1 679 ? 33.066 14.592 -47.641 1.00 78.31 679 SER A CA 1
ATOM 5058 C C . SER A 1 679 ? 33.210 13.946 -46.262 1.00 78.31 679 SER A C 1
ATOM 5060 O O . SER A 1 679 ? 32.229 13.573 -45.617 1.00 78.31 679 SER A O 1
ATOM 5062 N N . VAL A 1 680 ? 34.461 13.839 -45.805 1.00 84.00 680 VAL A N 1
ATOM 5063 C CA . VAL A 1 680 ? 34.785 13.532 -44.405 1.00 84.00 680 VAL A CA 1
ATOM 5064 C C . VAL A 1 680 ? 34.248 14.655 -43.519 1.00 84.00 680 VAL A C 1
ATOM 5066 O O . VAL A 1 680 ? 34.341 15.826 -43.891 1.00 84.00 680 VAL A O 1
ATOM 5069 N N . LEU A 1 681 ? 33.684 14.298 -42.367 1.00 88.19 681 LEU A N 1
ATOM 5070 C CA . LEU A 1 681 ? 33.209 15.255 -41.372 1.00 88.19 681 LEU A CA 1
ATOM 5071 C C . LEU A 1 681 ? 34.134 15.262 -40.158 1.00 88.19 681 LEU A C 1
ATOM 5073 O O . LEU A 1 681 ? 34.529 14.209 -39.663 1.00 88.19 681 LEU A O 1
ATOM 5077 N N . ASP A 1 682 ? 34.447 16.452 -39.664 1.00 91.81 682 ASP A N 1
ATOM 5078 C CA . ASP A 1 682 ? 35.246 16.654 -38.461 1.00 91.81 682 ASP A CA 1
ATOM 5079 C C . ASP A 1 682 ? 34.358 17.164 -37.326 1.00 91.81 682 ASP A C 1
ATOM 5081 O O . ASP A 1 682 ? 33.683 18.186 -37.462 1.00 91.81 682 ASP A O 1
ATOM 5085 N N . MET A 1 683 ? 34.373 16.460 -36.198 1.00 92.25 683 MET A N 1
ATOM 5086 C CA . MET A 1 683 ? 33.669 16.840 -34.978 1.00 92.25 683 MET A CA 1
ATOM 5087 C C . MET A 1 683 ? 34.691 17.165 -33.896 1.00 92.25 683 MET A C 1
ATOM 5089 O O . MET A 1 683 ? 35.343 16.266 -33.366 1.00 92.25 683 MET A O 1
ATOM 5093 N N . THR A 1 684 ? 34.839 18.444 -33.568 1.00 91.88 684 THR A N 1
ATOM 5094 C CA . THR A 1 684 ? 35.797 18.899 -32.553 1.00 91.88 684 THR A CA 1
ATOM 5095 C C . THR A 1 684 ? 35.097 19.033 -31.206 1.00 91.88 684 THR A C 1
ATOM 5097 O O . THR A 1 684 ? 34.081 19.723 -31.099 1.00 91.88 684 THR A O 1
ATOM 5100 N N . LEU A 1 685 ? 35.627 18.351 -30.191 1.00 89.81 685 LEU A N 1
ATOM 5101 C CA . LEU A 1 685 ? 35.154 18.401 -28.805 1.00 89.81 685 LEU A CA 1
ATOM 5102 C C . LEU A 1 685 ? 35.362 19.802 -28.186 1.00 89.81 685 LEU A C 1
ATOM 5104 O O . LEU A 1 685 ? 36.328 20.476 -28.551 1.00 89.81 685 LEU A O 1
ATOM 5108 N N . PRO A 1 686 ? 34.493 20.247 -27.253 1.00 88.12 686 PRO A N 1
ATOM 5109 C CA . PRO A 1 686 ? 34.691 21.499 -26.515 1.00 88.12 686 PRO A CA 1
ATOM 5110 C C . PRO A 1 686 ? 35.797 21.330 -25.462 1.00 88.12 686 PRO A C 1
ATOM 5112 O O . PRO A 1 686 ? 36.216 20.208 -25.194 1.00 88.12 686 PRO A O 1
ATOM 5115 N N . GLU A 1 687 ? 36.228 22.404 -24.792 1.00 84.88 687 GLU A N 1
ATOM 5116 C CA . GLU A 1 687 ? 37.208 22.292 -23.695 1.00 84.88 687 GLU A CA 1
ATOM 5117 C C . GLU A 1 687 ? 36.757 21.296 -22.609 1.00 84.88 687 GLU A C 1
ATOM 5119 O O . GLU A 1 687 ? 37.539 20.447 -22.208 1.00 84.88 687 GLU A O 1
ATOM 5124 N N . GLY A 1 688 ? 35.482 21.308 -22.209 1.00 77.00 688 GLY A N 1
ATOM 5125 C CA . GLY A 1 688 ? 34.949 20.366 -21.215 1.00 77.00 688 GLY A CA 1
ATOM 5126 C C . GLY A 1 688 ? 35.479 20.589 -19.789 1.00 77.00 688 GLY A C 1
ATOM 5127 O O . GLY A 1 688 ? 36.443 21.321 -19.554 1.00 77.00 688 GLY A O 1
ATOM 5128 N N . ARG A 1 689 ? 34.812 19.982 -18.808 1.00 79.31 689 ARG A N 1
ATOM 5129 C CA . ARG A 1 689 ? 35.168 19.980 -17.380 1.00 79.31 689 ARG A CA 1
ATOM 5130 C C . ARG A 1 689 ? 35.341 18.543 -16.875 1.00 79.31 689 ARG A C 1
ATOM 5132 O O . ARG A 1 689 ? 34.728 17.641 -17.441 1.00 79.31 689 ARG A O 1
ATOM 5139 N N . PRO A 1 690 ? 36.115 18.313 -15.796 1.00 77.75 690 PRO A N 1
ATOM 5140 C CA . PRO A 1 690 ? 36.257 16.981 -15.207 1.00 77.75 690 PRO A CA 1
ATOM 5141 C C . PRO A 1 690 ? 34.895 16.314 -14.949 1.00 77.75 690 PRO A C 1
ATOM 5143 O O . PRO A 1 690 ? 34.041 16.897 -14.282 1.00 77.75 690 PRO A O 1
ATOM 5146 N N . GLY A 1 691 ? 34.698 15.104 -15.476 1.00 67.12 691 GLY A N 1
ATOM 5147 C CA . GLY A 1 691 ? 33.455 14.329 -15.364 1.00 67.12 691 GLY A CA 1
ATOM 5148 C C . GLY A 1 691 ? 32.454 14.515 -16.511 1.00 67.12 691 GLY A C 1
ATOM 5149 O O . GLY A 1 691 ? 31.486 13.758 -16.589 1.00 67.12 691 GLY A O 1
ATOM 5150 N N . ASP A 1 692 ? 32.678 15.464 -17.426 1.00 75.12 692 ASP A N 1
ATOM 5151 C CA . ASP A 1 692 ? 31.824 15.647 -18.603 1.00 75.12 692 ASP A CA 1
ATOM 5152 C C . ASP A 1 692 ? 31.879 14.428 -19.537 1.00 75.12 692 ASP A C 1
ATOM 5154 O O . ASP A 1 692 ? 32.939 13.835 -19.739 1.00 75.12 692 ASP A O 1
ATOM 5158 N N . ARG A 1 693 ? 30.737 14.079 -20.152 1.00 77.31 693 ARG A N 1
ATOM 5159 C CA . ARG A 1 693 ? 30.602 12.923 -21.058 1.00 77.31 693 ARG A CA 1
ATOM 5160 C C . ARG A 1 693 ? 29.891 13.276 -22.360 1.00 77.31 693 ARG A C 1
ATOM 5162 O O . ARG A 1 693 ? 28.873 13.970 -22.340 1.00 77.31 693 ARG A O 1
ATOM 5169 N N . VAL A 1 694 ? 30.380 12.739 -23.481 1.00 80.62 694 VAL A N 1
ATOM 5170 C CA . VAL A 1 694 ? 29.782 12.915 -24.819 1.00 80.62 694 VAL A CA 1
ATOM 5171 C C . VAL A 1 694 ? 30.013 11.693 -25.710 1.00 80.62 694 VAL A C 1
ATOM 5173 O O . VAL A 1 694 ? 31.093 11.104 -25.701 1.00 80.62 694 VAL A O 1
ATOM 5176 N N . GLY A 1 695 ? 29.004 11.315 -26.497 1.00 84.31 695 GLY A N 1
ATOM 5177 C CA . GLY A 1 695 ? 29.082 10.204 -27.446 1.00 84.31 695 GLY A CA 1
ATOM 5178 C C . GLY A 1 695 ? 28.898 10.639 -28.899 1.00 84.31 695 GLY A C 1
ATOM 5179 O O . GLY A 1 695 ? 28.224 11.631 -29.175 1.00 84.31 695 GLY A O 1
ATOM 5180 N N . PHE A 1 696 ? 29.442 9.871 -29.842 1.00 86.94 696 PHE A N 1
ATOM 5181 C CA . PHE A 1 696 ? 29.243 10.046 -31.285 1.00 86.94 696 PHE A CA 1
ATOM 5182 C C . PHE A 1 696 ? 28.909 8.720 -31.959 1.00 86.94 696 PHE A C 1
ATOM 5184 O O . PHE A 1 696 ? 29.446 7.682 -31.578 1.00 86.94 696 PHE A O 1
ATOM 5191 N N . MET A 1 697 ? 28.073 8.778 -32.996 1.00 82.62 697 MET A N 1
ATOM 5192 C CA . MET A 1 697 ? 27.721 7.630 -33.829 1.00 82.62 697 MET A CA 1
ATOM 5193 C C . MET A 1 697 ? 27.625 8.026 -35.302 1.00 82.62 697 MET A C 1
ATOM 5195 O O . MET A 1 697 ? 26.998 9.039 -35.639 1.00 82.62 697 MET A O 1
ATOM 5199 N N . LYS A 1 698 ? 28.184 7.192 -36.186 1.00 81.50 698 LYS A N 1
ATOM 5200 C CA . LYS A 1 698 ? 27.976 7.318 -37.634 1.00 81.50 698 LYS A CA 1
ATOM 5201 C C . LYS A 1 698 ? 26.611 6.727 -38.007 1.00 81.50 698 LYS A C 1
ATOM 5203 O O . LYS A 1 698 ? 26.364 5.531 -37.851 1.00 81.50 698 LYS A O 1
ATOM 5208 N N . TRP A 1 699 ? 25.700 7.590 -38.450 1.00 79.00 699 TRP A N 1
ATOM 5209 C CA . TRP A 1 699 ? 24.268 7.299 -38.564 1.00 79.00 699 TRP A CA 1
ATOM 5210 C C . TRP A 1 699 ? 23.896 6.552 -39.863 1.00 79.00 699 TRP A C 1
ATOM 5212 O O . TRP A 1 699 ? 24.537 6.789 -40.894 1.00 79.00 699 TRP A O 1
ATOM 5222 N N . PRO A 1 700 ? 22.852 5.692 -39.874 1.00 61.00 700 PRO A N 1
ATOM 5223 C CA . PRO A 1 700 ? 22.310 5.107 -41.103 1.00 61.00 700 PRO A CA 1
ATOM 5224 C C . PRO A 1 700 ? 21.898 6.174 -42.127 1.00 61.00 700 PRO A C 1
ATOM 5226 O O . PRO A 1 700 ? 21.215 7.138 -41.792 1.00 61.00 700 PRO A O 1
ATOM 5229 N N . GLY A 1 701 ? 22.340 6.015 -43.376 1.00 61.06 701 GLY A N 1
ATOM 5230 C CA . GLY A 1 701 ? 22.233 7.045 -44.420 1.00 61.06 701 GLY A CA 1
ATOM 5231 C C . GLY A 1 701 ? 23.511 7.868 -44.614 1.00 61.06 701 GLY A C 1
ATOM 5232 O O . GLY A 1 701 ? 23.555 8.724 -45.497 1.00 61.06 701 GLY A O 1
ATOM 5233 N N . SER A 1 702 ? 24.552 7.614 -43.813 1.00 68.44 702 SER A N 1
ATOM 5234 C CA . SER A 1 702 ? 25.901 8.106 -44.099 1.00 68.44 702 SER A CA 1
ATOM 5235 C C . SER A 1 702 ? 26.447 7.453 -45.358 1.00 68.44 702 SER A C 1
ATOM 5237 O O . SER A 1 702 ? 26.210 6.274 -45.613 1.00 68.44 702 SER A O 1
ATOM 5239 N N . THR A 1 703 ? 27.240 8.202 -46.106 1.00 69.44 703 THR A N 1
ATOM 5240 C CA . THR A 1 703 ? 28.043 7.663 -47.203 1.00 69.44 703 THR A CA 1
ATOM 5241 C C . THR A 1 703 ? 29.299 6.941 -46.713 1.00 69.44 703 THR A C 1
ATOM 5243 O O . THR A 1 703 ? 29.519 6.723 -45.517 1.00 69.44 703 THR A O 1
ATOM 5246 N N . ASP A 1 704 ? 30.155 6.569 -47.658 1.00 62.38 704 ASP A N 1
ATOM 5247 C CA . ASP A 1 704 ? 31.450 5.934 -47.433 1.00 62.38 704 ASP A CA 1
ATOM 5248 C C . ASP A 1 704 ? 32.471 6.813 -46.694 1.00 62.38 704 ASP A C 1
ATOM 5250 O O . ASP A 1 704 ? 33.512 6.324 -46.264 1.00 62.38 704 ASP A O 1
ATOM 5254 N N . LYS A 1 705 ? 32.200 8.111 -46.531 1.00 77.88 705 LYS A N 1
ATOM 5255 C CA . LYS A 1 705 ? 33.149 9.044 -45.915 1.00 77.88 705 LYS A CA 1
ATOM 5256 C C . LYS A 1 705 ? 33.225 8.897 -44.401 1.00 77.88 705 LYS A C 1
ATOM 5258 O O . LYS A 1 705 ? 32.304 8.421 -43.746 1.00 77.88 705 LYS A O 1
ATOM 5263 N N . PHE A 1 706 ? 34.351 9.301 -43.829 1.00 81.75 706 PHE A N 1
ATOM 5264 C CA . PHE A 1 706 ? 34.622 9.135 -42.404 1.00 81.75 706 PHE A CA 1
ATOM 5265 C C . PHE A 1 706 ? 34.070 10.268 -41.544 1.00 81.75 706 PHE A C 1
ATOM 5267 O O . PHE A 1 706 ? 33.868 11.386 -42.018 1.00 81.75 706 PHE A O 1
ATOM 5274 N N . VAL A 1 707 ? 33.921 9.983 -40.251 1.00 87.44 707 VAL A N 1
ATOM 5275 C CA . VAL A 1 707 ? 33.736 11.005 -39.218 1.00 87.44 707 VAL A CA 1
ATOM 5276 C C . VAL A 1 707 ? 34.963 10.996 -38.311 1.00 87.44 707 VAL A C 1
ATOM 5278 O O . VAL A 1 707 ? 35.200 10.015 -37.607 1.00 87.44 707 VAL A O 1
ATOM 5281 N N . ASN A 1 708 ? 35.759 12.062 -38.322 1.00 91.44 708 ASN A N 1
ATOM 5282 C CA . ASN A 1 708 ? 36.872 12.232 -37.390 1.00 91.44 708 ASN A CA 1
ATOM 5283 C C . ASN A 1 708 ? 36.370 12.943 -36.136 1.00 91.44 708 ASN A C 1
ATOM 5285 O O . ASN A 1 708 ? 35.824 14.043 -36.229 1.00 91.44 708 ASN A O 1
ATOM 5289 N N . ILE A 1 709 ? 36.607 12.363 -34.965 1.00 91.94 709 ILE A N 1
ATOM 5290 C CA . ILE A 1 709 ? 36.396 13.053 -33.694 1.00 91.94 709 ILE A CA 1
ATOM 5291 C C . ILE A 1 709 ? 37.736 13.598 -33.222 1.00 91.94 709 ILE A C 1
ATOM 5293 O O . ILE A 1 709 ? 38.716 12.854 -33.129 1.00 91.94 709 ILE A O 1
ATOM 5297 N N . ARG A 1 710 ? 37.785 14.901 -32.958 1.00 92.00 710 ARG A N 1
ATOM 5298 C CA . ARG A 1 710 ? 39.004 15.643 -32.640 1.00 92.00 710 ARG A CA 1
ATOM 5299 C C . ARG A 1 710 ? 38.951 16.199 -31.223 1.00 92.00 710 ARG A C 1
ATOM 5301 O O . ARG A 1 710 ? 37.888 16.602 -30.752 1.00 92.00 710 ARG A O 1
ATOM 5308 N N . ASN A 1 711 ? 40.106 16.250 -30.568 1.00 89.56 711 ASN A N 1
ATOM 5309 C CA . ASN A 1 711 ? 40.257 16.967 -29.304 1.00 89.56 711 ASN A CA 1
ATOM 5310 C C . ASN A 1 711 ? 40.153 18.493 -29.533 1.00 89.56 711 ASN A C 1
ATOM 5312 O O . ASN A 1 711 ? 40.200 18.936 -30.686 1.00 89.56 711 ASN A O 1
ATOM 5316 N N . PRO A 1 712 ? 40.066 19.316 -28.472 1.00 87.75 712 PRO A N 1
ATOM 5317 C CA . PRO A 1 712 ? 39.981 20.775 -28.607 1.00 87.75 712 PRO A CA 1
ATOM 5318 C C . PRO A 1 712 ? 41.157 21.402 -29.373 1.00 87.75 712 PRO A C 1
ATOM 5320 O O . PRO A 1 712 ? 40.990 22.414 -30.045 1.00 87.75 712 PRO A O 1
ATOM 5323 N N . ALA A 1 713 ? 42.333 20.766 -29.338 1.00 85.12 713 ALA A N 1
ATOM 5324 C CA . ALA A 1 713 ? 43.521 21.182 -30.086 1.00 85.12 713 ALA A CA 1
ATOM 5325 C C . ALA A 1 713 ? 43.475 20.828 -31.592 1.00 85.12 713 ALA A C 1
ATOM 5327 O O . ALA A 1 713 ? 44.403 21.150 -32.331 1.00 85.12 713 ALA A O 1
ATOM 5328 N N . GLY A 1 714 ? 42.412 20.169 -32.066 1.00 81.88 714 GLY A N 1
ATOM 5329 C CA . GLY A 1 714 ? 42.202 19.827 -33.475 1.00 81.88 714 GLY A CA 1
ATOM 5330 C C . GLY A 1 714 ? 42.834 18.506 -33.929 1.00 81.88 714 GLY A C 1
ATOM 5331 O O . GLY A 1 714 ? 42.690 18.137 -35.099 1.00 81.88 714 GLY A O 1
ATOM 5332 N N . THR A 1 715 ? 43.477 17.763 -33.027 1.00 87.81 715 THR A N 1
ATOM 5333 C CA . THR A 1 715 ? 44.058 16.443 -33.300 1.00 87.81 715 THR A CA 1
ATOM 5334 C C . THR A 1 715 ? 42.964 15.381 -33.327 1.00 87.81 715 THR A C 1
ATOM 5336 O O . THR A 1 715 ? 42.141 15.306 -32.416 1.00 87.81 715 THR A O 1
ATOM 5339 N N . THR A 1 716 ? 42.958 14.527 -34.355 1.00 88.44 716 THR A N 1
ATOM 5340 C CA . THR A 1 716 ? 42.002 13.409 -34.441 1.00 88.44 716 THR A CA 1
ATOM 5341 C C . THR A 1 716 ? 42.303 12.377 -33.362 1.00 88.44 716 THR A C 1
ATOM 5343 O O . THR A 1 716 ? 43.392 11.815 -33.326 1.00 88.44 716 THR A O 1
ATOM 5346 N N . MET A 1 717 ? 41.323 12.125 -32.499 1.00 87.50 717 MET A N 1
ATOM 5347 C CA . MET A 1 717 ? 41.390 11.122 -31.438 1.00 87.50 717 MET A CA 1
ATOM 5348 C C . MET A 1 717 ? 40.915 9.753 -31.922 1.00 87.50 717 MET A C 1
ATOM 5350 O O . MET A 1 717 ? 41.482 8.726 -31.565 1.00 87.50 717 MET A O 1
ATOM 5354 N N . ILE A 1 718 ? 39.848 9.730 -32.722 1.00 85.62 718 ILE A N 1
ATOM 5355 C CA . ILE A 1 718 ? 39.277 8.504 -33.284 1.00 85.62 718 ILE A CA 1
ATOM 5356 C C . ILE A 1 718 ? 38.514 8.824 -34.564 1.00 85.62 718 ILE A C 1
ATOM 5358 O O . ILE A 1 718 ? 38.068 9.952 -34.785 1.00 85.62 718 ILE A O 1
ATOM 5362 N N . ARG A 1 719 ? 38.342 7.808 -35.402 1.00 86.75 719 ARG A N 1
ATOM 5363 C CA . ARG A 1 719 ? 37.594 7.883 -36.649 1.00 86.75 719 ARG A CA 1
ATOM 5364 C C . ARG A 1 719 ? 36.484 6.837 -36.647 1.00 86.75 719 ARG A C 1
ATOM 5366 O O . ARG A 1 719 ? 36.775 5.666 -36.436 1.00 86.75 719 ARG A O 1
ATOM 5373 N N . LEU A 1 720 ? 35.252 7.261 -36.917 1.00 80.69 720 LEU A N 1
ATOM 5374 C CA . LEU A 1 720 ? 34.115 6.372 -37.170 1.00 80.69 720 LEU A CA 1
ATOM 5375 C C . LEU A 1 720 ? 34.050 6.105 -38.674 1.00 80.69 720 LEU A C 1
ATOM 5377 O O . LEU A 1 720 ? 33.982 7.049 -39.476 1.00 80.69 720 LEU A O 1
ATOM 5381 N N . ARG A 1 721 ? 34.145 4.833 -39.056 1.00 74.38 721 ARG A N 1
ATOM 5382 C CA . ARG A 1 721 ? 34.359 4.405 -40.441 1.00 74.38 721 ARG A CA 1
ATOM 5383 C C . ARG A 1 721 ? 33.095 3.807 -41.025 1.00 74.38 721 ARG A C 1
ATOM 5385 O O . ARG A 1 721 ? 32.658 4.252 -42.088 1.00 74.38 721 ARG A O 1
ATOM 5392 N N . ASP A 1 722 ? 32.457 2.915 -40.289 1.00 66.88 722 ASP A N 1
ATOM 5393 C CA . ASP A 1 722 ? 31.281 2.186 -40.738 1.00 66.88 722 ASP A CA 1
ATOM 5394 C C . ASP A 1 722 ? 29.994 2.735 -40.127 1.00 66.88 722 ASP A C 1
ATOM 5396 O O . ASP A 1 722 ? 29.976 3.369 -39.069 1.00 66.88 722 ASP A O 1
ATOM 5400 N N . ILE A 1 723 ? 28.881 2.511 -40.828 1.00 65.81 723 ILE A N 1
ATOM 5401 C CA . ILE A 1 723 ? 27.552 2.791 -40.282 1.00 65.81 723 ILE A CA 1
ATOM 5402 C C . ILE A 1 723 ? 27.371 1.928 -39.032 1.00 65.81 723 ILE A C 1
ATOM 5404 O O . ILE A 1 723 ? 27.515 0.710 -39.094 1.00 65.81 723 ILE A O 1
ATOM 5408 N N . GLY A 1 724 ? 27.023 2.561 -37.913 1.00 58.06 724 GLY A N 1
ATOM 5409 C CA . GLY A 1 724 ? 26.878 1.876 -36.629 1.00 58.06 724 GLY A CA 1
ATOM 5410 C C . GLY A 1 724 ? 28.102 1.955 -35.716 1.00 58.06 724 GLY A C 1
ATOM 5411 O O . GLY A 1 724 ? 27.959 1.649 -34.533 1.00 58.06 724 GLY A O 1
ATOM 5412 N N . ASP A 1 725 ? 29.257 2.427 -36.203 1.00 71.94 725 ASP A N 1
ATOM 5413 C CA . ASP A 1 725 ? 30.398 2.730 -35.334 1.00 71.94 725 ASP A CA 1
ATOM 5414 C C . ASP A 1 725 ? 30.018 3.817 -34.321 1.00 71.94 725 ASP A C 1
ATOM 5416 O O . ASP A 1 725 ? 29.420 4.844 -34.682 1.00 71.94 725 ASP A O 1
ATOM 5420 N N . TYR A 1 726 ? 30.410 3.617 -33.060 1.00 80.81 726 TYR A N 1
ATOM 5421 C CA . TYR A 1 726 ? 30.203 4.596 -31.997 1.00 80.81 726 TYR A CA 1
ATOM 5422 C C . TYR A 1 726 ? 31.377 4.695 -31.021 1.00 80.81 726 TYR A C 1
ATOM 5424 O O . TYR A 1 726 ? 32.145 3.756 -30.800 1.00 80.81 726 TYR A O 1
ATOM 5432 N N . VAL A 1 727 ? 31.475 5.855 -30.376 1.00 82.25 727 VAL A N 1
ATOM 5433 C CA . VAL A 1 727 ? 32.465 6.144 -29.334 1.00 82.25 727 VAL A CA 1
ATOM 5434 C C . VAL A 1 727 ? 31.869 7.046 -28.258 1.00 82.25 727 VAL A C 1
ATOM 5436 O O . VAL A 1 727 ? 31.078 7.938 -28.559 1.00 82.25 727 VAL A O 1
ATOM 5439 N N . TRP A 1 728 ? 32.277 6.819 -27.015 1.00 84.19 728 TRP A N 1
ATOM 5440 C CA . TRP A 1 728 ? 32.013 7.640 -25.842 1.00 84.19 728 TRP A CA 1
ATOM 5441 C C . TRP A 1 728 ? 33.315 8.202 -25.290 1.00 84.19 728 TRP A C 1
ATOM 5443 O O . TRP A 1 728 ? 34.325 7.497 -25.220 1.00 84.19 728 TRP A O 1
ATOM 5453 N N . PHE A 1 729 ? 33.261 9.461 -24.875 1.00 87.94 729 PHE A N 1
ATOM 5454 C CA . PHE A 1 729 ? 34.366 10.168 -24.251 1.00 87.94 729 PHE A CA 1
ATOM 5455 C C . PHE A 1 729 ? 33.983 10.678 -22.871 1.00 87.94 729 PHE A C 1
ATOM 5457 O O . PHE A 1 729 ? 32.851 11.131 -22.674 1.00 87.94 729 PHE A O 1
ATOM 5464 N N . THR A 1 730 ? 34.973 10.695 -21.983 1.00 86.06 730 THR A N 1
ATOM 5465 C CA . THR A 1 730 ? 34.920 11.357 -20.679 1.00 86.06 730 THR A CA 1
ATOM 5466 C C . THR A 1 730 ? 36.045 12.384 -20.600 1.00 86.06 730 THR A C 1
ATOM 5468 O O . THR A 1 730 ? 37.145 12.152 -21.098 1.00 86.06 730 THR A O 1
ATOM 5471 N N . CYS A 1 731 ? 35.774 13.544 -20.011 1.00 84.88 731 CYS A N 1
ATOM 5472 C CA . CYS A 1 731 ? 36.786 14.563 -19.753 1.00 84.88 731 CYS A CA 1
ATOM 5473 C C . CYS A 1 731 ? 37.407 14.301 -18.373 1.00 84.88 731 CYS A C 1
ATOM 5475 O O . CYS A 1 731 ? 36.723 14.403 -17.356 1.00 84.88 731 CYS A O 1
ATOM 5477 N N . GLU A 1 732 ? 38.688 13.939 -18.321 1.00 77.38 732 GLU A N 1
ATOM 5478 C CA . GLU A 1 732 ? 39.376 13.606 -17.059 1.00 77.38 732 GLU A CA 1
ATOM 5479 C C . GLU A 1 732 ? 39.872 14.862 -16.340 1.00 77.38 732 GLU A C 1
ATOM 5481 O O . GLU A 1 732 ? 39.706 15.020 -15.132 1.00 77.38 732 GLU A O 1
ATOM 5486 N N . VAL A 1 733 ? 40.427 15.794 -17.112 1.00 78.31 733 VAL A N 1
ATOM 5487 C CA . VAL A 1 733 ? 40.782 17.152 -16.688 1.00 78.31 733 VAL A CA 1
ATOM 5488 C C . VAL A 1 733 ? 40.346 18.134 -17.774 1.00 78.31 733 VAL A C 1
ATOM 5490 O O . VAL A 1 733 ? 40.125 17.720 -18.909 1.00 78.31 733 VAL A O 1
ATOM 5493 N N . ALA A 1 734 ? 40.186 19.420 -17.447 1.00 77.00 734 ALA A N 1
ATOM 5494 C CA . ALA A 1 734 ? 39.717 20.421 -18.411 1.00 77.00 734 ALA A CA 1
ATOM 5495 C C . ALA A 1 734 ? 40.560 20.397 -19.703 1.00 77.00 734 ALA A C 1
ATOM 5497 O O . ALA A 1 734 ? 41.788 20.464 -19.653 1.00 77.00 734 ALA A O 1
ATOM 5498 N N . GLY A 1 735 ? 39.907 20.264 -20.857 1.00 73.44 735 GLY A N 1
ATOM 5499 C CA . GLY A 1 735 ? 40.542 20.162 -22.176 1.00 73.44 735 GLY A CA 1
ATOM 5500 C C . GLY A 1 735 ? 41.007 18.757 -22.575 1.00 73.44 735 GLY A C 1
ATOM 5501 O O . GLY A 1 735 ? 41.265 18.520 -23.758 1.00 73.44 735 GLY A O 1
ATOM 5502 N N . ALA A 1 736 ? 41.109 17.820 -21.628 1.00 84.69 736 ALA A N 1
ATOM 5503 C CA . ALA A 1 736 ? 41.659 16.485 -21.844 1.00 84.69 736 ALA A CA 1
ATOM 5504 C C . ALA A 1 736 ? 40.555 15.423 -21.865 1.00 84.69 736 ALA A C 1
ATOM 5506 O O . ALA A 1 736 ? 40.106 14.916 -20.834 1.00 84.69 736 ALA A O 1
ATOM 5507 N N . TRP A 1 737 ? 40.144 15.073 -23.079 1.00 88.94 737 TRP A N 1
ATOM 5508 C CA . TRP A 1 737 ? 39.187 14.005 -23.329 1.00 88.94 737 TRP A CA 1
ATOM 5509 C C . TRP A 1 737 ? 39.893 12.663 -23.481 1.00 88.94 737 TRP A C 1
ATOM 5511 O O . TRP A 1 737 ? 40.908 12.563 -24.174 1.00 88.94 737 TRP A O 1
ATOM 5521 N N . THR A 1 738 ? 39.315 11.619 -22.902 1.00 87.06 738 THR A N 1
ATOM 5522 C CA . THR A 1 738 ? 39.739 10.229 -23.076 1.00 87.06 738 THR A CA 1
ATOM 5523 C C . THR A 1 738 ? 38.570 9.381 -23.561 1.00 87.06 738 THR A C 1
ATOM 5525 O O . THR A 1 738 ? 37.402 9.743 -23.411 1.00 87.06 738 THR A O 1
ATOM 5528 N N . ILE A 1 739 ? 38.876 8.277 -24.244 1.00 86.19 739 ILE A N 1
ATOM 5529 C CA . ILE A 1 739 ? 37.856 7.352 -24.750 1.00 86.19 739 ILE A CA 1
ATOM 5530 C C . ILE A 1 739 ? 37.419 6.454 -23.593 1.00 86.19 739 ILE A C 1
ATOM 5532 O O . ILE A 1 739 ? 38.217 5.668 -23.094 1.00 86.19 739 ILE A O 1
ATOM 5536 N N . GLU A 1 740 ? 36.147 6.540 -23.213 1.00 76.62 740 GLU A N 1
ATOM 5537 C CA . GLU A 1 740 ? 35.550 5.723 -22.152 1.00 76.62 740 GLU A CA 1
ATOM 5538 C C . GLU A 1 740 ? 35.131 4.348 -22.686 1.00 76.62 740 GLU A C 1
ATOM 5540 O O . GLU A 1 740 ? 35.447 3.306 -22.116 1.00 76.62 740 GLU A O 1
ATOM 5545 N N . ASN A 1 741 ? 34.411 4.338 -23.809 1.00 67.81 741 ASN A N 1
ATOM 5546 C CA . ASN A 1 741 ? 33.920 3.125 -24.449 1.00 67.81 741 ASN A CA 1
ATOM 5547 C C . ASN A 1 741 ? 33.805 3.349 -25.957 1.00 67.81 741 ASN A C 1
ATOM 5549 O O . ASN A 1 741 ? 33.537 4.455 -26.417 1.00 67.81 741 ASN A O 1
ATOM 5553 N N . ARG A 1 742 ? 33.975 2.296 -26.749 1.00 75.44 742 ARG A N 1
ATOM 5554 C CA . ARG A 1 742 ? 33.756 2.340 -28.193 1.00 75.44 742 ARG A CA 1
ATOM 5555 C C . ARG A 1 742 ? 33.303 0.993 -28.719 1.00 75.44 742 ARG A C 1
ATOM 5557 O O . ARG A 1 742 ? 33.736 -0.055 -28.240 1.00 75.44 742 ARG A O 1
ATOM 5564 N N . TYR A 1 743 ? 32.518 1.048 -29.778 1.00 59.88 743 TYR A N 1
ATOM 5565 C CA . TYR A 1 743 ? 32.263 -0.078 -30.653 1.00 59.88 743 TYR A CA 1
ATOM 5566 C C . TYR A 1 743 ? 32.665 0.330 -32.059 1.00 59.88 743 TYR A C 1
ATOM 5568 O O . TYR A 1 743 ? 32.126 1.278 -32.628 1.00 59.88 743 TYR A O 1
ATOM 5576 N N . LEU A 1 744 ? 33.641 -0.396 -32.580 1.00 62.19 744 LEU A N 1
ATOM 5577 C CA . LEU A 1 744 ? 34.043 -0.342 -33.972 1.00 62.19 744 LEU A CA 1
ATOM 5578 C C . LEU A 1 744 ? 33.768 -1.732 -34.535 1.00 62.19 744 LEU A C 1
ATOM 5580 O O . LEU A 1 744 ? 34.041 -2.727 -33.848 1.00 62.19 744 LEU A O 1
ATOM 5584 N N . SER A 1 745 ? 33.202 -1.804 -35.735 1.00 52.88 745 SER A N 1
ATOM 5585 C CA . SER A 1 745 ? 32.925 -3.081 -36.395 1.00 52.88 745 SER A CA 1
ATOM 5586 C C . SER A 1 745 ? 34.200 -3.965 -36.479 1.00 52.88 745 SER A C 1
ATOM 5588 O O . SER A 1 745 ? 35.338 -3.491 -36.421 1.00 52.88 745 SER A O 1
ATOM 5590 N N . THR A 1 746 ? 34.012 -5.289 -36.513 1.00 45.25 746 THR A N 1
ATOM 5591 C CA . THR A 1 746 ? 34.884 -6.368 -35.981 1.00 45.25 746 THR A CA 1
ATOM 5592 C C . THR A 1 746 ? 36.355 -6.478 -36.427 1.00 45.25 746 THR A C 1
ATOM 5594 O O . THR A 1 746 ? 37.036 -7.374 -35.933 1.00 45.25 746 THR A O 1
ATOM 5597 N N . PHE A 1 747 ? 36.898 -5.609 -37.282 1.00 45.75 747 PHE A N 1
ATOM 5598 C CA . PHE A 1 747 ? 38.299 -5.710 -37.736 1.00 45.75 747 PHE A CA 1
ATOM 5599 C C . PHE A 1 747 ? 39.263 -4.647 -37.176 1.00 45.75 747 PHE A C 1
ATOM 5601 O O . PHE A 1 747 ? 40.475 -4.779 -37.325 1.00 45.75 747 PHE A O 1
ATOM 5608 N N . ASP A 1 748 ? 38.766 -3.629 -36.467 1.00 45.22 748 ASP A N 1
ATOM 5609 C CA . ASP A 1 748 ? 39.555 -2.433 -36.114 1.00 45.22 748 ASP A CA 1
ATOM 5610 C C . ASP A 1 748 ? 40.182 -2.431 -34.706 1.00 45.22 748 ASP A C 1
ATOM 5612 O O . ASP A 1 748 ? 40.717 -1.420 -34.249 1.00 45.22 748 ASP A O 1
ATOM 5616 N N . ARG A 1 749 ? 40.192 -3.568 -33.998 1.00 42.12 749 ARG A N 1
ATOM 5617 C CA . ARG A 1 749 ? 40.870 -3.668 -32.689 1.00 42.12 749 ARG A CA 1
ATOM 5618 C C . ARG A 1 749 ? 42.407 -3.686 -32.773 1.00 42.12 749 ARG A C 1
ATOM 5620 O O . ARG A 1 749 ? 43.031 -3.583 -31.721 1.00 42.12 749 ARG A O 1
ATOM 5627 N N . LEU A 1 750 ? 43.015 -3.801 -33.964 1.00 38.78 750 LEU A N 1
ATOM 5628 C CA . LEU A 1 750 ? 44.444 -4.139 -34.101 1.00 38.78 750 LEU A CA 1
ATOM 5629 C C . LEU A 1 750 ? 45.344 -3.173 -34.898 1.00 38.78 750 LEU A C 1
ATOM 5631 O O . LEU A 1 750 ? 46.554 -3.368 -34.840 1.00 38.78 750 LEU A O 1
ATOM 5635 N N . VAL A 1 751 ? 44.854 -2.137 -35.599 1.00 45.16 751 VAL A N 1
ATOM 5636 C CA . VAL A 1 751 ? 45.750 -1.254 -36.392 1.00 45.16 751 VAL A CA 1
ATOM 5637 C C . VAL A 1 751 ? 45.319 0.230 -36.354 1.00 45.16 751 VAL A C 1
ATOM 5639 O O . VAL A 1 751 ? 44.195 0.534 -36.757 1.00 45.16 751 VAL A O 1
ATOM 5642 N N . PRO A 1 752 ? 46.185 1.174 -35.912 1.00 42.47 752 PRO A N 1
ATOM 5643 C CA . PRO A 1 752 ? 45.846 2.601 -35.787 1.00 42.47 752 PRO A CA 1
ATOM 5644 C C . PRO A 1 752 ? 45.683 3.367 -37.114 1.00 42.47 752 PRO A C 1
ATOM 5646 O O . PRO A 1 752 ? 44.884 4.299 -37.170 1.00 42.47 752 PRO A O 1
ATOM 5649 N N . ASP A 1 753 ? 46.375 2.957 -38.187 1.00 50.53 753 ASP A N 1
ATOM 5650 C CA . ASP A 1 753 ? 46.483 3.723 -39.439 1.00 50.53 753 ASP A CA 1
ATOM 5651 C C . ASP A 1 753 ? 46.147 2.880 -40.685 1.00 50.53 753 ASP A C 1
ATOM 5653 O O . ASP A 1 753 ? 46.765 1.840 -40.923 1.00 50.53 753 ASP A O 1
ATOM 5657 N N . SER A 1 754 ? 45.211 3.356 -41.522 1.00 51.69 754 SER A N 1
ATOM 5658 C CA . SER A 1 754 ? 44.967 2.834 -42.879 1.00 51.69 754 SER A CA 1
ATOM 5659 C C . SER A 1 754 ? 45.233 3.894 -43.950 1.00 51.69 754 SER A C 1
ATOM 5661 O O . SER A 1 754 ? 45.012 5.089 -43.738 1.00 51.69 754 SER A O 1
ATOM 5663 N N . THR A 1 755 ? 45.742 3.458 -45.107 1.00 57.56 755 THR A N 1
ATOM 5664 C CA . THR A 1 755 ? 45.996 4.308 -46.289 1.00 57.56 755 THR A CA 1
ATOM 5665 C C . THR A 1 755 ? 45.038 3.916 -47.413 1.00 57.56 755 THR A C 1
ATOM 5667 O O . THR A 1 755 ? 44.891 2.725 -47.677 1.00 57.56 755 THR A O 1
ATOM 5670 N N . ILE A 1 756 ? 44.394 4.896 -48.065 1.00 58.22 756 ILE A N 1
ATOM 5671 C CA . ILE A 1 756 ? 43.411 4.660 -49.139 1.00 58.22 756 ILE A CA 1
ATOM 5672 C C . ILE A 1 756 ? 44.065 4.781 -50.517 1.00 58.22 756 ILE A C 1
ATOM 5674 O O . ILE A 1 756 ? 44.754 5.763 -50.794 1.00 58.22 756 ILE A O 1
ATOM 5678 N N . VAL A 1 757 ? 43.770 3.827 -51.400 1.00 69.38 757 VAL A N 1
ATOM 5679 C CA . VAL A 1 757 ? 44.158 3.819 -52.816 1.00 69.38 757 VAL A CA 1
ATOM 5680 C C . VAL A 1 757 ? 42.903 3.700 -53.689 1.00 69.38 757 VAL A C 1
ATOM 5682 O O . VAL A 1 757 ? 42.139 2.747 -53.559 1.00 69.38 757 VAL A O 1
ATOM 5685 N N . THR A 1 758 ? 42.676 4.661 -54.589 1.00 62.19 758 THR A N 1
ATOM 5686 C CA . THR A 1 758 ? 41.454 4.760 -55.423 1.00 62.19 758 THR A CA 1
ATOM 5687 C C . THR A 1 758 ? 41.680 4.481 -56.914 1.00 62.19 758 THR A C 1
ATOM 5689 O O . THR A 1 758 ? 40.748 4.566 -57.713 1.00 62.19 758 THR A O 1
ATOM 5692 N N . ALA A 1 759 ? 42.908 4.153 -57.314 1.00 71.88 759 ALA A N 1
ATOM 5693 C CA . ALA A 1 759 ? 43.280 3.851 -58.694 1.00 71.88 759 ALA A CA 1
ATOM 5694 C C . ALA A 1 759 ? 44.288 2.696 -58.734 1.00 71.88 759 ALA A C 1
ATOM 5696 O O . ALA A 1 759 ? 45.004 2.471 -57.759 1.00 71.88 759 ALA A O 1
ATOM 5697 N N . SER A 1 760 ? 44.350 1.977 -59.859 1.00 75.75 760 SER A N 1
ATOM 5698 C CA . SER A 1 760 ? 45.341 0.915 -60.053 1.00 75.75 760 SER A CA 1
ATOM 5699 C C . SER A 1 760 ? 46.758 1.461 -59.889 1.00 75.75 760 SER A C 1
ATOM 5701 O O . SER A 1 760 ? 47.103 2.475 -60.499 1.00 75.75 760 SER A O 1
ATOM 5703 N N . GLY A 1 761 ? 47.590 0.788 -59.100 1.00 74.31 761 GLY A N 1
ATOM 5704 C CA . GLY A 1 761 ? 48.945 1.260 -58.847 1.00 74.31 761 GLY A CA 1
ATOM 5705 C C . GLY A 1 761 ? 49.784 0.317 -57.999 1.00 74.31 761 GLY A C 1
ATOM 5706 O O . GLY A 1 761 ? 49.277 -0.608 -57.359 1.00 74.31 761 GLY A O 1
ATOM 5707 N N . SER A 1 762 ? 51.091 0.578 -58.006 1.00 77.50 762 SER A N 1
ATOM 5708 C CA . SER A 1 762 ? 52.040 -0.088 -57.122 1.00 77.50 762 SER A CA 1
ATOM 5709 C C . SER A 1 762 ? 51.915 0.458 -55.704 1.00 77.50 762 SER A C 1
ATOM 5711 O O . SER A 1 762 ? 52.011 1.662 -55.469 1.00 77.50 762 SER A O 1
ATOM 5713 N N . LEU A 1 763 ? 51.711 -0.446 -54.757 1.00 77.44 763 LEU A N 1
ATOM 5714 C CA . LEU A 1 763 ? 51.775 -0.199 -53.327 1.00 77.44 763 LEU A CA 1
ATOM 5715 C C . LEU A 1 763 ? 53.234 0.047 -52.914 1.00 77.44 763 LEU A C 1
ATOM 5717 O O . LEU A 1 763 ? 54.160 -0.358 -53.612 1.00 77.44 763 LEU A O 1
ATOM 5721 N N . SER A 1 764 ? 53.442 0.732 -51.788 1.00 71.50 764 SER A N 1
ATOM 5722 C CA . SER A 1 764 ? 54.772 1.103 -51.282 1.00 71.50 764 SER A CA 1
ATOM 5723 C C . SER A 1 764 ? 55.182 0.235 -50.094 1.00 71.50 764 SER A C 1
ATOM 5725 O O . SER A 1 764 ? 54.362 -0.016 -49.213 1.00 71.50 764 SER A O 1
ATOM 5727 N N . GLY A 1 765 ? 56.468 -0.115 -50.001 1.00 63.31 765 GLY A N 1
ATOM 5728 C CA . GLY A 1 765 ? 57.038 -0.819 -48.842 1.00 63.31 765 GLY A CA 1
ATOM 5729 C C . GLY A 1 765 ? 57.071 -0.018 -47.542 1.00 63.31 765 GLY A C 1
ATOM 5730 O O . GLY A 1 765 ? 57.329 -0.565 -46.480 1.00 63.31 765 GLY A O 1
ATOM 5731 N N . THR A 1 766 ? 56.727 1.270 -47.575 1.00 68.75 766 THR A N 1
ATOM 5732 C CA . THR A 1 766 ? 56.454 2.049 -46.354 1.00 68.75 766 THR A CA 1
ATOM 5733 C C . THR A 1 766 ? 55.115 1.695 -45.692 1.00 68.75 766 THR A C 1
ATOM 5735 O O . THR A 1 766 ? 54.832 2.174 -44.594 1.00 68.75 766 THR A O 1
ATOM 5738 N N . LEU A 1 767 ? 54.278 0.878 -46.345 1.00 64.69 767 LEU A N 1
ATOM 5739 C CA . LEU A 1 767 ? 52.960 0.454 -45.861 1.00 64.69 767 LEU A CA 1
ATOM 5740 C C . LEU A 1 767 ? 52.976 -0.930 -45.188 1.00 64.69 767 LEU A C 1
ATOM 5742 O O . LEU A 1 767 ? 51.912 -1.440 -44.838 1.00 64.69 767 LEU A O 1
ATOM 5746 N N . THR A 1 768 ? 54.152 -1.533 -44.991 1.00 68.56 768 THR A N 1
ATOM 5747 C CA . THR A 1 768 ? 54.303 -2.834 -44.327 1.00 68.56 768 THR A CA 1
ATOM 5748 C C . THR A 1 768 ? 53.609 -2.855 -42.962 1.00 68.56 768 THR A C 1
ATOM 5750 O O . THR A 1 768 ? 53.762 -1.936 -42.156 1.00 68.56 768 THR A O 1
ATOM 5753 N N . GLY A 1 769 ? 52.816 -3.899 -42.710 1.00 60.00 769 GLY A N 1
ATOM 5754 C CA . GLY A 1 769 ? 52.052 -4.092 -41.473 1.00 60.00 769 GLY A CA 1
ATOM 5755 C C . GLY A 1 769 ? 50.808 -3.202 -41.327 1.00 60.00 769 GLY A C 1
ATOM 5756 O O . GLY A 1 769 ? 50.118 -3.294 -40.312 1.00 60.00 769 GLY A O 1
ATOM 5757 N N . ARG A 1 770 ? 50.492 -2.352 -42.315 1.00 63.03 770 ARG A N 1
ATOM 5758 C CA . ARG A 1 770 ? 49.294 -1.492 -42.320 1.00 63.03 770 ARG A CA 1
ATOM 5759 C C . ARG A 1 770 ? 48.176 -2.093 -43.166 1.00 63.03 770 ARG A C 1
ATOM 5761 O O . ARG A 1 770 ? 48.430 -2.848 -44.103 1.00 63.03 770 ARG A O 1
ATOM 5768 N N . ILE A 1 771 ? 46.936 -1.696 -42.869 1.00 67.81 771 ILE A N 1
ATOM 5769 C CA . ILE A 1 771 ? 45.794 -1.984 -43.745 1.00 67.81 771 ILE A CA 1
ATOM 5770 C C . ILE A 1 771 ? 45.803 -0.992 -44.909 1.00 67.81 771 ILE A C 1
ATOM 5772 O O . ILE A 1 771 ? 45.755 0.228 -44.723 1.00 67.81 771 ILE A O 1
ATOM 5776 N N . ILE A 1 772 ? 45.847 -1.542 -46.114 1.00 78.56 772 ILE A N 1
ATOM 5777 C CA . ILE A 1 772 ? 45.768 -0.822 -47.376 1.00 78.56 772 ILE A CA 1
ATOM 5778 C C . ILE A 1 772 ? 44.337 -0.967 -47.884 1.00 78.56 772 ILE A C 1
ATOM 5780 O O . ILE A 1 772 ? 43.920 -2.034 -48.342 1.00 78.56 772 ILE A O 1
ATOM 5784 N N . ASP A 1 773 ? 43.585 0.119 -47.768 1.00 73.81 773 ASP A N 1
ATOM 5785 C CA . ASP A 1 773 ? 42.203 0.207 -48.210 1.00 73.81 773 ASP A CA 1
ATOM 5786 C C . ASP A 1 773 ? 42.170 0.541 -49.697 1.00 73.81 773 ASP A C 1
ATOM 5788 O O . ASP A 1 773 ? 42.567 1.627 -50.114 1.00 73.81 773 ASP A O 1
ATOM 5792 N N . VAL A 1 774 ? 41.694 -0.392 -50.513 1.00 77.62 774 VAL A N 1
ATOM 5793 C CA . VAL A 1 774 ? 41.628 -0.224 -51.964 1.00 77.62 774 VAL A CA 1
ATOM 5794 C C . VAL A 1 774 ? 40.172 -0.049 -52.375 1.00 77.62 774 VAL A C 1
ATOM 5796 O O . VAL A 1 774 ? 39.328 -0.902 -52.089 1.00 77.62 774 VAL A O 1
ATOM 5799 N N . GLN A 1 775 ? 39.877 1.077 -53.024 1.00 79.50 775 GLN A N 1
ATOM 5800 C CA . GLN A 1 775 ? 38.523 1.522 -53.346 1.00 79.50 775 GLN A CA 1
ATOM 5801 C C . GLN A 1 775 ? 38.346 1.663 -54.868 1.00 79.50 775 GLN A C 1
ATOM 5803 O O . GLN A 1 775 ? 38.620 2.729 -55.422 1.00 79.50 775 GLN A O 1
ATOM 5808 N N . PRO A 1 776 ? 37.880 0.610 -55.569 1.00 74.38 776 PRO A N 1
ATOM 5809 C CA . PRO A 1 776 ? 37.454 0.714 -56.958 1.00 74.38 776 PRO A CA 1
ATOM 5810 C C . PRO A 1 776 ? 36.407 1.830 -57.108 1.00 74.38 776 PRO A C 1
ATOM 5812 O O . PRO A 1 776 ? 35.382 1.779 -56.427 1.00 74.38 776 PRO A O 1
ATOM 5815 N N . PRO A 1 777 ? 36.610 2.828 -57.985 1.00 66.81 777 PRO A N 1
ATOM 5816 C CA . PRO A 1 777 ? 35.689 3.959 -58.114 1.00 66.81 777 PRO A CA 1
ATOM 5817 C C . PRO A 1 777 ? 34.427 3.628 -58.933 1.00 66.81 777 PRO A C 1
ATOM 5819 O O . PRO A 1 777 ? 33.487 4.417 -58.952 1.00 66.81 777 PRO A O 1
ATOM 5822 N N . SER A 1 778 ? 34.392 2.484 -59.630 1.00 73.38 778 SER A N 1
ATOM 5823 C CA . SER A 1 778 ? 33.278 2.070 -60.499 1.00 73.38 778 SER A CA 1
ATOM 5824 C C . SER A 1 778 ? 33.092 0.538 -60.523 1.00 73.38 778 SER A C 1
ATOM 5826 O O . SER A 1 778 ? 33.594 -0.167 -59.647 1.00 73.38 778 SER A O 1
ATOM 5828 N N . THR A 1 779 ? 32.368 0.003 -61.514 1.00 72.56 779 THR A N 1
ATOM 5829 C CA . THR A 1 779 ? 32.233 -1.445 -61.787 1.00 72.56 779 THR A CA 1
ATOM 5830 C C . THR A 1 779 ? 33.543 -2.103 -62.248 1.00 72.56 779 THR A C 1
ATOM 5832 O O . THR A 1 779 ? 33.619 -3.327 -62.327 1.00 72.56 779 THR A O 1
ATOM 5835 N N . SER A 1 780 ? 34.574 -1.320 -62.580 1.00 76.88 780 SER A N 1
ATOM 5836 C CA . SER A 1 780 ? 35.864 -1.819 -63.064 1.00 76.88 780 SER A CA 1
ATOM 5837 C C . SER A 1 780 ? 36.731 -2.389 -61.940 1.00 76.88 780 SER A C 1
ATOM 5839 O O . SER A 1 780 ? 36.889 -1.754 -60.897 1.00 76.88 780 SER A O 1
ATOM 5841 N N . THR A 1 781 ? 37.365 -3.537 -62.184 1.00 82.88 781 THR A N 1
ATOM 5842 C CA . THR A 1 781 ? 38.413 -4.065 -61.300 1.00 82.88 781 THR A CA 1
ATOM 5843 C C . THR A 1 781 ? 39.622 -3.129 -61.287 1.00 82.88 781 THR A C 1
ATOM 5845 O O . THR A 1 781 ? 40.067 -2.710 -62.356 1.00 82.88 781 THR A O 1
ATOM 5848 N N . ILE A 1 782 ? 40.162 -2.824 -60.105 1.00 85.00 782 ILE A N 1
ATOM 5849 C CA . ILE A 1 782 ? 41.433 -2.096 -59.965 1.00 85.00 782 ILE A CA 1
ATOM 5850 C C . ILE A 1 782 ? 42.528 -2.999 -59.405 1.00 85.00 782 ILE A C 1
ATOM 5852 O O . ILE A 1 782 ? 42.261 -3.911 -58.620 1.00 85.00 782 ILE A O 1
ATOM 5856 N N . ASP A 1 783 ? 43.761 -2.733 -59.821 1.00 87.31 783 ASP A N 1
ATOM 5857 C CA . ASP A 1 783 ? 44.927 -3.537 -59.472 1.00 87.31 783 ASP A CA 1
ATOM 5858 C C . ASP A 1 783 ? 45.673 -2.929 -58.279 1.00 87.31 783 ASP A C 1
ATOM 5860 O O . ASP A 1 783 ? 46.136 -1.790 -58.336 1.00 87.31 783 ASP A O 1
ATOM 5864 N N . ALA A 1 784 ? 45.839 -3.716 -57.219 1.00 87.12 784 ALA A N 1
ATOM 5865 C CA . ALA A 1 784 ? 46.693 -3.401 -56.080 1.00 87.12 784 ALA A CA 1
ATOM 5866 C C . ALA A 1 784 ? 47.992 -4.206 -56.206 1.00 87.12 784 ALA A C 1
ATOM 5868 O O . ALA A 1 784 ? 48.059 -5.365 -55.789 1.00 87.12 784 ALA A O 1
ATOM 5869 N N . VAL A 1 785 ? 49.008 -3.619 -56.842 1.00 88.06 785 VAL A N 1
ATOM 5870 C CA . VAL A 1 785 ? 50.274 -4.307 -57.135 1.00 88.06 785 VAL A CA 1
ATOM 5871 C C . VAL A 1 785 ? 51.209 -4.163 -55.938 1.00 88.06 785 VAL A C 1
ATOM 5873 O O . VAL A 1 785 ? 51.582 -3.055 -55.577 1.00 88.06 785 VAL A O 1
ATOM 5876 N N . LEU A 1 786 ? 51.590 -5.262 -55.295 1.00 86.12 786 LEU A N 1
ATOM 5877 C CA . LEU A 1 786 ? 52.515 -5.247 -54.158 1.00 86.12 786 LEU A CA 1
ATOM 5878 C C . LEU A 1 786 ? 53.918 -4.789 -54.596 1.00 86.12 786 LEU A C 1
ATOM 5880 O O . LEU A 1 786 ? 54.314 -4.998 -55.745 1.00 86.12 786 LEU A O 1
ATOM 5884 N N . TRP A 1 787 ? 54.677 -4.158 -53.693 1.00 86.00 787 TRP A N 1
ATOM 5885 C CA . TRP A 1 787 ? 55.995 -3.611 -54.033 1.00 86.00 787 TRP A CA 1
ATOM 5886 C C . TRP A 1 787 ? 57.022 -4.709 -54.337 1.00 86.00 787 TRP A C 1
ATOM 5888 O O . TRP A 1 787 ? 56.977 -5.811 -53.781 1.00 86.00 787 TRP A O 1
ATOM 5898 N N . ASN A 1 788 ? 57.972 -4.371 -55.213 1.00 78.19 788 ASN A N 1
ATOM 5899 C CA . ASN A 1 788 ? 59.150 -5.184 -55.505 1.00 78.19 788 ASN A CA 1
ATOM 5900 C C . ASN A 1 788 ? 60.237 -4.955 -54.441 1.00 78.19 788 ASN A C 1
ATOM 5902 O O . ASN A 1 788 ? 60.427 -3.828 -53.989 1.00 78.19 788 ASN A O 1
ATOM 5906 N N . GLY A 1 789 ? 60.961 -6.016 -54.065 1.00 72.25 789 GLY A N 1
ATOM 5907 C CA . GLY A 1 789 ? 62.068 -5.941 -53.099 1.00 72.25 789 GLY A CA 1
ATOM 5908 C C . GLY A 1 789 ? 61.656 -5.923 -51.621 1.00 72.25 789 GLY A C 1
ATOM 5909 O O . GLY A 1 789 ? 62.398 -5.396 -50.799 1.00 72.25 789 GLY A O 1
ATOM 5910 N N . ALA A 1 790 ? 60.480 -6.462 -51.280 1.00 75.31 790 ALA A N 1
ATOM 5911 C CA . ALA A 1 790 ? 60.038 -6.636 -49.895 1.00 75.31 790 ALA A CA 1
ATOM 5912 C C . ALA A 1 790 ? 60.985 -7.565 -49.117 1.00 75.31 790 ALA A C 1
ATOM 5914 O O . ALA A 1 790 ? 61.332 -8.635 -49.618 1.00 75.31 790 ALA A O 1
ATOM 5915 N N . ALA A 1 791 ? 61.378 -7.193 -47.899 1.00 80.19 791 ALA A N 1
ATOM 5916 C CA . ALA A 1 791 ? 62.229 -8.033 -47.061 1.00 80.19 791 ALA A CA 1
ATOM 5917 C C . ALA A 1 791 ? 61.473 -9.292 -46.607 1.00 80.19 791 ALA A C 1
ATOM 5919 O O . ALA A 1 791 ? 60.245 -9.294 -46.508 1.00 80.19 791 ALA A O 1
ATOM 5920 N N . ALA A 1 792 ? 62.199 -10.374 -46.317 1.00 80.25 792 ALA A N 1
ATOM 5921 C CA . ALA A 1 792 ? 61.587 -11.566 -45.739 1.00 80.25 792 ALA A CA 1
ATOM 5922 C C . ALA A 1 792 ? 60.922 -11.213 -44.394 1.00 80.25 792 ALA A C 1
ATOM 5924 O O . ALA A 1 792 ? 61.570 -10.662 -43.505 1.00 80.25 792 ALA A O 1
ATOM 5925 N N . GLY A 1 793 ? 59.631 -11.520 -44.257 1.00 72.44 793 GLY A N 1
ATOM 5926 C CA . GLY A 1 793 ? 58.808 -11.179 -43.092 1.00 72.44 793 GLY A CA 1
ATOM 5927 C C . GLY A 1 793 ? 57.972 -9.903 -43.236 1.00 72.44 793 GLY A C 1
ATOM 5928 O O . GLY A 1 793 ? 57.096 -9.670 -42.400 1.00 72.44 793 GLY A O 1
ATOM 5929 N N . ASP A 1 794 ? 58.168 -9.109 -44.296 1.00 79.19 794 ASP A N 1
ATOM 5930 C CA . ASP A 1 794 ? 57.291 -7.969 -44.576 1.00 79.19 794 ASP A CA 1
ATOM 5931 C C . ASP A 1 794 ? 55.851 -8.450 -44.768 1.00 79.19 794 ASP A C 1
ATOM 5933 O O . ASP A 1 794 ? 55.592 -9.415 -45.485 1.00 79.19 794 ASP A O 1
ATOM 5937 N N . THR A 1 795 ? 54.898 -7.766 -44.140 1.00 78.56 795 THR A N 1
ATOM 5938 C CA . THR A 1 795 ? 53.466 -8.077 -44.216 1.00 78.56 795 THR A CA 1
ATOM 5939 C C . THR A 1 795 ? 52.708 -7.021 -45.010 1.00 78.56 795 THR A C 1
ATOM 5941 O O . THR A 1 795 ? 52.890 -5.823 -44.800 1.00 78.56 795 THR A O 1
ATOM 5944 N N . ALA A 1 796 ? 51.800 -7.458 -45.879 1.00 80.50 796 ALA A N 1
ATOM 5945 C CA . ALA A 1 796 ? 50.858 -6.595 -46.581 1.00 80.50 796 ALA A CA 1
ATOM 5946 C C . ALA A 1 796 ? 49.430 -7.027 -46.251 1.00 80.50 796 ALA A C 1
ATOM 5948 O O . ALA A 1 796 ? 49.088 -8.201 -46.383 1.00 80.50 796 ALA A O 1
ATOM 5949 N N . ILE A 1 797 ? 48.589 -6.083 -45.832 1.00 82.44 797 ILE A N 1
ATOM 5950 C CA . ILE A 1 797 ? 47.171 -6.335 -45.566 1.00 82.44 797 ILE A CA 1
ATOM 5951 C C . ILE A 1 797 ? 46.373 -5.496 -46.555 1.00 82.44 797 ILE A C 1
ATOM 5953 O O . ILE A 1 797 ? 46.365 -4.272 -46.456 1.00 82.44 797 ILE A O 1
ATOM 5957 N N . VAL A 1 798 ? 45.717 -6.136 -47.521 1.00 83.50 798 VAL A N 1
ATOM 5958 C CA . VAL A 1 798 ? 44.933 -5.446 -48.553 1.00 83.50 798 VAL A CA 1
ATOM 5959 C C . VAL A 1 798 ? 43.457 -5.736 -48.340 1.00 83.50 798 VAL A C 1
ATOM 5961 O O . VAL A 1 798 ? 43.058 -6.895 -48.222 1.00 83.50 798 VAL A O 1
ATOM 5964 N N . ARG A 1 799 ? 42.644 -4.681 -48.299 1.00 84.06 799 ARG A N 1
ATOM 5965 C CA . ARG A 1 799 ? 41.196 -4.764 -48.098 1.00 84.06 799 ARG A CA 1
ATOM 5966 C C . ARG A 1 799 ? 40.461 -4.075 -49.237 1.00 84.06 799 ARG A C 1
ATOM 5968 O O . ARG A 1 799 ? 40.817 -2.957 -49.608 1.00 84.06 799 ARG A O 1
ATOM 5975 N N . LYS A 1 800 ? 39.387 -4.689 -49.742 1.00 81.44 800 LYS A N 1
ATOM 5976 C CA . LYS A 1 800 ? 38.401 -3.957 -50.547 1.00 81.44 800 LYS A CA 1
ATOM 5977 C C . LYS A 1 800 ? 37.582 -3.075 -49.605 1.00 81.44 800 LYS A C 1
ATOM 5979 O O . LYS A 1 800 ? 36.782 -3.572 -48.812 1.00 81.44 800 LYS A O 1
ATOM 5984 N N . ALA A 1 801 ? 37.824 -1.772 -49.662 1.00 69.56 801 ALA A N 1
ATOM 5985 C CA . ALA A 1 801 ? 37.341 -0.823 -48.666 1.00 69.56 801 ALA A CA 1
ATOM 5986 C C . ALA A 1 801 ? 35.822 -0.592 -48.733 1.00 69.56 801 ALA A C 1
ATOM 5988 O O . ALA A 1 801 ? 35.191 -0.741 -49.789 1.00 69.56 801 ALA A O 1
ATOM 5989 N N . ALA A 1 802 ? 35.236 -0.153 -47.617 1.00 57.81 802 ALA A N 1
ATOM 5990 C CA . ALA A 1 802 ? 33.901 0.440 -47.617 1.00 57.81 802 ALA A CA 1
ATOM 5991 C C . ALA A 1 802 ? 33.867 1.655 -48.566 1.00 57.81 802 ALA A C 1
ATOM 5993 O O . ALA A 1 802 ? 34.806 2.445 -48.600 1.00 57.81 802 ALA A O 1
ATOM 5994 N N . GLY A 1 803 ? 32.814 1.771 -49.383 1.00 52.50 803 GLY A N 1
ATOM 5995 C CA . GLY A 1 803 ? 32.711 2.796 -50.436 1.00 52.50 803 GLY A CA 1
ATOM 5996 C C . GLY A 1 803 ? 33.216 2.395 -51.815 1.00 52.50 803 GLY A C 1
ATOM 5997 O O . GLY A 1 803 ? 33.127 3.187 -52.753 1.00 52.50 803 GLY A O 1
ATOM 5998 N N . SER A 1 804 ? 33.739 1.183 -51.966 1.00 67.19 804 SER A N 1
ATOM 5999 C CA . SER A 1 804 ? 34.075 0.644 -53.282 1.00 67.19 804 SER A CA 1
ATOM 6000 C C . SER A 1 804 ? 32.827 0.506 -54.155 1.00 67.19 804 SER A C 1
ATOM 6002 O O . SER A 1 804 ? 31.777 0.075 -53.678 1.00 67.19 804 SER A O 1
ATOM 6004 N N . GLY A 1 805 ? 32.955 0.795 -55.448 1.00 61.16 805 GLY A N 1
ATOM 6005 C CA . GLY A 1 805 ? 31.982 0.381 -56.451 1.00 61.16 805 GLY A CA 1
ATOM 6006 C C . GLY A 1 805 ? 31.866 -1.147 -56.541 1.00 61.16 805 GLY A C 1
ATOM 6007 O O . GLY A 1 805 ? 32.545 -1.912 -55.845 1.00 61.16 805 GLY A O 1
ATOM 6008 N N . SER A 1 806 ? 31.005 -1.627 -57.437 1.00 73.38 806 SER A N 1
ATOM 6009 C CA . SER A 1 806 ? 30.831 -3.067 -57.667 1.00 73.38 806 SER A CA 1
ATOM 6010 C C . SER A 1 806 ? 32.058 -3.750 -58.292 1.00 73.38 806 SER A C 1
ATOM 6012 O O . SER A 1 806 ? 32.107 -4.977 -58.323 1.00 73.38 806 SER A O 1
ATOM 6014 N N . GLY A 1 807 ? 33.064 -2.993 -58.746 1.00 77.06 807 GLY A N 1
ATOM 6015 C CA . GLY A 1 807 ? 34.331 -3.527 -59.246 1.00 77.06 807 GLY A CA 1
ATOM 6016 C C . GLY A 1 807 ? 35.141 -4.264 -58.179 1.00 77.06 807 GLY A C 1
ATOM 6017 O O . GLY A 1 807 ? 35.000 -4.010 -56.984 1.00 77.06 807 GLY A O 1
ATOM 6018 N N . ALA A 1 808 ? 35.980 -5.211 -58.591 1.00 83.69 808 ALA A N 1
ATOM 6019 C CA . ALA A 1 808 ? 36.819 -5.991 -57.678 1.00 83.69 808 ALA A CA 1
ATOM 6020 C C . ALA A 1 808 ? 38.187 -5.324 -57.423 1.00 83.69 808 ALA A C 1
ATOM 6022 O O . ALA A 1 808 ? 38.588 -4.405 -58.135 1.00 83.69 808 ALA A O 1
ATOM 6023 N N . VAL A 1 809 ? 38.931 -5.805 -56.428 1.00 87.50 809 VAL A N 1
ATOM 6024 C CA . VAL A 1 809 ? 40.347 -5.457 -56.233 1.00 87.50 809 VAL A CA 1
ATOM 6025 C C . VAL A 1 809 ? 41.197 -6.673 -56.562 1.00 87.50 809 VAL A C 1
ATOM 6027 O O . VAL A 1 809 ? 41.120 -7.687 -55.868 1.00 87.50 809 VAL A O 1
ATOM 6030 N N . ALA A 1 810 ? 41.995 -6.588 -57.622 1.00 89.06 810 ALA A N 1
ATOM 6031 C CA . ALA A 1 810 ? 42.964 -7.617 -57.975 1.00 89.06 810 ALA A CA 1
ATOM 6032 C C . ALA A 1 810 ? 44.282 -7.325 -57.255 1.00 89.06 810 ALA A C 1
ATOM 6034 O O . ALA A 1 810 ? 45.021 -6.414 -57.623 1.00 89.06 810 ALA A O 1
ATOM 6035 N N . VAL A 1 811 ? 44.579 -8.097 -56.214 1.00 90.12 811 VAL A N 1
ATOM 6036 C CA . VAL A 1 811 ? 45.853 -8.014 -55.499 1.00 90.12 811 VAL A CA 1
ATOM 6037 C C . VAL A 1 811 ? 46.890 -8.780 -56.301 1.00 90.12 811 VAL A C 1
ATOM 6039 O O . VAL A 1 811 ? 46.729 -9.980 -56.535 1.00 90.12 811 VAL A O 1
ATOM 6042 N N . LYS A 1 812 ? 47.932 -8.088 -56.758 1.00 87.75 812 LYS A N 1
ATOM 6043 C CA . LYS A 1 812 ? 48.939 -8.621 -57.680 1.00 87.75 812 LYS A CA 1
ATOM 6044 C C . LYS A 1 812 ? 50.320 -8.636 -57.041 1.00 87.75 812 LYS A C 1
ATOM 6046 O O . LYS A 1 812 ? 50.652 -7.753 -56.256 1.00 87.75 812 LYS A O 1
ATOM 6051 N N . ASN A 1 813 ? 51.145 -9.614 -57.404 1.00 84.56 813 ASN A N 1
ATOM 6052 C CA . ASN A 1 813 ? 52.574 -9.561 -57.097 1.00 84.56 813 ASN A CA 1
ATOM 6053 C C . ASN A 1 813 ? 53.268 -8.508 -57.981 1.00 84.56 813 ASN A C 1
ATOM 6055 O O . ASN A 1 813 ? 52.695 -8.021 -58.956 1.00 84.56 813 ASN A O 1
ATOM 6059 N N . GLY A 1 814 ? 54.525 -8.187 -57.680 1.00 74.25 814 GLY A N 1
ATOM 6060 C CA . GLY A 1 814 ? 55.282 -7.197 -58.447 1.00 74.25 814 GLY A CA 1
ATOM 6061 C C . GLY A 1 814 ? 55.655 -7.614 -59.882 1.00 74.25 814 GLY A C 1
ATOM 6062 O O . GLY A 1 814 ? 56.150 -6.785 -60.643 1.00 74.25 814 GLY A O 1
ATOM 6063 N N . ALA A 1 815 ? 55.352 -8.859 -60.279 1.00 77.25 815 ALA A N 1
ATOM 6064 C CA . ALA A 1 815 ? 55.383 -9.339 -61.665 1.00 77.25 815 ALA A CA 1
ATOM 6065 C C . ALA A 1 815 ? 54.026 -9.174 -62.392 1.00 77.25 815 ALA A C 1
ATOM 6067 O O . ALA A 1 815 ? 53.873 -9.611 -63.530 1.00 77.25 815 ALA A O 1
ATOM 6068 N N . GLY A 1 816 ? 53.020 -8.572 -61.746 1.00 75.81 816 GLY A N 1
ATOM 6069 C CA . GLY A 1 816 ? 51.694 -8.312 -62.319 1.00 75.81 816 GLY A CA 1
ATOM 6070 C C . GLY A 1 816 ? 50.737 -9.510 -62.315 1.00 75.81 816 GLY A C 1
ATOM 6071 O O . GLY A 1 816 ? 49.636 -9.414 -62.861 1.00 75.81 816 GLY A O 1
ATOM 6072 N N . THR A 1 817 ? 51.112 -10.628 -61.690 1.00 84.31 817 THR A N 1
ATOM 6073 C CA . THR A 1 817 ? 50.253 -11.815 -61.561 1.00 84.31 817 THR A CA 1
ATOM 6074 C C . THR A 1 817 ? 49.273 -11.627 -60.409 1.00 84.31 817 THR A C 1
ATOM 6076 O O . THR A 1 817 ? 49.678 -11.261 -59.306 1.00 84.31 817 THR A O 1
ATOM 6079 N N . THR A 1 818 ? 47.985 -11.889 -60.647 1.00 86.31 818 THR A N 1
ATOM 6080 C CA . THR A 1 818 ? 46.947 -11.800 -59.607 1.00 86.31 818 THR A CA 1
ATOM 6081 C C . THR A 1 818 ? 47.117 -12.926 -58.599 1.00 86.31 818 THR A C 1
ATOM 6083 O O . THR A 1 818 ? 47.026 -14.095 -58.958 1.00 86.31 818 THR A O 1
ATOM 6086 N N . ILE A 1 819 ? 47.338 -12.553 -57.343 1.00 84.88 819 ILE A N 1
ATOM 6087 C CA . ILE A 1 819 ? 47.412 -13.458 -56.198 1.00 84.88 819 ILE A CA 1
ATOM 6088 C C . ILE A 1 819 ? 45.998 -13.762 -55.697 1.00 84.88 819 ILE A C 1
ATOM 6090 O O . ILE A 1 819 ? 45.647 -14.916 -55.488 1.00 84.88 819 ILE A O 1
ATOM 6094 N N . GLN A 1 820 ? 45.176 -12.722 -55.526 1.00 87.94 820 GLN A N 1
ATOM 6095 C CA . GLN A 1 820 ? 43.808 -12.840 -55.024 1.00 87.94 820 GLN A CA 1
ATOM 6096 C C . GLN A 1 820 ? 42.926 -11.744 -55.606 1.00 87.94 820 GLN A C 1
ATOM 6098 O O . GLN A 1 820 ? 43.365 -10.615 -55.822 1.00 87.94 820 GLN A O 1
ATOM 6103 N N . LEU A 1 821 ? 41.653 -12.070 -55.809 1.00 87.06 821 LEU A N 1
ATOM 6104 C CA . LEU A 1 821 ? 40.630 -11.107 -56.184 1.00 87.06 821 LEU A CA 1
ATOM 6105 C C . LEU A 1 821 ? 39.677 -10.891 -55.002 1.00 87.06 821 LEU A C 1
ATOM 6107 O O . LEU A 1 821 ? 39.037 -11.842 -54.552 1.00 87.06 821 LEU A O 1
ATOM 6111 N N . LEU A 1 822 ? 39.591 -9.656 -54.512 1.00 84.06 822 LEU A N 1
ATOM 6112 C CA . LEU A 1 822 ? 38.674 -9.232 -53.449 1.00 84.06 822 LEU A CA 1
ATOM 6113 C C . LEU A 1 822 ? 37.414 -8.668 -54.109 1.00 84.06 822 LEU A C 1
ATOM 6115 O O . LEU A 1 822 ? 37.478 -7.669 -54.834 1.00 84.06 822 LEU A O 1
ATOM 6119 N N . ARG A 1 823 ? 36.279 -9.343 -53.939 1.00 80.44 823 ARG A N 1
ATOM 6120 C CA . ARG A 1 823 ? 35.053 -9.073 -54.705 1.00 80.44 823 ARG A CA 1
ATOM 6121 C C . ARG A 1 823 ? 34.032 -8.312 -53.882 1.00 80.44 823 ARG A C 1
ATOM 6123 O O . ARG A 1 823 ? 33.449 -7.357 -54.396 1.00 80.44 823 ARG A O 1
ATOM 6130 N N . ASP A 1 824 ? 33.862 -8.680 -52.624 1.00 75.88 824 ASP A N 1
ATOM 6131 C CA . ASP A 1 824 ? 32.884 -8.071 -51.735 1.00 75.88 824 ASP A CA 1
ATOM 6132 C C . ASP A 1 824 ? 33.538 -6.973 -50.882 1.00 75.88 824 ASP A C 1
ATOM 6134 O O . ASP A 1 824 ? 34.733 -6.996 -50.580 1.00 75.88 824 ASP A O 1
ATOM 6138 N N . ILE A 1 825 ? 32.758 -5.945 -50.539 1.00 68.44 825 ILE A N 1
ATOM 6139 C CA . ILE A 1 825 ? 33.210 -4.897 -49.615 1.00 68.44 825 ILE A CA 1
ATOM 6140 C C . ILE A 1 825 ? 33.525 -5.555 -48.271 1.00 68.44 825 ILE A C 1
ATOM 6142 O O . ILE A 1 825 ? 32.674 -6.247 -47.721 1.00 68.44 825 ILE A O 1
ATOM 6146 N N . GLY A 1 826 ? 34.728 -5.320 -47.747 1.00 63.94 826 GLY A N 1
ATOM 6147 C CA . GLY A 1 826 ? 35.215 -5.958 -46.525 1.00 63.94 826 GLY A CA 1
ATOM 6148 C C . GLY A 1 826 ? 35.986 -7.260 -46.751 1.00 63.94 826 GLY A C 1
ATOM 6149 O O . GLY A 1 826 ? 36.466 -7.827 -45.774 1.00 63.94 826 GLY A O 1
ATOM 6150 N N . ASP A 1 827 ? 36.155 -7.718 -47.998 1.00 73.44 827 ASP A N 1
ATOM 6151 C CA . ASP A 1 827 ? 37.112 -8.782 -48.313 1.00 73.44 827 ASP A CA 1
ATOM 6152 C C . ASP A 1 827 ? 38.539 -8.318 -47.990 1.00 73.44 827 ASP A C 1
ATOM 6154 O O . ASP A 1 827 ? 38.955 -7.221 -48.380 1.00 73.44 827 ASP A O 1
ATOM 6158 N N . ILE A 1 828 ? 39.293 -9.163 -47.290 1.00 79.38 828 ILE A N 1
ATOM 6159 C CA . ILE A 1 828 ? 40.651 -8.896 -46.812 1.00 79.38 828 ILE A CA 1
ATOM 6160 C C . ILE A 1 828 ? 41.567 -10.044 -47.217 1.00 79.38 828 ILE A C 1
ATOM 6162 O O . ILE A 1 828 ? 41.209 -11.220 -47.129 1.00 79.38 828 ILE A O 1
ATOM 6166 N N . ILE A 1 829 ? 42.788 -9.692 -47.596 1.00 81.75 829 ILE A N 1
ATOM 6167 C CA . ILE A 1 829 ? 43.902 -10.621 -47.719 1.00 81.75 829 ILE A CA 1
ATOM 6168 C C . ILE A 1 829 ? 45.097 -10.125 -46.908 1.00 81.75 829 ILE A C 1
ATOM 6170 O O . ILE A 1 829 ? 45.443 -8.944 -46.935 1.00 81.75 829 ILE A O 1
ATOM 6174 N N . ILE A 1 830 ? 45.733 -11.051 -46.200 1.00 80.75 830 ILE A N 1
ATOM 6175 C CA . ILE A 1 830 ? 46.985 -10.846 -45.478 1.00 80.75 830 ILE A CA 1
ATOM 6176 C C . ILE A 1 830 ? 48.057 -11.653 -46.200 1.00 80.75 830 ILE A C 1
ATOM 6178 O O . ILE A 1 830 ? 47.891 -12.857 -46.411 1.00 80.75 830 ILE A O 1
ATOM 6182 N N . LEU A 1 831 ? 49.149 -10.995 -46.571 1.00 85.25 831 LEU A N 1
ATOM 6183 C CA . LEU A 1 831 ? 50.286 -11.592 -47.259 1.00 85.25 831 LEU A CA 1
ATOM 6184 C C . LEU A 1 831 ? 51.572 -11.365 -46.473 1.00 85.25 831 LEU A C 1
ATOM 6186 O O . LEU A 1 831 ? 51.713 -10.346 -45.799 1.00 85.25 831 LEU A O 1
ATOM 6190 N N . VAL A 1 832 ? 52.518 -12.289 -46.615 1.00 85.88 832 VAL A N 1
ATOM 6191 C CA . VAL A 1 832 ? 53.886 -12.160 -46.105 1.00 85.88 832 VAL A CA 1
ATOM 6192 C C . VAL A 1 832 ? 54.882 -12.372 -47.242 1.00 85.88 832 VAL A C 1
ATOM 6194 O O . VAL A 1 832 ? 54.681 -13.244 -48.091 1.00 85.88 832 VAL A O 1
ATOM 6197 N N . SER A 1 833 ? 55.931 -11.555 -47.285 1.00 82.88 833 SER A N 1
ATOM 6198 C CA . SER A 1 833 ? 57.039 -11.700 -48.227 1.00 82.88 833 SER A CA 1
ATOM 6199 C C . SER A 1 833 ? 58.050 -12.718 -47.707 1.00 82.88 833 SER A C 1
ATOM 6201 O O . SER A 1 833 ? 58.418 -12.688 -46.532 1.00 82.88 833 SER A O 1
ATOM 6203 N N . ASP A 1 834 ? 58.544 -13.591 -48.580 1.00 76.44 834 ASP A N 1
ATOM 6204 C CA . ASP A 1 834 ? 59.672 -14.487 -48.290 1.00 76.44 834 ASP A CA 1
ATOM 6205 C C . ASP A 1 834 ? 61.028 -13.921 -48.765 1.00 76.44 834 ASP A C 1
ATOM 6207 O O . ASP A 1 834 ? 62.058 -14.591 -48.689 1.00 76.44 834 ASP A O 1
ATOM 6211 N N . GLY A 1 835 ? 61.040 -12.678 -49.256 1.00 69.25 835 GLY A N 1
ATOM 6212 C CA . GLY A 1 835 ? 62.218 -11.972 -49.756 1.00 69.25 835 GLY A CA 1
ATOM 6213 C C . GLY A 1 835 ? 62.643 -12.367 -51.174 1.00 69.25 835 GLY A C 1
ATOM 6214 O O . GLY A 1 835 ? 62.895 -11.487 -51.994 1.00 69.25 835 GLY A O 1
ATOM 6215 N N . ALA A 1 836 ? 62.724 -13.667 -51.477 1.00 64.88 836 ALA A N 1
ATOM 6216 C CA . ALA A 1 836 ? 63.326 -14.179 -52.716 1.00 64.88 836 ALA A CA 1
ATOM 6217 C C . ALA A 1 836 ? 62.320 -14.643 -53.787 1.00 64.88 836 ALA A C 1
ATOM 6219 O O . ALA A 1 836 ? 62.609 -14.495 -54.974 1.00 64.88 836 ALA A O 1
ATOM 6220 N N . ASN A 1 837 ? 61.152 -15.177 -53.406 1.00 61.25 837 ASN A N 1
ATOM 6221 C CA . ASN A 1 837 ? 60.148 -15.717 -54.339 1.00 61.25 837 ASN A CA 1
ATOM 6222 C C . ASN A 1 837 ? 58.849 -14.895 -54.377 1.00 61.25 837 ASN A C 1
ATOM 6224 O O . ASN A 1 837 ? 57.970 -15.158 -55.200 1.00 61.25 837 ASN A O 1
ATOM 6228 N N . GLY A 1 838 ? 58.738 -13.864 -53.539 1.00 76.50 838 GLY A N 1
ATOM 6229 C CA . GLY A 1 838 ? 57.677 -12.866 -53.582 1.00 76.50 838 GLY A CA 1
ATOM 6230 C C . GLY A 1 838 ? 56.671 -13.002 -52.441 1.00 76.50 838 GLY A C 1
ATOM 6231 O O . GLY A 1 838 ? 57.014 -13.328 -51.308 1.00 76.50 838 GLY A O 1
ATOM 6232 N N . TRP A 1 839 ? 55.413 -12.672 -52.731 1.00 82.31 839 TRP A N 1
ATOM 6233 C CA . TRP A 1 839 ? 54.350 -12.545 -51.734 1.00 82.31 839 TRP A CA 1
ATOM 6234 C C . TRP A 1 839 ? 53.511 -13.816 -51.627 1.00 82.31 839 TRP A C 1
ATOM 6236 O O . TRP A 1 839 ? 52.913 -14.248 -52.612 1.00 82.31 839 TRP A O 1
ATOM 6246 N N . SER A 1 840 ? 53.412 -14.363 -50.417 1.00 80.88 840 SER A N 1
ATOM 6247 C CA . SER A 1 840 ? 52.593 -15.535 -50.099 1.00 80.88 840 SER A CA 1
ATOM 6248 C C . SER A 1 840 ? 51.358 -15.151 -49.291 1.00 80.88 840 SER A C 1
ATOM 6250 O O . SER A 1 840 ? 51.420 -14.285 -48.419 1.00 80.88 840 SER A O 1
ATOM 6252 N N . VAL A 1 841 ? 50.229 -15.809 -49.560 1.00 81.69 841 VAL A N 1
ATOM 6253 C CA . VAL A 1 841 ? 48.973 -15.588 -48.830 1.00 81.69 841 VAL A CA 1
ATOM 6254 C C . VAL A 1 841 ? 49.040 -16.266 -47.466 1.00 81.69 841 VAL A C 1
ATOM 6256 O O . VAL A 1 841 ? 49.203 -17.479 -47.383 1.00 81.69 841 VAL A O 1
ATOM 6259 N N . VAL A 1 842 ? 48.876 -15.486 -46.402 1.00 76.50 842 VAL A N 1
ATOM 6260 C CA . VAL A 1 842 ? 48.792 -15.983 -45.021 1.00 76.50 842 VAL A CA 1
ATOM 6261 C C . VAL A 1 842 ? 47.344 -16.278 -44.652 1.00 76.50 842 VAL A C 1
ATOM 6263 O O . VAL A 1 842 ? 47.045 -17.298 -44.038 1.00 76.50 842 VAL A O 1
ATOM 6266 N N . SER A 1 843 ? 46.433 -15.372 -45.006 1.00 70.19 843 SER A N 1
ATOM 6267 C CA . SER A 1 843 ? 45.015 -15.502 -44.685 1.00 70.19 843 SER A CA 1
ATOM 6268 C C . SER A 1 843 ? 44.160 -14.711 -45.665 1.00 70.19 843 SER A C 1
ATOM 6270 O O . SER A 1 843 ? 44.556 -13.640 -46.128 1.00 70.19 843 SER A O 1
ATOM 6272 N N . THR A 1 844 ? 42.975 -15.234 -45.962 1.00 75.06 844 THR A N 1
ATOM 6273 C CA . THR A 1 844 ? 41.919 -14.518 -46.679 1.00 75.06 844 THR A CA 1
ATOM 6274 C C . THR A 1 844 ? 40.654 -14.551 -45.844 1.00 75.06 844 THR A C 1
ATOM 6276 O O . THR A 1 844 ? 40.300 -15.573 -45.258 1.00 75.06 844 THR A O 1
ATOM 6279 N N . MET A 1 845 ? 39.971 -13.418 -45.775 1.00 65.94 845 MET A N 1
ATOM 6280 C CA . MET A 1 845 ? 38.701 -13.285 -45.081 1.00 65.94 845 MET A CA 1
ATOM 6281 C C . MET A 1 845 ? 37.722 -12.642 -46.042 1.00 65.94 845 MET A C 1
ATOM 6283 O O . MET A 1 845 ? 37.999 -11.577 -46.584 1.00 65.94 845 MET A O 1
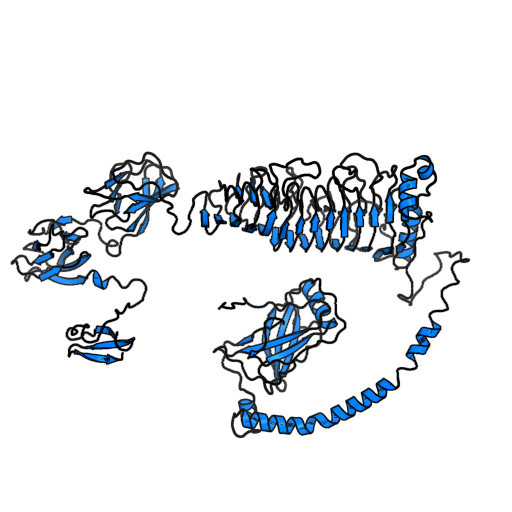ATOM 6287 N N . THR A 1 846 ? 36.594 -13.302 -46.275 1.00 61.31 846 THR A N 1
ATOM 6288 C CA . THR A 1 846 ? 35.527 -12.744 -47.105 1.00 61.31 846 THR A CA 1
ATOM 6289 C C . THR A 1 846 ? 34.423 -12.193 -46.219 1.00 61.31 846 THR A C 1
ATOM 6291 O O . THR A 1 846 ? 34.084 -12.790 -45.194 1.00 61.31 846 THR A O 1
ATOM 6294 N N . ALA A 1 847 ? 33.837 -11.063 -46.606 1.00 51.88 847 ALA A N 1
ATOM 6295 C CA . ALA A 1 847 ? 32.821 -10.378 -45.799 1.00 51.88 847 ALA A CA 1
ATOM 6296 C C . ALA A 1 847 ? 31.550 -11.221 -45.562 1.00 51.88 847 ALA A C 1
ATOM 6298 O O . ALA A 1 847 ? 30.789 -10.961 -44.635 1.00 51.88 847 ALA A O 1
ATOM 6299 N N . ARG A 1 848 ? 31.327 -12.276 -46.358 1.00 44.41 848 ARG A N 1
ATOM 6300 C CA . ARG A 1 848 ? 30.231 -13.237 -46.144 1.00 44.41 848 ARG A CA 1
ATOM 6301 C C . ARG A 1 848 ? 30.500 -14.240 -45.017 1.00 44.41 848 ARG A C 1
ATOM 6303 O O . ARG A 1 848 ? 29.553 -14.802 -44.479 1.00 44.41 848 ARG A O 1
ATOM 6310 N N . LEU A 1 849 ? 31.760 -14.448 -44.633 1.00 38.12 849 LEU A N 1
ATOM 6311 C CA . LEU A 1 849 ? 32.161 -15.374 -43.566 1.00 38.12 849 LEU A CA 1
ATOM 6312 C C . LEU A 1 849 ? 32.159 -14.732 -42.165 1.00 38.12 849 LEU A C 1
ATOM 6314 O O . LEU A 1 849 ? 32.225 -15.453 -41.173 1.00 38.12 849 LEU A O 1
ATOM 6318 N N . SER A 1 850 ? 32.003 -13.407 -42.051 1.00 36.44 850 SER A N 1
ATOM 6319 C CA . SER A 1 850 ? 31.832 -12.705 -40.764 1.00 36.44 850 SER A CA 1
ATOM 6320 C C . SER A 1 850 ? 30.375 -12.627 -40.278 1.00 36.44 850 SER A C 1
ATOM 6322 O O . SER A 1 850 ? 30.116 -12.100 -39.198 1.00 36.44 850 SER A O 1
ATOM 6324 N N . ALA A 1 851 ? 29.419 -13.214 -41.009 1.00 35.88 851 ALA A N 1
ATOM 6325 C CA . ALA A 1 851 ? 28.010 -13.294 -40.611 1.00 35.88 851 ALA A CA 1
ATOM 6326 C C . ALA A 1 851 ? 27.701 -14.399 -39.573 1.00 35.88 851 ALA A C 1
ATOM 6328 O O . ALA A 1 851 ? 26.538 -14.745 -39.371 1.00 35.88 851 ALA A O 1
ATOM 6329 N N . VAL A 1 852 ? 28.707 -14.938 -38.872 1.00 35.22 852 VAL A N 1
ATOM 6330 C CA . VAL A 1 852 ? 28.483 -15.725 -37.648 1.00 35.22 852 VAL A CA 1
ATOM 6331 C C . VAL A 1 852 ? 28.450 -14.765 -36.461 1.00 35.22 852 VAL A C 1
ATOM 6333 O O . VAL A 1 852 ? 29.404 -14.631 -35.699 1.00 35.22 852 VAL A O 1
ATOM 6336 N N . VAL A 1 853 ? 27.328 -14.066 -36.313 1.00 35.91 853 VAL A N 1
ATOM 6337 C CA . VAL A 1 853 ? 27.015 -13.288 -35.111 1.00 35.91 853 VAL A CA 1
ATOM 6338 C C . VAL A 1 853 ? 26.102 -14.156 -34.238 1.00 35.91 853 VAL A C 1
ATOM 6340 O O . VAL A 1 853 ? 25.037 -14.579 -34.677 1.00 35.91 853 VAL A O 1
ATOM 6343 N N . ASN A 1 854 ? 26.518 -14.430 -32.998 1.00 32.22 854 ASN A N 1
ATOM 6344 C CA . ASN A 1 854 ? 25.735 -15.108 -31.948 1.00 32.22 854 ASN A CA 1
ATOM 6345 C C . ASN A 1 854 ? 25.417 -16.609 -32.130 1.00 32.22 854 ASN A C 1
ATOM 6347 O O . ASN A 1 854 ? 24.299 -17.034 -31.841 1.00 32.22 854 ASN A O 1
ATOM 6351 N N . GLY A 1 855 ? 26.381 -17.439 -32.549 1.00 29.88 855 GLY A N 1
ATOM 6352 C CA . GLY A 1 855 ? 26.278 -18.903 -32.386 1.00 29.88 855 GLY A CA 1
ATOM 6353 C C . GLY A 1 855 ? 25.102 -19.577 -33.112 1.00 29.88 855 GLY A C 1
ATOM 6354 O O . GLY A 1 855 ? 24.701 -20.676 -32.738 1.00 29.88 855 GLY A O 1
ATOM 6355 N N . ARG A 1 856 ? 24.533 -18.929 -34.136 1.00 32.09 856 ARG A N 1
ATOM 6356 C CA . ARG A 1 856 ? 23.463 -19.478 -34.977 1.00 32.09 856 ARG A CA 1
ATOM 6357 C C . ARG A 1 856 ? 23.965 -19.640 -36.408 1.00 32.09 856 ARG A C 1
ATOM 6359 O O . ARG A 1 856 ? 24.376 -18.669 -37.034 1.00 32.09 856 ARG A O 1
ATOM 6366 N N . LEU A 1 857 ? 23.905 -20.869 -36.918 1.00 43.22 857 LEU A N 1
ATOM 6367 C CA . LEU A 1 857 ? 24.077 -21.179 -38.335 1.00 43.22 857 LEU A CA 1
ATOM 6368 C C . LEU A 1 857 ? 22.735 -20.918 -39.034 1.00 43.22 857 LEU A C 1
ATOM 6370 O O . LEU A 1 857 ? 21.778 -21.657 -38.817 1.00 43.22 857 LEU A O 1
ATOM 6374 N N . ILE A 1 858 ? 22.636 -19.845 -39.822 1.00 40.06 858 ILE A N 1
ATOM 6375 C CA . ILE A 1 858 ? 21.436 -19.568 -40.624 1.00 40.06 858 ILE A CA 1
ATOM 6376 C C . ILE A 1 858 ? 21.569 -20.342 -41.936 1.00 40.06 858 ILE A C 1
ATOM 6378 O O . ILE A 1 858 ? 22.368 -19.978 -42.797 1.00 40.06 858 ILE A O 1
ATOM 6382 N N . LEU A 1 859 ? 20.802 -21.423 -42.070 1.00 58.50 859 LEU A N 1
ATOM 6383 C CA . LEU A 1 859 ? 20.687 -22.179 -43.314 1.00 58.50 859 LEU A CA 1
ATOM 6384 C C . LEU A 1 859 ? 19.599 -21.549 -44.181 1.00 58.50 859 LEU A C 1
ATOM 6386 O O . LEU A 1 859 ? 18.495 -21.286 -43.711 1.00 58.50 859 LEU A O 1
ATOM 6390 N N . GLN A 1 860 ? 19.924 -21.286 -45.442 1.00 52.88 860 GLN A N 1
ATOM 6391 C CA . GLN A 1 860 ? 18.976 -20.735 -46.400 1.00 52.88 860 GLN A CA 1
ATOM 6392 C C . GLN A 1 860 ? 18.153 -21.874 -47.015 1.00 52.88 860 GLN A C 1
ATOM 6394 O O . GLN A 1 860 ? 18.700 -22.918 -47.378 1.00 52.88 860 GLN A O 1
ATOM 6399 N N . GLU A 1 861 ? 16.840 -21.678 -47.102 1.00 67.94 861 GLU A N 1
ATOM 6400 C CA . GLU A 1 861 ? 15.917 -22.652 -47.677 1.00 67.94 861 GLU A CA 1
ATOM 6401 C C . GLU A 1 861 ? 15.957 -22.580 -49.209 1.00 67.94 861 GLU A C 1
ATOM 6403 O O . GLU A 1 861 ? 15.793 -21.507 -49.796 1.00 67.94 861 GLU A O 1
ATOM 6408 N N . MET A 1 862 ? 16.248 -23.705 -49.860 1.00 77.25 862 MET A N 1
ATOM 6409 C CA . MET A 1 862 ? 16.397 -23.801 -51.316 1.00 77.25 862 MET A CA 1
ATOM 6410 C C . MET A 1 862 ? 16.264 -25.248 -51.785 1.00 77.25 862 MET A C 1
ATOM 6412 O O . MET A 1 862 ? 16.485 -26.172 -51.013 1.00 77.25 862 MET A O 1
ATOM 6416 N N . THR A 1 863 ? 15.967 -25.473 -53.063 1.00 83.19 863 THR A N 1
ATOM 6417 C CA . THR A 1 863 ? 15.948 -26.839 -53.613 1.00 83.19 863 THR A CA 1
ATOM 6418 C C . THR A 1 863 ? 17.365 -27.411 -53.725 1.00 83.19 863 THR A C 1
ATOM 6420 O O . THR A 1 863 ? 18.332 -26.687 -53.984 1.00 83.19 863 THR A O 1
ATOM 6423 N N . ALA A 1 864 ? 17.500 -28.736 -53.650 1.00 81.25 864 ALA A N 1
ATOM 6424 C CA . ALA A 1 864 ? 18.781 -29.427 -53.849 1.00 81.25 864 ALA A CA 1
ATOM 6425 C C . ALA A 1 864 ? 19.479 -29.126 -55.198 1.00 81.25 864 ALA A C 1
ATOM 6427 O O . ALA A 1 864 ? 20.702 -29.269 -55.321 1.00 81.25 864 ALA A O 1
ATOM 6428 N N . ALA A 1 865 ? 18.714 -28.707 -56.212 1.00 78.31 865 ALA A N 1
ATOM 6429 C CA . ALA A 1 865 ? 19.228 -28.279 -57.511 1.00 78.31 865 ALA A CA 1
ATOM 6430 C C . ALA A 1 865 ? 19.813 -26.854 -57.485 1.00 78.31 865 ALA A C 1
ATOM 6432 O O . ALA A 1 865 ? 20.764 -26.573 -58.209 1.00 78.31 865 ALA A O 1
ATOM 6433 N N . GLN A 1 866 ? 19.268 -25.968 -56.646 1.00 78.19 866 GLN A N 1
ATOM 6434 C CA . GLN A 1 866 ? 19.767 -24.601 -56.453 1.00 78.19 866 GLN A CA 1
ATOM 6435 C C . GLN A 1 866 ? 21.021 -24.559 -55.573 1.00 78.19 866 GLN A C 1
ATOM 6437 O O . GLN A 1 866 ? 21.855 -23.668 -55.739 1.00 78.19 866 GLN A O 1
ATOM 6442 N N . ALA A 1 867 ? 21.188 -25.536 -54.677 1.00 77.94 867 ALA A N 1
ATOM 6443 C CA . ALA A 1 867 ? 22.441 -25.739 -53.964 1.00 77.94 867 ALA A CA 1
ATOM 6444 C C . ALA A 1 867 ? 23.541 -26.155 -54.963 1.00 77.94 867 ALA A C 1
ATOM 6446 O O . ALA A 1 867 ? 23.481 -27.237 -55.558 1.00 77.94 867 ALA A O 1
ATOM 6447 N N . GLY A 1 868 ? 24.543 -25.294 -55.171 1.00 73.25 868 GLY A N 1
ATOM 6448 C CA . GLY A 1 868 ? 25.689 -25.577 -56.046 1.00 73.25 868 GLY A CA 1
ATOM 6449 C C . GLY A 1 868 ? 26.477 -26.827 -55.622 1.00 73.25 868 GLY A C 1
ATOM 6450 O O . GLY A 1 868 ? 26.254 -27.384 -54.550 1.00 73.25 868 GLY A O 1
ATOM 6451 N N . THR A 1 869 ? 27.407 -27.299 -56.453 1.00 76.88 869 THR A N 1
ATOM 6452 C CA . THR A 1 869 ? 28.309 -28.400 -56.066 1.00 76.88 869 THR A CA 1
ATOM 6453 C C . THR A 1 869 ? 29.381 -27.879 -55.109 1.00 76.88 869 THR A C 1
ATOM 6455 O O . THR A 1 869 ? 30.001 -26.850 -55.382 1.00 76.88 869 THR A O 1
ATOM 6458 N N . ALA A 1 870 ? 29.597 -28.566 -53.984 1.00 61.91 870 ALA A N 1
ATOM 6459 C CA . ALA A 1 870 ? 30.593 -28.146 -53.003 1.00 61.91 870 ALA A CA 1
ATOM 6460 C C . ALA A 1 870 ? 32.028 -28.320 -53.553 1.00 61.91 870 ALA A C 1
ATOM 6462 O O . ALA A 1 870 ? 32.287 -29.265 -54.300 1.00 61.91 870 ALA A O 1
ATOM 6463 N N . PRO A 1 871 ? 32.991 -27.455 -53.192 1.00 56.59 871 PRO A N 1
ATOM 6464 C CA . PRO A 1 871 ? 34.405 -27.699 -53.475 1.00 56.59 871 PRO A CA 1
ATOM 6465 C C . PRO A 1 871 ? 34.918 -28.991 -52.816 1.00 56.59 871 PRO A C 1
ATOM 6467 O O . PRO A 1 871 ? 34.369 -29.443 -51.811 1.00 56.59 871 PRO A O 1
ATOM 6470 N N . ALA A 1 872 ? 35.988 -29.579 -53.359 1.00 53.50 872 ALA A N 1
ATOM 6471 C CA . ALA A 1 872 ? 36.588 -30.798 -52.813 1.00 53.50 872 ALA A CA 1
ATOM 6472 C C . ALA A 1 872 ? 36.992 -30.622 -51.335 1.00 53.50 872 ALA A C 1
ATOM 6474 O O . ALA A 1 872 ? 37.676 -29.662 -50.985 1.00 53.50 872 ALA A O 1
ATOM 6475 N N . GLY A 1 873 ? 36.561 -31.554 -50.477 1.00 52.28 873 GLY A N 1
ATOM 6476 C CA . GLY A 1 873 ? 36.777 -31.490 -49.025 1.00 52.28 873 GLY A CA 1
ATOM 6477 C C . GLY A 1 873 ? 35.763 -30.630 -48.257 1.00 52.28 873 GLY A C 1
ATOM 6478 O O . GLY A 1 873 ? 35.871 -30.518 -47.038 1.00 52.28 873 GLY A O 1
ATOM 6479 N N . CYS A 1 874 ? 34.767 -30.050 -48.934 1.00 50.72 874 CYS A N 1
ATOM 6480 C CA . CYS A 1 874 ? 33.708 -29.249 -48.323 1.00 50.72 874 CYS A CA 1
ATOM 6481 C C . CYS A 1 874 ? 32.329 -29.915 -48.458 1.00 50.72 874 CYS A C 1
ATOM 6483 O O . CYS A 1 874 ? 32.090 -30.740 -49.341 1.00 50.72 874 CYS A O 1
ATOM 6485 N N . GLN A 1 875 ? 31.399 -29.512 -47.591 1.00 70.31 875 GLN A N 1
ATOM 6486 C CA . GLN A 1 875 ? 29.978 -29.849 -47.683 1.00 70.31 875 GLN A CA 1
ATOM 6487 C C . GLN A 1 875 ? 29.151 -28.563 -47.630 1.00 70.31 875 GLN A C 1
ATOM 6489 O O . GLN A 1 875 ? 29.490 -27.637 -46.894 1.00 70.31 875 GLN A O 1
ATOM 6494 N N . ILE A 1 876 ? 28.068 -28.509 -48.401 1.00 71.25 876 ILE A N 1
ATOM 6495 C CA . ILE A 1 876 ? 27.062 -27.445 -48.309 1.00 71.25 876 ILE A CA 1
ATOM 6496 C C . ILE A 1 876 ? 25.906 -27.972 -47.468 1.00 71.25 876 ILE A C 1
ATOM 6498 O O . ILE A 1 876 ? 25.329 -29.000 -47.810 1.00 71.25 876 ILE A O 1
ATOM 6502 N N . LEU A 1 877 ? 25.566 -27.263 -46.393 1.00 77.69 877 LEU A N 1
ATOM 6503 C CA . LEU A 1 877 ? 24.375 -27.506 -45.578 1.00 77.69 877 LEU A CA 1
ATOM 6504 C C . LEU A 1 877 ? 23.274 -26.533 -46.014 1.00 77.69 877 LEU A C 1
ATOM 6506 O O . LEU A 1 877 ? 23.541 -25.342 -46.176 1.00 77.69 877 LEU A O 1
ATOM 6510 N N . PHE A 1 878 ? 22.053 -27.021 -46.206 1.00 80.88 878 PHE A N 1
ATOM 6511 C CA . PHE A 1 878 ? 20.886 -26.213 -46.578 1.00 80.88 878 PHE A CA 1
ATOM 6512 C C . PHE A 1 878 ? 19.597 -26.877 -46.071 1.00 80.88 878 PHE A C 1
ATOM 6514 O O . PHE A 1 878 ? 19.615 -28.051 -45.704 1.00 80.88 878 PHE A O 1
ATOM 6521 N N . ILE A 1 879 ? 18.487 -26.137 -46.027 1.00 80.25 879 ILE A N 1
ATOM 6522 C CA . ILE A 1 879 ? 17.155 -26.729 -45.812 1.00 80.25 879 ILE A CA 1
ATOM 6523 C C . ILE A 1 879 ? 16.534 -26.936 -47.188 1.00 80.25 879 ILE A C 1
ATOM 6525 O O . ILE A 1 879 ? 16.410 -25.972 -47.946 1.00 80.25 879 ILE A O 1
ATOM 6529 N N . ASP A 1 880 ? 16.199 -28.180 -47.531 1.00 84.62 880 ASP A N 1
ATOM 6530 C CA . ASP A 1 880 ? 15.598 -28.466 -48.830 1.00 84.62 880 ASP A CA 1
ATOM 6531 C C . ASP A 1 880 ? 14.158 -27.960 -48.850 1.00 84.62 880 ASP A C 1
ATOM 6533 O O . ASP A 1 880 ? 13.313 -28.429 -48.095 1.00 84.62 880 ASP A O 1
ATOM 6537 N N . SER A 1 881 ? 13.869 -26.996 -49.720 1.00 85.19 881 SER A N 1
ATOM 6538 C CA . SER A 1 881 ? 12.544 -26.374 -49.798 1.00 85.19 881 SER A CA 1
ATOM 6539 C C . SER A 1 881 ? 11.436 -27.336 -50.250 1.00 85.19 881 SER A C 1
ATOM 6541 O O . SER A 1 881 ? 10.271 -26.950 -50.256 1.00 85.19 881 SER A O 1
ATOM 6543 N N . VAL A 1 882 ? 11.779 -28.549 -50.704 1.00 83.19 882 VAL A N 1
ATOM 6544 C CA . VAL A 1 882 ? 10.811 -29.574 -51.131 1.00 83.19 882 VAL A CA 1
ATOM 6545 C C . VAL A 1 882 ? 10.223 -30.349 -49.949 1.00 83.19 882 VAL A C 1
ATOM 6547 O O . VAL A 1 882 ? 9.038 -30.671 -49.972 1.00 83.19 882 VAL A O 1
ATOM 6550 N N . ASP A 1 883 ? 11.029 -30.669 -48.936 1.00 87.12 883 ASP A N 1
ATOM 6551 C CA . ASP A 1 883 ? 10.609 -31.474 -47.778 1.00 87.12 883 ASP A CA 1
ATOM 6552 C C . ASP A 1 883 ? 10.873 -30.798 -46.424 1.00 87.12 883 ASP A C 1
ATOM 6554 O O . ASP A 1 883 ? 10.522 -31.348 -45.381 1.00 87.12 883 ASP A O 1
ATOM 6558 N N . HIS A 1 884 ? 11.433 -29.587 -46.434 1.00 82.19 884 HIS A N 1
ATOM 6559 C CA . HIS A 1 884 ? 11.803 -28.785 -45.268 1.00 82.19 884 HIS A CA 1
ATOM 6560 C C . HIS A 1 884 ? 12.813 -29.476 -44.335 1.00 82.19 884 HIS A C 1
ATOM 6562 O O . HIS A 1 884 ? 12.922 -29.127 -43.156 1.00 82.19 884 HIS A O 1
ATOM 6568 N N . VAL A 1 885 ? 13.578 -30.448 -44.849 1.00 83.56 885 VAL A N 1
ATOM 6569 C CA . VAL A 1 885 ? 14.564 -31.206 -44.070 1.00 83.56 885 VAL A CA 1
ATOM 6570 C C . VAL A 1 885 ? 15.971 -30.626 -44.275 1.00 83.56 885 VAL A C 1
ATOM 6572 O O . VAL A 1 885 ? 16.347 -30.288 -45.402 1.00 83.56 885 VAL A O 1
ATOM 6575 N N . PRO A 1 886 ? 16.798 -30.528 -43.216 1.00 82.88 886 PRO A N 1
ATOM 6576 C CA . PRO A 1 886 ? 18.214 -30.213 -43.360 1.00 82.88 886 PRO A CA 1
ATOM 6577 C C . PRO A 1 886 ? 18.933 -31.281 -44.193 1.00 82.88 886 PRO A C 1
ATOM 6579 O O . PRO A 1 886 ? 18.930 -32.468 -43.854 1.00 82.88 886 PRO A O 1
ATOM 6582 N N . LYS A 1 887 ? 19.583 -30.859 -45.278 1.00 88.50 887 LYS A N 1
ATOM 6583 C CA . LYS A 1 887 ? 20.375 -31.729 -46.152 1.00 88.50 887 LYS A CA 1
ATOM 6584 C C . LYS A 1 887 ? 21.799 -31.216 -46.291 1.00 88.50 887 LYS A C 1
ATOM 6586 O O . LYS A 1 887 ? 22.080 -30.021 -46.167 1.00 88.50 887 LYS A O 1
ATOM 6591 N N . ARG A 1 888 ? 22.704 -32.148 -46.573 1.00 88.12 888 ARG A N 1
ATOM 6592 C CA . ARG A 1 888 ? 24.078 -31.870 -46.986 1.00 88.12 888 ARG A CA 1
ATOM 6593 C C . ARG A 1 888 ? 24.290 -32.283 -48.433 1.00 88.12 888 ARG A C 1
ATOM 6595 O O . ARG A 1 888 ? 23.781 -33.319 -48.861 1.00 88.12 888 ARG A O 1
ATOM 6602 N N . LYS A 1 889 ? 25.073 -31.495 -49.166 1.00 86.38 889 LYS A N 1
ATOM 6603 C CA . LYS A 1 889 ? 25.553 -31.816 -50.513 1.00 86.38 889 LYS A CA 1
ATOM 6604 C C . LYS A 1 889 ? 27.072 -31.810 -50.538 1.00 86.38 889 LYS A C 1
ATOM 6606 O O . LYS A 1 889 ? 27.690 -30.836 -50.101 1.00 86.38 889 LYS A O 1
ATOM 6611 N N . ASP A 1 890 ? 27.664 -32.900 -51.005 1.00 83.50 890 ASP A N 1
ATOM 6612 C CA . ASP A 1 890 ? 29.117 -33.039 -51.094 1.00 83.50 890 ASP A CA 1
ATOM 6613 C C . ASP A 1 890 ? 29.670 -32.599 -52.461 1.00 83.50 890 ASP A C 1
ATOM 6615 O O . ASP A 1 890 ? 28.944 -32.131 -53.347 1.00 83.50 890 ASP A O 1
ATOM 6619 N N . SER A 1 891 ? 30.986 -32.737 -52.632 1.00 76.44 891 SER A N 1
ATOM 6620 C CA . SER A 1 891 ? 31.684 -32.352 -53.859 1.00 76.44 891 SER A CA 1
ATOM 6621 C C . SER A 1 891 ? 31.422 -33.262 -55.061 1.00 76.44 891 SER A C 1
ATOM 6623 O O . SER A 1 891 ? 31.776 -32.894 -56.178 1.00 76.44 891 SER A O 1
ATOM 6625 N N . SER A 1 892 ? 30.797 -34.429 -54.866 1.00 79.38 892 SER A N 1
ATOM 6626 C CA . SER A 1 892 ? 30.291 -35.275 -55.958 1.00 79.38 892 SER A CA 1
ATOM 6627 C C . SER A 1 892 ? 28.897 -34.843 -56.432 1.00 79.38 892 SER A C 1
ATOM 6629 O O . SER A 1 892 ? 28.397 -35.340 -57.439 1.00 79.38 892 SER A O 1
ATOM 6631 N N . GLY A 1 893 ? 28.273 -33.896 -55.722 1.00 79.44 893 GLY A N 1
ATOM 6632 C CA . GLY A 1 893 ? 26.900 -33.463 -55.956 1.00 79.44 893 GLY A CA 1
ATOM 6633 C C . GLY A 1 893 ? 25.856 -34.378 -55.314 1.00 79.44 893 GLY A C 1
ATOM 6634 O O . GLY A 1 893 ? 24.664 -34.113 -55.477 1.00 79.44 893 GLY A O 1
ATOM 6635 N N . ALA A 1 894 ? 26.276 -35.409 -54.573 1.00 84.62 894 ALA A N 1
ATOM 6636 C CA . ALA A 1 894 ? 25.382 -36.291 -53.838 1.00 84.62 894 ALA A CA 1
ATOM 6637 C C . ALA A 1 894 ? 24.726 -35.535 -52.676 1.00 84.62 894 ALA A C 1
ATOM 6639 O O . ALA A 1 894 ? 25.387 -34.794 -51.946 1.00 84.62 894 ALA A O 1
ATOM 6640 N N . VAL A 1 895 ? 23.415 -35.724 -52.521 1.00 87.69 895 VAL A N 1
ATOM 6641 C CA . VAL A 1 895 ? 22.596 -35.069 -51.496 1.00 87.69 895 VAL A CA 1
ATOM 6642 C C . VAL A 1 895 ? 22.119 -36.120 -50.504 1.00 87.69 895 VAL A C 1
ATOM 6644 O O . VAL A 1 895 ? 21.558 -37.138 -50.904 1.00 87.69 895 VAL A O 1
ATOM 6647 N N . ALA A 1 896 ? 22.319 -35.863 -49.216 1.00 86.19 896 ALA A N 1
ATOM 6648 C CA . ALA A 1 896 ? 21.870 -36.728 -48.131 1.00 86.19 896 ALA A CA 1
ATOM 6649 C C . ALA A 1 896 ? 21.207 -35.899 -47.028 1.00 86.19 896 ALA A C 1
ATOM 6651 O O . ALA A 1 896 ? 21.567 -34.739 -46.821 1.00 86.19 896 ALA A O 1
ATOM 6652 N N . VAL A 1 897 ? 20.258 -36.501 -46.310 1.00 84.00 897 VAL A N 1
ATOM 6653 C CA . VAL A 1 897 ? 19.737 -35.931 -45.059 1.00 84.00 897 VAL A CA 1
ATOM 6654 C C . VAL A 1 897 ? 20.886 -35.853 -44.048 1.00 84.00 897 VAL A C 1
ATOM 6656 O O . VAL A 1 897 ? 21.741 -36.746 -44.028 1.00 84.00 897 VAL A O 1
ATOM 6659 N N . VAL A 1 898 ? 20.954 -34.742 -43.308 1.00 75.25 898 VAL A N 1
ATOM 6660 C CA . VAL A 1 898 ? 21.995 -34.497 -42.292 1.00 75.25 898 VAL A CA 1
ATOM 6661 C C . VAL A 1 898 ? 21.836 -35.439 -41.112 1.00 75.25 898 VAL A C 1
ATOM 6663 O O . VAL A 1 898 ? 20.693 -35.566 -40.621 1.00 75.25 898 VAL A O 1
#